Protein AF-0000000069131528 (afdb_homodimer)

Secondary structure (DSSP, 8-state):
-------------------EETTEESSBPHHHHHHHHGGGS-HHHHHHGGG-S-B----TTS------SS--THHHHTB-TTS-B---TT-EETTTEEEEEEEEE-SSEEEEEEEETTTTEEEEEEEEPSSHHHHHHHHHHHHHHHHHHHH-TT--S-B--EEEEEEETTEEEEEEE----BHHHHHTTSPPPHHHHHHHHHHHHHHHHHHHHTTEE-----GGGEEE-SS-TT-EEE---TT-EE-SS-B--SS-S-TTS--HHHHTT--B-THHHHHHHHHHHHHHHHSS-TT--SSHHHHHHHHHHHH-PPPHHHHHH-SSHHHHB-TTS-B-----STT-PPPPTT-S-HHHHHT---HHHHHHHHHH--SSGGGSPPHHHHHTSGGGS--------------------/-------------------EETTEESSBPHHHHHHHHGGGS-HHHHHHGGG-S-B----TTS------SS--THHHHTB-TTS-B---TT-EETTTEEEEEEEEE-SSEEEEEEEETTTTEEEEEEEEPSSHHHHHHHHHHHHHHHHHHHH-TT--S-B--EEEEEEETTEEEEEEE----BHHHHHTTSPPPHHHHHHHHHHHHHHHHHHHHTTEE-----GGGEEE-SS-TT-EEE---TT-EE-SS-B--SS-S-TTS--HHHHTT--B-THHHHHHHHHHHHHHHHSS-TT--SSHHHHHHHHHHHH-PPPHHHHHH-SSHHHHB-TTS-B-----STT-PPPPTT-S-HHHHHT---HHHHHHHHHH--SSGGGSPPHHHHHTSGGGS--------------------

Nearest PDB structures (foldseek):
  6eir-assembly2_B  TM=8.985E-01  e=5.977E-29  Homo sapiens
  6s11-assembly2_B  TM=8.935E-01  e=2.747E-28  Homo sapiens
  7z5n-assembly8_H  TM=8.637E-01  e=3.696E-26  Homo sapiens
  2jdo-assembly1_A  TM=8.051E-01  e=5.329E-14  Homo sapiens
  2x39-assembly1_A  TM=8.065E-01  e=1.024E-13  Homo sapiens

InterPro domains:
  IPR000719 Protein kinase domain [PF00069] (97-392)
  IPR000719 Protein kinase domain [PS50011] (97-392)
  IPR000719 Protein kinase domain [SM00220] (97-392)
  IPR008271 Serine/threonine-protein kinase, active site [PS00108] (216-228)
  IPR011009 Protein kinase-like domain superfamily [SSF56112] (86-404)
  IPR017441 Protein kinase, ATP binding site [PS00107] (103-126)
  IPR042521 Dual specificity tyrosine-phosphorylation-regulated kinase [G3DSA:3.30.10.30] (18-69)
  IPR050494 Serine/threonine and dual-specificity kinase [PTHR24058] (64-393)

pLDDT: mean 86.19, std 18.33, range [17.89, 98.75]

Solvent-accessible surface area (backbone atoms only — not comparable to full-atom values): 45842 Å² total; per-residue (Å²): 134,81,80,71,82,76,74,78,72,75,84,70,82,78,66,69,80,88,46,67,55,95,84,37,62,57,66,27,40,40,68,56,45,47,71,74,42,47,88,62,44,44,74,50,47,66,60,55,41,67,79,46,40,60,38,48,35,71,31,70,85,29,83,71,83,53,60,40,94,84,41,72,58,46,66,20,62,44,28,45,98,84,29,40,71,64,81,48,64,44,23,45,51,74,30,27,27,31,32,70,42,80,72,46,76,58,97,57,28,36,31,27,34,26,39,31,54,79,76,70,43,71,27,29,35,34,36,32,26,57,43,68,72,43,46,38,36,48,52,49,24,49,54,50,43,51,48,53,45,69,76,31,78,80,66,76,38,26,57,60,50,67,75,50,71,49,59,44,97,70,16,54,30,40,32,25,62,55,62,54,58,34,45,50,73,68,27,73,62,41,41,48,57,66,73,56,48,48,52,51,47,51,37,52,32,41,24,47,36,53,29,52,74,67,28,32,33,51,48,50,65,42,44,75,31,30,25,27,34,66,90,39,77,87,38,49,25,43,48,74,48,60,72,31,43,80,44,95,57,71,40,52,47,65,98,55,47,49,86,56,39,49,32,64,40,46,71,27,45,28,71,37,58,58,46,42,47,34,26,12,48,30,34,42,50,43,20,42,54,48,24,41,74,68,22,65,45,94,45,70,60,43,20,50,41,42,42,21,20,42,71,23,74,74,61,67,71,59,52,70,65,27,74,35,39,72,80,44,24,47,97,87,65,47,62,63,64,64,66,77,55,91,78,68,57,79,83,46,64,41,70,41,47,65,46,69,73,62,70,50,81,54,62,50,55,53,47,53,43,49,37,22,59,40,76,52,55,88,70,29,51,48,42,67,54,51,69,66,31,74,62,54,56,72,75,78,79,80,83,77,77,80,74,80,80,83,78,79,80,78,71,85,117,135,80,78,70,80,76,74,79,72,74,85,70,82,77,66,68,80,89,47,66,54,96,85,36,61,55,63,28,42,43,68,54,46,47,72,73,41,48,87,63,46,44,74,50,48,66,58,54,42,68,79,46,40,61,38,49,35,72,32,71,85,29,83,72,83,53,59,42,92,84,41,71,59,47,67,18,61,44,28,45,98,85,29,39,71,64,81,46,65,43,23,46,53,76,32,28,28,32,32,70,44,80,71,48,75,57,98,59,28,37,30,26,35,26,39,31,53,81,77,69,44,69,26,30,35,35,39,33,27,58,42,66,71,42,47,38,35,46,52,50,24,50,55,51,44,50,50,52,44,67,77,32,78,80,66,76,38,25,58,60,51,68,74,49,72,49,60,44,97,72,17,52,30,39,30,26,62,55,63,53,59,34,46,48,72,68,27,74,62,40,40,47,58,66,73,56,49,47,51,52,47,52,37,53,32,41,26,47,37,51,28,53,75,69,26,32,33,51,48,52,67,43,43,75,31,30,25,27,33,65,90,40,76,85,38,49,26,42,48,73,50,58,74,30,44,82,44,94,58,70,39,53,49,65,98,55,47,50,87,55,38,51,31,64,39,46,72,28,43,25,72,37,58,60,46,42,48,35,27,11,46,32,34,41,51,43,20,42,52,48,26,40,73,68,24,65,45,96,45,71,63,42,21,50,41,42,44,22,20,43,70,22,73,74,60,67,70,58,52,71,64,29,75,37,38,72,78,46,24,47,96,88,66,48,63,65,64,63,65,76,54,91,79,68,55,78,80,47,64,41,70,42,48,66,46,69,73,63,72,49,82,54,61,49,54,54,48,53,43,49,36,23,59,42,77,52,56,87,69,29,50,47,42,66,54,50,67,66,31,76,61,55,56,71,75,76,78,80,81,75,76,80,73,81,76,84,81,75,80,77,80,74,127

Structure (mmCIF, N/CA/C/O backbone):
data_AF-0000000069131528-model_v1
#
loop_
_entity.id
_entity.type
_entity.pdbx_description
1 polymer 'dual-specificity kinase'
#
loop_
_atom_site.group_PDB
_atom_site.id
_atom_site.type_symbol
_atom_site.label_atom_id
_atom_site.label_alt_id
_atom_site.label_comp_id
_atom_site.label_asym_id
_atom_site.label_entity_id
_atom_site.label_seq_id
_atom_site.pdbx_PDB_ins_code
_atom_site.Cartn_x
_atom_site.Cartn_y
_atom_site.Cartn_z
_atom_site.occupancy
_atom_site.B_iso_or_equiv
_atom_site.auth_seq_id
_atom_site.auth_comp_id
_atom_site.auth_asym_id
_atom_site.auth_atom_id
_atom_site.pdbx_PDB_model_num
ATOM 1 N N . MET A 1 1 ? 3.453 -3.658 -59.531 1 25.72 1 MET A N 1
ATOM 2 C CA . MET A 1 1 ? 4.41 -4.281 -58.625 1 25.72 1 MET A CA 1
ATOM 3 C C . MET A 1 1 ? 4.289 -3.688 -57.219 1 25.72 1 MET A C 1
ATOM 5 O O . MET A 1 1 ? 4.91 -2.668 -56.906 1 25.72 1 MET A O 1
ATOM 9 N N . THR A 1 2 ? 3.197 -3.598 -56.594 1 29.94 2 THR A N 1
ATOM 10 C CA . THR A 1 2 ? 2.752 -2.789 -55.469 1 29.94 2 THR A CA 1
ATOM 11 C C . THR A 1 2 ? 3.395 -3.27 -54.156 1 29.94 2 THR A C 1
ATOM 13 O O . THR A 1 2 ? 3.275 -4.445 -53.812 1 29.94 2 THR A O 1
ATOM 16 N N . SER A 1 3 ? 4.543 -2.621 -53.719 1 29.64 3 SER A N 1
ATOM 17 C CA . SER A 1 3 ? 5.445 -2.975 -52.656 1 29.64 3 SER A CA 1
ATOM 18 C C . SER A 1 3 ? 4.699 -3.057 -51.312 1 29.64 3 SER A C 1
ATOM 20 O O . SER A 1 3 ? 3.998 -2.117 -50.938 1 29.64 3 SER A O 1
ATOM 22 N N . GLU A 1 4 ? 4.289 -4.199 -50.875 1 29.45 4 GLU A N 1
ATOM 23 C CA . GLU A 1 4 ? 3.504 -4.5 -49.688 1 29.45 4 GLU A CA 1
ATOM 24 C C . GLU A 1 4 ? 4.199 -3.984 -48.406 1 29.45 4 GLU A C 1
ATOM 26 O O . GLU A 1 4 ? 5.398 -4.188 -48.25 1 29.45 4 GLU A O 1
ATOM 31 N N . PRO A 1 5 ? 3.66 -2.924 -47.812 1 31.86 5 PRO A N 1
ATOM 32 C CA . PRO A 1 5 ? 4.348 -2.285 -46.688 1 31.86 5 PRO A CA 1
ATOM 33 C C . PRO A 1 5 ? 4.766 -3.281 -45.594 1 31.86 5 PRO A C 1
ATOM 35 O O . PRO A 1 5 ? 4.07 -4.273 -45.375 1 31.86 5 PRO A O 1
ATOM 38 N N . GLU A 1 6 ? 6.094 -3.488 -45.375 1 29.64 6 GLU A N 1
ATOM 39 C CA . GLU A 1 6 ? 6.801 -4.371 -44.469 1 29.64 6 GLU A CA 1
ATOM 40 C C . GLU A 1 6 ? 6.305 -4.184 -43.031 1 29.64 6 GLU A C 1
ATOM 42 O O . GLU A 1 6 ? 6.113 -3.055 -42.594 1 29.64 6 GLU A O 1
ATOM 47 N N . ASN A 1 7 ? 5.543 -5.09 -42.469 1 28.84 7 ASN A N 1
ATOM 48 C CA . ASN A 1 7 ? 4.984 -5.211 -41.125 1 28.84 7 ASN A CA 1
ATOM 49 C C . ASN A 1 7 ? 6.027 -4.906 -40.062 1 28.84 7 ASN A C 1
ATOM 51 O O . ASN A 1 7 ? 7.121 -5.477 -40.062 1 28.84 7 ASN A O 1
ATOM 55 N N . PRO A 1 8 ? 5.945 -3.646 -39.5 1 30.83 8 PRO A N 1
ATOM 56 C CA . PRO A 1 8 ? 7.035 -3.281 -38.594 1 30.83 8 PRO A CA 1
ATOM 57 C C . PRO A 1 8 ? 7.395 -4.406 -37.625 1 30.83 8 PRO A C 1
ATOM 59 O O . PRO A 1 8 ? 6.539 -5.223 -37.281 1 30.83 8 PRO A O 1
ATOM 62 N N . ARG A 1 9 ? 8.648 -4.855 -37.625 1 30.84 9 ARG A N 1
ATOM 63 C CA . ARG A 1 9 ? 9.258 -5.867 -36.781 1 30.84 9 ARG A CA 1
ATOM 64 C C . ARG A 1 9 ? 8.906 -5.633 -35.312 1 30.84 9 ARG A C 1
ATOM 66 O O . ARG A 1 9 ? 8.766 -4.488 -34.875 1 30.84 9 ARG A O 1
ATOM 73 N N . PRO A 1 10 ? 8.273 -6.59 -34.688 1 29.53 10 PRO A N 1
ATOM 74 C CA . PRO A 1 10 ? 7.941 -6.488 -33.281 1 29.53 10 PRO A CA 1
ATOM 75 C C . PRO A 1 10 ? 9.07 -5.875 -32.438 1 29.53 10 PRO A C 1
ATOM 77 O O . PRO A 1 10 ? 10.242 -5.965 -32.812 1 29.53 10 PRO A O 1
ATOM 80 N N . ALA A 1 11 ? 8.789 -4.852 -31.656 1 30.77 11 ALA A N 1
ATOM 81 C CA . ALA A 1 11 ? 9.703 -4.109 -30.781 1 30.77 11 ALA A CA 1
ATOM 82 C C . ALA A 1 11 ? 10.75 -5.039 -30.172 1 30.77 11 ALA A C 1
ATOM 84 O O . ALA A 1 11 ? 10.406 -6.055 -29.562 1 30.77 11 ALA A O 1
ATOM 85 N N . GLY A 1 12 ? 11.93 -5.164 -30.641 1 29.27 12 GLY A N 1
ATOM 86 C CA . GLY A 1 12 ? 13.117 -5.84 -30.156 1 29.27 12 GLY A CA 1
ATOM 87 C C . GLY A 1 12 ? 13.242 -5.812 -28.656 1 29.27 12 GLY A C 1
ATOM 88 O O . GLY A 1 12 ? 12.586 -5.016 -27.984 1 29.27 12 GLY A O 1
ATOM 89 N N . ASP A 1 13 ? 13.844 -6.852 -27.938 1 35.81 13 ASP A N 1
ATOM 90 C CA . ASP A 1 13 ? 14.203 -7.125 -26.547 1 35.81 13 ASP A CA 1
ATOM 91 C C . ASP A 1 13 ? 14.844 -5.906 -25.906 1 35.81 13 ASP A C 1
ATOM 93 O O . ASP A 1 13 ? 16.031 -5.629 -26.109 1 35.81 13 ASP A O 1
ATOM 97 N N . ARG A 1 14 ? 14.352 -4.852 -25.844 1 38.25 14 ARG A N 1
ATOM 98 C CA . ARG A 1 14 ? 14.898 -3.744 -25.078 1 38.25 14 ARG A CA 1
ATOM 99 C C . ARG A 1 14 ? 15.477 -4.238 -23.75 1 38.25 14 ARG A C 1
ATOM 101 O O . ARG A 1 14 ? 15.008 -3.854 -22.672 1 38.25 14 ARG A O 1
ATOM 108 N N . HIS A 1 15 ? 15.75 -5.488 -23.531 1 44.59 15 HIS A N 1
ATOM 109 C CA . HIS A 1 15 ? 16.484 -5.824 -22.328 1 44.59 15 HIS A CA 1
ATOM 110 C C . HIS A 1 15 ? 17.781 -5.039 -22.234 1 44.59 15 HIS A C 1
ATOM 112 O O . HIS A 1 15 ? 18.531 -4.938 -23.203 1 44.59 15 HIS A O 1
ATOM 118 N N . GLY A 1 16 ? 17.844 -3.977 -21.562 1 53.38 16 GLY A N 1
ATOM 119 C CA . GLY A 1 16 ? 19.094 -3.275 -21.297 1 53.38 16 GLY A CA 1
ATOM 120 C C . GLY A 1 16 ? 20.297 -4.203 -21.188 1 53.38 16 GLY A C 1
ATOM 121 O O . GLY A 1 16 ? 20.141 -5.426 -21.219 1 53.38 16 GLY A O 1
ATOM 122 N N . PRO A 1 17 ? 21.484 -3.713 -21.359 1 63.09 17 PRO A N 1
ATOM 123 C CA . PRO A 1 17 ? 22.703 -4.52 -21.281 1 63.09 17 PRO A CA 1
ATOM 124 C C . PRO A 1 17 ? 22.75 -5.414 -20.047 1 63.09 17 PRO A C 1
ATOM 126 O O . PRO A 1 17 ? 22.188 -5.059 -19 1 63.09 17 PRO A O 1
ATOM 129 N N . GLU A 1 18 ? 23.125 -6.633 -20.297 1 78 18 GLU A N 1
ATOM 130 C CA . GLU A 1 18 ? 23.359 -7.574 -19.219 1 78 18 GLU A CA 1
ATOM 131 C C . GLU A 1 18 ? 24.266 -6.965 -18.141 1 78 18 GLU A C 1
ATOM 133 O O . GLU A 1 18 ? 25.234 -6.273 -18.453 1 78 18 GLU A O 1
ATOM 138 N N . ARG A 1 19 ? 23.859 -6.98 -16.938 1 84.94 19 ARG A N 1
ATOM 139 C CA . ARG A 1 19 ? 24.625 -6.488 -15.805 1 84.94 19 ARG A CA 1
ATOM 140 C C . ARG A 1 19 ? 25.188 -7.645 -14.984 1 84.94 19 ARG A C 1
ATOM 142 O O . ARG A 1 19 ? 24.641 -8.75 -15.008 1 84.94 19 ARG A O 1
ATOM 149 N N . PHE A 1 20 ? 26.328 -7.348 -14.375 1 86.62 20 PHE A N 1
ATOM 150 C CA . PHE A 1 20 ? 27.031 -8.398 -13.633 1 86.62 20 PHE A CA 1
ATOM 151 C C . PHE A 1 20 ? 27.391 -7.922 -12.234 1 86.62 20 PHE A C 1
ATOM 153 O O . PHE A 1 20 ? 27.594 -6.727 -12.016 1 86.62 20 PHE A O 1
ATOM 160 N N . PHE A 1 21 ? 27.391 -8.867 -11.305 1 87 21 PHE A N 1
ATOM 161 C CA . PHE A 1 21 ? 27.922 -8.695 -9.953 1 87 21 PHE A CA 1
ATOM 162 C C . PHE A 1 21 ? 29.047 -9.68 -9.695 1 87 21 PHE A C 1
ATOM 164 O O . PHE A 1 21 ? 28.828 -10.883 -9.562 1 87 21 PHE A O 1
ATOM 171 N N . GLN A 1 22 ? 30.25 -9.125 -9.719 1 88.88 22 GLN A N 1
ATOM 172 C CA . GLN A 1 22 ? 31.438 -9.945 -9.516 1 88.88 22 GLN A CA 1
ATOM 173 C C . GLN A 1 22 ? 31.484 -11.125 -10.477 1 88.88 22 GLN A C 1
ATOM 175 O O . GLN A 1 22 ? 31.672 -12.266 -10.055 1 88.88 22 GLN A O 1
ATOM 180 N N . GLY A 1 23 ? 31.094 -10.8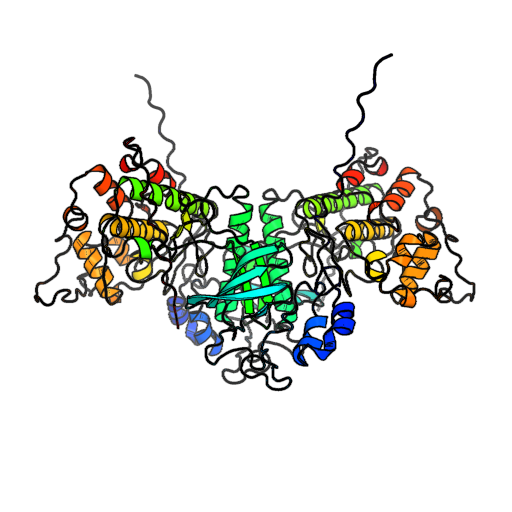98 -11.703 1 87.12 23 GLY A N 1
ATOM 181 C CA . GLY A 1 23 ? 31.203 -11.898 -12.75 1 87.12 23 GLY A CA 1
ATOM 182 C C . GLY A 1 23 ? 29.938 -12.711 -12.945 1 87.12 23 GLY A C 1
ATOM 183 O O . GLY A 1 23 ? 29.859 -13.531 -13.859 1 87.12 23 GLY A O 1
ATOM 184 N N . HIS A 1 24 ? 28.984 -12.516 -12.109 1 90.19 24 HIS A N 1
ATOM 185 C CA . HIS A 1 24 ? 27.75 -13.258 -12.219 1 90.19 24 HIS A CA 1
ATOM 186 C C . HIS A 1 24 ? 26.641 -12.398 -12.812 1 90.19 24 HIS A C 1
ATOM 188 O O . HIS A 1 24 ? 26.484 -11.234 -12.445 1 90.19 24 HIS A O 1
ATOM 194 N N . LYS A 1 25 ? 26.031 -12.992 -13.719 1 88.69 25 LYS A N 1
ATOM 195 C CA . LYS A 1 25 ? 24.938 -12.289 -14.375 1 88.69 25 LYS A CA 1
ATOM 196 C C . LYS A 1 25 ? 23.828 -11.945 -13.375 1 88.69 25 LYS A C 1
ATOM 198 O O . LYS A 1 25 ? 23.469 -12.766 -12.523 1 88.69 25 LYS A O 1
ATOM 203 N N . LEU A 1 26 ? 23.281 -10.742 -13.539 1 90.69 26 LEU A N 1
ATOM 204 C CA . LEU A 1 26 ? 22.25 -10.289 -12.625 1 90.69 26 LEU A CA 1
ATOM 205 C C . LEU A 1 26 ? 20.875 -10.398 -13.273 1 90.69 26 LEU A C 1
ATOM 207 O O . LEU A 1 26 ? 20.734 -10.211 -14.484 1 90.69 26 LEU A O 1
ATOM 211 N N . PRO A 1 27 ? 19.812 -10.586 -12.484 1 90.81 27 PRO A N 1
ATOM 212 C CA . PRO A 1 27 ? 19.938 -10.93 -11.07 1 90.81 27 PRO A CA 1
ATOM 213 C C . PRO A 1 27 ? 20.375 -12.375 -10.852 1 90.81 27 PRO A C 1
ATOM 215 O O . PRO A 1 27 ? 20.203 -13.219 -11.727 1 90.81 27 PRO A O 1
ATOM 218 N N . MET A 1 28 ? 20.953 -12.578 -9.633 1 92 28 MET A N 1
ATOM 219 C CA . MET A 1 28 ? 21.281 -13.945 -9.227 1 92 28 MET A CA 1
ATOM 220 C C . MET A 1 28 ? 20.141 -14.57 -8.445 1 92 28 MET A C 1
ATOM 222 O O . MET A 1 28 ? 19.406 -13.875 -7.742 1 92 28 MET A O 1
ATOM 226 N N . SER A 1 29 ? 20.031 -15.875 -8.594 1 89.31 29 SER A N 1
ATOM 227 C CA . SER A 1 29 ? 19.188 -16.594 -7.652 1 89.31 29 SER A CA 1
ATOM 228 C C . SER A 1 29 ? 19.859 -16.734 -6.293 1 89.31 29 SER A C 1
ATOM 230 O O . SER A 1 29 ? 21.094 -16.625 -6.188 1 89.31 29 SER A O 1
ATOM 232 N N . PRO A 1 30 ? 19.047 -16.906 -5.25 1 91.62 30 PRO A N 1
ATOM 233 C CA . PRO A 1 30 ? 19.641 -17.141 -3.938 1 91.62 30 PRO A CA 1
ATOM 234 C C . PRO A 1 30 ? 20.609 -18.328 -3.938 1 91.62 30 PRO A C 1
ATOM 236 O O . PRO A 1 30 ? 21.656 -18.266 -3.297 1 91.62 30 PRO A O 1
ATOM 239 N N . ALA A 1 31 ? 20.234 -19.359 -4.688 1 89.44 31 ALA A N 1
ATOM 240 C CA . ALA A 1 31 ? 21.109 -20.531 -4.77 1 89.44 31 ALA A CA 1
ATOM 241 C C . ALA A 1 31 ? 22.453 -20.172 -5.402 1 89.44 31 ALA A C 1
ATOM 243 O O . ALA A 1 31 ? 23.5 -20.594 -4.914 1 89.44 31 ALA A O 1
ATOM 244 N N . GLU A 1 32 ? 22.438 -19.422 -6.43 1 90.75 32 GLU A N 1
ATOM 245 C CA . GLU A 1 32 ? 23.656 -18.984 -7.094 1 90.75 32 GLU A CA 1
ATOM 246 C C . GLU A 1 32 ? 24.5 -18.094 -6.172 1 90.75 32 GLU A C 1
ATOM 248 O O . GLU A 1 32 ? 25.734 -18.25 -6.102 1 90.75 32 GLU A O 1
ATOM 253 N N . ALA A 1 33 ? 23.812 -17.219 -5.469 1 95.19 33 ALA A N 1
ATOM 254 C CA . ALA A 1 33 ? 24.516 -16.312 -4.562 1 95.19 33 ALA A CA 1
ATOM 255 C C . ALA A 1 33 ? 25.172 -17.078 -3.422 1 95.19 33 ALA A C 1
ATOM 257 O O . ALA A 1 33 ? 26.312 -16.766 -3.047 1 95.19 33 ALA A O 1
ATOM 258 N N . LEU A 1 34 ? 24.469 -18.047 -2.912 1 95.25 34 LEU A N 1
ATOM 259 C CA . LEU A 1 34 ? 25.016 -18.859 -1.825 1 95.25 34 LEU A CA 1
ATOM 260 C C . LEU A 1 34 ? 26.188 -19.688 -2.303 1 95.25 34 LEU A C 1
ATOM 262 O O . LEU A 1 34 ? 27.188 -19.844 -1.584 1 95.25 34 LEU A O 1
ATOM 266 N N . GLN A 1 35 ? 26.094 -20.172 -3.461 1 93.69 35 GLN A N 1
ATOM 267 C CA . GLN A 1 35 ? 27.172 -20.984 -4.023 1 93.69 35 GLN A CA 1
ATOM 268 C C . GLN A 1 35 ? 28.422 -20.141 -4.262 1 93.69 35 GLN A C 1
ATOM 270 O O . GLN A 1 35 ? 29.531 -20.562 -3.969 1 93.69 35 GLN A O 1
ATOM 275 N N . ALA A 1 36 ? 28.219 -19 -4.676 1 94.88 36 ALA A N 1
ATOM 276 C CA . ALA A 1 36 ? 29.328 -18.156 -5.113 1 94.88 36 ALA A CA 1
ATOM 277 C C . ALA A 1 36 ? 29.906 -17.375 -3.941 1 94.88 36 ALA A C 1
ATOM 279 O O . ALA A 1 36 ? 31.109 -17.109 -3.9 1 94.88 36 ALA A O 1
ATOM 280 N N . PHE A 1 37 ? 29.047 -16.969 -2.955 1 96.31 37 PHE A N 1
ATOM 281 C CA . PHE A 1 37 ? 29.516 -15.922 -2.043 1 96.31 37 PHE A CA 1
ATOM 282 C C . PHE A 1 37 ? 29.219 -16.297 -0.597 1 96.31 37 PHE A C 1
ATOM 284 O O . PHE A 1 37 ? 29.25 -15.445 0.292 1 96.31 37 PHE A O 1
ATOM 291 N N . SER A 1 38 ? 28.922 -17.484 -0.285 1 94.62 38 SER A N 1
ATOM 292 C CA . SER A 1 38 ? 28.531 -17.906 1.06 1 94.62 38 SER A CA 1
ATOM 293 C C . SER A 1 38 ? 29.594 -17.5 2.086 1 94.62 38 SER A C 1
ATOM 295 O O . SER A 1 38 ? 29.25 -17.109 3.207 1 94.62 38 SER A O 1
ATOM 297 N N . ASP A 1 39 ? 30.812 -17.5 1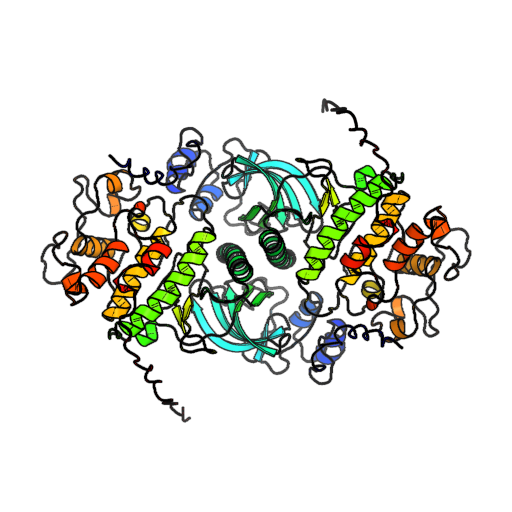.719 1 93.44 39 ASP A N 1
ATOM 298 C CA . ASP A 1 39 ? 31.922 -17.25 2.631 1 93.44 39 ASP A CA 1
ATOM 299 C C . ASP A 1 39 ? 32 -15.766 2.994 1 93.44 39 ASP A C 1
ATOM 301 O O . ASP A 1 39 ? 32.594 -15.391 4.004 1 93.44 39 ASP A O 1
ATOM 305 N N . CYS A 1 40 ? 31.422 -14.984 2.213 1 94.19 40 CYS A N 1
ATOM 306 C CA . CYS A 1 40 ? 31.469 -13.539 2.436 1 94.19 40 CYS A CA 1
ATOM 307 C C . CYS A 1 40 ? 30.172 -13.047 3.078 1 94.19 40 CYS A C 1
ATOM 309 O O . CYS A 1 40 ? 30.016 -11.852 3.309 1 94.19 40 CYS A O 1
ATOM 311 N N . MET A 1 41 ? 29.281 -13.945 3.428 1 95.94 41 MET A N 1
ATOM 312 C CA . MET A 1 41 ? 28 -13.594 4.027 1 95.94 41 MET A CA 1
ATOM 313 C C . MET A 1 41 ? 27.969 -13.977 5.504 1 95.94 41 MET A C 1
ATOM 315 O O . MET A 1 41 ? 28.625 -14.93 5.918 1 95.94 41 MET A O 1
ATOM 319 N N . THR A 1 42 ? 27.25 -13.172 6.266 1 95.5 42 THR A N 1
ATOM 320 C CA . THR A 1 42 ? 27.031 -13.547 7.656 1 95.5 42 THR A CA 1
ATOM 321 C C . THR A 1 42 ? 26.125 -14.773 7.742 1 95.5 42 THR A C 1
ATOM 323 O O . THR A 1 42 ? 25.438 -15.109 6.777 1 95.5 42 THR A O 1
ATOM 326 N N . LYS A 1 43 ? 26.094 -15.438 8.891 1 94.38 43 LYS A N 1
ATOM 327 C CA . LYS A 1 43 ? 25.203 -16.578 9.102 1 94.38 43 LYS A CA 1
ATOM 328 C C . LYS A 1 43 ? 23.75 -16.156 8.938 1 94.38 43 LYS A C 1
ATOM 330 O O . LYS A 1 43 ? 22.953 -16.906 8.367 1 94.38 43 LYS A O 1
ATOM 335 N N . HIS A 1 44 ? 23.5 -15.016 9.43 1 94.25 44 HIS A N 1
ATOM 336 C CA . HIS A 1 44 ? 22.141 -14.508 9.297 1 94.25 44 HIS A CA 1
ATOM 337 C C . HIS A 1 44 ? 21.75 -14.328 7.832 1 94.25 44 HIS A C 1
ATOM 339 O O . HIS A 1 44 ? 20.656 -14.727 7.422 1 94.25 44 HIS A O 1
ATOM 345 N N . GLU A 1 45 ? 22.609 -13.797 7.062 1 95.62 45 GLU A N 1
ATOM 346 C CA . GLU A 1 45 ? 22.328 -13.539 5.652 1 95.62 45 GLU A CA 1
ATOM 347 C C . GLU A 1 45 ? 22.141 -14.844 4.883 1 95.62 45 GLU A C 1
ATOM 349 O O . GLU A 1 45 ? 21.312 -14.914 3.975 1 95.62 45 GLU A O 1
ATOM 354 N N . ARG A 1 46 ? 22.891 -15.844 5.246 1 95.94 46 ARG A N 1
ATOM 355 C CA . ARG A 1 46 ? 22.781 -17.141 4.566 1 95.94 46 ARG A CA 1
ATOM 356 C C . ARG A 1 46 ? 21.391 -17.734 4.75 1 95.94 46 ARG A C 1
ATOM 358 O O . ARG A 1 46 ? 20.875 -18.406 3.857 1 95.94 46 ARG A O 1
ATOM 365 N N . ARG A 1 47 ? 20.797 -17.438 5.812 1 93.06 47 ARG A N 1
ATOM 366 C CA . ARG A 1 47 ? 19.453 -17.906 6.074 1 93.06 47 ARG A CA 1
ATOM 367 C C . ARG A 1 47 ? 18.406 -16.969 5.465 1 93.06 47 ARG A C 1
ATOM 369 O O . ARG A 1 47 ? 17.469 -17.422 4.82 1 93.06 47 ARG A O 1
ATOM 376 N N . GLU A 1 48 ? 18.641 -15.703 5.578 1 92.31 48 GLU A N 1
ATOM 377 C CA . GLU A 1 48 ? 17.703 -14.656 5.168 1 92.31 48 GLU A CA 1
ATOM 378 C C . GLU A 1 48 ? 17.531 -14.633 3.652 1 92.31 48 GLU A C 1
ATOM 380 O O . GLU A 1 48 ? 16.422 -14.406 3.15 1 92.31 48 GLU A O 1
ATOM 385 N N . ILE A 1 49 ? 18.578 -14.938 2.926 1 94.5 49 ILE A N 1
ATOM 386 C CA . ILE A 1 49 ? 18.625 -14.766 1.479 1 94.5 49 ILE A CA 1
ATOM 387 C C . ILE A 1 49 ? 17.656 -15.75 0.819 1 94.5 49 ILE A C 1
ATOM 389 O O . ILE A 1 49 ? 17.203 -15.523 -0.307 1 94.5 49 ILE A O 1
ATOM 393 N N . LYS A 1 50 ? 17.344 -16.781 1.498 1 90.12 50 LYS A N 1
ATOM 394 C CA . LYS A 1 50 ? 16.469 -17.828 0.967 1 90.12 50 LYS A CA 1
ATOM 395 C C . LYS A 1 50 ? 15.039 -17.312 0.804 1 90.12 50 LYS A C 1
ATOM 397 O O . LYS A 1 50 ? 14.242 -17.906 0.072 1 90.12 50 LYS A O 1
ATOM 402 N N . ALA A 1 51 ? 14.797 -16.25 1.488 1 86.06 51 ALA A N 1
ATOM 403 C CA . ALA A 1 51 ? 13.461 -15.664 1.419 1 86.06 51 ALA A CA 1
ATOM 404 C C . ALA A 1 51 ? 13.328 -14.727 0.221 1 86.06 51 ALA A C 1
ATOM 406 O O . ALA A 1 51 ? 12.242 -14.219 -0.065 1 86.06 51 ALA A O 1
ATOM 407 N N . TYR A 1 52 ? 14.383 -14.547 -0.483 1 89.44 52 TYR A N 1
ATOM 408 C CA . TYR A 1 52 ? 14.383 -13.672 -1.646 1 89.44 52 TYR A CA 1
ATOM 409 C C . TYR A 1 52 ? 14.438 -14.477 -2.939 1 89.44 52 TYR A C 1
ATOM 411 O O . TYR A 1 52 ? 14.797 -15.648 -2.928 1 89.44 52 TYR A O 1
ATOM 419 N N . ASN A 1 53 ? 14.07 -13.805 -4.012 1 84.94 53 ASN A N 1
ATOM 420 C CA . ASN A 1 53 ? 14.078 -14.492 -5.301 1 84.94 53 ASN A CA 1
ATOM 421 C C . ASN A 1 53 ? 15.164 -13.938 -6.219 1 84.94 53 ASN A C 1
ATOM 423 O O . ASN A 1 53 ? 15.688 -14.656 -7.074 1 84.94 53 ASN A O 1
ATOM 427 N N . ASN A 1 54 ? 15.453 -12.68 -6.043 1 90.75 54 ASN A N 1
ATOM 428 C CA . ASN A 1 54 ? 16.406 -11.992 -6.91 1 90.75 54 ASN A CA 1
ATOM 429 C C . ASN A 1 54 ? 17.453 -11.234 -6.102 1 90.75 54 ASN A C 1
ATOM 431 O O . ASN A 1 54 ? 17.109 -10.398 -5.258 1 90.75 54 ASN A O 1
ATOM 435 N N . ILE A 1 55 ? 18.625 -11.555 -6.383 1 95.38 55 ILE A N 1
ATOM 436 C CA . ILE A 1 55 ? 19.734 -10.93 -5.672 1 95.38 55 ILE A CA 1
ATOM 437 C C . ILE A 1 55 ? 20.469 -9.969 -6.602 1 95.38 55 ILE A C 1
ATOM 439 O O . ILE A 1 55 ? 21.016 -10.375 -7.625 1 95.38 55 ILE A O 1
ATOM 443 N N . TRP A 1 56 ? 20.547 -8.711 -6.23 1 95.88 56 TRP A N 1
ATOM 444 C CA . TRP A 1 56 ? 21.141 -7.695 -7.086 1 95.88 56 TRP A CA 1
ATOM 445 C C . TRP A 1 56 ? 22.453 -7.191 -6.5 1 95.88 56 TRP A C 1
ATOM 447 O O . TRP A 1 56 ? 23.344 -6.754 -7.234 1 95.88 56 TRP A O 1
ATOM 457 N N . PHE A 1 57 ? 22.5 -7.238 -5.219 1 97.56 57 PHE A N 1
ATOM 458 C CA . PHE A 1 57 ? 23.641 -6.656 -4.527 1 97.56 57 PHE A CA 1
ATOM 459 C C . PHE A 1 57 ? 23.828 -7.281 -3.148 1 97.56 57 PHE A C 1
ATOM 461 O O . PHE A 1 57 ? 22.844 -7.539 -2.445 1 97.56 57 PHE A O 1
ATOM 468 N N . LEU A 1 58 ? 25.047 -7.504 -2.711 1 97.69 58 LEU A N 1
ATOM 469 C CA . LEU A 1 58 ? 25.281 -8.25 -1.476 1 97.69 58 LEU A CA 1
ATOM 470 C C . LEU A 1 58 ? 26.109 -7.426 -0.491 1 97.69 58 LEU A C 1
ATOM 472 O O . LEU A 1 58 ? 26.188 -7.762 0.692 1 97.69 58 LEU A O 1
ATOM 476 N N . GLY A 1 59 ? 26.75 -6.312 -0.934 1 97 59 GLY A N 1
ATOM 477 C CA . GLY A 1 59 ? 27.578 -5.523 -0.039 1 97 59 GLY A CA 1
ATOM 478 C C . GLY A 1 59 ? 28.734 -6.312 0.561 1 97 59 GLY A C 1
ATOM 479 O O . GLY A 1 59 ? 28.984 -6.234 1.764 1 97 59 GLY A O 1
ATOM 480 N N . LEU A 1 60 ? 29.5 -7.012 -0.183 1 95.5 60 LEU A N 1
ATOM 481 C CA . LEU A 1 60 ? 30.469 -8.008 0.262 1 95.5 60 LEU A CA 1
ATOM 482 C C . LEU A 1 60 ? 31.609 -7.355 1.038 1 95.5 60 LEU A C 1
ATOM 484 O O . LEU A 1 60 ? 32.219 -7.996 1.892 1 95.5 60 LEU A O 1
ATOM 488 N N . ASP A 1 61 ? 31.875 -6.098 0.861 1 93.5 61 ASP A N 1
ATOM 489 C CA . ASP A 1 61 ? 33.031 -5.438 1.473 1 93.5 61 ASP A CA 1
ATOM 490 C C . ASP A 1 61 ? 32.594 -4.641 2.707 1 93.5 61 ASP A C 1
ATOM 492 O O . ASP A 1 61 ? 33.438 -4.039 3.379 1 93.5 61 ASP A O 1
ATOM 496 N N . ALA A 1 62 ? 31.344 -4.645 3.012 1 96.06 62 ALA A N 1
ATOM 497 C CA . ALA A 1 62 ? 30.844 -3.84 4.121 1 96.06 62 ALA A CA 1
ATOM 498 C C . ALA A 1 62 ? 31.156 -4.496 5.465 1 96.06 62 ALA A C 1
ATOM 500 O O . ALA A 1 62 ? 31.297 -5.719 5.543 1 96.06 62 ALA A O 1
ATOM 501 N N . ASN A 1 63 ? 31.375 -3.641 6.477 1 95.62 63 ASN A N 1
ATOM 502 C CA . ASN A 1 63 ? 31.469 -4.141 7.844 1 95.62 63 ASN A CA 1
ATOM 503 C C . ASN A 1 63 ? 30.094 -4.48 8.422 1 95.62 63 ASN A C 1
ATOM 505 O O . ASN A 1 63 ? 29.547 -3.715 9.211 1 95.62 63 ASN A O 1
ATOM 509 N N . LYS A 1 64 ? 29.703 -5.684 8.25 1 95.56 64 LYS A N 1
ATOM 510 C CA . LYS A 1 64 ? 28.297 -6.066 8.43 1 95.56 64 LYS A CA 1
ATOM 511 C C . LYS A 1 64 ? 27.984 -6.344 9.898 1 95.56 64 LYS A C 1
ATOM 513 O O . LYS A 1 64 ? 28.875 -6.754 10.656 1 95.56 64 LYS A O 1
ATOM 518 N N . ILE A 1 65 ? 26.781 -6.051 10.211 1 94.25 65 ILE A N 1
ATOM 519 C CA . ILE A 1 65 ? 26.219 -6.535 11.469 1 94.25 65 ILE A CA 1
ATOM 520 C C . ILE A 1 65 ? 25.891 -8.023 11.352 1 94.25 65 ILE A C 1
ATOM 522 O O . ILE A 1 65 ? 25.203 -8.445 10.414 1 94.25 65 ILE A O 1
ATOM 526 N N . HIS A 1 66 ? 26.328 -8.859 12.164 1 90.62 66 HIS A N 1
ATOM 527 C CA . HIS A 1 66 ? 26.219 -10.305 12.047 1 90.62 66 HIS A CA 1
ATOM 528 C C . HIS A 1 66 ? 24.875 -10.797 12.547 1 90.62 66 HIS A C 1
ATOM 530 O O . HIS A 1 66 ? 24.359 -11.828 12.086 1 90.62 66 HIS A O 1
ATOM 536 N N . GLY A 1 67 ? 24.234 -10.008 13.406 1 84 67 GLY A N 1
ATOM 537 C CA . GLY A 1 67 ? 22.953 -10.422 13.945 1 84 67 GLY A CA 1
ATOM 538 C C . GLY A 1 67 ? 23.062 -11.57 14.93 1 84 67 GLY A C 1
ATOM 539 O O . GLY A 1 67 ? 24.047 -12.297 14.938 1 84 67 GLY A O 1
ATOM 540 N N . PHE A 1 68 ? 22.078 -11.672 15.836 1 81.75 68 PHE A N 1
ATOM 541 C CA . PHE A 1 68 ? 22.016 -12.766 16.797 1 81.75 68 PHE A CA 1
ATOM 542 C C . PHE A 1 68 ? 20.844 -13.688 16.5 1 81.75 68 PHE A C 1
ATOM 544 O O . PHE A 1 68 ? 19.703 -13.234 16.391 1 81.75 68 PHE A O 1
ATOM 551 N N . ARG A 1 69 ? 21.078 -14.938 16.234 1 73.31 69 ARG A N 1
ATOM 552 C CA . ARG A 1 69 ? 20.047 -15.883 15.828 1 73.31 69 ARG A CA 1
ATOM 553 C C . ARG A 1 69 ? 18.969 -16.031 16.906 1 73.31 69 ARG A C 1
ATOM 555 O O . ARG A 1 69 ? 17.781 -16 16.609 1 73.31 69 ARG A O 1
ATOM 562 N N . TYR A 1 70 ? 19.422 -16.094 18.156 1 72.31 70 TYR A N 1
ATOM 563 C CA . TYR A 1 70 ? 18.484 -16.5 19.188 1 72.31 70 TYR A CA 1
ATOM 564 C C . TYR A 1 70 ? 18.031 -15.305 20.016 1 72.31 70 TYR A C 1
ATOM 566 O O . TYR A 1 70 ? 17.109 -15.406 20.828 1 72.31 70 TYR A O 1
ATOM 574 N N . ALA A 1 71 ? 18.656 -14.203 19.734 1 71 71 ALA A N 1
ATOM 575 C CA . ALA A 1 71 ? 18.234 -13.023 20.5 1 71 71 ALA A CA 1
ATOM 576 C C . ALA A 1 71 ? 17.219 -12.195 19.703 1 71 71 ALA A C 1
ATOM 578 O O . ALA A 1 71 ? 17.562 -11.633 18.656 1 71 71 ALA A O 1
ATOM 579 N N . LYS A 1 72 ? 16.062 -12.242 20.172 1 75.88 72 LYS A N 1
ATOM 580 C CA . LYS A 1 72 ? 14.984 -11.492 19.516 1 75.88 72 LYS A CA 1
ATOM 581 C C . LYS A 1 72 ? 15.055 -10.008 19.875 1 75.88 72 LYS A C 1
ATOM 583 O O . LYS A 1 72 ? 14.398 -9.18 19.25 1 75.88 72 LYS A O 1
ATOM 588 N N . GLU A 1 73 ? 15.992 -9.773 20.719 1 80.38 73 GLU A N 1
ATOM 589 C CA . GLU A 1 73 ? 16.078 -8.398 21.188 1 80.38 73 GLU A CA 1
ATOM 590 C C . GLU A 1 73 ? 16.594 -7.473 20.094 1 80.38 73 GLU A C 1
ATOM 592 O O . GLU A 1 73 ? 17.5 -7.84 19.328 1 80.38 73 GLU A O 1
ATOM 597 N N . ASN A 1 74 ? 16.031 -6.355 20 1 87.44 74 ASN A N 1
ATOM 598 C CA . ASN A 1 74 ? 16.406 -5.316 19.047 1 87.44 74 ASN A CA 1
ATOM 599 C C . ASN A 1 74 ? 16.469 -5.863 17.625 1 87.44 74 ASN A C 1
ATOM 601 O O . ASN A 1 74 ? 17.422 -5.578 16.891 1 87.44 74 ASN A O 1
ATOM 605 N N . ASN A 1 75 ? 15.609 -6.707 17.359 1 90.94 75 ASN A N 1
ATOM 606 C CA . ASN A 1 75 ? 15.508 -7.227 16 1 90.94 75 ASN A CA 1
ATOM 607 C C . ASN A 1 75 ? 16.766 -7.984 15.594 1 90.94 75 ASN A C 1
ATOM 609 O O . ASN A 1 75 ? 17.375 -7.684 14.57 1 90.94 75 ASN A O 1
ATOM 613 N N . HIS A 1 76 ? 17.203 -8.867 16.453 1 91 76 HIS A N 1
ATOM 614 C CA . HIS A 1 76 ? 18.375 -9.703 16.266 1 91 76 HIS A CA 1
ATOM 615 C C . HIS A 1 76 ? 19.641 -8.859 16.203 1 91 76 HIS A C 1
ATOM 617 O O . HIS A 1 76 ? 20.625 -9.234 15.539 1 91 76 HIS A O 1
ATOM 623 N N . GLY A 1 77 ? 19.547 -7.605 16.719 1 92.81 77 GLY A N 1
ATOM 624 C CA . GLY A 1 77 ? 20.719 -6.746 16.781 1 92.81 77 GLY A CA 1
ATOM 625 C C . GLY A 1 77 ? 20.781 -5.742 15.648 1 92.81 77 GLY A C 1
ATOM 626 O O . GLY A 1 77 ? 21.703 -4.922 15.594 1 92.81 77 GLY A O 1
ATOM 627 N N . PHE A 1 78 ? 19.797 -5.734 14.859 1 95.81 78 PHE A N 1
ATOM 628 C CA . PHE A 1 78 ? 19.828 -4.863 13.688 1 95.81 78 PHE A CA 1
ATOM 629 C C . PHE A 1 78 ? 19.234 -3.496 14.023 1 95.81 78 PHE A C 1
ATOM 631 O O . PHE A 1 78 ? 19.375 -2.551 13.242 1 95.81 78 PHE A O 1
ATOM 638 N N . ASP A 1 79 ? 18.594 -3.393 15.133 1 95.94 79 ASP A N 1
ATOM 639 C CA . ASP A 1 79 ? 17.984 -2.131 15.547 1 95.94 79 ASP A CA 1
ATOM 640 C C . ASP A 1 79 ? 18.734 -1.532 16.734 1 95.94 79 ASP A C 1
ATOM 642 O O . ASP A 1 79 ? 19.312 -2.264 17.547 1 95.94 79 ASP A O 1
ATOM 646 N N . ASN A 1 80 ? 18.734 -0.197 16.828 1 94.69 80 ASN A N 1
ATOM 647 C CA . ASN A 1 80 ? 19.203 0.441 18.047 1 94.69 80 ASN A CA 1
ATOM 648 C C . ASN A 1 80 ? 18.109 0.496 19.109 1 94.69 80 ASN A C 1
ATOM 650 O O . ASN A 1 80 ? 17.031 -0.066 18.922 1 94.69 80 ASN A O 1
ATOM 654 N N . SER A 1 81 ? 18.359 1.186 20.172 1 92.94 81 SER A N 1
ATOM 655 C CA . SER A 1 81 ? 17.453 1.205 21.312 1 92.94 81 SER A CA 1
ATOM 656 C C . SER A 1 81 ? 16.156 1.942 20.984 1 92.94 81 SER A C 1
ATOM 658 O O . SER A 1 81 ? 15.117 1.707 21.609 1 92.94 81 SER A O 1
ATOM 660 N N . GLU A 1 82 ? 16.219 2.801 19.953 1 94 82 GLU A N 1
ATOM 661 C CA . GLU A 1 82 ? 15.031 3.57 19.562 1 94 82 GLU A CA 1
ATOM 662 C C . GLU A 1 82 ? 14.297 2.908 18.406 1 94 82 GLU A C 1
ATOM 664 O O . GLU A 1 82 ? 13.367 3.486 17.844 1 94 82 GLU A O 1
ATOM 669 N N . SER A 1 83 ? 14.742 1.731 17.969 1 94.75 83 SER A N 1
ATOM 670 C CA . SER A 1 83 ? 14.094 0.876 16.969 1 94.75 83 SER A CA 1
ATOM 671 C C . SER A 1 83 ? 14.367 1.372 15.555 1 94.75 83 SER A C 1
ATOM 673 O O . SER A 1 83 ? 13.594 1.09 14.641 1 94.75 83 SER A O 1
ATOM 675 N N . PHE A 1 84 ? 15.422 2.195 15.477 1 96.25 84 PHE A N 1
ATOM 676 C CA . PHE A 1 84 ? 15.922 2.525 14.148 1 96.25 84 PHE A CA 1
ATOM 677 C C . PHE A 1 84 ? 16.797 1.397 13.602 1 96.25 84 PHE A C 1
ATOM 679 O O . PHE A 1 84 ? 17.531 0.76 14.352 1 96.25 84 PHE A O 1
ATOM 686 N N . TYR A 1 85 ? 16.688 1.181 12.312 1 96.81 85 TYR A N 1
ATOM 687 C CA . TYR A 1 85 ? 17.609 0.245 11.68 1 96.81 85 TYR A CA 1
ATOM 688 C C . TYR A 1 85 ? 19.047 0.772 11.734 1 96.81 85 TYR A C 1
ATOM 690 O O . TYR A 1 85 ? 19.297 1.926 11.375 1 96.81 85 TYR A O 1
ATOM 698 N N . GLU A 1 86 ? 19.906 -0.017 12.203 1 96.81 86 GLU A N 1
ATOM 699 C CA . GLU A 1 86 ? 21.312 0.365 12.203 1 96.81 86 GLU A CA 1
ATOM 700 C C . GLU A 1 86 ? 21.938 0.151 10.828 1 96.81 86 GLU A C 1
ATOM 702 O O . GLU A 1 86 ? 22.406 -0.948 10.508 1 96.81 86 GLU A O 1
ATOM 707 N N . GLN A 1 87 ? 22.031 1.216 10.125 1 96.12 87 GLN A N 1
ATOM 708 C CA . GLN A 1 87 ? 22.516 1.111 8.758 1 96.12 87 GL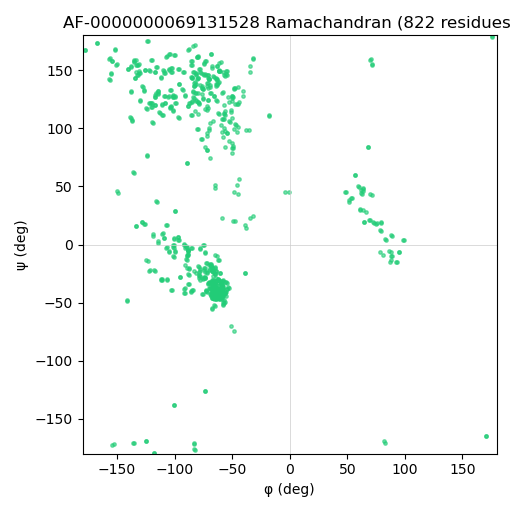N A CA 1
ATOM 709 C C . GLN A 1 87 ? 24.031 1.043 8.711 1 96.12 87 GLN A C 1
ATOM 711 O O . GLN A 1 87 ? 24.719 1.585 9.594 1 96.12 87 GLN A O 1
ATOM 716 N N . VAL A 1 88 ? 24.578 0.312 7.742 1 97.44 88 VAL A N 1
ATOM 717 C CA . VAL A 1 88 ? 26 0.186 7.48 1 97.44 88 VAL A CA 1
ATOM 718 C C . VAL A 1 88 ? 26.312 0.635 6.055 1 97.44 88 VAL A C 1
ATOM 720 O O . VAL A 1 88 ? 25.797 0.065 5.09 1 97.44 88 VAL A O 1
ATOM 723 N N . THR A 1 89 ? 27.188 1.642 5.98 1 97.75 89 THR A N 1
ATOM 724 C CA . THR A 1 89 ? 27.578 2.121 4.66 1 97.75 89 THR A CA 1
ATOM 725 C C . THR A 1 89 ? 28.188 0.996 3.832 1 97.75 89 THR A C 1
ATOM 727 O O . THR A 1 89 ? 29.031 0.238 4.332 1 97.75 89 THR A O 1
ATOM 730 N N . GLY A 1 90 ? 27.719 0.859 2.637 1 98 90 GLY A N 1
ATOM 731 C CA . GLY A 1 90 ? 28.25 -0.152 1.735 1 98 90 GLY A CA 1
ATOM 732 C C . GLY A 1 90 ? 27.484 -1.467 1.807 1 98 90 GLY A C 1
ATOM 733 O O . GLY A 1 90 ? 27.641 -2.32 0.928 1 98 90 GLY A O 1
ATOM 734 N N . ASP A 1 91 ? 26.703 -1.678 2.785 1 98.12 91 ASP A N 1
ATOM 735 C CA . ASP A 1 91 ? 25.922 -2.906 2.904 1 98.12 91 ASP A CA 1
ATOM 736 C C . ASP A 1 91 ? 24.625 -2.814 2.098 1 98.12 91 ASP A C 1
ATOM 738 O O . ASP A 1 91 ? 24.297 -1.755 1.562 1 98.12 91 ASP A O 1
ATOM 742 N N . HIS A 1 92 ? 23.984 -3.963 2.014 1 98.12 92 HIS A N 1
ATOM 743 C CA . HIS A 1 92 ? 22.766 -4.02 1.205 1 98.12 92 HIS A CA 1
ATOM 744 C C . HIS A 1 92 ? 21.516 -3.84 2.066 1 98.12 92 HIS A C 1
ATOM 746 O O . HIS A 1 92 ? 21.547 -4.129 3.266 1 98.12 92 HIS A O 1
ATOM 752 N N . ILE A 1 93 ? 20.516 -3.311 1.49 1 98.06 93 ILE A N 1
ATOM 753 C CA . ILE A 1 93 ? 19.156 -3.4 1.991 1 98.06 93 ILE A CA 1
ATOM 754 C C . ILE A 1 93 ? 18.312 -4.242 1.039 1 98.06 93 ILE A C 1
ATOM 756 O O . ILE A 1 93 ? 18.125 -3.883 -0.127 1 98.06 93 ILE A O 1
ATOM 760 N N . GLY A 1 94 ? 17.906 -5.355 1.533 1 96.19 94 GLY A N 1
ATOM 761 C CA . GLY A 1 94 ? 17.047 -6.234 0.752 1 96.19 94 GLY A CA 1
ATOM 762 C C . GLY A 1 94 ? 17.766 -6.875 -0.421 1 96.19 94 GLY A C 1
ATOM 763 O O . GLY A 1 94 ? 17.156 -7.156 -1.451 1 96.19 94 GLY A O 1
ATOM 764 N N . TYR A 1 95 ? 19.094 -6.945 -0.371 1 97.31 95 TYR A N 1
ATOM 765 C CA . TYR A 1 95 ? 19.906 -7.551 -1.417 1 97.31 95 TYR A CA 1
ATOM 766 C C . TYR A 1 95 ? 19.719 -6.824 -2.744 1 97.31 95 TYR A C 1
ATOM 768 O O . TYR A 1 95 ? 19.75 -7.445 -3.809 1 97.31 95 TYR A O 1
ATOM 776 N N . ARG A 1 96 ? 19.453 -5.602 -2.689 1 96.56 96 ARG A N 1
ATOM 777 C CA . ARG A 1 96 ? 19.172 -4.797 -3.877 1 96.56 96 ARG A CA 1
ATOM 778 C C . ARG A 1 96 ? 19.781 -3.408 -3.752 1 96.56 96 ARG A C 1
ATOM 780 O O . ARG A 1 96 ? 20.547 -2.979 -4.625 1 96.56 96 ARG A O 1
ATOM 787 N N . TYR A 1 97 ? 19.562 -2.766 -2.619 1 98.38 97 TYR A N 1
ATOM 788 C CA . TYR A 1 97 ? 20 -1.385 -2.441 1 98.38 97 TYR A CA 1
ATOM 789 C C . TYR A 1 97 ? 21.344 -1.323 -1.727 1 98.38 97 TYR A C 1
ATOM 791 O O . TYR A 1 97 ? 21.578 -2.062 -0.767 1 98.38 97 TYR A O 1
ATOM 799 N N . GLU A 1 98 ? 22.156 -0.484 -2.195 1 98.69 98 GLU A N 1
ATOM 800 C CA . GLU A 1 98 ? 23.438 -0.213 -1.543 1 98.69 98 GLU A CA 1
ATOM 801 C C . GLU A 1 98 ? 23.375 1.079 -0.733 1 98.69 98 GLU A C 1
ATOM 803 O O . GLU A 1 98 ? 23.078 2.145 -1.275 1 98.69 98 GLU A O 1
ATOM 808 N N . VAL A 1 99 ? 23.766 0.973 0.522 1 98.75 99 VAL A N 1
ATOM 809 C CA . VAL A 1 99 ? 23.734 2.143 1.395 1 98.75 99 VAL A CA 1
ATOM 810 C C . VAL A 1 99 ? 24.953 3.018 1.116 1 98.75 99 VAL A C 1
ATOM 812 O O . VAL A 1 99 ? 26.094 2.566 1.25 1 98.75 99 VAL A O 1
ATOM 815 N N . LEU A 1 100 ? 24.703 4.277 0.759 1 98.56 100 LEU A N 1
ATOM 816 C CA . LEU A 1 100 ? 25.781 5.199 0.469 1 98.56 100 LEU A CA 1
ATOM 817 C C . LEU A 1 100 ? 25.953 6.215 1.595 1 98.56 100 LEU A C 1
ATOM 819 O O . LEU A 1 100 ? 27.047 6.742 1.802 1 98.56 100 LEU A O 1
ATOM 823 N N . GLY A 1 101 ? 24.828 6.535 2.277 1 97.69 101 GLY A N 1
ATOM 824 C CA . GLY A 1 101 ? 24.891 7.48 3.379 1 97.69 101 GLY A CA 1
ATOM 825 C C . GLY A 1 101 ? 23.516 7.809 3.955 1 97.69 101 GLY A C 1
ATOM 826 O O . GLY A 1 101 ? 22.516 7.262 3.512 1 97.69 101 GLY A O 1
ATOM 827 N N . VAL A 1 102 ? 23.594 8.656 4.977 1 97 102 VAL A N 1
ATOM 828 C CA . VAL A 1 102 ? 22.359 9.055 5.656 1 97 102 VAL A CA 1
ATOM 829 C C . VAL A 1 102 ? 21.938 10.438 5.18 1 97 102 VAL A C 1
ATOM 831 O O . VAL A 1 102 ? 22.75 11.375 5.16 1 97 102 VAL A O 1
ATOM 834 N N . LEU A 1 103 ? 20.719 10.562 4.738 1 95.25 103 LEU A N 1
ATOM 835 C CA . LEU A 1 103 ? 20.172 11.852 4.312 1 95.25 103 LEU A CA 1
ATOM 836 C C . LEU A 1 103 ? 19.484 12.562 5.473 1 95.25 103 LEU A C 1
ATOM 838 O O . LEU A 1 103 ? 19.484 13.797 5.531 1 95.25 103 LEU A O 1
ATOM 842 N N . GLY A 1 104 ? 18.812 11.797 6.309 1 93.38 104 GLY A N 1
ATOM 843 C CA . GLY A 1 104 ? 18.125 12.406 7.438 1 93.38 104 GLY A CA 1
ATOM 844 C C . GLY A 1 104 ? 17.453 11.398 8.336 1 93.38 104 GLY A C 1
ATOM 845 O O . GLY A 1 104 ? 17.375 10.211 8.008 1 93.38 104 GLY A O 1
ATOM 846 N N . GLN A 1 105 ? 17.062 11.914 9.5 1 92.44 105 GLN A N 1
ATOM 847 C CA . GLN A 1 105 ? 16.344 11.117 10.484 1 92.44 105 GLN A CA 1
ATOM 848 C C . GLN A 1 105 ? 15.195 11.914 11.109 1 92.44 105 GLN A C 1
ATOM 850 O O . GLN A 1 105 ? 15.352 13.102 11.406 1 92.44 105 GLN A O 1
ATOM 855 N N . GLY A 1 106 ? 14.031 11.289 11.148 1 87.12 106 GLY A N 1
ATOM 856 C CA . GLY A 1 106 ? 12.883 11.922 11.766 1 87.12 106 GLY A CA 1
ATOM 857 C C . GLY A 1 106 ? 12.094 10.984 12.664 1 87.12 106 GLY A C 1
ATOM 858 O O . GLY A 1 106 ? 12.562 9.891 12.992 1 87.12 106 GLY A O 1
ATOM 859 N N . HIS A 1 107 ? 10.953 11.5 13.062 1 84.06 107 HIS A N 1
ATOM 860 C CA . HIS A 1 107 ? 10.094 10.805 14.016 1 84.06 107 HIS A CA 1
ATOM 861 C C . HIS A 1 107 ? 9.695 9.43 13.484 1 84.06 107 HIS A C 1
ATOM 863 O O . HIS A 1 107 ? 9.602 8.469 14.258 1 84.06 107 HIS A O 1
ATOM 869 N N . PHE A 1 108 ? 9.57 9.281 12.234 1 89.12 108 PHE A N 1
ATOM 870 C CA . PHE A 1 108 ? 9.023 8.062 11.656 1 89.12 108 PHE A CA 1
ATOM 871 C C . PHE A 1 108 ? 10.141 7.102 11.266 1 89.12 108 PHE A C 1
ATOM 873 O O . PHE A 1 108 ? 9.906 5.895 11.141 1 89.12 108 PHE A O 1
ATOM 880 N N . GLY A 1 109 ? 11.266 7.672 10.961 1 94.75 109 GLY A N 1
ATOM 881 C CA . GLY A 1 109 ? 12.359 6.816 10.523 1 94.75 109 GLY A CA 1
ATOM 882 C C . GLY A 1 109 ? 13.547 7.594 9.977 1 94.75 109 GLY A C 1
ATOM 883 O O . GLY A 1 109 ? 13.75 8.758 10.328 1 94.75 109 GLY A O 1
ATOM 884 N N . GLN A 1 110 ? 14.367 6.844 9.32 1 97.19 110 GLN A N 1
ATOM 885 C CA . GLN A 1 110 ? 15.555 7.449 8.719 1 97.19 110 GLN A CA 1
ATOM 886 C C . GLN A 1 110 ? 15.508 7.355 7.195 1 97.19 110 GLN A C 1
ATOM 888 O O . GLN A 1 110 ? 14.828 6.488 6.641 1 97.19 110 GLN A O 1
ATOM 893 N N . VAL A 1 111 ? 16.141 8.266 6.57 1 97.81 111 VAL A N 1
ATOM 894 C CA . VAL A 1 111 ? 16.234 8.281 5.113 1 97.81 111 VAL A CA 1
ATOM 895 C C . VAL A 1 111 ? 17.688 8.141 4.68 1 97.81 111 VAL A C 1
ATOM 897 O O . VAL A 1 111 ? 18.562 8.891 5.137 1 97.81 111 VAL A O 1
ATOM 900 N N . LEU A 1 112 ? 17.922 7.191 3.832 1 98.56 112 LEU A N 1
ATOM 901 C CA . LEU A 1 112 ? 19.266 6.883 3.357 1 98.56 112 LEU A CA 1
ATOM 902 C C . LEU A 1 112 ? 19.406 7.23 1.88 1 98.56 112 LEU A C 1
ATOM 904 O O . LEU A 1 112 ? 18.438 7.145 1.118 1 98.56 112 LEU A O 1
ATOM 908 N N . LYS A 1 113 ? 20.562 7.691 1.568 1 98.5 113 LYS A N 1
ATOM 909 C CA . LYS A 1 113 ? 20.969 7.699 0.163 1 98.5 113 LYS A CA 1
ATOM 910 C C . LYS A 1 113 ? 21.438 6.316 -0.282 1 98.5 113 LYS A C 1
ATOM 912 O O . LYS A 1 113 ? 22.344 5.746 0.31 1 98.5 113 LYS A O 1
ATOM 917 N N . CYS A 1 114 ? 20.781 5.766 -1.299 1 98.75 114 CYS A N 1
ATOM 918 C CA . CYS A 1 114 ? 21.125 4.414 -1.732 1 98.75 114 CYS A CA 1
ATOM 919 C C . CYS A 1 114 ? 21.266 4.348 -3.248 1 98.75 114 CYS A C 1
ATOM 921 O O . CYS A 1 114 ? 20.766 5.211 -3.965 1 98.75 114 CYS A O 1
ATOM 923 N N . PHE A 1 115 ? 22.047 3.402 -3.672 1 98.56 115 PHE A N 1
ATOM 924 C CA . PHE A 1 115 ? 22.078 3.014 -5.078 1 98.56 115 PHE A CA 1
ATOM 925 C C . PHE A 1 115 ? 21.219 1.776 -5.316 1 98.56 115 PHE A C 1
ATOM 927 O O . PHE A 1 115 ? 21.406 0.749 -4.66 1 98.56 115 PHE A O 1
ATOM 934 N N . ASP A 1 116 ? 20.25 1.896 -6.18 1 97.56 116 ASP A N 1
ATOM 935 C CA . ASP A 1 116 ? 19.406 0.772 -6.57 1 97.56 116 ASP A CA 1
ATOM 936 C C . ASP A 1 116 ? 20.047 -0.033 -7.699 1 97.56 116 ASP A C 1
ATOM 938 O O . ASP A 1 116 ? 20.031 0.388 -8.859 1 97.56 116 ASP A O 1
ATOM 942 N N . HIS A 1 117 ? 20.453 -1.201 -7.406 1 96.75 117 HIS A N 1
ATOM 943 C CA . HIS A 1 117 ? 21.172 -2.014 -8.383 1 96.75 117 HIS A CA 1
ATOM 944 C C . HIS A 1 117 ? 20.219 -2.66 -9.375 1 96.75 117 HIS A C 1
ATOM 946 O O . HIS A 1 117 ? 20.641 -3.131 -10.438 1 96.75 117 HIS A O 1
ATOM 952 N N . GLU A 1 118 ? 19.031 -2.721 -9.023 1 93.38 118 GLU A N 1
ATOM 953 C CA . GLU A 1 118 ? 18.062 -3.273 -9.969 1 93.38 118 GLU A CA 1
ATOM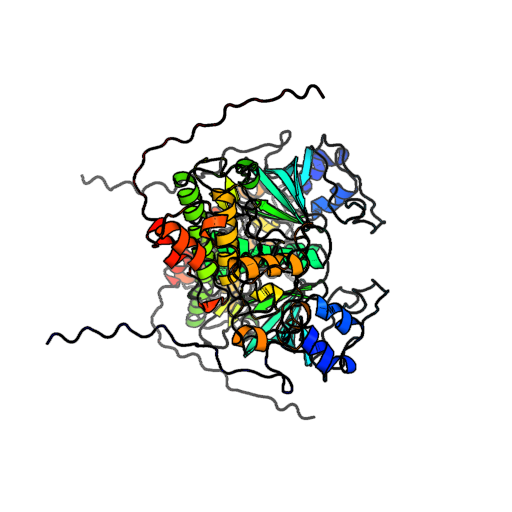 954 C C . GLU A 1 118 ? 17.812 -2.307 -11.125 1 93.38 118 GLU A C 1
ATOM 956 O O . GLU A 1 118 ? 17.797 -2.715 -12.289 1 93.38 118 GLU A O 1
ATOM 961 N N . TYR A 1 119 ? 17.719 -1.024 -10.82 1 92.88 119 TYR A N 1
ATOM 962 C CA . TYR A 1 119 ? 17.359 -0.067 -11.867 1 92.88 119 TYR A CA 1
ATOM 963 C C . TYR A 1 119 ? 18.516 0.887 -12.148 1 92.88 119 TYR A C 1
ATOM 965 O O . TYR A 1 119 ? 18.391 1.796 -12.977 1 92.88 119 TYR A O 1
ATOM 973 N N . ASN A 1 120 ? 19.625 0.701 -11.5 1 94.56 120 ASN A N 1
ATOM 974 C CA . ASN A 1 120 ? 20.844 1.474 -11.734 1 94.56 120 ASN A CA 1
ATOM 975 C C . ASN A 1 120 ? 20.594 2.969 -11.555 1 94.56 120 ASN A C 1
ATOM 977 O O . ASN A 1 120 ? 20.891 3.764 -12.445 1 94.56 120 ASN A O 1
ATOM 981 N N . GLU A 1 121 ? 20.188 3.32 -10.414 1 96.56 121 GLU A N 1
ATOM 982 C CA . GLU A 1 121 ? 19.922 4.727 -10.133 1 96.56 121 GLU A CA 1
ATOM 983 C C . GLU A 1 121 ? 20.062 5.031 -8.648 1 96.56 121 GLU A C 1
ATOM 985 O O . GLU A 1 121 ? 20 4.125 -7.816 1 96.56 121 GLU A O 1
ATOM 990 N N . LEU A 1 122 ? 20.297 6.309 -8.367 1 97.69 122 LEU A N 1
ATOM 991 C CA . LEU A 1 122 ? 20.312 6.773 -6.984 1 97.69 122 LEU A CA 1
ATOM 992 C C . LEU A 1 122 ? 18.891 7.023 -6.477 1 97.69 122 LEU A C 1
ATOM 994 O O . LEU A 1 122 ? 18.047 7.547 -7.211 1 97.69 122 LEU A O 1
ATOM 998 N N . VAL A 1 123 ? 18.672 6.582 -5.219 1 98.31 123 VAL A N 1
ATOM 999 C CA . VAL A 1 123 ? 17.344 6.766 -4.633 1 98.31 123 VAL A CA 1
ATOM 1000 C C . VAL A 1 123 ? 17.484 7.207 -3.18 1 98.31 123 VAL A C 1
ATOM 1002 O O . VAL A 1 123 ? 18.547 7.055 -2.574 1 98.31 123 VAL A O 1
ATOM 1005 N N . ALA A 1 124 ? 16.5 7.926 -2.682 1 98.38 124 ALA A N 1
ATOM 1006 C CA . ALA A 1 124 ? 16.312 8.102 -1.243 1 98.38 124 ALA A CA 1
ATOM 1007 C C . ALA A 1 124 ? 15.484 6.957 -0.659 1 98.38 124 ALA A C 1
ATOM 1009 O O . ALA A 1 124 ? 14.352 6.711 -1.095 1 98.38 124 ALA A O 1
ATOM 1010 N N . LEU A 1 125 ? 16.016 6.25 0.284 1 98.5 125 LEU A N 1
ATOM 1011 C CA . LEU A 1 125 ? 15.336 5.113 0.885 1 98.5 125 LEU A CA 1
ATOM 1012 C C . LEU A 1 125 ? 14.93 5.422 2.322 1 98.5 125 LEU A C 1
ATOM 1014 O O . LEU A 1 125 ? 15.781 5.547 3.201 1 98.5 125 LEU A O 1
ATOM 1018 N N . LYS A 1 126 ? 13.633 5.539 2.531 1 97.69 126 LYS A N 1
ATOM 1019 C CA . LYS A 1 126 ? 13.102 5.773 3.869 1 97.69 126 LYS A CA 1
ATOM 1020 C C . LYS A 1 126 ? 12.852 4.453 4.598 1 97.69 126 LYS A C 1
ATOM 1022 O O . LYS A 1 126 ? 12.125 3.594 4.102 1 97.69 126 LYS A O 1
ATOM 1027 N N . LEU A 1 127 ? 13.523 4.25 5.727 1 97.88 127 LEU A N 1
ATOM 1028 C CA . LEU A 1 127 ? 13.281 3.102 6.59 1 97.88 127 LEU A CA 1
ATOM 1029 C C . LEU A 1 127 ? 12.477 3.508 7.82 1 97.88 127 LEU A C 1
ATOM 1031 O O . LEU A 1 127 ? 12.953 4.285 8.648 1 97.88 127 LEU A O 1
ATOM 1035 N N . LEU A 1 128 ? 11.328 2.951 7.957 1 96.25 128 LEU A N 1
ATOM 1036 C CA . LEU A 1 128 ? 10.484 3.27 9.102 1 96.25 128 LEU A CA 1
ATOM 1037 C C . LEU A 1 128 ? 10.961 2.529 10.352 1 96.25 128 LEU A C 1
ATOM 1039 O O . LEU A 1 128 ? 11.492 1.42 10.25 1 96.25 128 LEU A O 1
ATOM 1043 N N . ARG A 1 129 ? 10.719 3.127 11.43 1 95.25 129 ARG A N 1
ATOM 1044 C CA . ARG A 1 129 ? 11.047 2.477 12.695 1 95.25 129 ARG A CA 1
ATOM 1045 C C . ARG A 1 129 ? 10.273 1.171 12.859 1 95.25 129 ARG A C 1
ATOM 1047 O O . ARG A 1 129 ? 9.133 1.063 12.414 1 95.25 129 ARG A O 1
ATOM 1054 N N . ASN A 1 130 ? 10.961 0.285 13.578 1 91.75 130 ASN A N 1
ATOM 1055 C CA . ASN A 1 130 ? 10.406 -1.055 13.75 1 91.75 130 ASN A CA 1
ATOM 1056 C C . ASN A 1 130 ? 9.5 -1.135 14.969 1 91.75 130 ASN A C 1
ATOM 1058 O O . ASN A 1 130 ? 9.852 -1.767 15.969 1 91.75 130 ASN A O 1
ATOM 1062 N N . LYS A 1 131 ? 8.359 -0.49 14.859 1 87.44 131 LYS A N 1
ATOM 1063 C CA . LYS A 1 131 ? 7.293 -0.527 15.859 1 87.44 131 LYS A CA 1
ATOM 1064 C C . LYS A 1 131 ? 5.922 -0.596 15.188 1 87.44 131 LYS A C 1
ATOM 1066 O O . LYS A 1 131 ? 5.727 -0.058 14.102 1 87.44 131 LYS A O 1
ATOM 1071 N N . PRO A 1 132 ? 5.031 -1.194 15.891 1 79.88 132 PRO A N 1
ATOM 1072 C CA . PRO A 1 132 ? 3.699 -1.367 15.312 1 79.88 132 PRO A CA 1
ATOM 1073 C C . PRO A 1 132 ? 3.072 -0.046 14.875 1 79.88 132 PRO A C 1
ATOM 1075 O O . PRO A 1 132 ? 2.457 0.025 13.805 1 79.88 132 PRO A O 1
ATOM 1078 N N . ARG A 1 133 ? 3.219 0.947 15.664 1 82.75 133 ARG A N 1
ATOM 1079 C CA . ARG A 1 133 ? 2.621 2.238 15.336 1 82.75 133 ARG A CA 1
ATOM 1080 C C . ARG A 1 133 ? 3.17 2.779 14.023 1 82.75 133 ARG A C 1
ATOM 1082 O O . ARG A 1 133 ? 2.424 3.34 13.211 1 82.75 133 ARG A O 1
ATOM 1089 N N . TYR A 1 134 ? 4.398 2.582 13.812 1 87.81 134 TYR A N 1
ATOM 1090 C CA . TYR A 1 134 ? 5.012 3.113 12.594 1 87.81 134 TYR A CA 1
ATOM 1091 C C . TYR A 1 134 ? 4.68 2.238 11.391 1 87.81 134 TYR A C 1
ATOM 1093 O O . TYR A 1 134 ? 4.586 2.73 10.266 1 87.81 134 TYR A O 1
ATOM 1101 N N . HIS A 1 135 ? 4.438 1.016 11.656 1 84.38 135 HIS A N 1
ATOM 1102 C CA . HIS A 1 135 ? 3.984 0.137 10.586 1 84.38 135 HIS A CA 1
ATOM 1103 C C . HIS A 1 135 ? 2.607 0.552 10.078 1 84.38 135 HIS A C 1
ATOM 1105 O O . HIS A 1 135 ? 2.359 0.552 8.867 1 84.38 135 HIS A O 1
ATOM 1111 N N . ARG A 1 136 ? 1.814 0.938 11.008 1 83.94 136 ARG A N 1
ATOM 1112 C CA . ARG A 1 136 ? 0.481 1.412 10.656 1 83.94 136 ARG A CA 1
ATOM 1113 C C . ARG A 1 136 ? 0.559 2.65 9.766 1 83.94 136 ARG A C 1
ATOM 1115 O O . ARG A 1 136 ? -0.091 2.711 8.719 1 83.94 136 ARG A O 1
ATOM 1122 N N . HIS A 1 137 ? 1.388 3.504 10.164 1 87.19 137 HIS A N 1
ATOM 1123 C CA . HIS A 1 137 ? 1.575 4.727 9.391 1 87.19 137 HIS A CA 1
ATOM 1124 C C . HIS A 1 137 ? 2.201 4.43 8.031 1 87.19 137 HIS A C 1
ATOM 1126 O O . HIS A 1 137 ? 1.846 5.055 7.031 1 87.19 137 HIS A O 1
ATOM 1132 N N . GLY A 1 138 ? 3.061 3.475 8.109 1 91.12 138 GLY A N 1
ATOM 1133 C CA . GLY A 1 138 ? 3.76 3.115 6.891 1 91.12 138 GLY A CA 1
ATOM 1134 C C . GLY A 1 138 ? 2.84 2.562 5.816 1 91.12 138 GLY A C 1
ATOM 1135 O O . GLY A 1 138 ? 2.953 2.928 4.645 1 91.12 138 GLY A O 1
ATOM 1136 N N . VAL A 1 139 ? 1.952 1.795 6.227 1 88.62 139 VAL A N 1
ATOM 1137 C CA . VAL A 1 139 ? 1.017 1.181 5.289 1 88.62 139 VAL A CA 1
ATOM 1138 C C . VAL A 1 139 ? 0.124 2.254 4.672 1 88.62 139 VAL A C 1
ATOM 1140 O O . VAL A 1 139 ? -0.072 2.283 3.455 1 88.62 139 VAL A O 1
ATOM 1143 N N . THR A 1 140 ? -0.351 3.135 5.449 1 88.94 140 THR A N 1
ATOM 1144 C CA . THR A 1 140 ? -1.178 4.227 4.953 1 88.94 140 THR A CA 1
ATOM 1145 C C . THR A 1 140 ? -0.383 5.117 4 1 88.94 140 THR A C 1
ATOM 1147 O O . THR A 1 140 ? -0.882 5.508 2.943 1 88.94 140 THR A O 1
ATOM 1150 N N . GLU A 1 141 ? 0.767 5.348 4.426 1 93.25 141 GLU A N 1
ATOM 1151 C CA . GLU A 1 141 ? 1.626 6.176 3.586 1 93.25 141 GLU A CA 1
ATOM 1152 C C . GLU A 1 141 ? 1.844 5.535 2.219 1 93.25 141 GLU A C 1
ATOM 1154 O O . GLU A 1 141 ? 1.773 6.211 1.19 1 93.25 141 GLU A O 1
ATOM 1159 N N . LEU A 1 142 ? 2.1 4.297 2.254 1 92.19 142 LEU A N 1
ATOM 1160 C CA . LEU A 1 142 ? 2.334 3.578 1.008 1 92.19 142 LEU A CA 1
ATOM 1161 C C . LEU A 1 142 ? 1.118 3.664 0.092 1 92.19 142 LEU A C 1
ATOM 1163 O O . LEU A 1 142 ? 1.257 3.887 -1.112 1 92.19 142 LEU A O 1
ATOM 1167 N N . MET A 1 143 ? 0.002 3.504 0.672 1 89.5 143 MET A N 1
ATOM 1168 C CA . MET A 1 143 ? -1.232 3.576 -0.105 1 89.5 143 MET A CA 1
ATOM 1169 C C . MET A 1 143 ? -1.399 4.953 -0.735 1 89.5 143 MET A C 1
ATOM 1171 O O . MET A 1 143 ? -1.775 5.066 -1.903 1 89.5 143 MET A O 1
ATOM 1175 N N . ILE A 1 144 ? -1.116 5.895 0.007 1 94.12 144 ILE A N 1
ATOM 1176 C CA . ILE A 1 144 ? -1.259 7.27 -0.457 1 94.12 144 ILE A CA 1
ATOM 1177 C C . ILE A 1 144 ? -0.235 7.551 -1.554 1 94.12 144 ILE A C 1
ATOM 1179 O O . ILE A 1 144 ? -0.578 8.094 -2.605 1 94.12 144 ILE A O 1
ATOM 1183 N N . LEU A 1 145 ? 0.948 7.16 -1.32 1 95.94 145 LEU A N 1
ATOM 1184 C CA . LEU A 1 145 ? 2.016 7.402 -2.283 1 95.94 145 LEU A CA 1
ATOM 1185 C C . LEU A 1 145 ? 1.731 6.688 -3.602 1 95.94 145 LEU A C 1
ATOM 1187 O O . LEU A 1 145 ? 1.947 7.254 -4.676 1 95.94 145 LEU A O 1
ATOM 1191 N N . GLN A 1 146 ? 1.274 5.496 -3.5 1 91.88 146 GLN A N 1
ATOM 1192 C CA . GLN A 1 146 ? 0.933 4.762 -4.715 1 91.88 146 GLN A CA 1
ATOM 1193 C C . GLN A 1 146 ? -0.185 5.461 -5.484 1 91.88 146 GLN A C 1
ATOM 1195 O O . GLN A 1 146 ? -0.125 5.574 -6.711 1 91.88 146 GLN A O 1
ATOM 1200 N N . ARG A 1 147 ? -1.147 5.875 -4.801 1 91.56 147 ARG A N 1
ATOM 1201 C CA . ARG A 1 147 ? -2.254 6.605 -5.418 1 91.56 147 ARG A CA 1
ATOM 1202 C C . ARG A 1 147 ? -1.756 7.855 -6.129 1 91.56 147 ARG A C 1
ATOM 1204 O O . ARG A 1 147 ? -2.199 8.164 -7.238 1 91.56 147 ARG A O 1
ATOM 1211 N N . LEU A 1 148 ? -0.869 8.555 -5.504 1 95.56 148 LEU A N 1
ATOM 1212 C CA . LEU A 1 148 ? -0.347 9.789 -6.078 1 95.56 148 LEU A CA 1
ATOM 1213 C C . LEU A 1 148 ? 0.421 9.508 -7.367 1 95.56 148 LEU A C 1
ATOM 1215 O O . LEU A 1 148 ? 0.342 10.281 -8.32 1 95.56 148 LEU A O 1
ATOM 1219 N N . VAL A 1 149 ? 1.159 8.414 -7.395 1 93 149 VAL A N 1
ATOM 1220 C CA . VAL A 1 149 ? 1.891 8.039 -8.602 1 93 149 VAL A CA 1
ATOM 1221 C C . VAL A 1 149 ? 0.906 7.664 -9.711 1 93 149 VAL A C 1
ATOM 1223 O O . VAL A 1 149 ? 1.037 8.125 -10.844 1 93 149 VAL A O 1
ATOM 1226 N N . ASP A 1 150 ? -0.052 6.926 -9.336 1 89.12 150 ASP A N 1
ATOM 1227 C CA . ASP A 1 150 ? -0.981 6.387 -10.328 1 89.12 150 ASP A CA 1
ATOM 1228 C C . ASP A 1 150 ? -1.876 7.488 -10.898 1 89.12 150 ASP A C 1
ATOM 1230 O O . ASP A 1 150 ? -2.26 7.441 -12.062 1 89.12 150 ASP A O 1
ATOM 1234 N N . ARG A 1 151 ? -2.193 8.445 -10.07 1 91.69 151 ARG A N 1
ATOM 1235 C CA . ARG A 1 151 ? -3.115 9.5 -10.477 1 91.69 151 ARG A CA 1
ATOM 1236 C C . ARG A 1 151 ? -2.369 10.656 -11.133 1 91.69 151 ARG A C 1
ATOM 1238 O O . ARG A 1 151 ? -2.988 11.609 -11.617 1 91.69 151 ARG A O 1
ATOM 1245 N N . ASP A 1 152 ? -1.103 10.578 -11.125 1 94.88 152 ASP A N 1
ATOM 1246 C CA . ASP A 1 152 ? -0.246 11.562 -11.781 1 94.88 152 ASP A CA 1
ATOM 1247 C C . ASP A 1 152 ? 0.873 10.875 -12.562 1 94.88 152 ASP A C 1
ATOM 1249 O O . ASP A 1 152 ? 2.053 11.141 -12.328 1 94.88 152 ASP A O 1
ATOM 1253 N N . PRO A 1 153 ? 0.525 10.109 -13.531 1 89.44 153 PRO A N 1
ATOM 1254 C CA . PRO A 1 153 ? 1.543 9.344 -14.25 1 89.44 153 PRO A CA 1
ATOM 1255 C C . PRO A 1 153 ? 2.59 10.227 -14.914 1 89.44 153 PRO A C 1
ATOM 1257 O O . PRO A 1 153 ? 3.74 9.812 -15.086 1 89.44 153 PRO A O 1
ATOM 1260 N N . GLY A 1 154 ? 2.238 11.492 -15.219 1 93.06 154 GLY A N 1
ATOM 1261 C CA . GLY A 1 154 ? 3.158 12.398 -15.891 1 93.06 154 GLY A CA 1
ATOM 1262 C C . GLY A 1 154 ? 4.008 13.211 -14.938 1 93.06 154 GLY A C 1
ATOM 1263 O O . GLY A 1 154 ? 4.805 14.047 -15.359 1 93.06 154 GLY A O 1
ATOM 1264 N N . ASP A 1 155 ? 3.793 13.039 -13.664 1 94.31 155 ASP A N 1
ATOM 1265 C CA . ASP A 1 155 ? 4.566 13.734 -12.633 1 94.31 155 ASP A CA 1
ATOM 1266 C C . ASP A 1 155 ? 4.379 15.25 -12.734 1 94.31 155 ASP A C 1
ATOM 1268 O O . ASP A 1 155 ? 5.348 16 -12.68 1 94.31 155 ASP A O 1
ATOM 1272 N N . ALA A 1 156 ? 3.201 15.664 -12.859 1 95.44 156 ALA A N 1
ATOM 1273 C CA . ALA A 1 156 ? 2.896 17.062 -13.133 1 95.44 156 ALA A CA 1
ATOM 1274 C C . ALA A 1 156 ? 2.447 17.781 -11.867 1 95.44 156 ALA A C 1
ATOM 1276 O O . ALA A 1 156 ? 2.438 19.016 -11.82 1 95.44 156 ALA A O 1
ATOM 1277 N N . TYR A 1 157 ? 2.191 17.109 -10.797 1 97.56 157 TYR A N 1
ATOM 1278 C CA . TYR A 1 157 ? 1.519 17.734 -9.664 1 97.56 157 TYR A CA 1
ATOM 1279 C C . TYR A 1 157 ? 2.469 17.891 -8.484 1 97.56 157 TYR A C 1
ATOM 1281 O O . TYR A 1 157 ? 2.033 18.125 -7.355 1 97.56 157 TYR A O 1
ATOM 1289 N N . HIS A 1 158 ? 3.693 17.656 -8.656 1 97.44 158 HIS A N 1
ATOM 1290 C CA . HIS A 1 158 ? 4.766 18.109 -7.77 1 97.44 158 HIS A CA 1
ATOM 1291 C C . HIS A 1 158 ? 4.77 17.328 -6.465 1 97.44 158 HIS A C 1
ATOM 1293 O O . HIS A 1 158 ? 5.234 17.812 -5.438 1 97.44 158 HIS A O 1
ATOM 1299 N N . ALA A 1 159 ? 4.141 16.141 -6.383 1 98.19 159 ALA A N 1
ATOM 1300 C CA . ALA A 1 159 ? 4.312 15.219 -5.262 1 98.19 159 ALA A CA 1
ATOM 1301 C C . ALA A 1 159 ? 5.539 14.336 -5.461 1 98.19 159 ALA A C 1
ATOM 1303 O O . ALA A 1 159 ? 5.844 13.93 -6.582 1 98.19 159 ALA A O 1
ATOM 1304 N N . ILE A 1 160 ? 6.207 14.055 -4.43 1 97.81 160 ILE A N 1
ATOM 1305 C CA . ILE A 1 160 ? 7.371 13.18 -4.508 1 97.81 160 ILE A CA 1
ATOM 1306 C C . ILE A 1 160 ? 6.977 11.852 -5.152 1 97.81 160 ILE A C 1
ATOM 1308 O O . ILE A 1 160 ? 5.879 11.336 -4.91 1 97.81 160 ILE A O 1
ATOM 1312 N N . ARG A 1 161 ? 7.91 11.266 -5.836 1 96.56 161 ARG A N 1
ATOM 1313 C CA . ARG A 1 161 ? 7.641 10.023 -6.551 1 96.56 161 ARG A CA 1
ATOM 1314 C C . ARG A 1 161 ? 8.172 8.82 -5.777 1 96.56 161 ARG A C 1
ATOM 1316 O O . ARG A 1 161 ? 9.375 8.711 -5.535 1 96.56 161 ARG A O 1
ATOM 1323 N N . MET A 1 162 ? 7.23 8.016 -5.371 1 96.31 162 MET A N 1
ATOM 1324 C CA . MET A 1 162 ? 7.633 6.711 -4.852 1 96.31 162 MET A CA 1
ATOM 1325 C C . MET A 1 162 ? 8.039 5.777 -5.988 1 96.31 162 MET A C 1
ATOM 1327 O O . MET A 1 162 ? 7.352 5.691 -7.004 1 96.31 162 MET A O 1
ATOM 1331 N N . LYS A 1 163 ? 9.141 5.129 -5.801 1 94.62 163 LYS A N 1
ATOM 1332 C CA . LYS A 1 163 ? 9.656 4.258 -6.855 1 94.62 163 LYS A CA 1
ATOM 1333 C C . LYS A 1 163 ? 9.367 2.791 -6.547 1 94.62 163 LYS A C 1
ATOM 1335 O O . LYS A 1 163 ? 9.086 2.002 -7.453 1 94.62 163 LYS A O 1
ATOM 1340 N N . ASP A 1 164 ? 9.5 2.457 -5.293 1 92.62 164 ASP A N 1
ATOM 1341 C CA . ASP A 1 164 ? 9.32 1.073 -4.867 1 92.62 164 ASP A CA 1
ATOM 1342 C C . ASP A 1 164 ? 9.211 0.976 -3.348 1 92.62 164 ASP A C 1
ATOM 1344 O O . ASP A 1 164 ? 9.32 1.985 -2.646 1 92.62 164 ASP A O 1
ATOM 1348 N N . CYS A 1 165 ? 8.914 -0.203 -2.869 1 92.44 165 CYS A N 1
ATOM 1349 C CA . CYS A 1 165 ? 8.883 -0.45 -1.432 1 92.44 165 CYS A CA 1
ATOM 1350 C C . CYS A 1 165 ? 9.234 -1.9 -1.121 1 92.44 165 CYS A C 1
ATOM 1352 O O . CYS A 1 165 ? 9.156 -2.764 -1.997 1 92.44 165 CYS A O 1
ATOM 1354 N N . LEU A 1 166 ? 9.727 -2.15 0.025 1 91.31 166 LEU A N 1
ATOM 1355 C CA . LEU A 1 166 ? 9.984 -3.502 0.51 1 91.31 166 LEU A CA 1
ATOM 1356 C C . LEU A 1 166 ? 10 -3.537 2.035 1 91.31 166 LEU A C 1
ATOM 1358 O O . LEU A 1 166 ? 10.078 -2.492 2.684 1 91.31 166 LEU A O 1
ATOM 1362 N N . VAL A 1 167 ? 9.828 -4.688 2.549 1 91.12 167 VAL A N 1
ATOM 1363 C CA . VAL A 1 167 ? 10.047 -4.902 3.977 1 91.12 167 VAL A CA 1
ATOM 1364 C C . VAL A 1 167 ? 11.375 -5.609 4.195 1 91.12 167 VAL A C 1
ATOM 1366 O O . VAL A 1 167 ? 11.633 -6.668 3.619 1 91.12 167 VAL A O 1
ATOM 1369 N N . PHE A 1 168 ? 12.258 -4.988 4.895 1 94.62 168 PHE A N 1
ATOM 1370 C CA . PHE A 1 168 ? 13.586 -5.523 5.172 1 94.62 168 PHE A CA 1
ATOM 1371 C C . PHE A 1 168 ? 13.852 -5.574 6.672 1 94.62 168 PHE A C 1
ATOM 1373 O O . PHE A 1 168 ? 13.875 -4.535 7.34 1 94.62 168 PHE A O 1
ATOM 1380 N N . ARG A 1 169 ? 14.055 -6.809 7.152 1 91.94 169 ARG A N 1
ATOM 1381 C CA . ARG A 1 169 ? 14.352 -7.031 8.562 1 91.94 169 ARG A CA 1
ATOM 1382 C C . ARG A 1 169 ? 13.383 -6.266 9.453 1 91.94 169 ARG A C 1
ATOM 1384 O O . ARG A 1 169 ? 13.797 -5.535 10.359 1 91.94 169 ARG A O 1
ATOM 1391 N N . ASN A 1 170 ? 12.133 -6.324 9.141 1 89.81 170 ASN A N 1
ATOM 1392 C CA . ASN A 1 170 ? 10.984 -5.836 9.906 1 89.81 170 ASN A CA 1
ATOM 1393 C C . ASN A 1 170 ? 10.82 -4.328 9.758 1 89.81 170 ASN A C 1
ATOM 1395 O O . ASN A 1 170 ? 10.039 -3.711 10.484 1 89.81 170 ASN A O 1
ATOM 1399 N N . HIS A 1 171 ? 11.547 -3.76 8.805 1 94.75 171 HIS A N 1
ATOM 1400 C CA . HIS A 1 171 ? 11.359 -2.348 8.492 1 94.75 171 HIS A CA 1
ATOM 1401 C C . HIS A 1 171 ? 10.672 -2.166 7.141 1 94.75 171 HIS A C 1
ATOM 1403 O O . HIS A 1 171 ? 11.086 -2.77 6.148 1 94.75 171 HIS A O 1
ATOM 1409 N N . ILE A 1 172 ? 9.625 -1.4 7.176 1 93.5 172 ILE A N 1
ATOM 1410 C CA . ILE A 1 172 ? 9.086 -0.962 5.895 1 93.5 172 ILE A CA 1
ATOM 1411 C C . ILE A 1 172 ? 10.023 0.057 5.258 1 93.5 172 ILE A C 1
ATOM 1413 O O . ILE A 1 172 ? 10.414 1.034 5.902 1 93.5 172 ILE A O 1
ATOM 1417 N N . CYS A 1 173 ? 10.43 -0.249 4.07 1 96.5 173 CYS A N 1
ATOM 1418 C CA . CYS A 1 173 ? 11.328 0.625 3.324 1 96.5 173 CYS A CA 1
ATOM 1419 C C . CYS A 1 173 ? 10.641 1.191 2.088 1 96.5 173 CYS A C 1
ATOM 1421 O O . CYS A 1 173 ? 10.031 0.447 1.315 1 96.5 173 CYS A O 1
ATOM 1423 N N . ILE A 1 174 ? 10.719 2.459 1.935 1 96.56 174 ILE A N 1
ATOM 1424 C CA . ILE A 1 174 ? 10.102 3.119 0.788 1 96.56 174 ILE A CA 1
ATOM 1425 C C . ILE A 1 174 ? 11.172 3.844 -0.024 1 96.56 174 ILE A C 1
ATOM 1427 O O . ILE A 1 174 ? 11.898 4.688 0.507 1 96.56 174 ILE A O 1
ATOM 1431 N N . ALA A 1 175 ? 11.273 3.48 -1.273 1 97.38 175 ALA A N 1
ATOM 1432 C CA . ALA A 1 175 ? 12.234 4.121 -2.17 1 97.38 175 ALA A CA 1
ATOM 1433 C C . ALA A 1 175 ? 11.609 5.309 -2.891 1 97.38 175 ALA A C 1
ATOM 1435 O O . ALA A 1 175 ? 10.547 5.18 -3.504 1 97.38 175 ALA A O 1
ATOM 1436 N N . PHE A 1 176 ? 12.297 6.438 -2.797 1 97.88 176 PHE A N 1
ATOM 1437 C CA . PHE A 1 176 ? 11.859 7.664 -3.459 1 97.88 176 PHE A CA 1
ATOM 1438 C C . PHE A 1 176 ? 12.914 8.148 -4.449 1 97.88 176 PHE A C 1
ATOM 1440 O O . PHE A 1 176 ? 14.078 7.746 -4.371 1 97.88 176 PHE A O 1
ATOM 1447 N N . GLU A 1 177 ? 12.453 8.961 -5.406 1 97.12 177 GLU A N 1
ATOM 1448 C CA . GLU A 1 177 ? 13.422 9.75 -6.168 1 97.12 177 GLU A CA 1
ATOM 1449 C C . GLU A 1 177 ? 14.312 10.578 -5.246 1 97.12 177 GLU A C 1
ATOM 1451 O O . GLU A 1 177 ? 13.859 11.039 -4.195 1 97.12 177 GLU A O 1
ATOM 1456 N N . LEU A 1 178 ? 15.508 10.719 -5.668 1 96.69 178 LEU A N 1
ATOM 1457 C CA . LEU A 1 178 ? 16.438 11.539 -4.895 1 96.69 178 LEU A CA 1
ATOM 1458 C C . LEU A 1 178 ? 16.266 13.016 -5.23 1 96.69 178 LEU A C 1
ATOM 1460 O O . LEU A 1 178 ? 16.312 13.406 -6.398 1 96.69 178 LEU A O 1
ATOM 1464 N N . LEU A 1 179 ? 16.062 13.82 -4.223 1 95.44 179 LEU A N 1
ATOM 1465 C CA . LEU A 1 179 ? 15.812 15.25 -4.41 1 95.44 179 LEU A CA 1
ATOM 1466 C C . LEU A 1 179 ? 16.906 16.078 -3.758 1 95.44 179 LEU A C 1
ATOM 1468 O O . LEU A 1 179 ? 17.922 15.539 -3.303 1 95.44 179 LEU A O 1
ATOM 1472 N N . GLY A 1 180 ? 16.703 17.391 -3.893 1 92.56 180 GLY A N 1
ATOM 1473 C CA . GLY A 1 180 ? 17.719 18.312 -3.406 1 92.56 180 GLY A CA 1
ATOM 1474 C C . GLY A 1 180 ? 17.375 18.922 -2.057 1 92.56 180 GLY A C 1
ATOM 1475 O O . GLY A 1 180 ? 16.969 18.203 -1.14 1 92.56 180 GLY A O 1
ATOM 1476 N N . SER A 1 181 ? 17.625 20.188 -1.919 1 91 181 SER A N 1
ATOM 1477 C CA . SER A 1 181 ? 17.453 20.875 -0.644 1 91 181 SER A CA 1
ATOM 1478 C C . SER A 1 181 ? 16 21.344 -0.464 1 91 181 SER A C 1
ATOM 1480 O O . SER A 1 181 ? 15.297 21.578 -1.444 1 91 181 SER A O 1
ATOM 1482 N N . ASP A 1 182 ? 15.656 21.469 0.792 1 92.94 182 ASP A N 1
ATOM 1483 C CA . ASP A 1 182 ? 14.305 21.922 1.093 1 92.94 182 ASP A CA 1
ATOM 1484 C C . ASP A 1 182 ? 14.25 23.453 1.146 1 92.94 182 ASP A C 1
ATOM 1486 O O . ASP A 1 182 ? 15.289 24.109 1.201 1 92.94 182 ASP A O 1
ATOM 1490 N N . LEU A 1 183 ? 13.109 24.031 1.163 1 93.31 183 LEU A N 1
ATOM 1491 C CA . LEU A 1 183 ? 12.898 25.469 1.083 1 93.31 183 LEU A CA 1
ATOM 1492 C C . LEU A 1 183 ? 13.281 26.141 2.395 1 93.31 183 LEU A C 1
ATOM 1494 O O . LEU A 1 183 ? 13.57 27.344 2.416 1 93.31 183 LEU A O 1
ATOM 1498 N N . SER A 1 184 ? 13.164 25.375 3.496 1 91.69 184 SER A N 1
ATOM 1499 C CA . SER A 1 184 ? 13.523 26 4.766 1 91.69 184 SER A CA 1
ATOM 1500 C C . SER A 1 184 ? 14.984 26.422 4.773 1 91.69 184 SER A C 1
ATOM 1502 O O . SER A 1 184 ? 15.336 27.438 5.391 1 91.69 184 SER A O 1
ATOM 1504 N N . THR A 1 185 ? 15.812 25.75 4.09 1 87.81 185 THR A N 1
ATOM 1505 C CA . THR A 1 185 ? 17.234 26.062 3.994 1 87.81 185 THR A CA 1
ATOM 1506 C C . THR A 1 185 ? 17.453 27.312 3.148 1 87.81 185 THR A C 1
ATOM 1508 O O . THR A 1 185 ? 18.422 28.047 3.346 1 87.81 185 THR A O 1
ATOM 1511 N N . MET A 1 186 ? 16.547 27.578 2.338 1 83.25 186 MET A N 1
ATOM 1512 C CA . MET A 1 186 ? 16.672 28.719 1.439 1 83.25 186 MET A CA 1
ATOM 1513 C C . MET A 1 186 ? 16.219 30 2.127 1 83.25 186 MET A C 1
ATOM 1515 O O . MET A 1 186 ? 16.734 31.078 1.833 1 83.25 186 MET A O 1
ATOM 1519 N N . VAL A 1 187 ? 15.188 30.031 2.92 1 85.81 187 VAL A N 1
ATOM 1520 C CA . VAL A 1 187 ? 14.57 31.188 3.547 1 85.81 187 VAL A CA 1
ATOM 1521 C C . VAL A 1 187 ? 15.461 31.703 4.684 1 85.81 187 VAL A C 1
ATOM 1523 O O . VAL A 1 187 ? 15.523 32.906 4.949 1 85.81 187 VAL A O 1
ATOM 1526 N N . ALA A 1 188 ? 16.5 31.109 5.07 1 72.81 188 ALA A N 1
ATOM 1527 C CA . ALA A 1 188 ? 17.484 31.406 6.098 1 72.81 188 ALA A CA 1
ATOM 1528 C C . ALA A 1 188 ? 17.219 32.75 6.75 1 72.81 188 ALA A C 1
ATOM 1530 O O . ALA A 1 188 ? 18.141 33.562 6.875 1 72.81 188 ALA A O 1
ATOM 1531 N N . GLY A 1 189 ? 15.945 33.094 7.121 1 77.38 189 GLY A N 1
ATOM 1532 C CA . GLY A 1 189 ? 15.609 34.281 7.852 1 77.38 189 GLY A CA 1
ATOM 1533 C C . GLY A 1 189 ? 15.352 35.469 6.945 1 77.38 189 GLY A C 1
ATOM 1534 O O . GLY A 1 189 ? 15.023 36.562 7.418 1 77.38 189 GLY A O 1
ATOM 1535 N N . LYS A 1 190 ? 15.586 35.281 5.773 1 86.19 190 LYS A N 1
ATOM 1536 C CA . LYS A 1 190 ? 15.328 36.375 4.836 1 86.19 190 LYS A CA 1
ATOM 1537 C C . LYS A 1 190 ? 14.234 35.969 3.844 1 86.19 190 LYS A C 1
ATOM 1539 O O . LYS A 1 190 ? 14.242 34.875 3.285 1 86.19 190 LYS A O 1
ATOM 1544 N N . GLY A 1 191 ? 13.305 36.844 3.742 1 89.31 191 GLY A N 1
ATOM 1545 C CA . GLY A 1 191 ? 12.227 36.625 2.791 1 89.31 191 GLY A CA 1
ATOM 1546 C C . GLY A 1 191 ? 12.711 36.531 1.356 1 89.31 191 GLY A C 1
ATOM 1547 O O . GLY A 1 191 ? 13.797 37 1.024 1 89.31 191 GLY A O 1
ATOM 1548 N N . LEU A 1 192 ? 11.938 35.875 0.542 1 92.25 192 LEU A N 1
ATOM 1549 C CA . LEU A 1 192 ? 12.258 35.688 -0.869 1 92.25 192 LEU A CA 1
ATOM 1550 C C . LEU A 1 192 ? 11.492 36.688 -1.734 1 92.25 192 LEU A C 1
ATOM 1552 O O . LEU A 1 192 ? 10.555 37.344 -1.261 1 92.25 192 LEU A O 1
ATOM 1556 N N . ARG A 1 193 ? 12.008 36.812 -2.961 1 91.88 193 ARG A N 1
ATOM 1557 C CA . ARG A 1 193 ? 11.312 37.656 -3.916 1 91.88 193 ARG A CA 1
ATOM 1558 C C . ARG A 1 193 ? 9.922 37.125 -4.227 1 91.88 193 ARG A C 1
ATOM 1560 O O . ARG A 1 193 ? 9.727 35.906 -4.336 1 91.88 193 ARG A O 1
ATOM 1567 N N . GLU A 1 194 ? 9.031 38.031 -4.387 1 93.62 194 GLU A N 1
ATOM 1568 C CA . GLU A 1 194 ? 7.633 37.656 -4.598 1 93.62 194 GLU A CA 1
ATOM 1569 C C . GLU A 1 194 ? 7.469 36.781 -5.824 1 93.62 194 GLU A C 1
ATOM 1571 O O . GLU A 1 194 ? 6.629 35.875 -5.836 1 93.62 194 GLU A O 1
ATOM 1576 N N . SER A 1 195 ? 8.273 37.062 -6.867 1 92.56 195 SER A N 1
ATOM 1577 C CA . SER A 1 195 ? 8.164 36.281 -8.086 1 92.56 195 SER A CA 1
ATOM 1578 C C . SER A 1 195 ? 8.484 34.812 -7.824 1 92.56 195 SER A C 1
ATOM 1580 O O . SER A 1 195 ? 7.805 33.906 -8.328 1 92.56 195 SER A O 1
ATOM 1582 N N . TYR A 1 196 ? 9.461 34.625 -7.023 1 92.31 196 TYR A N 1
ATOM 1583 C CA . TYR A 1 196 ? 9.844 33.25 -6.688 1 92.31 196 TYR A CA 1
ATOM 1584 C C . TYR A 1 196 ? 8.812 32.625 -5.762 1 92.31 196 TYR A C 1
ATOM 1586 O O . TYR A 1 196 ? 8.516 31.438 -5.887 1 92.31 196 TYR A O 1
ATOM 1594 N N . VAL A 1 197 ? 8.344 33.438 -4.871 1 95.62 197 VAL A N 1
ATOM 1595 C CA . VAL A 1 197 ? 7.336 32.906 -3.951 1 95.62 197 VAL A CA 1
ATOM 1596 C C . VAL A 1 197 ? 6.102 32.469 -4.734 1 95.62 197 VAL A C 1
ATOM 1598 O O . VAL A 1 197 ? 5.48 31.453 -4.402 1 95.62 197 VAL A O 1
ATOM 1601 N N . ARG A 1 198 ? 5.777 33.188 -5.758 1 95.94 198 ARG A N 1
ATOM 1602 C CA . ARG A 1 198 ? 4.648 32.812 -6.602 1 95.94 198 ARG A CA 1
ATOM 1603 C C . ARG A 1 198 ? 4.902 31.469 -7.285 1 95.94 198 ARG A C 1
ATOM 1605 O O . ARG A 1 198 ? 3.98 30.656 -7.445 1 95.94 198 ARG A O 1
ATOM 1612 N N . LYS A 1 199 ? 6.078 31.266 -7.664 1 94.5 199 LYS A N 1
ATOM 1613 C CA . LYS A 1 199 ? 6.434 29.984 -8.273 1 94.5 199 LYS A CA 1
ATOM 1614 C C . LYS A 1 199 ? 6.305 28.844 -7.277 1 94.5 199 LYS A C 1
ATOM 1616 O O . LYS A 1 199 ? 5.777 27.781 -7.605 1 94.5 199 LYS A O 1
ATOM 1621 N N . CYS A 1 200 ? 6.809 29.109 -6.113 1 96.19 200 CYS A N 1
ATOM 1622 C CA . CYS A 1 200 ? 6.664 28.125 -5.051 1 96.19 200 CYS A CA 1
ATOM 1623 C C . CYS A 1 200 ? 5.195 27.828 -4.781 1 96.19 200 CYS A C 1
ATOM 1625 O O . CYS A 1 200 ? 4.809 26.656 -4.684 1 96.19 200 CYS A O 1
ATOM 1627 N N . ALA A 1 201 ? 4.469 28.859 -4.719 1 97.81 201 ALA A N 1
ATOM 1628 C CA . ALA A 1 201 ? 3.037 28.719 -4.461 1 97.81 201 ALA A CA 1
ATOM 1629 C C . ALA A 1 201 ? 2.361 27.875 -5.531 1 97.81 201 ALA A C 1
ATOM 1631 O O . ALA A 1 201 ? 1.547 27 -5.219 1 97.81 201 ALA A O 1
ATOM 1632 N N . SER A 1 202 ? 2.729 28.141 -6.719 1 97.44 202 SER A N 1
ATOM 1633 C CA . SER A 1 202 ? 2.129 27.406 -7.832 1 97.44 202 SER A CA 1
ATOM 1634 C C . SER A 1 202 ? 2.391 25.922 -7.723 1 97.44 202 SER A C 1
ATOM 1636 O O . SER A 1 202 ? 1.486 25.109 -7.926 1 97.44 202 SER A O 1
ATOM 1638 N N . SER A 1 203 ? 3.572 25.531 -7.398 1 97.12 203 SER A N 1
ATOM 1639 C CA . SER A 1 203 ? 3.939 24.125 -7.266 1 97.12 203 SER A CA 1
ATOM 1640 C C . SER A 1 203 ? 3.207 23.469 -6.098 1 97.12 203 SER A C 1
ATOM 1642 O O . SER A 1 203 ? 2.654 22.375 -6.238 1 97.12 203 SER A O 1
ATOM 1644 N N . ILE A 1 204 ? 3.193 24.172 -5.02 1 98.38 204 ILE A N 1
ATOM 1645 C CA . ILE A 1 204 ? 2.57 23.625 -3.82 1 98.38 204 ILE A CA 1
ATOM 1646 C C . ILE A 1 204 ? 1.066 23.484 -4.039 1 98.38 204 ILE A C 1
ATOM 1648 O O . ILE A 1 204 ? 0.48 22.438 -3.715 1 98.38 204 ILE A O 1
ATOM 1652 N N . LEU A 1 205 ? 0.499 24.516 -4.637 1 98.56 205 LEU A N 1
ATOM 1653 C CA . LEU A 1 205 ? -0.942 24.5 -4.867 1 98.56 205 LEU A CA 1
ATOM 1654 C C . LEU A 1 205 ? -1.325 23.406 -5.859 1 98.56 205 LEU A C 1
ATOM 1656 O O . LEU A 1 205 ? -2.387 22.797 -5.734 1 98.56 205 LEU A O 1
ATOM 1660 N N . SER A 1 206 ? -0.509 23.234 -6.809 1 98.12 206 SER A N 1
ATOM 1661 C CA . SER A 1 206 ? -0.753 22.141 -7.746 1 98.12 206 SER A CA 1
ATOM 1662 C C . SER A 1 206 ? -0.789 20.797 -7.035 1 98.12 206 SER A C 1
ATOM 1664 O O . SER A 1 206 ? -1.651 19.953 -7.316 1 98.12 206 SER A O 1
ATOM 1666 N N . CYS A 1 207 ? 0.094 20.594 -6.203 1 98.5 207 CYS A N 1
ATOM 1667 C CA . CYS A 1 207 ? 0.115 19.375 -5.414 1 98.5 207 CYS A CA 1
ATOM 1668 C C . CYS A 1 207 ? -1.132 19.266 -4.543 1 98.5 207 CYS A C 1
ATOM 1670 O O . CYS A 1 207 ? -1.767 18.203 -4.492 1 98.5 207 CYS A O 1
ATOM 1672 N N . LEU A 1 208 ? -1.478 20.344 -3.877 1 98.56 208 LEU A N 1
ATOM 1673 C CA . LEU A 1 208 ? -2.643 20.344 -3 1 98.56 208 LEU A CA 1
ATOM 1674 C C . LEU A 1 208 ? -3.92 20.078 -3.791 1 98.56 208 LEU A C 1
ATOM 1676 O O . LEU A 1 208 ? -4.855 19.453 -3.279 1 98.56 208 LEU A O 1
ATOM 1680 N N . GLN A 1 209 ? -3.939 20.531 -4.988 1 98 209 GLN A N 1
ATOM 1681 C CA . GLN A 1 209 ? -5.086 20.266 -5.848 1 98 209 GLN A CA 1
ATOM 1682 C C . GLN A 1 209 ? -5.258 18.766 -6.09 1 98 209 GLN A C 1
ATOM 1684 O O . GLN A 1 209 ? -6.371 18.25 -6.043 1 98 209 GLN A O 1
ATOM 1689 N N . LEU A 1 210 ? -4.16 18.141 -6.395 1 97.75 210 LEU A N 1
ATOM 1690 C CA . LEU A 1 210 ? -4.199 16.688 -6.566 1 97.75 210 LEU A CA 1
ATOM 1691 C C . LEU A 1 210 ? -4.664 16 -5.285 1 97.75 210 LEU A C 1
ATOM 1693 O O . LEU A 1 210 ? -5.484 15.086 -5.328 1 97.75 210 LEU A O 1
ATOM 1697 N N . LEU A 1 211 ? -4.156 16.406 -4.164 1 98.06 211 LEU A N 1
ATOM 1698 C CA . LEU A 1 211 ? -4.531 15.812 -2.885 1 98.06 211 LEU A CA 1
ATOM 1699 C C . LEU A 1 211 ? -6.027 15.977 -2.629 1 98.06 211 LEU A C 1
ATOM 1701 O O . LEU A 1 211 ? -6.691 15.039 -2.188 1 98.06 211 LEU A O 1
ATOM 1705 N N . GLU A 1 212 ? -6.469 17.109 -2.893 1 96.38 212 GLU A N 1
ATOM 1706 C CA . GLU A 1 212 ? -7.895 17.375 -2.707 1 96.38 212 GLU A CA 1
ATOM 1707 C C . GLU A 1 212 ? -8.742 16.469 -3.598 1 96.38 212 GLU A C 1
ATOM 1709 O O . GLU A 1 212 ? -9.734 15.898 -3.143 1 96.38 212 GLU A O 1
ATOM 1714 N N . ARG A 1 213 ? -8.367 16.391 -4.805 1 95 213 ARG A N 1
ATOM 1715 C CA . ARG A 1 213 ? -9.086 15.555 -5.766 1 95 213 ARG A CA 1
ATOM 1716 C C . ARG A 1 213 ? -9.125 14.102 -5.301 1 95 213 ARG A C 1
ATOM 1718 O O . ARG A 1 213 ? -10.133 13.414 -5.496 1 95 213 ARG A O 1
ATOM 1725 N N . GLU A 1 214 ? -8.055 13.68 -4.68 1 93.62 214 GLU A N 1
ATOM 1726 C CA . GLU A 1 214 ? -7.941 12.281 -4.27 1 93.62 214 GLU A CA 1
ATOM 1727 C C . GLU A 1 214 ? -8.344 12.102 -2.811 1 93.62 214 GLU A C 1
ATOM 1729 O O . GLU A 1 214 ? -8.109 11.039 -2.225 1 93.62 214 GLU A O 1
ATOM 1734 N N . ASN A 1 215 ? -8.844 13.148 -2.178 1 93.31 215 ASN A N 1
ATOM 1735 C CA . ASN A 1 215 ? -9.312 13.125 -0.796 1 93.31 215 ASN A CA 1
ATOM 1736 C C . ASN A 1 215 ? -8.188 12.781 0.173 1 93.31 215 ASN A C 1
ATOM 1738 O O . ASN A 1 215 ? -8.352 11.93 1.048 1 93.31 215 ASN A O 1
ATOM 1742 N N . ILE A 1 216 ? -7.117 13.398 -0.082 1 96.12 216 ILE A N 1
ATOM 1743 C CA . ILE A 1 216 ? -5.949 13.188 0.764 1 96.12 216 ILE A CA 1
ATOM 1744 C C . ILE A 1 216 ? -5.609 14.477 1.512 1 96.12 216 ILE A C 1
ATOM 1746 O O . ILE A 1 216 ? -5.629 15.562 0.929 1 96.12 216 ILE A O 1
ATOM 1750 N N . VAL A 1 217 ? -5.402 14.383 2.762 1 96.44 217 VAL A N 1
ATOM 1751 C CA . VAL A 1 217 ? -4.84 15.453 3.57 1 96.44 217 VAL A CA 1
ATOM 1752 C C . VAL A 1 217 ? -3.352 15.211 3.799 1 96.44 217 VAL A C 1
ATOM 1754 O O . VAL A 1 217 ? -2.955 14.117 4.223 1 96.44 217 VAL A O 1
ATOM 1757 N N . HIS A 1 218 ? -2.51 16.188 3.496 1 97.12 218 HIS A N 1
ATOM 1758 C CA . HIS A 1 218 ? -1.081 16.016 3.732 1 97.12 218 HIS A CA 1
ATOM 1759 C C . HIS A 1 218 ? -0.772 15.953 5.223 1 97.12 218 HIS A C 1
ATOM 1761 O O . HIS A 1 218 ? -0.112 15.023 5.688 1 97.12 218 HIS A O 1
ATOM 1767 N N . GLY A 1 219 ? -1.248 17.031 5.906 1 95.69 219 GLY A N 1
ATOM 1768 C CA . GLY A 1 219 ? -1.199 17.031 7.359 1 95.69 219 GLY A CA 1
ATOM 1769 C C . GLY A 1 219 ? 0.104 17.578 7.91 1 95.69 219 GLY A C 1
ATOM 1770 O O . GLY A 1 219 ? 0.204 17.875 9.102 1 95.69 219 GLY A O 1
ATOM 1771 N N . ASP A 1 220 ? 1.134 17.812 7.082 1 94.5 220 ASP A N 1
ATOM 1772 C CA . ASP A 1 220 ? 2.395 18.344 7.586 1 94.5 220 ASP A CA 1
ATOM 1773 C C . ASP A 1 220 ? 3.1 19.188 6.523 1 94.5 220 ASP A C 1
ATOM 1775 O O . ASP A 1 220 ? 4.293 19 6.273 1 94.5 220 ASP A O 1
ATOM 1779 N N . LEU A 1 221 ? 2.324 20.016 5.922 1 96.62 221 LEU A N 1
ATOM 1780 C CA . LEU A 1 221 ? 2.914 20.922 4.949 1 96.62 221 LEU A CA 1
ATOM 1781 C C . LEU A 1 221 ? 3.717 22.016 5.645 1 96.62 221 LEU A C 1
ATOM 1783 O O . LEU A 1 221 ? 3.178 22.766 6.465 1 96.62 221 LEU A O 1
ATOM 1787 N N . LYS A 1 222 ? 4.984 22.062 5.434 1 95.31 222 LYS A N 1
ATOM 1788 C CA . LYS A 1 222 ? 5.949 23.047 5.91 1 95.31 222 LYS A CA 1
ATOM 1789 C C . LYS A 1 222 ? 7.125 23.172 4.949 1 95.31 222 LYS A C 1
ATOM 1791 O O . LYS A 1 222 ? 7.266 22.375 4.02 1 95.31 222 LYS A O 1
ATOM 1796 N N . LEU A 1 223 ? 7.902 24.156 5.121 1 95 223 LEU A N 1
ATOM 1797 C CA . LEU A 1 223 ? 8.953 24.438 4.16 1 95 223 LEU A CA 1
ATOM 1798 C C . LEU A 1 223 ? 9.984 23.328 4.121 1 95 223 LEU A C 1
ATOM 1800 O O . LEU A 1 223 ? 10.578 23.047 3.072 1 95 223 LEU A O 1
ATOM 1804 N N . ASP A 1 224 ? 10.117 22.562 5.27 1 93.56 224 ASP A N 1
ATOM 1805 C CA . ASP A 1 224 ? 11.031 21.422 5.324 1 93.56 224 ASP A CA 1
ATOM 1806 C C . ASP A 1 224 ? 10.555 20.297 4.402 1 93.56 224 ASP A C 1
ATOM 1808 O O . ASP A 1 224 ? 11.352 19.453 3.986 1 93.56 224 ASP A O 1
ATOM 1812 N N . ASN A 1 225 ? 9.297 20.344 4.086 1 95.31 225 ASN A N 1
ATOM 1813 C CA . ASN A 1 225 ? 8.711 19.266 3.301 1 95.31 225 ASN A CA 1
ATOM 1814 C C . ASN A 1 225 ? 8.438 19.703 1.865 1 95.31 225 ASN A C 1
ATOM 1816 O O . ASN A 1 225 ? 7.613 19.094 1.177 1 95.31 225 ASN A O 1
ATOM 1820 N N . VAL A 1 226 ? 9.031 20.766 1.445 1 97 226 VAL A N 1
ATOM 1821 C CA . VAL A 1 226 ? 9.047 21.203 0.054 1 97 226 VAL A CA 1
ATOM 1822 C C . VAL A 1 226 ? 10.492 21.281 -0.447 1 97 226 VAL A C 1
ATOM 1824 O O . VAL A 1 226 ? 11.289 22.078 0.054 1 97 226 VAL A O 1
ATOM 1827 N N . VAL A 1 227 ? 10.719 20.469 -1.453 1 96.25 227 VAL A N 1
ATOM 1828 C CA . VAL A 1 227 ? 12.117 20.25 -1.821 1 96.25 227 VAL A CA 1
ATOM 1829 C C . VAL A 1 227 ? 12.312 20.562 -3.305 1 96.25 227 VAL A C 1
ATOM 1831 O O . VAL A 1 227 ? 11.398 20.359 -4.109 1 96.25 227 VAL A O 1
ATOM 1834 N N . ILE A 1 228 ? 13.516 21 -3.59 1 92.75 228 ILE A N 1
ATOM 1835 C CA . ILE A 1 228 ? 13.867 21.312 -4.969 1 92.75 228 ILE A CA 1
ATOM 1836 C C . ILE A 1 228 ? 14.281 20.031 -5.695 1 92.75 228 ILE A C 1
ATOM 1838 O O . ILE A 1 228 ? 15.023 19.219 -5.152 1 92.75 228 ILE A O 1
ATOM 1842 N N . SER A 1 229 ? 13.812 19.891 -6.879 1 91.19 229 SER A N 1
ATOM 1843 C CA . SER A 1 229 ? 14.172 18.734 -7.68 1 91.19 229 SER A CA 1
ATOM 1844 C C . SER A 1 229 ? 15.633 18.781 -8.117 1 91.19 229 SER A C 1
ATOM 1846 O O . SER A 1 229 ? 16.141 19.844 -8.461 1 91.19 229 SER A O 1
ATOM 1848 N N . ASN A 1 230 ? 16.281 17.656 -8.141 1 84.56 230 ASN A N 1
ATOM 1849 C CA . ASN A 1 230 ? 17.656 17.578 -8.625 1 84.56 230 ASN A CA 1
ATOM 1850 C C . ASN A 1 230 ? 17.719 17.656 -10.148 1 84.56 230 ASN A C 1
ATOM 1852 O O . ASN A 1 230 ? 18.734 18.094 -10.711 1 84.56 230 ASN A O 1
ATOM 1856 N N . LYS A 1 231 ? 16.703 17.203 -10.75 1 80.5 231 LYS A N 1
ATOM 1857 C CA . LYS A 1 231 ? 16.656 17.156 -12.211 1 80.5 231 LYS A CA 1
ATOM 1858 C C . LYS A 1 231 ? 16.422 18.547 -12.797 1 80.5 231 LYS A C 1
ATOM 1860 O O . LYS A 1 231 ? 17.016 18.906 -13.812 1 80.5 231 LYS A O 1
ATOM 1865 N N . ASP A 1 232 ? 15.5 19.234 -12.141 1 84.44 232 ASP A N 1
ATOM 1866 C CA . ASP A 1 232 ? 15.102 20.578 -12.555 1 84.44 232 ASP A CA 1
ATOM 1867 C C . ASP A 1 232 ? 14.961 21.516 -11.359 1 84.44 232 ASP A C 1
ATOM 1869 O O . ASP A 1 232 ? 13.938 21.5 -10.664 1 84.44 232 ASP A O 1
ATOM 1873 N N . PRO A 1 233 ? 15.914 22.375 -11.242 1 80.31 233 PRO A N 1
ATOM 1874 C CA . PRO A 1 233 ? 15.914 23.25 -10.062 1 80.31 233 PRO A CA 1
ATOM 1875 C C . PRO A 1 233 ? 14.68 24.141 -9.992 1 80.31 233 PRO A C 1
ATOM 1877 O O . PRO A 1 233 ? 14.391 24.719 -8.945 1 80.31 233 PRO A O 1
ATOM 1880 N N . GLU A 1 234 ? 14 24.203 -11.039 1 83 234 GLU A N 1
ATOM 1881 C CA . GLU A 1 234 ? 12.805 25.047 -11.031 1 83 234 GLU A CA 1
ATOM 1882 C C . GLU A 1 234 ? 11.586 24.266 -10.555 1 83 234 GLU A C 1
ATOM 1884 O O . GLU A 1 234 ? 10.531 24.844 -10.289 1 83 234 GLU A O 1
ATOM 1889 N N . THR A 1 235 ? 11.836 23.062 -10.359 1 90.81 235 THR A N 1
ATOM 1890 C CA . THR A 1 235 ? 10.711 22.219 -9.977 1 90.81 235 THR A CA 1
ATOM 1891 C C . THR A 1 235 ? 10.773 21.875 -8.492 1 90.81 235 THR A C 1
ATOM 1893 O O . THR A 1 235 ? 11.82 21.453 -7.992 1 90.81 235 THR A O 1
ATOM 1896 N N . LEU A 1 236 ? 9.688 22.141 -7.832 1 96.06 236 LEU A N 1
ATOM 1897 C CA . LEU A 1 236 ? 9.562 21.781 -6.422 1 96.06 236 LEU A CA 1
ATOM 1898 C C . LEU A 1 236 ? 8.711 20.531 -6.242 1 96.06 236 LEU A C 1
ATOM 1900 O O . LEU A 1 236 ? 7.816 20.266 -7.047 1 96.06 236 LEU A O 1
ATOM 1904 N N . LYS A 1 237 ? 9.062 19.812 -5.215 1 97.69 237 LYS A N 1
ATOM 1905 C CA . LYS A 1 237 ? 8.289 18.625 -4.848 1 97.69 237 LYS A CA 1
ATOM 1906 C C . LYS A 1 237 ? 7.871 18.688 -3.383 1 97.69 237 LYS A C 1
ATOM 1908 O O . LYS A 1 237 ? 8.664 19.047 -2.516 1 97.69 237 LYS A O 1
ATOM 1913 N N . VAL A 1 238 ? 6.586 18.391 -3.164 1 98.31 238 VAL A N 1
ATOM 1914 C CA . VAL A 1 238 ? 6.121 18.203 -1.795 1 98.31 238 VAL A CA 1
ATOM 1915 C C . VAL A 1 238 ? 6.434 16.781 -1.333 1 98.31 238 VAL A C 1
ATOM 1917 O O . VAL A 1 238 ? 6.148 15.82 -2.043 1 98.31 238 VAL A O 1
ATOM 1920 N N . ILE A 1 239 ? 7.051 16.641 -0.159 1 96.88 239 ILE A N 1
ATOM 1921 C CA . ILE A 1 239 ? 7.477 15.336 0.312 1 96.88 239 ILE A CA 1
ATOM 1922 C C . ILE A 1 239 ? 6.852 15.047 1.675 1 96.88 239 ILE A C 1
ATOM 1924 O O . ILE A 1 239 ? 6.141 15.891 2.229 1 96.88 239 ILE A O 1
ATOM 1928 N N . ASP A 1 240 ? 7.055 13.836 2.215 1 93.38 240 ASP A N 1
ATOM 1929 C CA . ASP A 1 240 ? 6.727 13.336 3.547 1 93.38 240 ASP A CA 1
ATOM 1930 C C . ASP A 1 240 ? 5.215 13.227 3.736 1 93.38 240 ASP A C 1
ATOM 1932 O O . ASP A 1 240 ? 4.605 14.062 4.406 1 93.38 240 ASP A O 1
ATOM 1936 N N . PHE A 1 241 ? 4.715 12.164 3.301 1 95.56 241 PHE A N 1
ATOM 1937 C CA . PHE A 1 241 ? 3.301 11.844 3.447 1 95.56 241 PHE A CA 1
ATOM 1938 C C . PHE A 1 241 ? 3.082 10.883 4.609 1 95.56 241 PHE A C 1
ATOM 1940 O O . PHE A 1 241 ? 2.123 10.109 4.609 1 95.56 241 PHE A O 1
ATOM 1947 N N . GLY A 1 242 ? 3.938 10.953 5.582 1 91.38 242 GLY A N 1
ATOM 1948 C CA . GLY A 1 242 ? 3.949 10.031 6.703 1 91.38 242 GLY A CA 1
ATOM 1949 C C . GLY A 1 242 ? 2.717 10.141 7.582 1 91.38 242 GLY A C 1
ATOM 1950 O O . GLY A 1 242 ? 2.258 9.141 8.141 1 91.38 242 GLY A O 1
ATOM 1951 N N . ILE A 1 243 ? 2.182 11.305 7.734 1 91.44 243 ILE A N 1
ATOM 1952 C CA . ILE A 1 243 ? 1.03 11.461 8.617 1 91.44 243 ILE A CA 1
ATOM 1953 C C . ILE A 1 243 ? -0.223 11.734 7.789 1 91.44 243 ILE A C 1
ATOM 1955 O O . ILE A 1 243 ? -1.282 12.047 8.336 1 91.44 243 ILE A O 1
ATOM 1959 N N . SER A 1 244 ? -0.078 11.672 6.457 1 93.94 244 SER A N 1
ATOM 1960 C CA . SER A 1 244 ? -1.196 11.945 5.559 1 93.94 244 SER A CA 1
ATOM 1961 C C . SER A 1 244 ? -2.32 10.93 5.758 1 93.94 244 SER A C 1
ATOM 1963 O O . SER A 1 244 ? -2.084 9.812 6.223 1 93.94 244 SER A O 1
ATOM 1965 N N . GLN A 1 245 ? -3.482 11.414 5.426 1 90.94 245 GLN A N 1
ATOM 1966 C CA . GLN A 1 245 ? -4.672 10.578 5.578 1 90.94 245 GLN A CA 1
ATOM 1967 C C . GLN A 1 245 ? -5.562 10.664 4.344 1 90.94 245 GLN A C 1
ATOM 1969 O O . GLN A 1 245 ? -5.637 11.711 3.695 1 90.94 245 GLN A O 1
ATOM 1974 N N . ILE A 1 246 ? -6.16 9.5 4.02 1 87.56 246 ILE A N 1
ATOM 1975 C CA . ILE A 1 246 ? -7.254 9.508 3.053 1 87.56 246 ILE A CA 1
ATOM 1976 C C . ILE A 1 246 ? -8.57 9.82 3.762 1 87.56 246 ILE A C 1
ATOM 1978 O O . ILE A 1 246 ? -8.922 9.172 4.746 1 87.56 246 ILE A O 1
ATOM 1982 N N . GLN A 1 247 ? -9.188 10.836 3.301 1 85.19 247 GLN A N 1
ATOM 1983 C CA . GLN A 1 247 ? -10.375 11.266 4.035 1 85.19 247 GLN A CA 1
ATOM 1984 C C . GLN A 1 247 ? -11.5 11.648 3.078 1 85.19 247 GLN A C 1
ATOM 1986 O O . GLN A 1 247 ? -11.492 12.742 2.508 1 85.19 247 GLN A O 1
ATOM 1991 N N . LYS A 1 248 ? -12.492 10.828 3.045 1 79.88 248 LYS A N 1
ATOM 1992 C CA . LYS A 1 248 ? -13.672 11.125 2.236 1 79.88 248 LYS A CA 1
ATOM 1993 C C . LYS A 1 248 ? -14.68 11.969 3.018 1 79.88 248 LYS A C 1
ATOM 1995 O O . LYS A 1 248 ? -15.516 12.656 2.428 1 79.88 248 LYS A O 1
ATOM 2000 N N . LYS A 1 249 ? -14.516 11.898 4.328 1 83.19 249 LYS A N 1
ATOM 2001 C CA . LYS A 1 249 ? -15.336 12.664 5.258 1 83.19 249 LYS A CA 1
ATOM 2002 C C . LYS A 1 249 ? -14.469 13.383 6.289 1 83.19 249 LYS A C 1
ATOM 2004 O O . LYS A 1 249 ? -13.328 12.992 6.531 1 83.19 249 LYS A O 1
ATOM 2009 N N . PRO A 1 250 ? -15.078 14.453 6.766 1 88.12 250 PRO A N 1
ATOM 2010 C CA . PRO A 1 250 ? -14.312 15.133 7.812 1 88.12 250 PRO A CA 1
ATOM 2011 C C . PRO A 1 250 ? -13.969 14.219 8.984 1 88.12 250 PRO A C 1
ATOM 2013 O O . PRO A 1 250 ? -14.781 13.359 9.359 1 88.12 250 PRO A O 1
ATOM 2016 N N . LYS A 1 251 ? -12.781 14.484 9.539 1 87.38 251 LYS A N 1
ATOM 2017 C CA . LYS A 1 251 ? -12.289 13.625 10.617 1 87.38 251 LYS A CA 1
ATOM 2018 C C . LYS A 1 251 ? -11.703 14.453 11.758 1 87.38 251 LYS A C 1
ATOM 2020 O O . LYS A 1 251 ? -11.344 15.617 11.562 1 87.38 251 LYS A O 1
ATOM 2025 N N . TYR A 1 252 ? -11.703 13.781 12.883 1 87 252 TYR A N 1
ATOM 2026 C CA . TYR A 1 252 ? -10.953 14.352 13.992 1 87 252 TYR A CA 1
ATOM 2027 C C . TYR A 1 252 ? -9.477 13.953 13.922 1 87 252 TYR A C 1
ATOM 2029 O O . TYR A 1 252 ? -9.148 12.852 13.469 1 87 252 TYR A O 1
ATOM 2037 N N . TYR A 1 253 ? -8.75 14.914 14.32 1 85.38 253 TYR A N 1
ATOM 2038 C CA . TYR A 1 253 ? -7.328 14.609 14.445 1 85.38 253 TYR A CA 1
ATOM 2039 C C . TYR A 1 253 ? -6.809 14.992 15.828 1 85.38 253 TYR A C 1
ATOM 2041 O O . TYR A 1 253 ? -7.203 16.031 16.375 1 85.38 253 TYR A O 1
ATOM 2049 N N . GLY A 1 254 ? -6.062 14.172 16.406 1 79.25 254 GLY A N 1
ATOM 2050 C CA . GLY A 1 254 ? -5.352 14.547 17.625 1 79.25 254 GLY A CA 1
ATOM 2051 C C . GLY A 1 254 ? -4.184 15.484 17.359 1 79.25 254 GLY A C 1
ATOM 2052 O O . GLY A 1 254 ? -4.348 16.531 16.734 1 79.25 254 GLY A O 1
ATOM 2053 N N . VAL A 1 255 ? -3.027 15.023 17.875 1 73.44 255 VAL A N 1
ATOM 2054 C CA . VAL A 1 255 ? -1.825 15.781 17.547 1 73.44 255 VAL A CA 1
ATOM 2055 C C . VAL A 1 255 ? -1.487 15.586 16.062 1 73.44 255 VAL A C 1
ATOM 2057 O O . VAL A 1 255 ? -1.046 14.508 15.656 1 73.44 255 VAL A O 1
ATOM 2060 N N . PHE A 1 256 ? -1.895 16.547 15.406 1 81.31 256 PHE A N 1
ATOM 2061 C CA . PHE A 1 256 ? -1.761 16.531 13.953 1 81.31 256 PHE A CA 1
ATOM 2062 C C . PHE A 1 256 ? -1.165 17.844 13.453 1 81.31 256 PHE A C 1
ATOM 2064 O O . PHE A 1 256 ? -1.315 18.891 14.102 1 81.31 256 PHE A O 1
ATOM 2071 N N . GLN A 1 257 ? -0.393 17.797 12.43 1 88.62 257 GLN A N 1
ATOM 2072 C CA . GLN A 1 257 ? 0.318 18.938 11.852 1 88.62 257 GLN A CA 1
ATOM 2073 C C . GLN A 1 257 ? 1.438 19.406 12.766 1 88.62 257 GLN A C 1
ATOM 2075 O O . GLN A 1 257 ? 1.454 19.078 13.953 1 88.62 257 GLN A O 1
ATOM 2080 N N . SER A 1 258 ? 2.359 20.078 12.297 1 88.12 258 SER A N 1
ATOM 2081 C CA . SER A 1 258 ? 3.508 20.578 13.047 1 88.12 258 SER A CA 1
ATOM 2082 C C . SER A 1 258 ? 3.154 21.844 13.828 1 88.12 258 SER A C 1
ATOM 2084 O O . SER A 1 258 ? 2.223 22.562 13.461 1 88.12 258 SER A O 1
ATOM 2086 N N . GLN A 1 259 ? 4.004 22.047 14.742 1 85.56 259 GLN A N 1
ATOM 2087 C CA . GLN A 1 259 ? 3.846 23.25 15.531 1 85.56 259 GLN A CA 1
ATOM 2088 C C . GLN A 1 259 ? 4.012 24.5 14.664 1 85.56 259 GLN A C 1
ATOM 2090 O O . GLN A 1 259 ? 4.809 24.516 13.727 1 85.56 259 GLN A O 1
ATOM 2095 N N . HIS A 1 260 ? 3.25 25.516 14.906 1 87 260 HIS A N 1
ATOM 2096 C CA . HIS A 1 260 ? 3.314 26.844 14.32 1 87 260 HIS A CA 1
ATOM 2097 C C . HIS A 1 260 ? 2.51 26.922 13.031 1 87 260 HIS A C 1
ATOM 2099 O O . HIS A 1 260 ? 2.246 28 12.516 1 87 260 HIS A O 1
ATOM 2105 N N . ILE A 1 261 ? 2.18 25.734 12.531 1 90.12 261 ILE A N 1
ATOM 2106 C CA . ILE A 1 261 ? 1.435 25.797 11.281 1 90.12 261 ILE A CA 1
ATOM 2107 C C . ILE A 1 261 ? 0.136 25 11.414 1 90.12 261 ILE A C 1
ATOM 2109 O O . ILE A 1 261 ? -0.472 24.609 10.414 1 90.12 261 ILE A O 1
ATOM 2113 N N . ARG A 1 262 ? -0.221 24.75 12.602 1 93.81 262 ARG A N 1
ATOM 2114 C CA . ARG A 1 262 ? -1.424 23.969 12.875 1 93.81 262 ARG A CA 1
ATOM 2115 C C . ARG A 1 262 ? -2.68 24.812 12.656 1 93.81 262 ARG A C 1
ATOM 2117 O O . ARG A 1 262 ? -2.762 25.953 13.125 1 93.81 262 ARG A O 1
ATOM 2124 N N . ALA A 1 263 ? -3.59 24.203 12 1 96.44 263 ALA A N 1
ATOM 2125 C CA . ALA A 1 263 ? -4.867 24.875 11.773 1 96.44 263 ALA A CA 1
ATOM 2126 C C . ALA A 1 263 ? -5.664 24.984 13.07 1 96.44 263 ALA A C 1
ATOM 2128 O O . ALA A 1 263 ? -5.582 24.109 13.938 1 96.44 263 ALA A O 1
ATOM 2129 N N . PRO A 1 264 ? -6.395 26.047 13.211 1 94.94 264 PRO A N 1
ATOM 2130 C CA . PRO A 1 264 ? -7.156 26.25 14.445 1 94.94 264 PRO A CA 1
ATOM 2131 C C . PRO A 1 264 ? -8.141 25.109 14.727 1 94.94 264 PRO A C 1
ATOM 2133 O O . PRO A 1 264 ? -8.344 24.75 15.891 1 94.94 264 PRO A O 1
ATOM 2136 N N . GLU A 1 265 ? -8.805 24.531 13.703 1 95.31 265 GLU A N 1
ATOM 2137 C CA . GLU A 1 265 ? -9.758 23.453 13.938 1 95.31 265 GLU A CA 1
ATOM 2138 C C . GLU A 1 265 ? -9.07 22.219 14.508 1 95.31 265 GLU A C 1
ATOM 2140 O O . GLU A 1 265 ? -9.68 21.453 15.258 1 95.31 265 GLU A O 1
ATOM 2145 N N . VAL A 1 266 ? -7.828 22 14.133 1 94.31 266 VAL A N 1
ATOM 2146 C CA . VAL A 1 266 ? -7.07 20.891 14.711 1 94.31 266 VAL A CA 1
ATOM 2147 C C . VAL A 1 266 ? -6.832 21.156 16.203 1 94.31 266 VAL A C 1
ATOM 2149 O O . VAL A 1 266 ? -7.07 20.281 17.031 1 94.31 266 VAL A O 1
ATOM 2152 N N . MET A 1 267 ? -6.418 22.344 16.547 1 92.69 267 MET A N 1
ATOM 2153 C CA . MET A 1 267 ? -6.109 22.719 17.938 1 92.69 267 MET A CA 1
ATOM 2154 C C . MET A 1 267 ? -7.367 22.703 18.797 1 92.69 267 MET A C 1
ATOM 2156 O O . MET A 1 267 ? -7.32 22.312 19.969 1 92.69 267 MET A O 1
ATOM 2160 N N . LEU A 1 268 ? -8.453 23.062 18.203 1 93.06 268 LEU A N 1
ATOM 2161 C CA . LEU A 1 268 ? -9.695 23.203 18.938 1 93.06 268 LEU A CA 1
ATOM 2162 C C . LEU A 1 268 ? -10.469 21.891 18.969 1 93.06 268 LEU A C 1
ATOM 2164 O O . LEU A 1 268 ? -11.539 21.797 19.562 1 93.06 268 LEU A O 1
ATOM 2168 N N . GLY A 1 269 ? -9.961 20.906 18.328 1 91.44 269 GLY A N 1
ATOM 2169 C CA . GLY A 1 269 ? -10.617 19.609 18.328 1 91.44 269 GLY A CA 1
ATOM 2170 C C . GLY A 1 269 ? -11.898 19.578 17.516 1 91.44 269 GLY A C 1
ATOM 2171 O O . GLY A 1 269 ? -12.914 19.047 17.984 1 91.44 269 GLY A O 1
ATOM 2172 N N . LEU A 1 270 ? -11.859 20.172 16.391 1 92.56 270 LEU A N 1
ATOM 2173 C CA . LEU A 1 270 ? -12.992 20.188 15.477 1 92.56 270 LEU A CA 1
ATOM 2174 C C . LEU A 1 270 ? -12.758 19.234 14.312 1 92.56 270 LEU A C 1
ATOM 2176 O O . LEU A 1 270 ? -11.633 18.766 14.109 1 92.56 270 LEU A O 1
ATOM 2180 N N . LEU A 1 271 ? -13.828 18.922 13.617 1 90.69 271 LEU A N 1
ATOM 2181 C CA . LEU A 1 271 ? -13.695 18.109 12.414 1 90.69 271 LEU A CA 1
ATOM 2182 C C . LEU A 1 271 ? -12.867 18.844 11.359 1 90.69 271 LEU A C 1
ATOM 2184 O O . LEU A 1 271 ? -13.023 20.047 11.172 1 90.69 271 LEU A O 1
ATOM 2188 N N . CYS A 1 272 ? -12.016 18.078 10.75 1 94 272 CYS A N 1
ATOM 2189 C CA . CYS A 1 272 ? -11.062 18.672 9.82 1 94 272 CYS A CA 1
ATOM 2190 C C . CYS A 1 272 ? -11.273 18.141 8.406 1 94 272 CYS A C 1
ATOM 2192 O O . CYS A 1 272 ? -11.703 17 8.227 1 94 272 CYS A O 1
ATOM 2194 N N . THR A 1 273 ? -10.984 18.984 7.496 1 94.12 273 THR A N 1
ATOM 2195 C CA . THR A 1 273 ? -10.953 18.656 6.078 1 94.12 273 THR A CA 1
ATOM 2196 C C . THR A 1 273 ? -9.602 19.016 5.465 1 94.12 273 THR A C 1
ATOM 2198 O O . THR A 1 273 ? -8.656 19.344 6.188 1 94.12 273 THR A O 1
ATOM 2201 N N . ASN A 1 274 ? -9.57 18.953 4.141 1 94.56 274 ASN A N 1
ATOM 2202 C CA . ASN A 1 274 ? -8.336 19.312 3.438 1 94.56 274 ASN A CA 1
ATOM 2203 C C . ASN A 1 274 ? -7.969 20.766 3.652 1 94.56 274 ASN A C 1
ATOM 2205 O O . ASN A 1 274 ? -6.836 21.172 3.375 1 94.56 274 ASN A O 1
ATOM 2209 N N . ALA A 1 275 ? -8.875 21.484 4.219 1 97.19 275 ALA A N 1
ATOM 2210 C CA . ALA A 1 275 ? -8.664 22.922 4.438 1 97.19 275 ALA A CA 1
ATOM 2211 C C . ALA A 1 275 ? -7.523 23.172 5.418 1 97.19 275 ALA A C 1
ATOM 2213 O O . ALA A 1 275 ? -6.965 24.266 5.465 1 97.19 275 ALA A O 1
ATOM 2214 N N . ILE A 1 276 ? -7.172 22.172 6.199 1 97.44 276 ILE A N 1
ATOM 2215 C CA . ILE A 1 276 ? -6.078 22.359 7.145 1 97.44 276 ILE A CA 1
ATOM 2216 C C . ILE A 1 276 ? -4.762 22.531 6.387 1 97.44 276 ILE A C 1
ATOM 2218 O O . ILE A 1 276 ? -3.859 23.219 6.848 1 97.44 276 ILE A O 1
ATOM 2222 N N . ASP A 1 277 ? -4.652 21.922 5.246 1 98 277 ASP A N 1
ATOM 2223 C CA . ASP A 1 277 ? -3.453 22.078 4.426 1 98 277 ASP A CA 1
ATOM 2224 C C . ASP A 1 277 ? -3.365 23.484 3.838 1 98 277 ASP A C 1
ATOM 2226 O O . ASP A 1 277 ? -2.27 24.031 3.662 1 98 277 ASP A O 1
ATOM 2230 N N . MET A 1 278 ? -4.484 24.094 3.539 1 98.44 278 MET A N 1
ATOM 2231 C CA . MET A 1 278 ? -4.488 25.453 3.029 1 98.44 278 MET A CA 1
ATOM 2232 C C . MET A 1 278 ? -4.043 26.438 4.109 1 98.44 278 MET A C 1
ATOM 2234 O O . MET A 1 278 ? -3.4 27.438 3.811 1 98.44 278 MET A O 1
ATOM 2238 N N . TRP A 1 279 ? -4.457 26.156 5.301 1 98.12 279 TRP A N 1
ATOM 2239 C CA . TRP A 1 279 ? -3.947 26.953 6.41 1 98.12 279 TRP A CA 1
ATOM 2240 C C . TRP A 1 279 ? -2.426 26.891 6.48 1 98.12 279 TRP A C 1
ATOM 2242 O O . TRP A 1 279 ? -1.752 27.922 6.531 1 98.12 279 TRP A O 1
ATOM 2252 N N . SER A 1 280 ? -1.911 25.672 6.488 1 97.81 280 SER A N 1
ATOM 2253 C CA . SER A 1 280 ? -0.464 25.484 6.523 1 97.81 280 SER A CA 1
ATOM 2254 C C . SER A 1 280 ? 0.21 26.156 5.336 1 97.81 280 SER A C 1
ATOM 2256 O O . SER A 1 280 ? 1.291 26.734 5.477 1 97.81 280 SER A O 1
ATOM 2258 N N . PHE A 1 281 ? -0.456 26.094 4.195 1 98.38 281 PHE A N 1
ATOM 2259 C CA . PHE A 1 281 ? 0.041 26.766 2.998 1 98.38 281 PHE A CA 1
ATOM 2260 C C . PHE A 1 281 ? 0.153 28.266 3.227 1 98.38 281 PHE A C 1
ATOM 2262 O O . PHE A 1 281 ? 1.177 28.875 2.906 1 98.38 281 PHE A O 1
ATOM 2269 N N . GLY A 1 282 ? -0.854 28.859 3.789 1 98.12 282 GLY A N 1
ATOM 2270 C CA . GLY A 1 282 ? -0.801 30.266 4.121 1 98.12 282 GLY A CA 1
ATOM 2271 C C . GLY A 1 282 ? 0.357 30.625 5.035 1 98.12 282 GLY A C 1
ATOM 2272 O O . GLY A 1 282 ? 1.043 31.625 4.812 1 98.12 282 GLY A O 1
ATOM 2273 N N . CYS A 1 283 ? 0.556 29.828 6.008 1 96.75 283 CYS A N 1
ATOM 2274 C CA . CYS A 1 283 ? 1.674 30.031 6.918 1 96.75 283 CYS A CA 1
ATOM 2275 C C . CYS A 1 283 ? 3.004 29.938 6.184 1 96.75 283 CYS A C 1
ATOM 2277 O O . CYS A 1 283 ? 3.906 30.75 6.422 1 96.75 283 CYS A O 1
ATOM 2279 N N . CYS A 1 284 ? 3.107 28.984 5.324 1 96.88 284 CYS A N 1
ATOM 2280 C CA . CYS A 1 284 ? 4.32 28.828 4.527 1 96.88 284 CYS A CA 1
ATOM 2281 C C . CYS A 1 284 ? 4.574 30.062 3.676 1 96.88 284 CYS A C 1
ATOM 2283 O O . CYS A 1 284 ? 5.715 30.516 3.543 1 96.88 284 CYS A O 1
ATOM 2285 N N . MET A 1 285 ? 3.502 30.594 3.109 1 96.88 285 MET A N 1
ATOM 2286 C CA . MET A 1 285 ? 3.639 31.781 2.277 1 96.88 285 MET A CA 1
ATOM 2287 C C . MET A 1 285 ? 4.195 32.938 3.084 1 96.88 285 MET A C 1
ATOM 2289 O O . MET A 1 285 ? 5.086 33.656 2.619 1 96.88 285 MET A O 1
ATOM 2293 N N . ILE A 1 286 ? 3.703 33.094 4.246 1 96.12 286 ILE A N 1
ATOM 2294 C CA . ILE A 1 286 ? 4.191 34.156 5.105 1 96.12 286 ILE A CA 1
ATOM 2295 C C . ILE A 1 286 ? 5.68 33.969 5.391 1 96.12 286 ILE A C 1
ATOM 2297 O O . ILE A 1 286 ? 6.469 34.906 5.297 1 96.12 286 ILE A O 1
ATOM 2301 N N . GLU A 1 287 ? 5.996 32.781 5.688 1 95.38 287 GLU A N 1
ATOM 2302 C CA . GLU A 1 287 ? 7.395 32.5 5.98 1 95.38 287 GLU A CA 1
ATOM 2303 C C . GLU A 1 287 ? 8.281 32.719 4.762 1 95.38 287 GLU A C 1
ATOM 2305 O O . GLU A 1 287 ? 9.391 33.25 4.887 1 95.38 287 GLU A O 1
ATOM 2310 N N . LEU A 1 288 ? 7.812 32.375 3.633 1 96.12 288 LEU A N 1
ATOM 2311 C CA . LEU A 1 288 ? 8.578 32.562 2.406 1 96.12 288 LEU A CA 1
ATOM 2312 C C . LEU A 1 288 ? 8.766 34.062 2.119 1 96.12 288 LEU A C 1
ATOM 2314 O O . LEU A 1 288 ? 9.836 34.469 1.659 1 96.12 288 LEU A O 1
ATOM 2318 N N . LEU A 1 289 ? 7.777 34.812 2.369 1 95.38 289 LEU A N 1
ATOM 2319 C CA . LEU A 1 289 ? 7.781 36.219 2.023 1 95.38 289 LEU A CA 1
ATOM 2320 C C . LEU A 1 289 ? 8.578 37.031 3.039 1 95.38 289 LEU A C 1
ATOM 2322 O O . LEU A 1 289 ? 9.219 38.031 2.686 1 95.38 289 LEU A O 1
ATOM 2326 N N . THR A 1 290 ? 8.625 36.562 4.309 1 94.25 290 THR A N 1
ATOM 2327 C CA . THR A 1 290 ? 9.164 37.438 5.355 1 94.25 290 THR A CA 1
ATOM 2328 C C . THR A 1 290 ? 10.414 36.812 5.969 1 94.25 290 THR A C 1
ATOM 2330 O O . THR A 1 290 ? 11.188 37.5 6.641 1 94.25 290 THR A O 1
ATOM 2333 N N . GLY A 1 291 ? 10.492 35.5 5.812 1 93.56 291 GLY A N 1
ATOM 2334 C CA . GLY A 1 291 ? 11.57 34.781 6.48 1 93.56 291 GLY A CA 1
ATOM 2335 C C . GLY A 1 291 ? 11.25 34.438 7.926 1 93.56 291 GLY A C 1
ATOM 2336 O O . GLY A 1 291 ? 12.086 33.875 8.633 1 93.56 291 GLY A O 1
ATOM 2337 N N . GLN A 1 292 ? 10.062 34.75 8.328 1 90.56 292 GLN A N 1
ATOM 2338 C CA . GLN A 1 292 ? 9.664 34.531 9.711 1 90.56 292 GLN A CA 1
ATOM 2339 C C . GLN A 1 292 ? 8.453 33.625 9.805 1 90.56 292 GLN A C 1
ATOM 2341 O O . GLN A 1 292 ? 7.602 33.594 8.914 1 90.56 292 GLN A O 1
ATOM 2346 N N . ILE A 1 293 ? 8.43 32.906 10.93 1 89.62 293 ILE A N 1
ATOM 2347 C CA . ILE A 1 293 ? 7.285 32.031 11.203 1 89.62 293 ILE A CA 1
ATOM 2348 C C . ILE A 1 293 ? 6.055 32.875 11.492 1 89.62 293 ILE A C 1
ATOM 2350 O O . ILE A 1 293 ? 6.133 33.875 12.227 1 89.62 293 ILE A O 1
ATOM 2354 N N . ALA A 1 294 ? 4.957 32.5 10.922 1 85.44 294 ALA A N 1
ATOM 2355 C CA . ALA A 1 294 ? 3.734 33.281 10.984 1 85.44 294 ALA A CA 1
ATOM 2356 C C . ALA A 1 294 ? 3.207 33.375 12.414 1 85.44 294 ALA A C 1
ATOM 2358 O O . ALA A 1 294 ? 2.904 34.469 12.906 1 85.44 294 ALA A O 1
ATOM 2359 N N . PHE A 1 295 ? 3.057 32.219 13.023 1 88.12 295 PHE A N 1
ATOM 2360 C CA . PHE A 1 295 ? 2.484 32.125 14.367 1 88.12 295 PHE A CA 1
ATOM 2361 C C . PHE A 1 295 ? 3.43 31.406 15.32 1 88.12 295 PHE A C 1
ATOM 2363 O O . PHE A 1 295 ? 3.186 30.25 15.688 1 88.12 295 PHE A O 1
ATOM 2370 N N . VAL A 1 296 ? 4.426 32.156 15.711 1 80.81 296 VAL A N 1
ATOM 2371 C CA . VAL A 1 296 ? 5.453 31.547 16.562 1 80.81 296 VAL A CA 1
ATOM 2372 C C . VAL A 1 296 ? 4.867 31.234 17.938 1 80.81 296 VAL A C 1
ATOM 2374 O O . VAL A 1 296 ? 4.098 32.031 18.484 1 80.81 296 VAL A O 1
ATOM 2377 N N . GLY A 1 297 ? 5.066 30.094 18.344 1 76.94 297 GLY A N 1
ATOM 2378 C CA . GLY A 1 297 ? 4.586 29.734 19.672 1 76.94 297 GLY A CA 1
ATOM 2379 C C . GLY A 1 297 ? 5.355 28.594 20.297 1 76.94 297 GLY A C 1
ATOM 2380 O O . GLY A 1 297 ? 5.867 27.719 19.578 1 76.94 297 GLY A O 1
ATOM 2381 N N . GLU A 1 298 ? 5.477 28.656 21.609 1 81.81 298 GLU A N 1
ATOM 2382 C CA . GLU A 1 298 ? 6.113 27.578 22.359 1 81.81 298 GLU A CA 1
ATOM 2383 C C . GLU A 1 298 ? 5.215 26.359 22.438 1 81.81 298 GLU A C 1
ATOM 2385 O O . GLU A 1 298 ? 5.703 25.234 22.547 1 81.81 298 GLU A O 1
ATOM 2390 N N . ASP A 1 299 ? 3.984 26.625 22.391 1 86.81 299 ASP A N 1
ATOM 2391 C CA . ASP A 1 299 ? 2.984 25.562 22.406 1 86.81 299 ASP A CA 1
ATOM 2392 C C . ASP A 1 299 ? 1.706 26 21.703 1 86.81 299 ASP A C 1
ATOM 2394 O O . ASP A 1 299 ? 1.683 27.031 21.031 1 86.81 299 ASP A O 1
ATOM 2398 N N . GLU A 1 300 ? 0.742 25.219 21.812 1 88.81 300 GLU A N 1
ATOM 2399 C CA . GLU A 1 300 ? -0.499 25.469 21.094 1 88.81 300 GLU A CA 1
ATOM 2400 C C . GLU A 1 300 ? -1.2 26.719 21.609 1 88.81 300 GLU A C 1
ATOM 2402 O O . GLU A 1 300 ? -1.837 27.453 20.844 1 88.81 300 GLU A O 1
ATOM 2407 N N . ILE A 1 301 ? -1.047 26.969 22.859 1 87.75 301 ILE A N 1
ATOM 2408 C CA . ILE A 1 301 ? -1.686 28.125 23.453 1 87.75 301 ILE A CA 1
ATOM 2409 C C . ILE A 1 301 ? -1.048 29.406 22.906 1 87.75 301 ILE A C 1
ATOM 2411 O O . ILE A 1 301 ? -1.751 30.344 22.531 1 87.75 301 ILE A O 1
ATOM 2415 N N . HIS A 1 302 ? 0.232 29.375 22.859 1 87.69 302 HIS A N 1
ATOM 2416 C CA . HIS A 1 302 ? 0.952 30.516 22.297 1 87.69 302 HIS A CA 1
ATOM 2417 C C . HIS A 1 302 ? 0.61 30.734 20.828 1 87.69 302 HIS A C 1
ATOM 2419 O O . HIS A 1 302 ? 0.416 31.859 20.391 1 87.69 302 HIS A O 1
ATOM 2425 N N . GLN A 1 303 ? 0.554 29.656 20.172 1 90.25 303 GLN A N 1
ATOM 2426 C CA . GLN A 1 303 ? 0.227 29.766 18.75 1 90.25 303 GLN A CA 1
ATOM 2427 C C . GLN A 1 303 ? -1.163 30.359 18.547 1 90.25 303 GLN A C 1
ATOM 2429 O O . GLN A 1 303 ? -1.351 31.234 17.703 1 90.25 303 GLN A O 1
ATOM 2434 N N . LEU A 1 304 ? -2.092 29.875 19.281 1 91.12 304 LEU A N 1
ATOM 2435 C CA . LEU A 1 304 ? -3.459 30.359 19.141 1 91.12 304 LEU A CA 1
ATOM 2436 C C . LEU A 1 304 ? -3.566 31.812 19.562 1 91.12 304 LEU A C 1
ATOM 2438 O O . LEU A 1 304 ? -4.32 32.594 18.969 1 91.12 304 LEU A O 1
ATOM 2442 N N . THR A 1 305 ? -2.791 32.156 20.531 1 89.06 305 THR A N 1
ATOM 2443 C CA . THR A 1 305 ? -2.77 33.562 20.984 1 89.06 305 THR A CA 1
ATOM 2444 C C . THR A 1 305 ? -2.271 34.469 19.875 1 89.06 305 THR A C 1
ATOM 2446 O O . THR A 1 305 ? -2.854 35.531 19.641 1 89.06 305 THR A O 1
ATOM 2449 N N . HIS A 1 306 ? -1.241 34.031 19.266 1 89.81 306 HIS A N 1
ATOM 2450 C CA . HIS A 1 306 ? -0.721 34.812 18.156 1 89.81 306 HIS A CA 1
ATOM 2451 C C . HIS A 1 306 ? -1.728 34.906 17.016 1 89.81 306 HIS A C 1
ATOM 2453 O O . HIS A 1 306 ? -1.844 35.938 16.344 1 89.81 306 HIS A O 1
ATOM 2459 N N . THR A 1 307 ? -2.402 33.844 16.812 1 92.38 307 THR A N 1
ATOM 2460 C CA . THR A 1 307 ? -3.428 33.812 15.773 1 92.38 307 THR A CA 1
ATOM 2461 C C . THR A 1 307 ? -4.543 34.812 16.078 1 92.38 307 THR A C 1
ATOM 2463 O O . THR A 1 307 ? -4.98 35.562 15.203 1 92.38 307 THR A O 1
ATOM 2466 N N . ILE A 1 308 ? -4.914 34.844 17.297 1 92 308 ILE A N 1
ATOM 2467 C CA . ILE A 1 308 ? -5.961 35.75 17.75 1 92 308 ILE A CA 1
ATOM 2468 C C . ILE A 1 308 ? -5.477 37.219 17.625 1 92 308 ILE A C 1
ATOM 2470 O O . ILE A 1 308 ? -6.246 38.094 17.266 1 92 308 ILE A O 1
ATOM 2474 N N . GLU A 1 309 ? -4.227 37.344 17.906 1 90.69 309 GLU A N 1
ATOM 2475 C CA . GLU A 1 309 ? -3.645 38.688 17.812 1 90.69 309 GLU A CA 1
ATOM 2476 C C . GLU A 1 309 ? -3.734 39.219 16.391 1 90.69 309 GLU A C 1
ATOM 2478 O O . GLU A 1 309 ? -3.98 40.406 16.172 1 90.69 309 GLU A O 1
ATOM 2483 N N . ILE A 1 310 ? -3.553 38.375 15.516 1 91.31 310 ILE A N 1
ATOM 2484 C CA . ILE A 1 310 ? -3.445 38.781 14.125 1 91.31 310 ILE A CA 1
ATOM 2485 C C . ILE A 1 310 ? -4.82 38.75 13.461 1 91.31 310 ILE A C 1
ATOM 2487 O O . ILE A 1 310 ? -5.203 39.656 12.742 1 91.31 310 ILE A O 1
ATOM 2491 N N . LEU A 1 311 ? -5.617 37.688 13.758 1 93.38 311 LEU A N 1
ATOM 2492 C CA . LEU A 1 311 ? -6.84 37.469 13 1 93.38 311 LEU A CA 1
ATOM 2493 C C . LEU A 1 311 ? -8.07 37.812 13.828 1 93.38 311 LEU A C 1
ATOM 2495 O O . LEU A 1 311 ? -9.195 37.781 13.32 1 93.38 311 LEU A O 1
ATOM 2499 N N . GLY A 1 312 ? -7.859 38.188 15.016 1 92.44 312 GLY A N 1
ATOM 2500 C CA . GLY A 1 312 ? -8.992 38.438 15.898 1 92.44 312 GLY A CA 1
ATOM 2501 C C . GLY A 1 312 ? -9.539 37.188 16.531 1 92.44 312 GLY A C 1
ATOM 2502 O O . GLY A 1 312 ? -8.953 36.094 16.391 1 92.44 312 GLY A O 1
ATOM 2503 N N . MET A 1 313 ? -10.672 37.344 17.188 1 92.56 313 MET A N 1
ATOM 2504 C CA . MET A 1 313 ? -11.297 36.25 17.891 1 92.56 313 MET A CA 1
ATOM 2505 C C . MET A 1 313 ? -11.93 35.25 16.906 1 92.56 313 MET A C 1
ATOM 2507 O O . MET A 1 313 ? -12.469 35.688 15.875 1 92.56 313 MET A O 1
ATOM 2511 N N . PRO A 1 314 ? -11.891 34 17.281 1 94.25 314 PRO A N 1
ATOM 2512 C CA . PRO A 1 314 ? -12.656 33.062 16.453 1 94.25 314 PRO A CA 1
ATOM 2513 C C . PRO A 1 314 ? -14.164 33.281 16.562 1 94.25 314 PRO A C 1
ATOM 2515 O O . PRO A 1 314 ? -14.648 33.781 17.562 1 94.25 314 PRO A O 1
ATOM 2518 N N . PRO A 1 315 ? -14.891 32.906 15.531 1 93.81 315 PRO A N 1
ATOM 2519 C CA . PRO A 1 315 ? -16.344 33.031 15.617 1 93.81 315 PRO A CA 1
ATOM 2520 C C . PRO A 1 315 ? -16.938 32.188 16.75 1 93.81 315 PRO A C 1
ATOM 2522 O O . PRO A 1 315 ? -16.469 31.078 17.016 1 93.81 315 PRO A O 1
ATOM 2525 N N . ALA A 1 316 ? -18 32.625 17.312 1 90.62 316 ALA A N 1
ATOM 2526 C CA . ALA A 1 316 ? -18.641 32 18.469 1 90.62 316 ALA A CA 1
ATOM 2527 C C . ALA A 1 316 ? -19.109 30.594 18.125 1 90.62 316 ALA A C 1
ATOM 2529 O O . ALA A 1 316 ? -19 29.688 18.953 1 90.62 316 ALA A O 1
ATOM 2530 N N . GLY A 1 317 ? -19.672 30.469 16.984 1 91.25 317 GLY A N 1
ATOM 2531 C CA . GLY A 1 317 ? -20.156 29.172 16.578 1 91.25 317 GLY A CA 1
ATOM 2532 C C . GLY A 1 317 ? -19.062 28.109 16.547 1 91.25 317 GLY A C 1
ATOM 2533 O O . GLY A 1 317 ? -19.297 26.953 16.891 1 91.25 317 GLY A O 1
ATOM 2534 N N . MET A 1 318 ? -17.922 28.516 16.203 1 91.88 318 MET A N 1
ATOM 2535 C CA . MET A 1 318 ? -16.766 27.625 16.156 1 91.88 318 MET A CA 1
ATOM 2536 C C . MET A 1 318 ? -16.375 27.172 17.562 1 91.88 318 MET A C 1
ATOM 2538 O O . MET A 1 318 ? -16.062 26 17.766 1 91.88 318 MET A O 1
ATOM 2542 N N . LEU A 1 319 ? -16.406 28.016 18.453 1 91 319 LEU A N 1
ATOM 2543 C CA . LEU A 1 319 ? -16.031 27.719 19.828 1 91 319 LEU A CA 1
ATOM 2544 C C . LEU A 1 319 ? -17.078 26.812 20.484 1 91 319 LEU A C 1
ATOM 2546 O O . LEU A 1 319 ? -16.719 25.953 21.281 1 91 319 LEU A O 1
ATOM 2550 N N . ASP A 1 320 ? -18.297 26.969 20.094 1 90.25 320 ASP A N 1
ATOM 2551 C CA . ASP A 1 320 ? -19.375 26.141 20.641 1 90.25 320 ASP A CA 1
ATOM 2552 C C . ASP A 1 320 ? -19.203 24.688 20.25 1 90.25 320 ASP A C 1
ATOM 2554 O O . ASP A 1 320 ? -19.578 23.781 21.016 1 90.25 320 ASP A O 1
ATOM 2558 N N . LEU A 1 321 ? -18.672 24.469 19.156 1 88.44 321 LEU A N 1
ATOM 2559 C CA . LEU A 1 321 ? -18.547 23.125 18.625 1 88.44 321 LEU A CA 1
ATOM 2560 C C . LEU A 1 321 ? -17.234 22.484 19.078 1 88.44 321 LEU A C 1
ATOM 2562 O O . LEU A 1 321 ? -17.031 21.281 18.922 1 88.44 321 LEU A O 1
ATOM 2566 N N . SER A 1 322 ? -16.375 23.266 19.688 1 91.75 322 SER A N 1
ATOM 2567 C CA . SER A 1 322 ? -15.023 22.812 20.031 1 91.75 322 SER A CA 1
ATOM 2568 C C . SER A 1 322 ? -15.055 21.812 21.172 1 91.75 322 SER A C 1
ATOM 2570 O O . SER A 1 322 ? -15.711 22.047 22.203 1 91.75 322 SER A O 1
ATOM 2572 N N . LEU A 1 323 ? -14.25 20.766 20.969 1 87.19 323 LEU A N 1
ATOM 2573 C CA . LEU A 1 323 ? -14.109 19.766 22.016 1 87.19 323 LEU A CA 1
ATOM 2574 C C . LEU A 1 323 ? -13 20.141 22.984 1 87.19 323 LEU A C 1
ATOM 2576 O O . LEU A 1 323 ? -12.898 19.562 24.078 1 87.19 323 LEU A O 1
ATOM 2580 N N . LYS A 1 324 ? -12.211 21.188 22.641 1 89.44 324 LYS A N 1
ATOM 2581 C CA . LYS A 1 324 ? -11.047 21.531 23.453 1 89.44 324 LYS A CA 1
ATOM 2582 C C . LYS A 1 324 ? -11.062 23.016 23.844 1 89.44 324 LYS A C 1
ATOM 2584 O O . LYS A 1 324 ? -10.023 23.594 24.141 1 89.44 324 LYS A O 1
ATOM 2589 N N . LYS A 1 325 ? -12.148 23.609 23.766 1 89.56 325 LYS A N 1
ATOM 2590 C CA . LYS A 1 325 ? -12.297 25.031 24.016 1 89.56 325 LYS A CA 1
ATOM 2591 C C . LYS A 1 325 ? -11.719 25.422 25.375 1 89.56 325 LYS A C 1
ATOM 2593 O O . LYS A 1 325 ? -11.102 26.469 25.516 1 89.56 325 LYS A O 1
ATOM 2598 N N . GLU A 1 326 ? -11.883 24.547 26.312 1 89.94 326 GLU A N 1
ATOM 2599 C CA . GLU A 1 326 ? -11.5 24.875 27.688 1 89.94 326 GLU A CA 1
ATOM 2600 C C . GLU A 1 326 ? -9.984 24.969 27.828 1 89.94 326 GLU A C 1
ATOM 2602 O O . GLU A 1 326 ? -9.477 25.547 28.797 1 89.94 326 GLU A O 1
ATOM 2607 N N . ARG A 1 327 ? -9.32 24.453 26.922 1 89.44 327 ARG A N 1
ATOM 2608 C CA . ARG A 1 327 ? -7.867 24.516 26.938 1 89.44 327 ARG A CA 1
ATOM 2609 C C . ARG A 1 327 ? -7.375 25.922 26.594 1 89.44 327 ARG A C 1
ATOM 2611 O O . ARG A 1 327 ? -6.312 26.344 27.062 1 89.44 327 ARG A O 1
ATOM 2618 N N . PHE A 1 328 ? -8.211 26.656 25.906 1 91 328 PHE A N 1
ATOM 2619 C CA . PHE A 1 328 ? -7.727 27.891 25.312 1 91 328 PHE A CA 1
ATOM 2620 C C . PHE A 1 328 ? -8.523 29.078 25.828 1 91 328 PHE A C 1
ATOM 2622 O O . PHE A 1 328 ? -8.055 30.219 25.781 1 91 328 PHE A O 1
ATOM 2629 N N . PHE A 1 329 ? -9.703 28.781 26.297 1 90.06 329 PHE A N 1
ATOM 2630 C CA . PHE A 1 329 ? -10.609 29.859 26.656 1 90.06 329 PHE A CA 1
ATOM 2631 C C . PHE A 1 329 ? -11.234 29.594 28.031 1 90.06 329 PHE A C 1
ATOM 2633 O O . PHE A 1 329 ? -11.422 28.438 28.422 1 90.06 329 PHE A O 1
ATOM 2640 N N . ASP A 1 330 ? -11.477 30.656 28.672 1 85.81 330 ASP A N 1
ATOM 2641 C CA . ASP A 1 330 ? -12.18 30.516 29.953 1 85.81 330 ASP A CA 1
ATOM 2642 C C . ASP A 1 330 ? -13.688 30.391 29.734 1 85.81 330 ASP A C 1
ATOM 2644 O O . ASP A 1 330 ? -14.156 30.328 28.594 1 85.81 330 ASP A O 1
ATOM 2648 N N . GLU A 1 331 ? -14.445 30.328 30.781 1 83.75 331 GLU A N 1
ATOM 2649 C CA . GLU A 1 331 ? -15.883 30.094 30.75 1 83.75 331 GLU A CA 1
ATOM 2650 C C . GLU A 1 331 ? -16.609 31.25 30.062 1 83.75 331 GLU A C 1
ATOM 2652 O O . GLU A 1 331 ? -17.688 31.062 29.5 1 83.75 331 GLU A O 1
ATOM 2657 N N . GLN A 1 332 ? -15.969 32.406 30.094 1 81.56 332 GLN A N 1
ATOM 2658 C CA . GLN A 1 332 ? -16.594 33.594 29.484 1 81.56 332 GLN A CA 1
ATOM 2659 C C . GLN A 1 332 ? -16.156 33.75 28.031 1 81.56 332 GLN A C 1
ATOM 2661 O O . GLN A 1 332 ? -16.547 34.719 27.375 1 81.56 332 GLN A O 1
ATOM 2666 N N . GLY A 1 333 ? -15.289 32.812 27.562 1 79.56 333 GLY A N 1
ATOM 2667 C CA . GLY A 1 333 ? -14.836 32.875 26.172 1 79.56 333 GLY A CA 1
ATOM 2668 C C . GLY A 1 333 ? -13.594 33.719 25.984 1 79.56 333 GLY A C 1
ATOM 2669 O O . GLY A 1 333 ? -13.211 34.031 24.859 1 79.56 333 GLY A O 1
ATOM 2670 N N . ARG A 1 334 ? -13.031 34.125 27.094 1 81.62 334 ARG A N 1
ATOM 2671 C CA . ARG A 1 334 ? -11.797 34.906 27 1 81.62 334 ARG A CA 1
ATOM 2672 C C . ARG A 1 334 ? -10.586 33.969 26.875 1 81.62 334 ARG A C 1
ATOM 2674 O O . ARG A 1 334 ? -10.484 32.969 27.578 1 81.62 334 ARG A O 1
ATOM 2681 N N . PRO A 1 335 ? -9.734 34.312 25.891 1 84.06 335 PRO A N 1
ATOM 2682 C CA . PRO A 1 335 ? -8.57 33.469 25.703 1 84.06 335 PRO A CA 1
ATOM 2683 C C . PRO A 1 335 ? -7.621 33.469 26.906 1 84.06 335 PRO A C 1
ATOM 2685 O O . PRO A 1 335 ? -7.461 34.531 27.531 1 84.06 335 PRO A O 1
ATOM 2688 N N . HIS A 1 336 ? -7.148 32.219 27.25 1 76.81 336 HIS A N 1
ATOM 2689 C CA . HIS A 1 336 ? -6.098 32.156 28.25 1 76.81 336 HIS A CA 1
ATOM 2690 C C . HIS A 1 336 ? -4.816 32.812 27.766 1 76.81 336 HIS A C 1
ATOM 2692 O O . HIS A 1 336 ? -3.99 32.188 27.109 1 76.81 336 HIS A O 1
ATOM 2698 N N . LEU A 1 337 ? -5.012 34 27.312 1 62.91 337 LEU A N 1
ATOM 2699 C CA . LEU A 1 337 ? -3.896 34.656 26.656 1 62.91 337 LEU A CA 1
ATOM 2700 C C . LEU A 1 337 ? -2.691 34.75 27.578 1 62.91 337 LEU A C 1
ATOM 2702 O O . LEU A 1 337 ? -2.844 35.031 28.781 1 62.91 337 LEU A O 1
ATOM 2706 N N . ILE A 1 338 ? -1.611 33.969 27.172 1 60.84 338 ILE A N 1
ATOM 2707 C CA . ILE A 1 338 ? -0.345 34.094 27.891 1 60.84 338 ILE A CA 1
ATOM 2708 C C . ILE A 1 338 ? 0.372 35.375 27.469 1 60.84 338 ILE A C 1
ATOM 2710 O O . ILE A 1 338 ? 0.212 35.844 26.344 1 60.84 338 ILE A O 1
ATOM 2714 N N . ARG A 1 339 ? 0.888 36.031 28.469 1 55.88 339 ARG A N 1
ATOM 2715 C CA . ARG A 1 339 ? 1.807 37.156 28.234 1 55.88 339 ARG A CA 1
ATOM 2716 C C . ARG A 1 339 ? 2.895 36.75 27.234 1 55.88 339 ARG A C 1
ATOM 2718 O O . ARG A 1 339 ? 3.672 35.844 27.484 1 55.88 339 ARG A O 1
ATOM 2725 N N . LEU A 1 340 ? 2.545 36.844 25.938 1 54.12 340 LEU A N 1
ATOM 2726 C CA . LEU A 1 340 ? 3.547 36.469 24.953 1 54.12 340 LEU A CA 1
ATOM 2727 C C . LEU A 1 340 ? 4.887 37.125 25.25 1 54.12 340 LEU A C 1
ATOM 2729 O O . LEU A 1 340 ? 5.941 36.5 25.109 1 54.12 340 LEU A O 1
ATOM 2733 N N . ASP A 1 341 ? 5.012 38.531 24.969 1 52.31 341 ASP A N 1
ATOM 2734 C CA . ASP A 1 341 ? 6.281 39.219 25.125 1 52.31 341 ASP A CA 1
ATOM 2735 C C . ASP A 1 341 ? 6.535 39.594 26.578 1 52.31 341 ASP A C 1
ATOM 2737 O O . ASP A 1 341 ? 5.617 39.562 27.406 1 52.31 341 ASP A O 1
ATOM 2741 N N . GLN A 1 342 ? 7.785 39.531 26.891 1 48 342 GLN A N 1
ATOM 2742 C CA . GLN A 1 342 ? 8.359 40.031 28.125 1 48 342 GLN A CA 1
ATOM 2743 C C . GLN A 1 342 ? 7.711 41.344 28.547 1 48 342 GLN A C 1
ATOM 2745 O O . GLN A 1 342 ? 7.934 41.844 29.656 1 48 342 GLN A O 1
ATOM 2750 N N . SER A 1 343 ? 7.203 42 27.625 1 48.72 343 SER A N 1
ATOM 2751 C CA . SER A 1 343 ? 6.848 43.375 27.953 1 48.72 343 SER A CA 1
ATOM 2752 C C . SER A 1 343 ? 5.598 43.406 28.828 1 48.72 343 SER A C 1
ATOM 2754 O O . SER A 1 343 ? 5.312 44.438 29.453 1 48.72 343 SER A O 1
ATOM 2756 N N . GLY A 1 344 ? 4.953 42.375 29.203 1 52.91 344 GLY A N 1
ATOM 2757 C CA . GLY A 1 344 ? 3.85 42.375 30.156 1 52.91 344 GLY A CA 1
ATOM 2758 C C . GLY A 1 344 ? 2.535 42.844 29.547 1 52.91 344 GLY A C 1
ATOM 2759 O O . GLY A 1 344 ? 1.538 43 30.25 1 52.91 344 GLY A O 1
ATOM 2760 N N . GLU A 1 345 ? 2.533 43.312 28.297 1 55.5 345 GLU A N 1
ATOM 2761 C CA . GLU A 1 345 ? 1.291 43.906 27.797 1 55.5 345 GLU A CA 1
ATOM 2762 C C . GLU A 1 345 ? 0.344 42.812 27.281 1 55.5 345 GLU A C 1
ATOM 2764 O O . GLU A 1 345 ? 0.788 41.812 26.734 1 55.5 345 GLU A O 1
ATOM 2769 N N . ASP A 1 346 ? -0.872 42.938 27.562 1 63.47 346 ASP A N 1
ATOM 2770 C CA . ASP A 1 346 ? -1.955 42.062 27.172 1 63.47 346 ASP A CA 1
ATOM 2771 C C . ASP A 1 346 ? -2.129 42.031 25.656 1 63.47 346 ASP A C 1
ATOM 2773 O O . ASP A 1 346 ? -2.086 43.062 25 1 63.47 346 ASP A O 1
ATOM 2777 N N . ILE A 1 347 ? -2.074 40.875 25.031 1 74.06 347 ILE A N 1
ATOM 2778 C CA . ILE A 1 347 ? -2.336 40.75 23.594 1 74.06 347 ILE A CA 1
ATOM 2779 C C . ILE A 1 347 ? -3.828 40.938 23.328 1 74.06 347 ILE A C 1
ATOM 2781 O O . ILE A 1 347 ? -4.66 40.25 23.938 1 74.06 347 ILE A O 1
ATOM 2785 N N . LEU A 1 348 ? -4.102 42.031 22.5 1 81.81 348 LEU A N 1
ATOM 2786 C CA . LEU A 1 348 ? -5.48 42.281 22.109 1 81.81 348 LEU A CA 1
ATOM 2787 C C . LEU A 1 348 ? -5.797 41.625 20.781 1 81.81 348 LEU A C 1
ATOM 2789 O O . LEU A 1 348 ? -4.977 41.625 19.859 1 81.81 348 LEU A O 1
ATOM 2793 N N . PRO A 1 349 ? -6.93 40.969 20.797 1 86.69 349 PRO A N 1
ATOM 2794 C CA . PRO A 1 349 ? -7.34 40.375 19.531 1 86.69 349 PRO A CA 1
ATOM 2795 C C . PRO A 1 349 ? -7.301 41.375 18.359 1 86.69 349 PRO A C 1
ATOM 2797 O O . PRO A 1 349 ? -7.852 42.469 18.469 1 86.69 349 PRO A O 1
ATOM 2800 N N . GLY A 1 350 ? -6.621 41 17.344 1 87.56 350 GLY A N 1
ATOM 2801 C CA . GLY A 1 350 ? -6.586 41.812 16.141 1 87.56 350 GLY A CA 1
ATOM 2802 C C . GLY A 1 350 ? -5.691 43.031 16.281 1 87.56 350 GLY A C 1
ATOM 2803 O O . GLY A 1 350 ? -5.809 44 15.508 1 87.56 350 GLY A O 1
ATOM 2804 N N . SER A 1 351 ? -4.828 43.062 17.188 1 87.5 351 SER A N 1
ATOM 2805 C CA . SER A 1 351 ? -4.004 44.25 17.453 1 87.5 351 SER A CA 1
ATOM 2806 C C . SER A 1 351 ? -2.873 44.375 16.438 1 87.5 351 SER A C 1
ATOM 2808 O O . SER A 1 351 ? -2.297 45.438 16.266 1 87.5 351 SER A O 1
ATOM 2810 N N . LYS A 1 352 ? -2.537 43.312 15.867 1 88.25 352 LYS A N 1
ATOM 2811 C CA . LYS A 1 352 ? -1.538 43.312 14.805 1 88.25 352 LYS A CA 1
ATOM 2812 C C . LYS A 1 352 ? -2.154 42.844 13.477 1 88.25 352 LYS A C 1
ATOM 2814 O O . LYS A 1 352 ? -2.738 41.781 13.391 1 88.25 352 LYS A O 1
ATOM 2819 N N . GLY A 1 353 ? -2.115 43.688 12.461 1 87.75 353 GLY A N 1
ATOM 2820 C CA . GLY A 1 353 ? -2.701 43.344 11.18 1 87.75 353 GLY A CA 1
ATOM 2821 C C . GLY A 1 353 ? -1.765 42.562 10.297 1 87.75 353 GLY A C 1
ATOM 2822 O O . GLY A 1 353 ? -0.548 42.562 10.492 1 87.75 353 GLY A O 1
ATOM 2823 N N . LEU A 1 354 ? -2.338 41.844 9.344 1 91.44 354 LEU A N 1
ATOM 2824 C CA . LEU A 1 354 ? -1.558 41.062 8.383 1 91.44 354 LEU A CA 1
ATOM 2825 C C . LEU A 1 354 ? -0.586 41.969 7.625 1 91.44 354 LEU A C 1
ATOM 2827 O O . LEU A 1 354 ? 0.5 41.531 7.242 1 91.44 354 LEU A O 1
ATOM 2831 N N . GLU A 1 355 ? -1.006 43.188 7.473 1 92.81 355 GLU A N 1
ATOM 2832 C CA . GLU A 1 355 ? -0.151 44.156 6.809 1 92.81 355 GLU A CA 1
ATOM 2833 C C . GLU A 1 355 ? 1.168 44.344 7.555 1 92.81 355 GLU A C 1
ATOM 2835 O O . GLU A 1 355 ? 2.229 44.438 6.934 1 92.81 355 GLU A O 1
ATOM 2840 N N . SER A 1 356 ? 0.995 44.406 8.773 1 90.88 356 SER A N 1
ATOM 2841 C CA . SER A 1 356 ? 2.176 44.594 9.609 1 90.88 356 SER A CA 1
ATOM 2842 C C . SER A 1 356 ? 3.057 43.344 9.609 1 90.88 356 SER A C 1
ATOM 2844 O O . SER A 1 356 ? 4.285 43.438 9.602 1 90.88 356 SER A O 1
ATOM 2846 N N . VAL A 1 357 ? 2.445 42.219 9.594 1 90.56 357 VAL A N 1
ATOM 2847 C CA . VAL A 1 357 ? 3.162 40.969 9.617 1 90.56 357 VAL A CA 1
ATOM 2848 C C . VAL A 1 357 ? 3.92 40.781 8.305 1 90.56 357 VAL A C 1
ATOM 2850 O O . VAL A 1 357 ? 5.078 40.344 8.305 1 90.56 357 VAL A O 1
ATOM 2853 N N . LEU A 1 358 ? 3.312 41.156 7.215 1 93.44 358 LEU A N 1
ATOM 2854 C CA . LEU A 1 358 ? 3.883 40.906 5.895 1 93.44 358 LEU A CA 1
ATOM 2855 C C . LEU A 1 358 ? 4.754 42.094 5.457 1 93.44 358 LEU A C 1
ATOM 2857 O O . LEU A 1 358 ? 5.578 41.938 4.551 1 93.44 358 LEU A O 1
ATOM 2861 N N . GLY A 1 359 ? 4.586 43.188 6.066 1 90.81 359 GLY A N 1
ATOM 2862 C CA . GLY A 1 359 ? 5.316 44.406 5.676 1 90.81 359 GLY A CA 1
ATOM 2863 C C . GLY A 1 359 ? 4.973 44.875 4.277 1 90.81 359 GLY A C 1
ATOM 2864 O O . GLY A 1 359 ? 5.855 45.281 3.516 1 90.81 359 GLY A O 1
ATOM 2865 N N . THR A 1 360 ? 3.783 44.594 3.891 1 91.5 360 THR A N 1
ATOM 2866 C CA . THR A 1 360 ? 3.357 45 2.557 1 91.5 360 THR A CA 1
ATOM 2867 C C . THR A 1 360 ? 1.961 45.625 2.598 1 91.5 360 THR A C 1
ATOM 2869 O O . THR A 1 360 ? 1.218 45.406 3.561 1 91.5 360 THR A O 1
ATOM 2872 N N . ARG A 1 361 ? 1.664 46.406 1.558 1 90.31 361 ARG A N 1
ATOM 2873 C CA . ARG A 1 361 ? 0.33 47 1.405 1 90.31 361 ARG A CA 1
ATOM 2874 C C . ARG A 1 361 ? -0.327 46.5 0.116 1 90.31 361 ARG A C 1
ATOM 2876 O O . ARG A 1 361 ? -1.352 47.062 -0.305 1 90.31 361 ARG A O 1
ATOM 2883 N N . ASP A 1 362 ? 0.343 45.531 -0.508 1 93.81 362 ASP A N 1
ATOM 2884 C CA . ASP A 1 362 ? -0.25 44.969 -1.716 1 93.81 362 ASP A CA 1
ATOM 2885 C C . ASP A 1 362 ? -1.588 44.312 -1.409 1 93.81 362 ASP A C 1
ATOM 2887 O O . ASP A 1 362 ? -1.633 43.281 -0.74 1 93.81 362 ASP A O 1
ATOM 2891 N N . PRO A 1 363 ? -2.65 44.844 -1.903 1 95.56 363 PRO A N 1
ATOM 2892 C CA . PRO A 1 363 ? -3.973 44.344 -1.53 1 95.56 363 PRO A CA 1
ATOM 2893 C C . PRO A 1 363 ? -4.215 42.906 -2.01 1 95.56 363 PRO A C 1
ATOM 2895 O O . PRO A 1 363 ? -4.902 42.125 -1.339 1 95.56 363 PRO A O 1
ATOM 2898 N N . ASP A 1 364 ? -3.643 42.656 -3.16 1 96.31 364 ASP A N 1
ATOM 2899 C CA . ASP A 1 364 ? -3.848 41.281 -3.691 1 96.31 364 ASP A CA 1
ATOM 2900 C C . ASP A 1 364 ? -3.135 40.25 -2.834 1 96.31 364 ASP A C 1
ATOM 2902 O O . ASP A 1 364 ? -3.688 39.188 -2.559 1 96.31 364 ASP A O 1
ATOM 2906 N N . LEU A 1 365 ? -1.957 40.594 -2.459 1 96.81 365 LEU A N 1
ATOM 2907 C CA . LEU A 1 365 ? -1.205 39.688 -1.61 1 96.81 365 LEU A CA 1
ATOM 2908 C C . LEU A 1 365 ? -1.881 39.5 -0.253 1 96.81 365 LEU A C 1
ATOM 2910 O O . LEU A 1 365 ? -2.006 38.406 0.252 1 96.81 365 LEU A O 1
ATOM 2914 N N . LEU A 1 366 ? -2.248 40.594 0.285 1 96.56 366 LEU A N 1
ATOM 2915 C CA . LEU A 1 366 ? -2.924 40.562 1.577 1 96.56 366 LEU A CA 1
ATOM 2916 C C . LEU A 1 366 ? -4.203 39.75 1.499 1 96.56 366 LEU A C 1
ATOM 2918 O O . LEU A 1 366 ? -4.48 38.938 2.389 1 96.56 366 LEU A O 1
ATOM 2922 N N . ASP A 1 367 ? -4.922 39.938 0.458 1 97.44 367 ASP A N 1
ATOM 2923 C CA . ASP A 1 367 ? -6.156 39.156 0.26 1 97.44 367 ASP A CA 1
ATOM 2924 C C . ASP A 1 367 ? -5.867 37.688 0.083 1 97.44 367 ASP A C 1
ATOM 2926 O O . ASP A 1 367 ? -6.602 36.844 0.597 1 97.44 367 ASP A O 1
ATOM 2930 N N . PHE A 1 368 ? -4.871 37.438 -0.626 1 97.94 368 PHE A N 1
ATOM 2931 C CA . PHE A 1 368 ? -4.469 36.062 -0.864 1 97.94 368 PHE A CA 1
ATOM 2932 C C . PHE A 1 368 ? -4.191 35.344 0.451 1 97.94 368 PHE A C 1
ATOM 2934 O O . PHE A 1 368 ? -4.703 34.219 0.685 1 97.94 368 PHE A O 1
ATOM 2941 N N . ILE A 1 369 ? -3.451 35.906 1.283 1 97.94 369 ILE A N 1
ATOM 2942 C CA . ILE A 1 369 ? -3.072 35.312 2.557 1 97.94 369 ILE A CA 1
ATOM 2943 C C . ILE A 1 369 ? -4.297 35.219 3.461 1 97.94 369 ILE A C 1
ATOM 2945 O O . ILE A 1 369 ? -4.504 34.188 4.117 1 97.94 369 ILE A O 1
ATOM 2949 N N . LYS A 1 370 ? -5.062 36.188 3.467 1 96.94 370 LYS A N 1
ATOM 2950 C CA . LYS A 1 370 ? -6.273 36.188 4.281 1 96.94 370 LYS A CA 1
ATOM 2951 C C . LYS A 1 370 ? -7.199 35.062 3.885 1 96.94 370 LYS A C 1
ATOM 2953 O O . LYS A 1 370 ? -7.816 34.406 4.746 1 96.94 370 LYS A O 1
ATOM 2958 N N . CYS A 1 371 ? -7.309 34.812 2.619 1 98.06 371 CYS A N 1
ATOM 2959 C CA . CYS A 1 371 ? -8.195 33.75 2.096 1 98.06 371 CYS A CA 1
ATOM 2960 C C . CYS A 1 371 ? -7.684 32.375 2.461 1 98.06 371 CYS A C 1
ATOM 2962 O O . CYS A 1 371 ? -8.445 31.406 2.459 1 98.06 371 CYS A O 1
ATOM 2964 N N . CYS A 1 372 ? -6.441 32.281 2.828 1 98.19 372 CYS A N 1
ATOM 2965 C CA . CYS A 1 372 ? -5.875 31.031 3.271 1 98.19 372 CYS A CA 1
ATOM 2966 C C . CYS A 1 372 ? -6.074 30.828 4.77 1 98.19 372 CYS A C 1
ATOM 2968 O O . CYS A 1 372 ? -6.113 29.703 5.254 1 98.19 372 CYS A O 1
ATOM 2970 N N . LEU A 1 373 ? -6.195 31.906 5.504 1 97.56 373 LEU A N 1
ATOM 2971 C CA . LEU A 1 373 ? -6.078 31.844 6.957 1 97.56 373 LEU A CA 1
ATOM 2972 C C . LEU A 1 373 ? -7.395 32.219 7.629 1 97.56 373 LEU A C 1
ATOM 2974 O O . LEU A 1 373 ? -7.398 32.906 8.664 1 97.56 373 LEU A O 1
ATOM 2978 N N . HIS A 1 374 ? -8.453 31.812 7.016 1 97 374 HIS A N 1
ATOM 2979 C CA . HIS A 1 374 ? -9.742 31.984 7.676 1 97 374 HIS A CA 1
ATOM 2980 C C . HIS A 1 374 ? -9.875 31.062 8.875 1 97 374 HIS A C 1
ATOM 2982 O O . HIS A 1 374 ? -9.453 29.906 8.82 1 97 374 HIS A O 1
ATOM 2988 N N . TRP A 1 375 ? -10.508 31.562 9.938 1 96.56 375 TRP A N 1
ATOM 2989 C CA . TRP A 1 375 ? -10.781 30.734 11.109 1 96.56 375 TRP A CA 1
ATOM 2990 C C . TRP A 1 375 ? -11.578 29.5 10.727 1 96.56 375 TRP A C 1
ATOM 2992 O O . TRP A 1 375 ? -11.227 28.375 11.109 1 96.56 375 TRP A O 1
ATOM 3002 N N . GLU A 1 376 ? -12.633 29.766 10 1 95.81 376 GLU A N 1
ATOM 3003 C CA . GLU A 1 376 ? -13.516 28.688 9.57 1 95.81 376 GLU A CA 1
ATOM 3004 C C . GLU A 1 376 ? -12.969 27.984 8.344 1 95.81 376 GLU A C 1
ATOM 3006 O O . GLU A 1 376 ? -12.789 28.594 7.289 1 95.81 376 GLU A O 1
ATOM 3011 N N . SER A 1 377 ? -12.812 26.719 8.477 1 95.94 377 SER A N 1
ATOM 3012 C CA . SER A 1 377 ? -12.203 25.953 7.402 1 95.94 377 SER A CA 1
ATOM 3013 C C . SER A 1 377 ? -13.039 26.016 6.129 1 95.94 377 SER A C 1
ATOM 3015 O O . SER A 1 377 ? -12.492 26.031 5.023 1 95.94 377 SER A O 1
ATOM 3017 N N . SER A 1 378 ? -14.328 26.141 6.223 1 94.94 378 SER A N 1
ATOM 3018 C CA . SER A 1 378 ? -15.234 26.141 5.078 1 94.94 378 SER A CA 1
ATOM 3019 C C . SER A 1 378 ? -15.109 27.422 4.266 1 94.94 378 SER A C 1
ATOM 3021 O O . SER A 1 378 ? -15.547 27.484 3.115 1 94.94 378 SER A O 1
ATOM 3023 N N . LYS A 1 379 ? -14.523 28.422 4.816 1 96.56 379 LYS A N 1
ATOM 3024 C CA . LYS A 1 379 ? -14.414 29.703 4.145 1 96.56 379 LYS A CA 1
ATOM 3025 C C . LYS A 1 379 ? -13.031 29.875 3.512 1 96.56 379 LYS A C 1
ATOM 3027 O O . LYS A 1 379 ? -12.789 30.859 2.795 1 96.56 379 LYS A O 1
ATOM 3032 N N . ARG A 1 380 ? -12.164 28.984 3.742 1 97.56 380 ARG A N 1
ATOM 3033 C CA . ARG A 1 380 ? -10.828 29.078 3.162 1 97.56 380 ARG A CA 1
ATOM 3034 C C . ARG A 1 380 ? -10.852 28.75 1.673 1 97.56 380 ARG A C 1
ATOM 3036 O O . ARG A 1 380 ? -11.641 27.906 1.232 1 97.56 380 ARG A O 1
ATOM 3043 N N . MET A 1 381 ? -10.008 29.422 1.027 1 97 381 MET A N 1
ATOM 3044 C CA . MET A 1 381 ? -9.891 29.172 -0.406 1 97 381 MET A CA 1
ATOM 3045 C C . MET A 1 381 ? -9.375 27.766 -0.671 1 97 381 MET A C 1
ATOM 3047 O O . MET A 1 381 ? -8.516 27.266 0.063 1 97 381 MET A O 1
ATOM 3051 N N . THR A 1 382 ? -9.898 27.156 -1.75 1 97.81 382 THR A N 1
ATOM 3052 C CA . THR A 1 382 ? -9.383 25.875 -2.207 1 97.81 382 THR A CA 1
ATOM 3053 C C . THR A 1 382 ? -8.102 26.062 -3.016 1 97.81 382 THR A C 1
ATOM 3055 O O . THR A 1 382 ? -7.805 27.172 -3.465 1 97.81 382 THR A O 1
ATOM 3058 N N . PRO A 1 383 ? -7.363 24.984 -3.16 1 98.31 383 PRO A N 1
ATOM 3059 C CA . PRO A 1 383 ? -6.176 25.109 -4.008 1 98.31 383 PRO A CA 1
ATOM 3060 C C . PRO A 1 383 ? -6.508 25.609 -5.414 1 98.31 383 PRO A C 1
ATOM 3062 O O . PRO A 1 383 ? -5.785 26.438 -5.965 1 98.31 383 PRO A O 1
ATOM 3065 N N . GLY A 1 384 ? -7.566 25.125 -5.957 1 97.56 384 GLY A N 1
ATOM 3066 C CA . GLY A 1 384 ? -7.988 25.578 -7.277 1 97.56 384 GLY A CA 1
ATOM 3067 C C . GLY A 1 384 ? -8.305 27.062 -7.324 1 97.56 384 GLY A C 1
ATOM 3068 O O . GLY A 1 384 ? -7.902 27.766 -8.258 1 97.56 384 GLY A O 1
ATOM 3069 N N . GLN A 1 385 ? -9.016 27.547 -6.375 1 97.62 385 GLN A N 1
ATOM 3070 C CA . GLN A 1 385 ? -9.336 28.969 -6.277 1 97.62 385 GLN A CA 1
ATOM 3071 C C . GLN A 1 385 ? -8.07 29.797 -6.094 1 97.62 385 GLN A C 1
ATOM 3073 O O . GLN A 1 385 ? -7.941 30.875 -6.68 1 97.62 385 GLN A O 1
ATOM 3078 N N . ALA A 1 386 ? -7.184 29.234 -5.309 1 98.31 386 ALA A N 1
ATOM 3079 C CA . ALA A 1 386 ? -5.934 29.938 -5.043 1 98.31 386 ALA A CA 1
ATOM 3080 C C . ALA A 1 386 ? -5.109 30.094 -6.316 1 98.31 386 ALA A C 1
ATOM 3082 O O . ALA A 1 386 ? -4.516 31.141 -6.555 1 98.31 386 ALA A O 1
ATOM 3083 N N . LEU A 1 387 ? -5.098 29.094 -7.113 1 97.44 387 LEU A N 1
ATOM 3084 C CA . LEU A 1 387 ? -4.344 29.125 -8.359 1 97.44 387 LEU A CA 1
ATOM 3085 C C . LEU A 1 387 ? -4.895 30.188 -9.305 1 97.44 387 LEU A C 1
ATOM 3087 O O . LEU A 1 387 ? -4.16 30.719 -10.141 1 97.44 387 LEU A O 1
ATOM 3091 N N . LYS A 1 388 ? -6.109 30.547 -9.109 1 96.81 388 LYS A N 1
ATOM 3092 C CA . LYS A 1 388 ? -6.77 31.516 -9.977 1 96.81 388 LYS A CA 1
ATOM 3093 C C . LYS A 1 388 ? -6.805 32.906 -9.336 1 96.81 388 LYS A C 1
ATOM 3095 O O . LYS A 1 388 ? -7.297 33.844 -9.938 1 96.81 388 LYS A O 1
ATOM 3100 N N . HIS A 1 389 ? -6.344 33 -8.195 1 97.69 389 HIS A N 1
ATOM 3101 C CA . HIS A 1 389 ? -6.383 34.25 -7.469 1 97.69 389 HIS A CA 1
ATOM 3102 C C . HIS A 1 389 ? -5.598 35.344 -8.195 1 97.69 389 HIS A C 1
ATOM 3104 O O . HIS A 1 389 ? -4.551 35.062 -8.789 1 97.69 389 HIS A O 1
ATOM 3110 N N . PRO A 1 390 ? -5.941 36.594 -8.094 1 96.56 390 PRO A N 1
ATOM 3111 C CA . PRO A 1 390 ? -5.285 37.688 -8.797 1 96.56 390 PRO A CA 1
ATOM 3112 C C . PRO A 1 390 ? -3.799 37.812 -8.461 1 96.56 390 PRO A C 1
ATOM 3114 O O . PRO A 1 390 ? -2.99 38.156 -9.32 1 96.56 390 PRO A O 1
ATOM 3117 N N . TRP A 1 391 ? -3.426 37.5 -7.266 1 96.62 391 TRP A N 1
ATOM 3118 C CA . TRP A 1 391 ? -2.025 37.625 -6.879 1 96.62 391 TRP A CA 1
ATOM 3119 C C . TRP A 1 391 ? -1.161 36.625 -7.656 1 96.62 391 TRP A C 1
ATOM 3121 O O . TRP A 1 391 ? 0.021 36.875 -7.898 1 96.62 391 TRP A O 1
ATOM 3131 N N . MET A 1 392 ? -1.745 35.531 -8.055 1 96.31 392 MET A N 1
ATOM 3132 C CA . MET A 1 392 ? -1.007 34.5 -8.758 1 96.31 392 MET A CA 1
ATOM 3133 C C . MET A 1 392 ? -0.795 34.844 -10.219 1 96.31 392 MET A C 1
ATOM 3135 O O . MET A 1 392 ? 0.054 34.281 -10.898 1 96.31 392 MET A O 1
ATOM 3139 N N . LYS A 1 393 ? -1.542 35.625 -10.812 1 86.94 393 LYS A N 1
ATOM 3140 C CA . LYS A 1 393 ? -1.483 36 -12.219 1 86.94 393 LYS A CA 1
ATOM 3141 C C . LYS A 1 393 ? -0.309 36.938 -12.492 1 86.94 393 LYS A C 1
ATOM 3143 O O . LYS A 1 393 ? 0.001 37.812 -11.672 1 86.94 393 LYS A O 1
ATOM 3148 N N . GLU A 1 394 ? 0.994 36.188 -12.703 1 61.62 394 GLU A N 1
ATOM 3149 C CA . GLU A 1 394 ? 2.277 36.844 -13.008 1 61.62 394 GLU A CA 1
ATOM 3150 C C . GLU A 1 394 ? 2.086 38.25 -13.516 1 61.62 394 GLU A C 1
ATOM 3152 O O . GLU A 1 394 ? 1.192 38.5 -14.328 1 61.62 394 GLU A O 1
ATOM 3157 N N . THR A 1 395 ? 2.508 39.062 -12.633 1 52.16 395 THR A N 1
ATOM 3158 C CA . THR A 1 395 ? 3.096 40.188 -13.359 1 52.16 395 THR A CA 1
ATOM 3159 C C . THR A 1 395 ? 4.375 39.781 -14.07 1 52.16 395 THR A C 1
ATOM 3161 O O . THR A 1 395 ? 5.199 39.062 -13.5 1 52.16 395 THR A O 1
ATOM 3164 N N . SER A 1 396 ? 4.594 39.562 -15.273 1 39.81 396 SER A N 1
ATOM 3165 C CA . SER A 1 396 ? 5.613 39.125 -16.219 1 39.81 396 SER A CA 1
ATOM 3166 C C . SER A 1 396 ? 7.008 39.531 -15.758 1 39.81 396 SER A C 1
ATOM 3168 O O . SER A 1 396 ? 7.941 39.594 -16.562 1 39.81 396 SER A O 1
ATOM 3170 N N . PRO A 1 397 ? 7.578 39.812 -14.57 1 41.31 397 PRO A N 1
ATOM 3171 C CA . PRO A 1 397 ? 8.984 40.156 -14.812 1 41.31 397 PRO A CA 1
ATOM 3172 C C . PRO A 1 397 ? 9.859 38.906 -15.016 1 41.31 397 PRO A C 1
ATOM 3174 O O . PRO A 1 397 ? 9.562 37.844 -14.492 1 41.31 397 PRO A O 1
ATOM 3177 N N . GLU A 1 398 ? 10.758 38.719 -16.078 1 35.72 398 GLU A N 1
ATOM 3178 C CA . GLU A 1 398 ? 11.812 37.844 -16.578 1 35.72 398 GLU A CA 1
ATOM 3179 C C . GLU A 1 398 ? 12.852 37.562 -15.492 1 35.72 398 GLU A C 1
ATOM 3181 O O . GLU A 1 398 ? 13.922 37.031 -15.773 1 35.72 398 GLU A O 1
ATOM 3186 N N . TYR A 1 399 ? 12.883 37.625 -14.219 1 34.84 399 TYR A N 1
ATOM 3187 C CA . TYR A 1 399 ? 14.164 37.562 -13.531 1 34.84 399 TYR A CA 1
ATOM 3188 C C . TYR A 1 399 ? 14.617 36.094 -13.383 1 34.84 399 TYR A C 1
ATOM 3190 O O . TYR A 1 399 ? 13.828 35.219 -13 1 34.84 399 TYR A O 1
ATOM 3198 N N . MET A 1 400 ? 15.766 35.688 -14.055 1 33.56 400 MET A N 1
ATOM 3199 C CA . MET A 1 400 ? 16.609 34.5 -13.992 1 33.56 400 MET A CA 1
ATOM 3200 C C . MET A 1 400 ? 17.141 34.281 -12.586 1 33.56 400 MET A C 1
ATOM 3202 O O . MET A 1 400 ? 17.516 35.25 -11.898 1 33.56 400 MET A O 1
ATOM 3206 N N . PHE A 1 401 ? 16.922 33.219 -11.867 1 37 401 PHE A N 1
ATOM 3207 C CA . PHE A 1 401 ? 17.391 32.688 -10.594 1 37 401 PHE A CA 1
ATOM 3208 C C . PHE A 1 401 ? 18.922 32.719 -10.539 1 37 401 PHE A C 1
ATOM 3210 O O . PHE A 1 401 ? 19.594 32.25 -11.453 1 37 401 PHE A O 1
ATOM 3217 N N . PRO A 1 402 ? 19.578 33.594 -9.734 1 35.44 402 PRO A N 1
ATOM 3218 C CA . PRO A 1 402 ? 21.016 33.406 -9.586 1 35.44 402 PRO A CA 1
ATOM 3219 C C . PRO A 1 402 ? 21.375 32.031 -9.008 1 35.44 402 PRO A C 1
ATOM 3221 O O . PRO A 1 402 ? 20.719 31.578 -8.078 1 35.44 402 PRO A O 1
ATOM 3224 N N . CYS A 1 403 ? 21.828 31.047 -9.781 1 32.38 403 CYS A N 1
ATOM 3225 C CA . CYS A 1 403 ? 22.375 29.766 -9.344 1 32.38 403 CYS A CA 1
ATOM 3226 C C . CYS A 1 403 ? 23.406 29.969 -8.25 1 32.38 403 CYS A C 1
ATOM 3228 O O . CYS A 1 403 ? 24.375 30.719 -8.43 1 32.38 403 CYS A O 1
ATOM 3230 N N . PRO A 1 404 ? 23.094 29.797 -6.984 1 34.75 404 PRO A N 1
ATOM 3231 C CA . PRO A 1 404 ? 24.234 29.922 -6.062 1 34.75 404 PRO A CA 1
ATOM 3232 C C . PRO A 1 404 ? 25.391 29.016 -6.441 1 34.75 404 PRO A C 1
ATOM 3234 O O . PRO A 1 404 ? 25.203 27.969 -7.07 1 34.75 404 PRO A O 1
ATOM 3237 N N . GLY A 1 405 ? 26.656 29.578 -6.59 1 31.16 405 GLY A N 1
ATOM 3238 C CA . GLY A 1 405 ? 27.953 28.969 -6.812 1 31.16 405 GLY A CA 1
ATOM 3239 C C . GLY A 1 405 ? 28.25 27.812 -5.867 1 31.16 405 GLY A C 1
ATOM 3240 O O . GLY A 1 405 ? 27.703 27.766 -4.762 1 31.16 405 GLY A O 1
ATOM 3241 N N . ASN A 1 406 ? 28.781 26.625 -6.375 1 28.81 406 ASN A N 1
ATOM 3242 C CA . ASN A 1 406 ? 29.297 25.344 -5.906 1 28.81 406 ASN A CA 1
ATOM 3243 C C . ASN A 1 406 ? 30.312 25.531 -4.781 1 28.81 406 ASN A C 1
ATOM 3245 O O . ASN A 1 406 ? 31.516 25.688 -5.035 1 28.81 406 ASN A O 1
ATOM 3249 N N . THR A 1 407 ? 30.25 26.297 -3.742 1 28.42 407 THR A N 1
ATOM 3250 C CA . THR A 1 407 ? 31.422 26.203 -2.873 1 28.42 407 THR A CA 1
ATOM 3251 C C . THR A 1 407 ? 31.453 24.875 -2.123 1 28.42 407 THR A C 1
ATOM 3253 O O . THR A 1 407 ? 30.609 24.641 -1.248 1 28.42 407 THR A O 1
ATOM 3256 N N . ALA A 1 408 ? 31.938 23.703 -2.775 1 27.12 408 ALA A N 1
ATOM 3257 C CA . ALA A 1 408 ? 32.375 22.453 -2.16 1 27.12 408 ALA A CA 1
ATOM 3258 C C . ALA A 1 408 ? 33.375 22.734 -1.027 1 27.12 408 ALA A C 1
ATOM 3260 O O . ALA A 1 408 ? 34.438 23.281 -1.255 1 27.12 408 ALA A O 1
ATOM 3261 N N . LYS A 1 409 ? 33.062 23.031 0.2 1 28.64 409 LYS A N 1
ATOM 3262 C CA . LYS A 1 409 ? 34.031 22.828 1.282 1 28.64 409 LYS A CA 1
ATOM 3263 C C . LYS A 1 409 ? 34.5 21.375 1.335 1 28.64 409 LYS A C 1
ATOM 3265 O O . LYS A 1 409 ? 33.688 20.453 1.29 1 28.64 409 LYS A O 1
ATOM 3270 N N . THR A 1 410 ? 35.781 21.016 1.052 1 24.16 410 THR A N 1
ATOM 3271 C CA . THR A 1 410 ? 36.719 19.938 1.294 1 24.16 410 THR A CA 1
ATOM 3272 C C . THR A 1 410 ? 36.781 19.594 2.779 1 24.16 410 THR A C 1
ATOM 3274 O O . THR A 1 410 ? 37.125 20.453 3.605 1 24.16 410 THR A O 1
ATOM 3277 N N . VAL A 1 411 ? 36 18.969 3.295 1 19.64 411 VAL A N 1
ATOM 3278 C CA . VAL A 1 411 ? 36.25 18.406 4.613 1 19.64 411 VAL A CA 1
ATOM 3279 C C . VAL A 1 411 ? 37.5 17.516 4.559 1 19.64 411 VAL A C 1
ATOM 3281 O O . VAL A 1 411 ? 37.531 16.547 3.787 1 19.64 411 VAL A O 1
ATOM 3284 N N . LYS A 1 412 ? 38.625 18.109 4.859 1 20.61 412 LYS A N 1
ATOM 3285 C CA . LYS A 1 412 ? 39.719 17.438 5.527 1 20.61 412 LYS A CA 1
ATOM 3286 C C . LYS A 1 412 ? 39.281 16.891 6.883 1 20.61 412 LYS A C 1
ATOM 3288 O O . LYS A 1 412 ? 40.062 16.203 7.551 1 20.61 412 LYS A O 1
ATOM 3293 N N . LYS A 1 413 ? 38 16.609 7.23 1 18.38 413 LYS A N 1
ATOM 3294 C CA . LYS A 1 413 ? 38.094 15.656 8.328 1 18.38 413 LYS A CA 1
ATOM 3295 C C . LYS A 1 413 ? 38.219 14.227 7.805 1 18.38 413 LYS A C 1
ATOM 3297 O O . LYS A 1 413 ? 37.562 13.867 6.824 1 18.38 413 LYS A O 1
ATOM 3302 N N . MET B 1 1 ? -34.781 42.75 -21.172 1 26.33 1 MET B N 1
ATOM 3303 C CA . MET B 1 1 ? -34.812 42.312 -19.781 1 26.33 1 MET B CA 1
ATOM 3304 C C . MET B 1 1 ? -34.156 40.938 -19.609 1 26.33 1 MET B C 1
ATOM 3306 O O . MET B 1 1 ? -34.812 39.938 -19.828 1 26.33 1 MET B O 1
ATOM 3310 N N . THR B 1 2 ? -33 40.656 -20.016 1 30.41 2 THR B N 1
ATOM 3311 C CA . THR B 1 2 ? -32.281 39.438 -20.312 1 30.41 2 THR B CA 1
ATOM 3312 C C . THR B 1 2 ? -31.938 38.688 -19.031 1 30.41 2 THR B C 1
ATOM 3314 O O . THR B 1 2 ? -31.312 39.25 -18.125 1 30.41 2 THR B O 1
ATOM 3317 N N . SER B 1 3 ? -32.812 37.719 -18.609 1 29.47 3 SER B N 1
ATOM 3318 C CA . SER B 1 3 ? -32.812 36.969 -17.359 1 29.47 3 SER B CA 1
ATOM 3319 C C . SER B 1 3 ? -31.484 36.25 -17.141 1 29.47 3 SER B C 1
ATOM 3321 O O . SER B 1 3 ? -31 35.531 -18.016 1 29.47 3 SER B O 1
ATOM 3323 N N . GLU B 1 4 ? -30.609 36.812 -16.391 1 29.59 4 GLU B N 1
ATOM 3324 C CA . GLU B 1 4 ? -29.25 36.344 -16.109 1 29.59 4 GLU B CA 1
ATOM 3325 C C . GLU B 1 4 ? -29.266 34.969 -15.484 1 29.59 4 GLU B C 1
ATOM 3327 O O . GLU B 1 4 ? -30.047 34.688 -14.586 1 29.59 4 GLU B O 1
ATOM 3332 N N . PRO B 1 5 ? -28.844 33.938 -16.266 1 32.03 5 PRO B N 1
ATOM 3333 C CA . PRO B 1 5 ? -28.969 32.562 -15.797 1 32.03 5 PRO B CA 1
ATOM 3334 C C . PRO B 1 5 ? -28.391 32.375 -14.398 1 32.03 5 PRO B C 1
ATOM 3336 O O . PRO B 1 5 ? -27.438 33.031 -14.023 1 32.03 5 PRO B O 1
ATOM 3339 N N . GLU B 1 6 ? -29.219 32.031 -13.398 1 29.98 6 GLU B N 1
ATOM 3340 C CA . GLU B 1 6 ? -28.984 31.766 -11.984 1 29.98 6 GLU B CA 1
ATOM 3341 C C . GLU B 1 6 ? -27.859 30.734 -11.789 1 29.98 6 GLU B C 1
ATOM 3343 O O . GLU B 1 6 ? -27.812 29.719 -12.484 1 29.98 6 GLU B O 1
ATOM 3348 N N . ASN B 1 7 ? -26.688 31.125 -11.375 1 29 7 ASN B N 1
ATOM 3349 C CA . ASN B 1 7 ? -25.469 30.391 -11.047 1 29 7 ASN B CA 1
ATOM 3350 C C . ASN B 1 7 ? -25.781 29.172 -10.164 1 29 7 ASN B C 1
ATOM 3352 O O . ASN B 1 7 ? -26.438 29.297 -9.133 1 29 7 ASN B O 1
ATOM 3356 N N . PRO B 1 8 ? -25.781 27.953 -10.805 1 31.12 8 PRO B N 1
ATOM 3357 C CA . PRO B 1 8 ? -26.234 26.797 -10.023 1 31.12 8 PRO B CA 1
ATOM 3358 C C . PRO B 1 8 ? -25.609 26.766 -8.625 1 31.12 8 PRO B C 1
ATOM 3360 O O . PRO B 1 8 ? -24.5 27.266 -8.422 1 31.12 8 PRO B O 1
ATOM 3363 N N . ARG B 1 9 ? -26.438 26.781 -7.602 1 31.86 9 ARG B N 1
ATOM 3364 C CA . ARG B 1 9 ? -26.109 26.703 -6.184 1 31.86 9 ARG B CA 1
ATOM 3365 C C . ARG B 1 9 ? -25.078 25.609 -5.926 1 31.86 9 ARG B C 1
ATOM 3367 O O . ARG B 1 9 ? -25.094 24.562 -6.578 1 31.86 9 ARG B O 1
ATOM 3374 N N . PRO B 1 10 ? -23.953 25.953 -5.375 1 29.45 10 PRO B N 1
ATOM 3375 C CA . PRO B 1 10 ? -22.938 24.953 -5.031 1 29.45 10 PRO B CA 1
ATOM 3376 C C . PRO B 1 10 ? -23.531 23.688 -4.434 1 29.45 10 PRO B C 1
ATOM 3378 O O . PRO B 1 10 ? -24.625 23.719 -3.855 1 29.45 10 PRO B O 1
ATOM 3381 N N . ALA B 1 11 ? -23.125 22.531 -4.914 1 31.36 11 ALA B N 1
ATOM 3382 C CA . ALA B 1 11 ? -23.562 21.188 -4.516 1 31.36 11 ALA B CA 1
ATOM 3383 C C . ALA B 1 11 ? -23.781 21.109 -3.01 1 31.36 11 ALA B C 1
ATOM 3385 O O . ALA B 1 11 ? -22.891 21.438 -2.227 1 31.36 11 ALA B O 1
ATOM 3386 N N . GLY B 1 12 ? -24.922 21.203 -2.455 1 29.3 12 GLY B N 1
ATOM 3387 C CA . GLY B 1 12 ? -25.359 21 -1.088 1 29.3 12 GLY B CA 1
ATOM 3388 C C . GLY B 1 12 ? -24.609 19.906 -0.368 1 29.3 12 GLY B C 1
ATOM 3389 O O . GLY B 1 12 ? -23.906 19.109 -1 1 29.3 12 GLY B O 1
ATOM 3390 N N . ASP B 1 13 ? -24.453 19.891 1.05 1 35.81 13 ASP B N 1
ATOM 3391 C CA . ASP B 1 13 ? -23.859 19.031 2.064 1 35.81 13 ASP B CA 1
ATOM 3392 C C . ASP B 1 13 ? -24.234 17.562 1.834 1 35.81 13 ASP B C 1
ATOM 3394 O O . ASP B 1 13 ? -25.328 17.141 2.201 1 35.81 13 ASP B O 1
ATOM 3398 N N . ARG B 1 14 ? -24.109 17.016 0.851 1 38.31 14 ARG B N 1
ATOM 3399 C CA . ARG B 1 14 ? -24.344 15.578 0.694 1 38.31 14 ARG B CA 1
ATOM 3400 C C . ARG B 1 14 ? -23.859 14.805 1.909 1 38.31 14 ARG B C 1
ATOM 3402 O O . ARG B 1 14 ? -22.969 13.953 1.791 1 38.31 14 ARG B O 1
ATOM 3409 N N . HIS B 1 15 ? -23.562 15.383 3.025 1 45 15 HIS B N 1
ATOM 3410 C CA . HIS B 1 15 ? -23.297 14.539 4.184 1 45 15 HIS B CA 1
ATOM 3411 C C . HIS B 1 15 ? -24.453 13.586 4.453 1 45 15 HIS B C 1
ATOM 3413 O O . HIS B 1 15 ? -25.625 14 4.445 1 45 15 HIS B O 1
ATOM 3419 N N . GLY B 1 16 ? -24.438 12.406 4.027 1 53.47 16 GLY B N 1
ATOM 3420 C CA . GLY B 1 16 ? -25.438 11.406 4.391 1 53.47 16 GLY B CA 1
ATOM 3421 C C . GLY B 1 16 ? -25.984 11.602 5.785 1 53.47 16 GLY B C 1
ATOM 3422 O O . GLY B 1 16 ? -25.531 12.477 6.531 1 53.47 16 GLY B O 1
ATOM 3423 N N . PRO B 1 17 ? -27.125 11.055 6.094 1 63.72 17 PRO B N 1
ATOM 3424 C CA . PRO B 1 17 ? -27.766 11.18 7.406 1 63.72 17 PRO B CA 1
ATOM 3425 C C . PRO B 1 17 ? -26.797 10.914 8.562 1 63.72 17 PRO B C 1
ATOM 3427 O O . PRO B 1 17 ? -25.875 10.117 8.414 1 63.72 17 PRO B O 1
ATOM 3430 N N . GLU B 1 18 ? -26.891 11.789 9.508 1 78.12 18 GLU B N 1
ATOM 3431 C CA . GLU B 1 18 ? -26.141 11.594 10.75 1 78.12 18 GLU B CA 1
ATOM 3432 C C . GLU B 1 18 ? -26.359 10.195 11.312 1 78.12 18 GLU B C 1
ATOM 3434 O O . GLU B 1 18 ? -27.469 9.664 11.281 1 78.12 18 GLU B O 1
ATOM 3439 N N . ARG B 1 19 ? -25.328 9.5 11.586 1 85.12 19 ARG B N 1
ATOM 3440 C CA . ARG B 1 19 ? -25.375 8.164 12.18 1 85.12 19 ARG B CA 1
ATOM 3441 C C . ARG B 1 19 ? -24.984 8.211 13.656 1 85.12 19 ARG B C 1
ATOM 3443 O O . ARG B 1 19 ? -24.266 9.125 14.086 1 85.12 19 ARG B O 1
ATOM 3450 N N . PHE B 1 20 ? -25.562 7.25 14.383 1 86.88 20 PHE B N 1
ATOM 3451 C CA . PHE B 1 20 ? -25.344 7.246 15.82 1 86.88 20 PHE B CA 1
ATOM 3452 C C . PHE B 1 20 ? -24.938 5.859 16.297 1 86.88 20 PHE B C 1
ATOM 3454 O O . PHE B 1 20 ? -25.297 4.852 15.688 1 86.88 20 PHE B O 1
ATOM 3461 N N . PHE B 1 21 ? -24.109 5.852 17.344 1 87.31 21 PHE B N 1
ATOM 3462 C CA . PHE B 1 21 ? -23.766 4.656 18.109 1 87.31 21 PHE B CA 1
ATOM 3463 C C . PHE B 1 21 ? -24.188 4.805 19.562 1 87.31 21 PHE B C 1
ATOM 3465 O O . PHE B 1 21 ? -23.578 5.578 20.312 1 87.31 21 PHE B O 1
ATOM 3472 N N . GLN B 1 22 ? -25.25 4.121 19.875 1 88.94 22 GLN B N 1
ATOM 3473 C CA . GLN B 1 22 ? -25.797 4.176 21.234 1 88.94 22 GLN B CA 1
ATOM 3474 C C . GLN B 1 22 ? -26.047 5.617 21.672 1 88.94 22 GLN B C 1
ATOM 3476 O O . GLN B 1 22 ? -25.625 6.031 22.75 1 88.94 22 GLN B O 1
ATOM 3481 N N . GLY B 1 23 ? -26.547 6.426 20.766 1 87.38 23 GLY B N 1
ATOM 3482 C CA . GLY B 1 23 ? -26.969 7.781 21.094 1 87.38 23 GLY B CA 1
ATOM 3483 C C . GLY B 1 23 ? -25.891 8.812 20.828 1 87.38 23 GLY B C 1
ATOM 3484 O O . GLY B 1 23 ? -26.125 10.016 20.969 1 87.38 23 GLY B O 1
ATOM 3485 N N . HIS B 1 24 ? -24.75 8.383 20.484 1 90.25 24 HIS B N 1
ATOM 3486 C CA . HIS B 1 24 ? -23.656 9.312 20.203 1 90.25 24 HIS B CA 1
ATOM 3487 C C . HIS B 1 24 ? -23.422 9.469 18.719 1 90.25 24 HIS B C 1
ATOM 3489 O O . HIS B 1 24 ? -23.406 8.484 17.969 1 90.25 24 HIS B O 1
ATOM 3495 N N . LYS B 1 25 ? -23.312 10.648 18.375 1 88.75 25 LYS B N 1
ATOM 3496 C CA . LYS B 1 25 ? -23.078 10.945 16.969 1 88.75 25 LYS B CA 1
ATOM 3497 C C . LYS B 1 25 ? -21.766 10.352 16.484 1 88.75 25 LYS B C 1
ATOM 3499 O O . LYS B 1 25 ? -20.75 10.406 17.203 1 88.75 25 LYS B O 1
ATOM 3504 N N . LEU B 1 26 ? -21.812 9.812 15.281 1 90.75 26 LEU B N 1
ATOM 3505 C CA . LEU B 1 26 ? -20.609 9.18 14.727 1 90.75 26 LEU B CA 1
ATOM 3506 C C . LEU B 1 26 ? -19.938 10.102 13.719 1 90.75 26 LEU B C 1
ATOM 3508 O O . LEU B 1 26 ? -20.609 10.844 13 1 90.75 26 LEU B O 1
ATOM 3512 N N . PRO B 1 27 ? -18.625 9.984 13.547 1 90.81 27 PRO B N 1
ATOM 3513 C CA . PRO B 1 27 ? -17.766 9.203 14.453 1 90.81 27 PRO B CA 1
ATOM 3514 C C . PRO B 1 27 ? -17.562 9.891 15.805 1 90.81 27 PRO B C 1
ATOM 3516 O O . PRO B 1 27 ? -17.703 11.109 15.914 1 90.81 27 PRO B O 1
ATOM 3519 N N . MET B 1 28 ? -17.203 9.039 16.797 1 92 28 MET B N 1
ATOM 3520 C CA . MET B 1 28 ? -16.828 9.57 18.094 1 92 28 MET B CA 1
ATOM 3521 C C . MET B 1 28 ? -15.32 9.781 18.188 1 92 28 MET B C 1
ATOM 3523 O O . MET B 1 28 ? -14.555 9.047 17.562 1 92 28 MET B O 1
ATOM 3527 N N . SER B 1 29 ? -14.961 10.781 18.953 1 89.44 29 SER B N 1
ATOM 3528 C CA . SER B 1 29 ? -13.555 10.859 19.344 1 89.44 29 SER B CA 1
ATOM 3529 C C . SER B 1 29 ? -13.219 9.82 20.406 1 89.44 29 SER B C 1
ATOM 3531 O O . SER B 1 29 ? -14.109 9.32 21.094 1 89.44 29 SER B O 1
ATOM 3533 N N . PRO B 1 30 ? -11.922 9.453 20.469 1 91.62 30 PRO B N 1
ATOM 3534 C CA . PRO B 1 30 ? -11.531 8.531 21.547 1 91.62 30 PRO B CA 1
ATOM 3535 C C . PRO B 1 30 ? -11.922 9.039 22.922 1 91.62 30 PRO B C 1
ATOM 3537 O O . PRO B 1 30 ? -12.352 8.25 23.781 1 91.62 30 PRO B O 1
ATOM 3540 N N . ALA B 1 31 ? -11.789 10.344 23.109 1 89.44 31 ALA B N 1
ATOM 3541 C CA . ALA B 1 31 ? -12.148 10.93 24.406 1 89.44 31 ALA B CA 1
ATOM 3542 C C . ALA B 1 31 ? -13.633 10.742 24.688 1 89.44 31 ALA B C 1
ATOM 3544 O O . ALA B 1 31 ? -14.016 10.391 25.812 1 89.44 31 ALA B O 1
ATOM 3545 N N . GLU B 1 32 ? -14.461 10.953 23.734 1 90.75 32 GLU B N 1
ATOM 3546 C CA . GLU B 1 32 ? -15.898 10.773 23.875 1 90.75 32 GLU B CA 1
ATOM 3547 C C . GLU B 1 32 ? -16.25 9.312 24.156 1 90.75 32 GLU B C 1
ATOM 3549 O O . GLU B 1 32 ? -17.078 9.016 25 1 90.75 32 GLU B O 1
ATOM 3554 N N . ALA B 1 33 ? -15.57 8.438 23.422 1 95.19 33 ALA B N 1
ATOM 3555 C CA . ALA B 1 33 ? -15.812 7.008 23.594 1 95.19 33 ALA B CA 1
ATOM 3556 C C . ALA B 1 33 ? -15.43 6.535 24.984 1 95.19 33 ALA B C 1
ATOM 3558 O O . ALA B 1 33 ? -16.141 5.754 25.609 1 95.19 33 ALA B O 1
ATOM 3559 N N . LEU B 1 34 ? -14.312 7.039 25.453 1 95.19 34 LEU B N 1
ATOM 3560 C CA . LEU B 1 34 ? -13.836 6.672 26.781 1 95.19 34 LEU B CA 1
ATOM 3561 C C . LEU B 1 34 ? -14.773 7.215 27.859 1 95.19 34 LEU B C 1
ATOM 3563 O O . LEU B 1 34 ? -15.055 6.531 28.844 1 95.19 34 LEU B O 1
ATOM 3567 N N . GLN B 1 35 ? -15.242 8.367 27.641 1 93.69 35 GLN B N 1
ATOM 3568 C CA . GLN B 1 35 ? -16.156 8.977 28.609 1 93.69 35 GLN B CA 1
ATOM 3569 C C . GLN B 1 35 ? -17.484 8.227 28.656 1 93.69 35 GLN B C 1
ATOM 3571 O O . GLN B 1 35 ? -18.031 7.988 29.75 1 93.69 35 GLN B O 1
ATOM 3576 N N . ALA B 1 36 ? -17.906 7.812 27.594 1 94.94 36 ALA B N 1
ATOM 3577 C CA . ALA B 1 36 ? -19.234 7.234 27.484 1 94.94 36 ALA B CA 1
ATOM 3578 C C . ALA B 1 36 ? -19.219 5.734 27.781 1 94.94 36 ALA B C 1
ATOM 3580 O O . ALA B 1 36 ? -20.172 5.188 28.328 1 94.94 36 ALA B O 1
ATOM 3581 N N . PHE B 1 37 ? -18.094 5.027 27.406 1 96.31 37 PHE B N 1
ATOM 3582 C CA . PHE B 1 37 ? -18.203 3.574 27.344 1 96.31 37 PHE B CA 1
ATOM 3583 C C . PHE B 1 37 ? -17.016 2.912 28.031 1 96.31 37 PHE B C 1
ATOM 3585 O O . PHE B 1 37 ? -16.766 1.72 27.844 1 96.31 37 PHE B O 1
ATOM 3592 N N . SER B 1 38 ? -16.266 3.562 28.812 1 94.69 38 SER B N 1
ATOM 3593 C CA . SER B 1 38 ? -15.062 3.025 29.422 1 94.69 38 SER B CA 1
ATOM 3594 C C . SER B 1 38 ? -15.359 1.748 30.203 1 94.69 38 SER B C 1
ATOM 3596 O O . SER B 1 38 ? -14.562 0.812 30.203 1 94.69 38 SER B O 1
ATOM 3598 N N . ASP B 1 39 ? -16.5 1.646 30.766 1 93.44 39 ASP B N 1
ATOM 3599 C CA . ASP B 1 39 ? -16.875 0.522 31.625 1 93.44 39 ASP B CA 1
ATOM 3600 C C . ASP B 1 39 ? -17.141 -0.735 30.797 1 93.44 39 ASP B C 1
ATOM 3602 O O . ASP B 1 39 ? -17.094 -1.85 31.328 1 93.44 39 ASP B O 1
ATOM 3606 N N . CYS B 1 40 ? -17.391 -0.54 29.594 1 94.19 40 CYS B N 1
ATOM 3607 C CA . CYS B 1 40 ? -17.719 -1.665 28.719 1 94.19 40 CYS B CA 1
ATOM 3608 C C . CYS B 1 40 ? -16.5 -2.064 27.891 1 94.19 40 CYS B C 1
ATOM 3610 O O . CYS B 1 40 ? -16.578 -2.977 27.062 1 94.19 40 CYS B O 1
ATOM 3612 N N . MET B 1 41 ? -15.367 -1.451 28.141 1 95.94 41 MET B N 1
ATOM 3613 C CA . MET B 1 41 ? -14.148 -1.729 27.391 1 95.94 41 MET B CA 1
ATOM 3614 C C . MET B 1 41 ? -13.141 -2.482 28.25 1 95.94 41 MET B C 1
ATOM 3616 O O . MET B 1 41 ? -13.117 -2.322 29.469 1 95.94 41 MET B O 1
ATOM 3620 N N . THR B 1 42 ? -12.367 -3.346 27.578 1 95.44 42 THR B N 1
ATOM 3621 C CA . THR B 1 42 ? -11.266 -3.986 28.297 1 95.44 42 THR B CA 1
ATOM 3622 C C . THR B 1 42 ? -10.18 -2.971 28.641 1 95.44 42 THR B C 1
ATOM 3624 O O . THR B 1 42 ? -10.133 -1.883 28.062 1 95.44 42 THR B O 1
ATOM 3627 N N . LYS B 1 43 ? -9.289 -3.32 29.562 1 94.38 43 LYS B N 1
ATOM 3628 C CA . LYS B 1 43 ? -8.164 -2.451 29.906 1 94.38 43 LYS B CA 1
ATOM 3629 C C . LYS B 1 43 ? -7.281 -2.189 28.688 1 94.38 43 LYS B C 1
ATOM 3631 O O . LYS B 1 43 ? -6.805 -1.071 28.5 1 94.38 43 LYS B O 1
ATOM 3636 N N . HIS B 1 44 ? -7.133 -3.209 27.953 1 94.31 44 HIS B N 1
ATOM 3637 C CA . HIS B 1 44 ? -6.328 -3.07 26.75 1 94.31 44 HIS B CA 1
ATOM 3638 C C . HIS B 1 44 ? -6.957 -2.07 25.781 1 94.31 44 HIS B C 1
ATOM 3640 O O . HIS B 1 44 ? -6.266 -1.206 25.25 1 94.31 44 HIS B O 1
ATOM 3646 N N . GLU B 1 45 ? -8.219 -2.139 25.609 1 95.69 45 GLU B N 1
ATOM 3647 C CA . GLU B 1 45 ? -8.922 -1.26 24.672 1 95.69 45 GLU B CA 1
ATOM 3648 C C . GLU B 1 45 ? -8.852 0.195 25.141 1 95.69 45 GLU B C 1
ATOM 3650 O O . GLU B 1 45 ? -8.742 1.105 24.312 1 95.69 45 GLU B O 1
ATOM 3655 N N . ARG B 1 46 ? -8.922 0.398 26.422 1 95.94 46 ARG B N 1
ATOM 3656 C CA . ARG B 1 46 ? -8.867 1.752 26.953 1 95.94 46 ARG B CA 1
ATOM 3657 C C . ARG B 1 46 ? -7.543 2.426 26.625 1 95.94 46 ARG B C 1
ATOM 3659 O O . ARG B 1 46 ? -7.492 3.641 26.422 1 95.94 46 ARG B O 1
ATOM 3666 N N . ARG B 1 47 ? -6.539 1.662 26.516 1 93 47 ARG B N 1
ATOM 3667 C CA . ARG B 1 47 ? -5.23 2.188 26.156 1 93 47 ARG B CA 1
ATOM 3668 C C . ARG B 1 47 ? -5.082 2.281 24.641 1 93 47 ARG B C 1
ATOM 3670 O O . ARG B 1 47 ? -4.621 3.297 24.109 1 93 47 ARG B O 1
ATOM 3677 N N . GLU B 1 48 ? -5.562 1.305 23.938 1 92.31 48 GLU B N 1
ATOM 3678 C CA . GLU B 1 48 ? -5.398 1.159 22.5 1 92.31 48 GLU B CA 1
ATOM 3679 C C . GLU B 1 48 ? -6.172 2.238 21.75 1 92.31 48 GLU B C 1
ATOM 3681 O O . GLU B 1 48 ? -5.699 2.75 20.734 1 92.31 48 GLU B O 1
ATOM 3686 N N . ILE B 1 49 ? -7.312 2.635 22.281 1 94.5 49 ILE B N 1
ATOM 3687 C CA . ILE B 1 49 ? -8.242 3.512 21.578 1 94.5 49 ILE B CA 1
ATOM 3688 C C . ILE B 1 49 ? -7.621 4.895 21.406 1 94.5 49 ILE B C 1
ATOM 3690 O O . ILE B 1 49 ? -8.016 5.652 20.516 1 94.5 49 ILE B O 1
ATOM 3694 N N . LYS B 1 50 ? -6.68 5.207 22.219 1 90.06 50 LYS B N 1
ATOM 3695 C CA . LYS B 1 50 ? -6.031 6.516 22.188 1 90.06 50 LYS B CA 1
ATOM 3696 C C . LYS B 1 50 ? -5.203 6.695 20.922 1 90.06 50 LYS B C 1
ATOM 3698 O O . LYS B 1 50 ? -4.867 7.82 20.547 1 90.06 50 LYS B O 1
ATOM 3703 N N . ALA B 1 51 ? -4.926 5.582 20.328 1 86.06 51 ALA B N 1
ATOM 3704 C CA . ALA B 1 51 ? -4.129 5.629 19.094 1 86.06 51 ALA B CA 1
ATOM 3705 C C . ALA B 1 51 ? -5.012 5.867 17.875 1 86.06 51 ALA B C 1
ATOM 3707 O O . ALA B 1 51 ? -4.508 6.035 16.766 1 86.06 51 ALA B O 1
ATOM 3708 N N . TYR B 1 52 ? -6.281 5.926 18.094 1 89.5 52 TYR B N 1
ATOM 3709 C CA . TYR B 1 52 ? -7.223 6.141 17 1 89.5 52 TYR B CA 1
ATOM 3710 C C . TYR B 1 52 ? -7.805 7.551 17.047 1 89.5 52 TYR B C 1
ATOM 3712 O O . TYR B 1 52 ? -7.742 8.219 18.078 1 89.5 52 TYR B O 1
ATOM 3720 N N . ASN B 1 53 ? -8.336 7.949 15.922 1 85.19 53 ASN B N 1
ATOM 3721 C CA . ASN B 1 53 ? -8.906 9.289 15.859 1 85.19 53 ASN B CA 1
ATOM 3722 C C . ASN B 1 53 ? -10.43 9.242 15.727 1 85.19 53 ASN B C 1
ATOM 3724 O O . ASN B 1 53 ? -11.125 10.156 16.172 1 85.19 53 ASN B O 1
ATOM 3728 N N . ASN B 1 54 ? -10.898 8.203 15.102 1 90.94 54 ASN B N 1
ATOM 3729 C CA . ASN B 1 54 ? -12.328 8.07 14.82 1 90.94 54 ASN B CA 1
ATOM 3730 C C . ASN B 1 54 ? -12.859 6.711 15.258 1 90.94 54 ASN B C 1
ATOM 3732 O O . ASN B 1 54 ? -12.352 5.676 14.828 1 90.94 54 ASN B O 1
ATOM 3736 N N . ILE B 1 55 ? -13.82 6.789 16.062 1 95.44 55 ILE B N 1
ATOM 3737 C CA . ILE B 1 55 ? -14.414 5.562 16.594 1 95.44 55 ILE B CA 1
ATOM 3738 C C . ILE B 1 55 ? -15.789 5.352 15.969 1 95.44 55 ILE B C 1
ATOM 3740 O O . ILE B 1 55 ? -16.688 6.176 16.156 1 95.44 55 ILE B O 1
ATOM 3744 N N . TRP B 1 56 ? -15.984 4.234 15.312 1 95.94 56 TRP B N 1
ATOM 3745 C CA . TRP B 1 56 ? -17.234 3.973 14.609 1 95.94 56 TRP B CA 1
ATOM 3746 C C . TRP B 1 56 ? -18.016 2.857 15.289 1 95.94 56 TRP B C 1
ATOM 3748 O O . TRP B 1 56 ? -19.25 2.822 15.211 1 95.94 56 TRP B O 1
ATOM 3758 N N . PHE B 1 57 ? -17.297 1.991 15.891 1 97.56 57 PHE B N 1
ATOM 3759 C CA . PHE B 1 57 ? -17.922 0.799 16.453 1 97.56 57 PHE B CA 1
ATOM 3760 C C . PHE B 1 57 ? -17.062 0.215 17.562 1 97.56 57 PHE B C 1
ATOM 3762 O O . PHE B 1 57 ? -15.836 0.178 17.453 1 97.56 57 PHE B O 1
ATOM 3769 N N . LEU B 1 58 ? -17.656 -0.303 18.625 1 97.69 58 LEU B N 1
ATOM 3770 C CA . LEU B 1 58 ? -16.875 -0.728 19.781 1 97.69 58 LEU B CA 1
ATOM 3771 C C . LEU B 1 58 ? -17.156 -2.191 20.125 1 97.69 58 LEU B C 1
ATOM 3773 O O . LEU B 1 58 ? -16.406 -2.809 20.891 1 97.69 58 LEU B O 1
ATOM 3777 N N . GLY B 1 59 ? -18.219 -2.801 19.562 1 97 59 GLY B N 1
ATOM 3778 C CA . GLY B 1 59 ? -18.547 -4.18 19.891 1 97 59 GLY B CA 1
ATOM 3779 C C . GLY B 1 59 ? -18.828 -4.398 21.359 1 97 59 GLY B C 1
ATOM 3780 O O . GLY B 1 59 ? -18.328 -5.355 21.953 1 97 59 GLY B O 1
ATOM 3781 N N . LEU B 1 60 ? -19.656 -3.645 21.984 1 95.5 60 LEU B N 1
ATOM 3782 C CA . LEU B 1 60 ? -19.828 -3.561 23.422 1 95.5 60 LEU B CA 1
ATOM 3783 C C . LEU B 1 60 ? -20.406 -4.855 23.984 1 95.5 60 LEU B C 1
ATOM 3785 O O . LEU B 1 60 ? -20.188 -5.199 25.141 1 95.5 60 LEU B O 1
ATOM 3789 N N . ASP B 1 61 ? -21.078 -5.648 23.203 1 93.5 61 ASP B N 1
ATOM 3790 C CA . ASP B 1 61 ? -21.781 -6.84 23.688 1 93.5 61 ASP B CA 1
ATOM 3791 C C . ASP B 1 61 ? -20.969 -8.102 23.391 1 93.5 61 ASP B C 1
ATOM 3793 O O . ASP B 1 61 ? -21.375 -9.203 23.766 1 93.5 61 ASP B O 1
ATOM 3797 N N . ALA B 1 62 ? -19.828 -7.949 22.781 1 96.06 62 ALA B N 1
ATOM 3798 C CA . ALA B 1 62 ? -19.031 -9.102 22.391 1 96.06 62 ALA B CA 1
ATOM 3799 C C . ALA B 1 62 ? -18.281 -9.68 23.594 1 96.06 62 ALA B C 1
ATOM 3801 O O . ALA B 1 62 ? -17.984 -8.969 24.547 1 96.06 62 ALA B O 1
ATOM 3802 N N . ASN B 1 63 ? -18.094 -11.008 23.547 1 95.62 63 ASN B N 1
ATOM 3803 C CA . ASN B 1 63 ? -17.219 -11.648 24.531 1 95.62 63 ASN B CA 1
ATOM 3804 C C . ASN B 1 63 ? -15.742 -11.43 24.188 1 95.62 63 ASN B C 1
ATOM 3806 O O . ASN B 1 63 ? -15.086 -12.328 23.656 1 95.62 63 ASN B O 1
ATOM 3810 N N . LYS B 1 64 ? -15.195 -10.398 24.703 1 95.5 64 LYS B N 1
ATOM 3811 C CA . LYS B 1 64 ? -13.922 -9.867 24.219 1 95.5 64 LYS B CA 1
ATOM 3812 C C . LYS B 1 64 ? -12.742 -10.609 24.828 1 95.5 64 LYS B C 1
ATOM 3814 O O . LYS B 1 64 ? -12.836 -11.109 25.953 1 95.5 64 LYS B O 1
ATOM 3819 N N . ILE B 1 65 ? -11.727 -10.672 24.047 1 94.12 65 ILE B N 1
ATOM 3820 C CA . ILE B 1 65 ? -10.422 -11.047 24.578 1 94.12 65 ILE B CA 1
ATOM 3821 C C . ILE B 1 65 ? -9.812 -9.883 25.359 1 94.12 65 ILE B C 1
ATOM 3823 O O . ILE B 1 65 ? -9.727 -8.766 24.844 1 94.12 65 ILE B O 1
ATOM 3827 N N . HIS B 1 66 ? -9.43 -10.008 26.531 1 90.56 66 HIS B N 1
ATOM 3828 C CA . HIS B 1 66 ? -9 -8.938 27.422 1 90.56 66 HIS B CA 1
ATOM 3829 C C . HIS B 1 66 ? -7.543 -8.555 27.156 1 90.56 66 HIS B C 1
ATOM 3831 O O . HIS B 1 66 ? -7.148 -7.406 27.375 1 90.56 66 HIS B O 1
ATOM 3837 N N . GLY B 1 67 ? -6.777 -9.492 26.594 1 84 67 GLY B N 1
ATOM 3838 C CA . GLY B 1 67 ? -5.371 -9.219 26.344 1 84 67 GLY B CA 1
ATOM 3839 C C . GLY B 1 67 ? -4.539 -9.164 27.609 1 84 67 GLY B C 1
ATOM 3840 O O . GLY B 1 67 ? -5.074 -8.945 28.703 1 84 67 GLY B O 1
ATOM 3841 N N . PHE B 1 68 ? -3.246 -9.422 27.5 1 81.81 68 PHE B N 1
ATOM 3842 C CA . PHE B 1 68 ? -2.307 -9.336 28.609 1 81.81 68 PHE B CA 1
ATOM 3843 C C . PHE B 1 68 ? -1.348 -8.172 28.422 1 81.81 68 PHE B C 1
ATOM 3845 O O . PHE B 1 68 ? -0.686 -8.062 27.391 1 81.81 68 PHE B O 1
ATOM 3852 N N . ARG B 1 69 ? -1.317 -7.25 29.328 1 73.31 69 ARG B N 1
ATOM 3853 C CA . ARG B 1 69 ? -0.515 -6.035 29.188 1 73.31 69 ARG B CA 1
ATOM 3854 C C . ARG B 1 69 ? 0.971 -6.371 29.109 1 73.31 69 ARG B C 1
ATOM 3856 O O . ARG B 1 69 ? 1.687 -5.832 28.266 1 73.31 69 ARG B O 1
ATOM 3863 N N . TYR B 1 70 ? 1.398 -7.309 29.938 1 72.62 70 TYR B N 1
ATOM 3864 C CA . TYR B 1 70 ? 2.84 -7.477 30.078 1 72.62 70 TYR B CA 1
ATOM 3865 C C . TYR B 1 70 ? 3.318 -8.719 29.344 1 72.62 70 TYR B C 1
ATOM 3867 O O . TYR B 1 70 ? 4.523 -8.938 29.188 1 72.62 70 TYR B O 1
ATOM 3875 N N . ALA B 1 71 ? 2.379 -9.453 28.844 1 71.25 71 ALA B N 1
ATOM 3876 C CA . ALA B 1 71 ? 2.799 -10.641 28.109 1 71.25 71 ALA B CA 1
ATOM 3877 C C . ALA B 1 71 ? 2.85 -10.359 26.609 1 71.25 71 ALA B C 1
ATOM 3879 O O . ALA B 1 71 ? 1.818 -10.102 25.984 1 71.25 71 ALA B O 1
ATOM 3880 N N . LYS B 1 72 ? 4.016 -10.312 26.141 1 75.94 72 LYS B N 1
ATOM 3881 C CA . LYS B 1 72 ? 4.215 -10.055 24.719 1 75.94 72 LYS B CA 1
ATOM 3882 C C . LYS B 1 72 ? 3.949 -11.312 23.891 1 75.94 72 LYS B C 1
ATOM 3884 O O . LYS B 1 72 ? 3.838 -11.242 22.656 1 75.94 72 LYS B O 1
ATOM 3889 N N . GLU B 1 73 ? 3.68 -12.312 24.625 1 80.25 73 GLU B N 1
ATOM 3890 C CA . GLU B 1 73 ? 3.494 -13.586 23.922 1 80.25 73 GLU B CA 1
ATOM 3891 C C . GLU B 1 73 ? 2.189 -13.594 23.141 1 80.25 73 GLU B C 1
ATOM 3893 O O . GLU B 1 73 ? 1.169 -13.086 23.609 1 80.25 73 GLU B O 1
ATOM 3898 N N . ASN B 1 74 ? 2.236 -14.102 22.016 1 87 74 ASN B N 1
ATOM 3899 C CA . ASN B 1 74 ? 1.093 -14.25 21.109 1 87 74 ASN B CA 1
ATOM 3900 C C . ASN B 1 74 ? 0.355 -12.922 20.938 1 87 74 ASN B C 1
ATOM 3902 O O . ASN B 1 74 ? -0.875 -12.883 20.984 1 87 74 ASN B O 1
ATOM 3906 N N . ASN B 1 75 ? 1.097 -11.938 20.891 1 90.81 75 ASN B N 1
ATOM 3907 C CA . ASN B 1 75 ? 0.512 -10.625 20.609 1 90.81 75 ASN B CA 1
ATOM 3908 C C . ASN B 1 75 ? -0.458 -10.203 21.719 1 90.81 75 ASN B C 1
ATOM 3910 O O . ASN B 1 75 ? -1.612 -9.875 21.438 1 90.81 75 ASN B O 1
ATOM 3914 N N . HIS B 1 76 ? -0.014 -10.336 22.938 1 91 76 HIS B N 1
ATOM 3915 C CA . HIS B 1 76 ? -0.778 -9.984 24.125 1 91 76 HIS B CA 1
ATOM 3916 C C . HIS B 1 76 ? -2.012 -10.875 24.266 1 91 76 HIS B C 1
ATOM 3918 O O . HIS B 1 76 ? -3.025 -10.445 24.828 1 91 76 HIS B O 1
ATOM 3924 N N . GLY B 1 77 ? -1.979 -12.039 23.562 1 92.75 77 GLY B N 1
ATOM 3925 C CA . GLY B 1 77 ? -3.07 -12.992 23.688 1 92.75 77 GLY B CA 1
ATOM 3926 C C . GLY B 1 77 ? -4.082 -12.898 22.562 1 92.75 77 GLY B C 1
ATOM 3927 O O . GLY B 1 77 ? -5.043 -13.672 22.516 1 92.75 77 GLY B O 1
ATOM 3928 N N . PHE B 1 78 ? -3.807 -12.062 21.641 1 95.75 78 PHE B N 1
ATOM 3929 C CA . PHE B 1 78 ? -4.773 -11.852 20.562 1 95.75 78 PHE B CA 1
ATOM 3930 C C . PHE B 1 78 ? -4.523 -12.82 19.422 1 95.75 78 PHE B C 1
ATOM 3932 O O . PHE B 1 78 ? -5.359 -12.945 18.516 1 95.75 78 PHE B O 1
ATOM 3939 N N . ASP B 1 79 ? -3.412 -13.469 19.422 1 95.94 79 ASP B N 1
ATOM 3940 C CA . ASP B 1 79 ? -3.076 -14.422 18.375 1 95.94 79 ASP B CA 1
ATOM 3941 C C . ASP B 1 79 ? -3.107 -15.859 18.906 1 95.94 79 ASP B C 1
ATOM 3943 O O . ASP B 1 79 ? -2.857 -16.094 20.094 1 95.94 79 ASP B O 1
ATOM 3947 N N . ASN B 1 80 ? -3.441 -16.797 18.031 1 94.62 80 ASN B N 1
ATOM 3948 C CA . ASN B 1 80 ? -3.26 -18.203 18.391 1 94.62 80 ASN B CA 1
ATOM 3949 C C . ASN B 1 80 ? -1.823 -18.656 18.141 1 94.62 80 ASN B C 1
ATOM 3951 O O . ASN B 1 80 ? -0.957 -17.844 17.812 1 94.62 80 ASN B O 1
ATOM 3955 N N . SER B 1 81 ? -1.583 -19.922 18.25 1 92.88 81 SER B N 1
ATOM 3956 C CA . SER B 1 81 ? -0.23 -20.469 18.188 1 92.88 81 SER B CA 1
ATOM 3957 C C . SER B 1 81 ? 0.336 -20.359 16.766 1 92.88 81 SER B C 1
ATOM 3959 O O . SER B 1 81 ? 1.555 -20.344 16.578 1 92.88 81 SER B O 1
ATOM 3961 N N . GLU B 1 82 ? -0.563 -20.25 15.781 1 93.94 82 GLU B N 1
ATOM 3962 C CA . GLU B 1 82 ? -0.121 -20.156 14.391 1 93.94 82 GLU B CA 1
ATOM 3963 C C . GLU B 1 82 ? -0.061 -18.703 13.93 1 93.94 82 GLU B C 1
ATOM 3965 O O . GLU B 1 82 ? 0.136 -18.422 12.742 1 93.94 82 GLU B O 1
ATOM 3970 N N . SER B 1 83 ? -0.312 -17.734 14.812 1 94.62 83 SER B N 1
ATOM 3971 C CA . SER B 1 83 ? -0.166 -16.297 14.609 1 94.62 83 SER B CA 1
ATOM 3972 C C . SER B 1 83 ? -1.349 -15.727 13.828 1 94.62 83 SER B C 1
ATOM 3974 O O . SER B 1 83 ? -1.229 -14.68 13.188 1 94.62 83 SER B O 1
ATOM 3976 N N . PHE B 1 84 ? -2.438 -16.516 13.852 1 96.25 84 PHE B N 1
ATOM 3977 C CA . PHE B 1 84 ? -3.695 -15.969 13.359 1 96.25 84 PHE B CA 1
ATOM 3978 C C . PHE B 1 84 ? -4.348 -15.094 14.422 1 96.25 84 PHE B C 1
ATOM 3980 O O . PHE B 1 84 ? -4.277 -15.398 15.617 1 96.25 84 PHE B O 1
ATOM 3987 N N . TYR B 1 85 ? -4.973 -14.031 13.984 1 96.81 85 TYR B N 1
ATOM 3988 C CA . TYR B 1 85 ? -5.77 -13.242 14.906 1 96.81 85 TYR B CA 1
ATOM 3989 C C . TYR B 1 85 ? -6.969 -14.039 15.414 1 96.81 85 TYR B C 1
ATOM 3991 O O . TYR B 1 85 ? -7.703 -14.633 14.625 1 96.81 85 TYR B O 1
ATOM 3999 N N . GLU B 1 86 ? -7.109 -14.078 16.672 1 96.75 86 GLU B N 1
ATOM 4000 C CA . GLU B 1 86 ? -8.281 -14.734 17.234 1 96.75 86 GLU B CA 1
ATOM 4001 C C . GLU B 1 86 ? -9.508 -13.828 17.188 1 96.75 86 GLU B C 1
ATOM 4003 O O . GLU B 1 86 ? -9.727 -13.008 18.078 1 96.75 86 GLU B O 1
ATOM 4008 N N . GLN B 1 87 ? -10.297 -14.078 16.203 1 96.06 87 GLN B N 1
ATOM 4009 C CA . GLN B 1 87 ? -11.438 -13.195 15.992 1 96.06 87 GLN B CA 1
ATOM 4010 C C . GLN B 1 87 ? -12.594 -13.555 16.922 1 96.06 87 GLN B C 1
ATOM 4012 O O . GLN B 1 87 ? -12.734 -14.719 17.328 1 96.06 87 GLN B O 1
ATOM 4017 N N . VAL B 1 88 ? -13.367 -12.555 17.344 1 97.44 88 VAL B N 1
ATOM 4018 C CA . VAL B 1 88 ? -14.562 -12.703 18.172 1 97.44 88 VAL B CA 1
ATOM 4019 C C . VAL B 1 88 ? -15.766 -12.102 17.438 1 97.44 88 VAL B C 1
ATOM 4021 O O . VAL B 1 88 ? -15.773 -10.914 17.109 1 97.44 88 VAL B O 1
ATOM 4024 N N . THR B 1 89 ? -16.766 -12.977 17.234 1 97.75 89 THR B N 1
ATOM 4025 C CA . THR B 1 89 ? -17.984 -12.492 16.578 1 97.75 89 THR B CA 1
ATOM 4026 C C . THR B 1 89 ? -18.609 -11.352 17.375 1 97.75 89 THR B C 1
ATOM 4028 O O . THR B 1 89 ? -18.719 -11.43 18.609 1 97.75 89 THR B O 1
ATOM 4031 N N . GLY B 1 90 ? -18.906 -10.305 16.688 1 98 90 GLY B N 1
ATOM 4032 C CA . GLY B 1 90 ? -19.547 -9.156 17.328 1 98 90 GLY B CA 1
ATOM 4033 C C . GLY B 1 90 ? -18.562 -8.117 17.812 1 98 90 GLY B C 1
ATOM 4034 O O . GLY B 1 90 ? -18.953 -6.984 18.125 1 98 90 GLY B O 1
ATOM 4035 N N . ASP B 1 91 ? -17.328 -8.438 17.906 1 98.12 91 ASP B N 1
ATOM 4036 C CA . ASP B 1 91 ? -16.312 -7.477 18.328 1 98.12 91 ASP B CA 1
ATOM 4037 C C . ASP B 1 91 ? -15.852 -6.609 17.172 1 98.12 91 ASP B C 1
ATOM 4039 O O . ASP B 1 91 ? -16.219 -6.852 16.016 1 98.12 91 ASP B O 1
ATOM 4043 N N . HIS B 1 92 ? -15.07 -5.605 17.531 1 98.12 92 HIS B N 1
ATOM 4044 C CA . HIS B 1 92 ? -14.625 -4.66 16.516 1 98.12 92 HIS B CA 1
ATOM 4045 C C . HIS B 1 92 ? -13.227 -5.02 16.016 1 98.12 92 HIS B C 1
ATOM 4047 O O . HIS B 1 92 ? -12.453 -5.664 16.734 1 98.12 92 HIS B O 1
ATOM 4053 N N . ILE B 1 93 ? -12.961 -4.68 14.828 1 98.06 93 ILE B N 1
ATOM 4054 C CA . ILE B 1 93 ? -11.609 -4.574 14.289 1 98.06 93 ILE B CA 1
ATOM 4055 C C . ILE B 1 93 ? -11.297 -3.117 13.969 1 98.06 93 ILE B C 1
ATOM 4057 O O . ILE B 1 93 ? -11.953 -2.504 13.125 1 98.06 93 ILE B O 1
ATOM 4061 N N . GLY B 1 94 ? -10.375 -2.594 14.688 1 96.19 94 GLY B N 1
ATOM 4062 C CA . GLY B 1 94 ? -9.945 -1.227 14.461 1 96.19 94 GLY B CA 1
ATOM 4063 C C . GLY B 1 94 ? -10.992 -0.194 14.836 1 96.19 94 GLY B C 1
ATOM 4064 O O . GLY B 1 94 ? -11.047 0.881 14.234 1 96.19 94 GLY B O 1
ATOM 4065 N N . TYR B 1 95 ? -11.93 -0.553 15.68 1 97.31 95 TYR B N 1
ATOM 4066 C CA . TYR B 1 95 ? -12.984 0.338 16.141 1 97.31 95 TYR B CA 1
ATOM 4067 C C . TYR B 1 95 ? -13.844 0.821 14.977 1 97.31 95 TYR B C 1
ATOM 4069 O O . TYR B 1 95 ? -14.312 1.961 14.977 1 97.31 95 TYR B O 1
ATOM 4077 N N . ARG B 1 96 ? -13.961 0.054 14 1 96.56 96 ARG B N 1
ATOM 4078 C CA . ARG B 1 96 ? -14.688 0.414 12.789 1 96.56 96 ARG B CA 1
ATOM 4079 C C . ARG B 1 96 ? -15.477 -0.773 12.25 1 96.56 96 ARG B C 1
ATOM 4081 O O . ARG B 1 96 ? -16.688 -0.671 12.031 1 96.56 96 ARG B O 1
ATOM 4088 N N . TYR B 1 97 ? -14.828 -1.914 12.148 1 98.38 97 TYR B N 1
ATOM 4089 C CA . TYR B 1 97 ? -15.453 -3.08 11.531 1 98.38 97 TYR B CA 1
ATOM 4090 C C . TYR B 1 97 ? -16.062 -3.996 12.586 1 98.38 97 TYR B C 1
ATOM 4092 O O . TYR B 1 97 ? -15.461 -4.223 13.641 1 98.38 97 TYR B O 1
ATOM 4100 N N . GLU B 1 98 ? -17.203 -4.477 12.305 1 98.69 98 GLU B N 1
ATOM 4101 C CA . GLU B 1 98 ? -17.844 -5.473 13.148 1 98.69 98 GLU B CA 1
ATOM 4102 C C . GLU B 1 98 ? -17.703 -6.875 12.562 1 98.69 98 GLU B C 1
ATOM 4104 O O . GLU B 1 98 ? -18.109 -7.121 11.422 1 98.69 98 GLU B O 1
ATOM 4109 N N . VAL B 1 99 ? -17.234 -7.785 13.375 1 98.75 99 VAL B N 1
ATOM 4110 C CA . VAL B 1 99 ? -17.031 -9.156 12.922 1 98.75 99 VAL B CA 1
ATOM 4111 C C . VAL B 1 99 ? -18.375 -9.898 12.93 1 98.75 99 VAL B C 1
ATOM 4113 O O . VAL B 1 99 ? -19.016 -10.023 13.977 1 98.75 99 VAL B O 1
ATOM 4116 N N . LEU B 1 100 ? -18.734 -10.406 11.758 1 98.56 100 LEU B N 1
ATOM 4117 C CA . LEU B 1 100 ? -20 -11.133 11.656 1 98.56 100 LEU B CA 1
ATOM 4118 C C . LEU B 1 100 ? -19.75 -12.633 11.531 1 98.56 100 LEU B C 1
ATOM 4120 O O . LEU B 1 100 ? -20.609 -13.438 11.906 1 98.56 100 LEU B O 1
ATOM 4124 N N . GLY B 1 101 ? -18.594 -13 10.922 1 97.69 101 GLY B N 1
ATOM 4125 C CA . GLY B 1 101 ? -18.266 -14.406 10.766 1 97.69 101 GLY B CA 1
ATOM 4126 C C . GLY B 1 101 ? -16.984 -14.625 9.977 1 97.69 101 GLY B C 1
ATOM 4127 O O . GLY B 1 101 ? -16.328 -13.672 9.562 1 97.69 101 GLY B O 1
ATOM 4128 N N . VAL B 1 102 ? -16.688 -15.914 9.859 1 97.06 102 VAL B N 1
ATOM 4129 C CA . VAL B 1 102 ? -15.469 -16.297 9.141 1 97.06 102 VAL B CA 1
ATOM 4130 C C . VAL B 1 102 ? -15.828 -16.766 7.738 1 97.06 102 VAL B C 1
ATOM 4132 O O . VAL B 1 102 ? -16.719 -17.609 7.566 1 97.06 102 VAL B O 1
ATOM 4135 N N . LEU B 1 103 ? -15.203 -16.203 6.742 1 95.19 103 LEU B N 1
ATOM 4136 C CA . LEU B 1 103 ? -15.414 -16.609 5.359 1 95.19 103 LEU B CA 1
ATOM 4137 C C . LEU B 1 103 ? -14.422 -17.688 4.949 1 95.19 103 LEU B C 1
ATOM 4139 O O . LEU B 1 103 ? -14.742 -18.547 4.125 1 95.19 103 LEU B O 1
ATOM 4143 N N . GLY B 1 104 ? -13.188 -17.562 5.422 1 93.31 104 GLY B N 1
ATOM 4144 C CA . GLY B 1 104 ? -12.188 -18.547 5.07 1 93.31 104 GLY B CA 1
ATOM 4145 C C . GLY B 1 104 ? -10.844 -18.297 5.734 1 93.31 104 GLY B C 1
ATOM 4146 O O . GLY B 1 104 ? -10.641 -17.266 6.371 1 93.31 104 GLY B O 1
ATOM 4147 N N . GLN B 1 105 ? -10.023 -19.328 5.637 1 92.25 105 GLN B N 1
ATOM 4148 C CA . GLN B 1 105 ? -8.664 -19.266 6.164 1 92.25 105 GLN B CA 1
ATOM 4149 C C . GLN B 1 105 ? -7.664 -19.906 5.195 1 92.25 105 GLN B C 1
ATOM 4151 O O . GLN B 1 105 ? -7.949 -20.938 4.598 1 92.25 105 GLN B O 1
ATOM 4156 N N . GLY B 1 106 ? -6.582 -19.172 4.961 1 86.88 106 GLY B N 1
ATOM 4157 C CA . GLY B 1 106 ? -5.531 -19.703 4.102 1 86.88 106 GLY B CA 1
ATOM 4158 C C . GLY B 1 106 ? -4.137 -19.469 4.656 1 86.88 106 GLY B C 1
ATOM 4159 O O . GLY B 1 106 ? -3.98 -19.109 5.824 1 86.88 106 GLY B O 1
ATOM 4160 N N . HIS B 1 107 ? -3.184 -19.766 3.801 1 83.81 107 HIS B N 1
ATOM 4161 C CA . HIS B 1 107 ? -1.773 -19.719 4.172 1 83.81 107 HIS B CA 1
ATOM 4162 C C . HIS B 1 107 ? -1.383 -18.328 4.656 1 83.81 107 HIS B C 1
ATOM 4164 O O . HIS B 1 107 ? -0.583 -18.188 5.582 1 83.81 107 HIS B O 1
ATOM 4170 N N . PHE B 1 108 ? -1.999 -17.328 4.156 1 88.94 108 PHE B N 1
ATOM 4171 C CA . PHE B 1 108 ? -1.579 -15.961 4.426 1 88.94 108 PHE B CA 1
ATOM 4172 C C . PHE B 1 108 ? -2.367 -15.367 5.586 1 88.94 108 PHE B C 1
ATOM 4174 O O . PHE B 1 108 ? -1.92 -14.414 6.227 1 88.94 108 PHE B O 1
ATOM 4181 N N . GLY B 1 109 ? -3.564 -15.859 5.738 1 94.75 109 GLY B N 1
ATOM 4182 C CA . GLY B 1 109 ? -4.398 -15.305 6.789 1 94.75 109 GLY B CA 1
ATOM 4183 C C . GLY B 1 109 ? -5.836 -15.781 6.73 1 94.75 109 GLY B C 1
ATOM 4184 O O . GLY B 1 109 ? -6.117 -16.859 6.207 1 94.75 109 GLY B O 1
ATOM 4185 N N . GLN B 1 110 ? -6.637 -15.055 7.449 1 97.19 110 GLN B N 1
ATOM 4186 C CA . GLN B 1 110 ? -8.055 -15.383 7.488 1 97.19 110 GLN B CA 1
ATOM 4187 C C . GLN B 1 110 ? -8.898 -14.258 6.891 1 97.19 110 GLN B C 1
ATOM 4189 O O . GLN B 1 110 ? -8.469 -13.109 6.852 1 97.19 110 GLN B O 1
ATOM 4194 N N . VAL B 1 111 ? -10.008 -14.625 6.379 1 97.75 111 VAL B N 1
ATOM 4195 C CA . VAL B 1 111 ? -10.945 -13.656 5.809 1 97.75 111 VAL B CA 1
ATOM 4196 C C . VAL B 1 111 ? -12.258 -13.68 6.59 1 97.75 111 VAL B C 1
ATOM 4198 O O . VAL B 1 111 ? -12.852 -14.742 6.781 1 97.75 111 VAL B O 1
ATOM 4201 N N . LEU B 1 112 ? -12.656 -12.531 7.023 1 98.5 112 LEU B N 1
ATOM 4202 C CA . LEU B 1 112 ? -13.859 -12.383 7.832 1 98.5 112 LEU B CA 1
ATOM 4203 C C . LEU B 1 112 ? -14.945 -11.641 7.062 1 98.5 112 LEU B C 1
ATOM 4205 O O . LEU B 1 112 ? -14.641 -10.781 6.234 1 98.5 112 LEU B O 1
ATOM 4209 N N . LYS B 1 113 ? -16.141 -12.07 7.301 1 98.5 113 LYS B N 1
ATOM 4210 C CA . LYS B 1 113 ? -17.281 -11.211 6.941 1 98.5 113 LYS B CA 1
ATOM 4211 C C . LYS B 1 113 ? -17.484 -10.117 7.984 1 98.5 113 LYS B C 1
ATOM 4213 O O . LYS B 1 113 ? -17.672 -10.414 9.172 1 98.5 113 LYS B O 1
ATOM 4218 N N . CYS B 1 114 ? -17.438 -8.867 7.559 1 98.75 114 CYS B N 1
ATOM 4219 C CA . CYS B 1 114 ? -17.547 -7.766 8.508 1 98.75 114 CYS B CA 1
ATOM 4220 C C . CYS B 1 114 ? -18.547 -6.719 8.008 1 98.75 114 CYS B C 1
ATOM 4222 O O . CYS B 1 114 ? -18.828 -6.656 6.812 1 98.75 114 CYS B O 1
ATOM 4224 N N . PHE B 1 115 ? -19.094 -6.016 8.938 1 98.56 115 PHE B N 1
ATOM 4225 C CA . PHE B 1 115 ? -19.844 -4.797 8.633 1 98.56 115 PHE B CA 1
ATOM 4226 C C . PHE B 1 115 ? -18.984 -3.564 8.875 1 98.56 115 PHE B C 1
ATOM 4228 O O . PHE B 1 115 ? -18.438 -3.387 9.969 1 98.56 115 PHE B O 1
ATOM 4235 N N . ASP B 1 116 ? -18.812 -2.773 7.855 1 97.56 116 ASP B N 1
ATOM 4236 C CA . ASP B 1 116 ? -18.078 -1.514 7.969 1 97.56 116 ASP B CA 1
ATOM 4237 C C . ASP B 1 116 ? -19 -0.387 8.43 1 97.56 116 ASP B C 1
ATOM 4239 O O . ASP B 1 116 ? -19.781 0.139 7.648 1 97.56 116 ASP B O 1
ATOM 4243 N N . HIS B 1 117 ? -18.797 0.079 9.594 1 96.75 117 HIS B N 1
ATOM 4244 C CA . HIS B 1 117 ? -19.672 1.082 10.18 1 96.75 117 HIS B CA 1
ATOM 4245 C C . HIS B 1 117 ? -19.359 2.473 9.641 1 96.75 117 HIS B C 1
ATOM 4247 O O . HIS B 1 117 ? -20.172 3.395 9.773 1 96.75 117 HIS B O 1
ATOM 4253 N N . GLU B 1 118 ? -18.234 2.621 9.117 1 93.31 118 GLU B N 1
ATOM 4254 C CA . GLU B 1 118 ? -17.922 3.918 8.531 1 93.31 118 GLU B CA 1
ATOM 4255 C C . GLU B 1 118 ? -18.688 4.141 7.234 1 93.31 118 GLU B C 1
ATOM 4257 O O . GLU B 1 118 ? -19.25 5.219 7.012 1 93.31 118 GLU B O 1
ATOM 4262 N N . TYR B 1 119 ? -18.812 3.098 6.418 1 92.94 119 TYR B N 1
ATOM 4263 C CA . TYR B 1 119 ? -19.422 3.277 5.109 1 92.94 119 TYR B CA 1
ATOM 4264 C C . TYR B 1 119 ? -20.75 2.51 5.02 1 92.94 119 TYR B C 1
ATOM 4266 O O . TYR B 1 119 ? -21.391 2.5 3.975 1 92.94 119 TYR B O 1
ATOM 4274 N N . ASN B 1 120 ? -21.141 1.868 6.09 1 94.56 120 ASN B N 1
ATOM 4275 C CA . ASN B 1 120 ? -22.406 1.163 6.188 1 94.56 120 ASN B CA 1
ATOM 4276 C C . ASN B 1 120 ? -22.547 0.11 5.09 1 94.56 120 ASN B C 1
ATOM 4278 O O . ASN B 1 120 ? -23.531 0.109 4.348 1 94.56 120 ASN B O 1
ATOM 4282 N N . GLU B 1 121 ? -21.672 -0.783 5.078 1 96.56 121 GLU B N 1
ATOM 4283 C CA . GLU B 1 121 ? -21.719 -1.836 4.066 1 96.56 121 GLU B CA 1
ATOM 4284 C C . GLU B 1 121 ? -21.031 -3.105 4.562 1 96.56 121 GLU B C 1
ATOM 4286 O O . GLU B 1 121 ? -20.234 -3.059 5.5 1 96.56 121 GLU B O 1
ATOM 4291 N N . LEU B 1 122 ? -21.406 -4.215 3.941 1 97.69 122 LEU B N 1
ATOM 4292 C CA . LEU B 1 122 ? -20.734 -5.484 4.211 1 97.69 122 LEU B CA 1
ATOM 4293 C C . LEU B 1 122 ? -19.453 -5.594 3.408 1 97.69 122 LEU B C 1
ATOM 4295 O O . LEU B 1 122 ? -19.406 -5.199 2.242 1 97.69 122 LEU B O 1
ATOM 4299 N N . VAL B 1 123 ? -18.406 -6.102 4.102 1 98.31 123 VAL B N 1
ATOM 4300 C CA . VAL B 1 123 ? -17.125 -6.25 3.436 1 98.31 123 VAL B CA 1
ATOM 4301 C C . VAL B 1 123 ? -16.5 -7.586 3.82 1 98.31 123 VAL B C 1
ATOM 4303 O O . VAL B 1 123 ? -16.891 -8.203 4.812 1 98.31 123 VAL B O 1
ATOM 4306 N N . ALA B 1 124 ? -15.656 -8.117 2.947 1 98.38 124 ALA B N 1
ATOM 4307 C CA . ALA B 1 124 ? -14.711 -9.172 3.318 1 98.38 124 ALA B CA 1
ATOM 4308 C C . ALA B 1 124 ? -13.414 -8.578 3.859 1 98.38 124 ALA B C 1
ATOM 4310 O O . ALA B 1 124 ? -12.75 -7.793 3.176 1 98.38 124 ALA B O 1
ATOM 4311 N N . LEU B 1 125 ? -13.055 -8.922 5.059 1 98.5 125 LEU B N 1
ATOM 4312 C CA . LEU B 1 125 ? -11.859 -8.383 5.684 1 98.5 125 LEU B CA 1
ATOM 4313 C C . LEU B 1 125 ? -10.789 -9.461 5.832 1 98.5 125 LEU B C 1
ATOM 4315 O O . LEU B 1 125 ? -10.953 -10.398 6.613 1 98.5 125 LEU B O 1
ATOM 4319 N N . LYS B 1 126 ? -9.727 -9.312 5.078 1 97.69 126 LYS B N 1
ATOM 4320 C CA . LYS B 1 126 ? -8.602 -10.234 5.16 1 97.69 126 LYS B CA 1
ATOM 4321 C C . LYS B 1 126 ? -7.602 -9.789 6.223 1 97.69 126 LYS B C 1
ATOM 4323 O O . LYS B 1 126 ? -7.098 -8.664 6.172 1 97.69 126 LYS B O 1
ATOM 4328 N N . LEU B 1 127 ? -7.375 -10.617 7.234 1 97.88 127 LEU B N 1
ATOM 4329 C CA . LEU B 1 127 ? -6.352 -10.375 8.242 1 97.88 127 LEU B CA 1
ATOM 4330 C C . LEU B 1 127 ? -5.133 -11.266 8 1 97.88 127 LEU B C 1
ATOM 4332 O O . LEU B 1 127 ? -5.223 -12.492 8.102 1 97.88 127 LEU B O 1
ATOM 4336 N N . LEU B 1 128 ? -4.031 -10.656 7.75 1 96.25 128 LEU B N 1
ATOM 4337 C CA . LEU B 1 128 ? -2.811 -11.422 7.512 1 96.25 128 LEU B CA 1
ATOM 4338 C C . LEU B 1 128 ? -2.217 -11.922 8.82 1 96.25 128 LEU B C 1
ATOM 4340 O O . LEU B 1 128 ? -2.344 -11.266 9.859 1 96.25 128 LEU B O 1
ATOM 4344 N N . ARG B 1 129 ? -1.567 -12.992 8.734 1 95.31 129 ARG B N 1
ATOM 4345 C CA . ARG B 1 129 ? -0.874 -13.531 9.898 1 95.31 129 ARG B CA 1
ATOM 4346 C C . ARG B 1 129 ? 0.178 -12.547 10.406 1 95.31 129 ARG B C 1
ATOM 4348 O O . ARG B 1 129 ? 0.813 -11.844 9.617 1 95.31 129 ARG B O 1
ATOM 4355 N N . ASN B 1 130 ? 0.345 -12.656 11.719 1 91.75 130 ASN B N 1
ATOM 4356 C CA . ASN B 1 130 ? 1.247 -11.727 12.383 1 91.75 130 ASN B CA 1
ATOM 4357 C C . ASN B 1 130 ? 2.678 -12.25 12.414 1 91.75 130 ASN B C 1
ATOM 4359 O O . ASN B 1 130 ? 3.188 -12.617 13.477 1 91.75 130 ASN B O 1
ATOM 4363 N N . LYS B 1 131 ? 3.279 -12.266 11.25 1 87.5 131 LYS B N 1
ATOM 4364 C CA . LYS B 1 131 ? 4.684 -12.617 11.062 1 87.5 131 LYS B CA 1
ATOM 4365 C C . LYS B 1 131 ? 5.34 -11.719 10.016 1 87.5 131 LYS B C 1
ATOM 4367 O O . LYS B 1 131 ? 4.684 -11.273 9.07 1 87.5 131 LYS B O 1
ATOM 4372 N N . PRO B 1 132 ? 6.598 -11.547 10.195 1 79.69 132 PRO B N 1
ATOM 4373 C CA . PRO B 1 132 ? 7.305 -10.648 9.281 1 79.69 132 PRO B CA 1
ATOM 4374 C C . PRO B 1 132 ? 7.137 -11.047 7.816 1 79.69 132 PRO B C 1
ATOM 4376 O O . PRO B 1 132 ? 6.949 -10.188 6.953 1 79.69 132 PRO B O 1
ATOM 4379 N N . ARG B 1 133 ? 7.211 -12.305 7.555 1 82.5 133 ARG B N 1
ATOM 4380 C CA . ARG B 1 133 ? 7.098 -12.773 6.176 1 82.5 133 ARG B CA 1
ATOM 4381 C C . ARG B 1 133 ? 5.746 -12.383 5.574 1 82.5 133 ARG B C 1
ATOM 4383 O O . ARG B 1 133 ? 5.672 -11.992 4.41 1 82.5 133 ARG B O 1
ATOM 4390 N N . TYR B 1 134 ? 4.758 -12.453 6.355 1 87.69 134 TYR B N 1
ATOM 4391 C CA . TYR B 1 134 ? 3.428 -12.148 5.844 1 87.69 134 TYR B CA 1
ATOM 4392 C C . TYR B 1 134 ? 3.215 -10.641 5.746 1 87.69 134 TYR B C 1
ATOM 4394 O O . TYR B 1 134 ? 2.477 -10.172 4.879 1 87.69 134 TYR B O 1
ATOM 4402 N N . HIS B 1 135 ? 3.904 -9.945 6.555 1 84.38 135 HIS B N 1
ATOM 4403 C CA . HIS B 1 135 ? 3.859 -8.492 6.441 1 84.38 135 HIS B CA 1
ATOM 4404 C C . HIS B 1 135 ? 4.477 -8.023 5.129 1 84.38 135 HIS B C 1
ATOM 4406 O O . HIS B 1 135 ? 3.947 -7.117 4.477 1 84.38 135 HIS B O 1
ATOM 4412 N N . ARG B 1 136 ? 5.52 -8.688 4.785 1 83.88 136 ARG B N 1
ATOM 4413 C CA . ARG B 1 136 ? 6.172 -8.375 3.52 1 83.88 136 ARG B CA 1
ATOM 4414 C C . ARG B 1 136 ? 5.234 -8.609 2.342 1 83.88 136 ARG B C 1
ATOM 4416 O O . ARG B 1 136 ? 5.086 -7.742 1.477 1 83.88 136 ARG B O 1
ATOM 4423 N N . HIS B 1 137 ? 4.602 -9.695 2.408 1 87.06 137 HIS B N 1
ATOM 4424 C CA . HIS B 1 137 ? 3.65 -10.031 1.354 1 87.06 137 HIS B CA 1
ATOM 4425 C C . HIS B 1 137 ? 2.459 -9.078 1.362 1 87.06 137 HIS B C 1
ATOM 4427 O O . HIS B 1 137 ? 1.955 -8.695 0.302 1 87.06 137 HIS B O 1
ATOM 4433 N N . GLY B 1 138 ? 2.143 -8.742 2.561 1 91.06 138 GLY B N 1
ATOM 4434 C CA . GLY B 1 138 ? 0.994 -7.863 2.713 1 91.06 138 GLY B CA 1
ATOM 4435 C C . GLY B 1 138 ? 1.208 -6.492 2.1 1 91.06 138 GLY B C 1
ATOM 4436 O O . GLY B 1 138 ? 0.323 -5.961 1.426 1 91.06 138 GLY B O 1
ATOM 4437 N N . VAL B 1 139 ? 2.338 -6 2.275 1 88.62 139 VAL B N 1
ATOM 4438 C CA . VAL B 1 139 ? 2.664 -4.68 1.752 1 88.62 139 VAL B CA 1
ATOM 4439 C C . VAL B 1 139 ? 2.66 -4.711 0.225 1 88.62 139 VAL B C 1
ATOM 4441 O O . VAL B 1 139 ? 2.078 -3.834 -0.419 1 88.62 139 VAL B O 1
ATOM 4444 N N . THR B 1 140 ? 3.225 -5.695 -0.335 1 88.94 140 THR B N 1
ATOM 4445 C CA . THR B 1 140 ? 3.24 -5.844 -1.786 1 88.94 140 THR B CA 1
ATOM 4446 C C . THR B 1 140 ? 1.822 -6.012 -2.328 1 88.94 140 THR B C 1
ATOM 4448 O O . THR B 1 140 ? 1.459 -5.398 -3.332 1 88.94 140 THR B O 1
ATOM 4451 N N . GLU B 1 141 ? 1.145 -6.781 -1.626 1 93.25 141 GLU B N 1
ATOM 4452 C CA . GLU B 1 141 ? -0.239 -7 -2.039 1 93.25 141 GLU B CA 1
ATOM 4453 C C . GLU B 1 141 ? -1.028 -5.695 -2.039 1 93.25 141 GLU B C 1
ATOM 4455 O O . GLU B 1 141 ? -1.775 -5.414 -2.979 1 93.25 141 GLU B O 1
ATOM 4460 N N . LEU B 1 142 ? -0.848 -4.973 -1.019 1 92.12 142 LEU B N 1
ATOM 4461 C CA . LEU B 1 142 ? -1.557 -3.705 -0.903 1 92.12 142 LEU B CA 1
ATOM 4462 C C . LEU B 1 142 ? -1.208 -2.779 -2.064 1 92.12 142 LEU B C 1
ATOM 4464 O O . LEU B 1 142 ? -2.092 -2.141 -2.641 1 92.12 142 LEU B O 1
ATOM 4468 N N . MET B 1 143 ? 0.023 -2.748 -2.379 1 89.5 143 MET B N 1
ATOM 4469 C CA . MET B 1 143 ? 0.471 -1.905 -3.484 1 89.5 143 MET B CA 1
ATOM 4470 C C . MET B 1 143 ? -0.173 -2.34 -4.797 1 89.5 143 MET B C 1
ATOM 4472 O O . MET B 1 143 ? -0.613 -1.5 -5.582 1 89.5 143 MET B O 1
ATOM 4476 N N . ILE B 1 144 ? -0.213 -3.561 -4.965 1 94.12 144 ILE B N 1
ATOM 4477 C CA . ILE B 1 144 ? -0.777 -4.117 -6.191 1 94.12 144 ILE B CA 1
ATOM 4478 C C . ILE B 1 144 ? -2.279 -3.842 -6.238 1 94.12 144 ILE B C 1
ATOM 4480 O O . ILE B 1 144 ? -2.801 -3.379 -7.254 1 94.12 144 ILE B O 1
ATOM 4484 N N . LEU B 1 145 ? -2.916 -4.082 -5.172 1 95.94 145 LEU B N 1
ATOM 4485 C CA . LEU B 1 145 ? -4.359 -3.885 -5.109 1 95.94 145 LEU B CA 1
ATOM 4486 C C . LEU B 1 145 ? -4.723 -2.42 -5.336 1 95.94 145 LEU B C 1
ATOM 4488 O O . LEU B 1 145 ? -5.68 -2.115 -6.047 1 95.94 145 LEU B O 1
ATOM 4492 N N . GLN B 1 146 ? -3.973 -1.571 -4.738 1 91.81 146 GLN B N 1
ATOM 4493 C CA . GLN B 1 146 ? -4.223 -0.148 -4.941 1 91.81 146 GLN B CA 1
ATOM 4494 C C . GLN B 1 146 ? -4.039 0.238 -6.406 1 91.81 146 GLN B C 1
ATOM 4496 O O . GLN B 1 146 ? -4.844 0.989 -6.961 1 91.81 146 GLN B O 1
ATOM 4501 N N . ARG B 1 147 ? -3.029 -0.224 -6.988 1 91.5 147 ARG B N 1
ATOM 4502 C CA . ARG B 1 147 ? -2.77 0.032 -8.398 1 91.5 147 ARG B CA 1
ATOM 4503 C C . ARG B 1 147 ? -3.93 -0.451 -9.266 1 91.5 147 ARG B C 1
ATOM 4505 O O . ARG B 1 147 ? -4.344 0.238 -10.203 1 91.5 147 ARG B O 1
ATOM 4512 N N . LEU B 1 148 ? -4.426 -1.597 -8.953 1 95.56 148 LEU B N 1
ATOM 4513 C CA . LEU B 1 148 ? -5.516 -2.172 -9.734 1 95.56 148 LEU B CA 1
ATOM 4514 C C . LEU B 1 148 ? -6.777 -1.319 -9.625 1 95.56 148 LEU B C 1
ATOM 4516 O O . LEU B 1 148 ? -7.504 -1.147 -10.602 1 95.56 148 LEU B O 1
ATOM 4520 N N . VAL B 1 149 ? -7.035 -0.805 -8.445 1 92.88 149 VAL B N 1
ATOM 4521 C CA . VAL B 1 149 ? -8.188 0.065 -8.258 1 92.88 149 VAL B CA 1
ATOM 4522 C C . VAL B 1 149 ? -8 1.359 -9.039 1 92.88 149 VAL B C 1
ATOM 4524 O O . VAL B 1 149 ? -8.906 1.802 -9.75 1 92.88 149 VAL B O 1
ATOM 4527 N N . ASP B 1 150 ? -6.848 1.881 -8.945 1 89.06 150 ASP B N 1
ATOM 4528 C CA . ASP B 1 150 ? -6.578 3.188 -9.539 1 89.06 150 ASP B CA 1
ATOM 4529 C C . ASP B 1 150 ? -6.559 3.104 -11.062 1 89.06 150 ASP B C 1
ATOM 4531 O O . ASP B 1 150 ? -6.949 4.051 -11.75 1 89.06 150 ASP B O 1
ATOM 4535 N N . ARG B 1 151 ? -6.102 1.99 -11.57 1 91.75 151 ARG B N 1
ATOM 4536 C CA . ARG B 1 151 ? -5.957 1.838 -13.016 1 91.75 151 ARG B CA 1
ATOM 4537 C C . ARG B 1 151 ? -7.242 1.304 -13.641 1 91.75 151 ARG B C 1
ATOM 4539 O O . ARG B 1 151 ? -7.34 1.189 -14.867 1 91.75 151 ARG B O 1
ATOM 4546 N N . ASP B 1 152 ? -8.172 0.985 -12.828 1 94.88 152 ASP B N 1
ATOM 4547 C CA . ASP B 1 152 ? -9.484 0.541 -13.273 1 94.88 152 ASP B CA 1
ATOM 4548 C C . ASP B 1 152 ? -10.594 1.213 -12.469 1 94.88 152 ASP B C 1
ATOM 4550 O O . ASP B 1 152 ? -11.422 0.535 -11.852 1 94.88 152 ASP B O 1
ATOM 4554 N N . PRO B 1 153 ? -10.672 2.484 -12.547 1 89.38 153 PRO B N 1
ATOM 4555 C CA . PRO B 1 153 ? -11.641 3.201 -11.711 1 89.38 153 PRO B CA 1
ATOM 4556 C C . PRO B 1 153 ? -13.086 2.773 -11.984 1 89.38 153 PRO B C 1
ATOM 4558 O O . PRO B 1 153 ? -13.93 2.84 -11.086 1 89.38 153 PRO B O 1
ATOM 4561 N N . GLY B 1 154 ? -13.375 2.24 -13.188 1 93.12 154 GLY B N 1
ATOM 4562 C CA . GLY B 1 154 ? -14.719 1.842 -13.547 1 93.12 154 GLY B CA 1
ATOM 4563 C C . GLY B 1 154 ? -15.031 0.397 -13.203 1 93.12 154 GLY B C 1
ATOM 4564 O O . GLY B 1 154 ? -16.125 -0.093 -13.484 1 93.12 154 GLY B O 1
ATOM 4565 N N . ASP B 1 155 ? -14.062 -0.312 -12.695 1 94.38 155 ASP B N 1
ATOM 4566 C CA . ASP B 1 155 ? -14.234 -1.701 -12.281 1 94.38 155 ASP B CA 1
ATOM 4567 C C . ASP B 1 155 ? -14.586 -2.586 -13.477 1 94.38 155 ASP B C 1
ATOM 4569 O O . ASP B 1 155 ? -15.5 -3.412 -13.398 1 94.38 155 ASP B O 1
ATOM 4573 N N . ALA B 1 156 ? -13.906 -2.434 -14.516 1 95.56 156 ALA B N 1
ATOM 4574 C CA . ALA B 1 156 ? -14.242 -3.094 -15.773 1 95.56 156 ALA B CA 1
ATOM 4575 C C . ALA B 1 156 ? -13.359 -4.316 -16 1 95.56 156 ALA B C 1
ATOM 4577 O O . ALA B 1 156 ? -13.672 -5.168 -16.828 1 95.56 156 ALA B O 1
ATOM 4578 N N . TYR B 1 157 ? -12.328 -4.527 -15.242 1 97.56 157 TYR B N 1
ATOM 4579 C CA . TYR B 1 157 ? -11.336 -5.527 -15.602 1 97.56 157 TYR B CA 1
ATOM 4580 C C . TYR B 1 157 ? -11.391 -6.719 -14.648 1 97.56 157 TYR B C 1
ATOM 4582 O O . TYR B 1 157 ? -10.461 -7.527 -14.602 1 97.56 157 TYR B O 1
ATOM 4590 N N . HIS B 1 158 ? -12.352 -6.805 -13.836 1 97.44 158 HIS B N 1
ATOM 4591 C CA . HIS B 1 158 ? -12.766 -8.016 -13.141 1 97.44 158 HIS B CA 1
ATOM 4592 C C . HIS B 1 158 ? -11.766 -8.398 -12.055 1 97.44 158 HIS B C 1
ATOM 4594 O O . HIS B 1 158 ? -11.648 -9.57 -11.695 1 97.44 158 HIS B O 1
ATOM 4600 N N . ALA B 1 159 ? -10.906 -7.496 -11.578 1 98.19 159 ALA B N 1
ATOM 4601 C CA . ALA B 1 159 ? -10.109 -7.707 -10.375 1 98.19 159 ALA B CA 1
ATOM 4602 C C . ALA B 1 159 ? -10.891 -7.336 -9.117 1 98.19 159 ALA B C 1
ATOM 4604 O O . ALA B 1 159 ? -11.672 -6.379 -9.133 1 98.19 159 ALA B O 1
ATOM 4605 N N . ILE B 1 160 ? -10.711 -8.047 -8.102 1 97.81 160 ILE B N 1
ATOM 4606 C CA . ILE B 1 160 ? -11.383 -7.742 -6.84 1 97.81 160 ILE B CA 1
ATOM 4607 C C . ILE B 1 160 ? -11.086 -6.301 -6.434 1 97.81 160 ILE B C 1
ATOM 4609 O O . ILE B 1 160 ? -9.977 -5.809 -6.637 1 97.81 160 ILE B O 1
ATOM 4613 N N . ARG B 1 161 ? -12.023 -5.711 -5.766 1 96.56 161 ARG B N 1
ATOM 4614 C CA . ARG B 1 161 ? -11.883 -4.316 -5.367 1 96.56 161 ARG B CA 1
ATOM 4615 C C . ARG B 1 161 ? -11.477 -4.203 -3.9 1 96.56 161 ARG B C 1
ATOM 4617 O O . ARG B 1 161 ? -12.211 -4.641 -3.012 1 96.56 161 ARG B O 1
ATOM 4624 N N . MET B 1 162 ? -10.305 -3.678 -3.729 1 96.38 162 MET B N 1
ATOM 4625 C CA . MET B 1 162 ? -9.922 -3.281 -2.375 1 96.38 162 MET B CA 1
ATOM 4626 C C . MET B 1 162 ? -10.633 -1.994 -1.967 1 96.38 162 MET B C 1
ATOM 4628 O O . MET B 1 162 ? -10.688 -1.036 -2.74 1 96.38 162 MET B O 1
ATOM 4632 N N . LYS B 1 163 ? -11.156 -1.994 -0.791 1 94.56 163 LYS B N 1
ATOM 4633 C CA . LYS B 1 163 ? -11.914 -0.834 -0.329 1 94.56 163 LYS B CA 1
ATOM 4634 C C . LYS B 1 163 ? -11.086 0.009 0.641 1 94.56 163 LYS B C 1
ATOM 4636 O O . LYS B 1 163 ? -11.188 1.238 0.641 1 94.56 163 LYS B O 1
ATOM 4641 N N . ASP B 1 164 ? -10.359 -0.674 1.467 1 92.62 164 ASP B N 1
ATOM 4642 C CA . ASP B 1 164 ? -9.57 0.006 2.49 1 92.62 164 ASP B CA 1
ATOM 4643 C C . ASP B 1 164 ? -8.562 -0.946 3.129 1 92.62 164 ASP B C 1
ATOM 4645 O O . ASP B 1 164 ? -8.516 -2.131 2.789 1 92.62 164 ASP B O 1
ATOM 4649 N N . CYS B 1 165 ? -7.711 -0.407 3.965 1 92.44 165 CYS B N 1
ATOM 4650 C CA . CYS B 1 165 ? -6.766 -1.224 4.719 1 92.44 165 CYS B CA 1
ATOM 4651 C C . CYS B 1 165 ? -6.43 -0.574 6.055 1 92.44 165 CYS B C 1
ATOM 4653 O O . CYS B 1 165 ? -6.641 0.626 6.238 1 92.44 165 CYS B O 1
ATOM 4655 N N . LEU B 1 166 ? -6.039 -1.331 7 1 91.44 166 LEU B N 1
ATOM 4656 C CA . LEU B 1 166 ? -5.562 -0.842 8.289 1 91.44 166 LEU B CA 1
ATOM 4657 C C . LEU B 1 166 ? -4.66 -1.872 8.961 1 91.44 166 LEU B C 1
ATOM 4659 O O . LEU B 1 166 ? -4.629 -3.035 8.555 1 91.44 166 LEU B O 1
ATOM 4663 N N . VAL B 1 167 ? -3.887 -1.407 9.859 1 91.25 167 VAL B N 1
ATOM 4664 C CA . VAL B 1 167 ? -3.143 -2.311 10.727 1 91.25 167 VAL B CA 1
ATOM 4665 C C . VAL B 1 167 ? -3.814 -2.375 12.102 1 91.25 167 VAL B C 1
ATOM 4667 O O . VAL B 1 167 ? -4.047 -1.343 12.734 1 91.25 167 VAL B O 1
ATOM 4670 N N . PHE B 1 168 ? -4.262 -3.531 12.5 1 94.69 168 PHE B N 1
ATOM 4671 C CA . PHE B 1 168 ? -4.941 -3.75 13.773 1 94.69 168 PHE B CA 1
ATOM 4672 C C . PHE B 1 168 ? -4.234 -4.824 14.586 1 94.69 168 PHE B C 1
ATOM 4674 O O . PHE B 1 168 ? -4.164 -5.984 14.172 1 94.69 168 PHE B O 1
ATOM 4681 N N . ARG B 1 169 ? -3.725 -4.383 15.75 1 91.75 169 ARG B N 1
ATOM 4682 C CA . ARG B 1 169 ? -3.053 -5.293 16.672 1 91.75 169 ARG B CA 1
ATOM 4683 C C . ARG B 1 169 ? -2.018 -6.145 15.938 1 91.75 169 ARG B C 1
ATOM 4685 O O . ARG B 1 169 ? -2.014 -7.371 16.062 1 91.75 169 ARG B O 1
ATOM 4692 N N . ASN B 1 170 ? -1.244 -5.539 15.109 1 89.75 170 ASN B N 1
ATOM 4693 C CA . ASN B 1 170 ? -0.074 -6.059 14.406 1 89.75 170 ASN B CA 1
ATOM 4694 C C . ASN B 1 170 ? -0.472 -6.914 13.211 1 89.75 170 ASN B C 1
ATOM 4696 O O . ASN B 1 170 ? 0.367 -7.605 12.625 1 89.75 170 ASN B O 1
ATOM 4700 N N . HIS B 1 171 ? -1.751 -6.832 12.859 1 94.75 171 HIS B N 1
ATOM 4701 C CA . HIS B 1 171 ? -2.199 -7.508 11.641 1 94.75 171 HIS B CA 1
ATOM 4702 C C . HIS B 1 171 ? -2.537 -6.504 10.547 1 94.75 171 HIS B C 1
ATOM 4704 O O . HIS B 1 171 ? -3.256 -5.531 10.789 1 94.75 171 HIS B O 1
ATOM 4710 N N . ILE B 1 172 ? -1.95 -6.734 9.414 1 93.56 172 ILE B N 1
ATOM 4711 C CA . ILE B 1 172 ? -2.43 -5.988 8.258 1 93.56 172 ILE B CA 1
ATOM 4712 C C . ILE B 1 172 ? -3.811 -6.496 7.852 1 93.56 172 ILE B C 1
ATOM 4714 O O . ILE B 1 172 ? -4.008 -7.699 7.676 1 93.56 172 ILE B O 1
ATOM 4718 N N . CYS B 1 173 ? -4.723 -5.59 7.805 1 96.56 173 CYS B N 1
ATOM 4719 C CA . CYS B 1 173 ? -6.094 -5.914 7.422 1 96.56 173 CYS B CA 1
ATOM 4720 C C . CYS B 1 173 ? -6.469 -5.242 6.105 1 96.56 173 CYS B C 1
ATOM 4722 O O . CYS B 1 173 ? -6.254 -4.043 5.934 1 96.56 173 CYS B O 1
ATOM 4724 N N . ILE B 1 174 ? -6.992 -6.004 5.219 1 96.56 174 ILE B N 1
ATOM 4725 C CA . ILE B 1 174 ? -7.398 -5.477 3.92 1 96.56 174 ILE B CA 1
ATOM 4726 C C . ILE B 1 174 ? -8.891 -5.707 3.717 1 96.56 174 ILE B C 1
ATOM 4728 O O . ILE B 1 174 ? -9.367 -6.84 3.789 1 96.56 174 ILE B O 1
ATOM 4732 N N . ALA B 1 175 ? -9.602 -4.629 3.508 1 97.44 175 ALA B N 1
ATOM 4733 C CA . ALA B 1 175 ? -11.039 -4.715 3.262 1 97.44 175 ALA B CA 1
ATOM 4734 C C . ALA B 1 175 ? -11.328 -4.832 1.77 1 97.44 175 ALA B C 1
ATOM 4736 O O . ALA B 1 175 ? -10.852 -4.023 0.971 1 97.44 175 ALA B O 1
ATOM 4737 N N . PHE B 1 176 ? -12.133 -5.844 1.434 1 97.88 176 PHE B N 1
ATOM 4738 C CA . PHE B 1 176 ? -12.547 -6.078 0.057 1 97.88 176 PHE B CA 1
ATOM 4739 C C . PHE B 1 176 ? -14.07 -6.023 -0.066 1 97.88 176 PHE B C 1
ATOM 4741 O O . PHE B 1 176 ? -14.781 -6.148 0.932 1 97.88 176 PHE B O 1
ATOM 4748 N N . GLU B 1 177 ? -14.516 -5.785 -1.301 1 97.12 177 GLU B N 1
ATOM 4749 C CA . GLU B 1 177 ? -15.922 -6.059 -1.584 1 97.12 177 GLU B CA 1
ATOM 4750 C C . GLU B 1 177 ? -16.281 -7.5 -1.248 1 97.12 177 GLU B C 1
ATOM 4752 O O . GLU B 1 177 ? -15.461 -8.406 -1.391 1 97.12 177 GLU B O 1
ATOM 4757 N N . LEU B 1 178 ? -17.484 -7.648 -0.817 1 96.69 178 LEU B N 1
ATOM 4758 C CA . LEU B 1 178 ? -17.953 -8.992 -0.509 1 96.69 178 LEU B CA 1
ATOM 4759 C C . LEU B 1 178 ? -18.453 -9.695 -1.769 1 96.69 178 LEU B C 1
ATOM 4761 O O . LEU B 1 178 ? -19.297 -9.156 -2.496 1 96.69 178 LEU B O 1
ATOM 4765 N N . LEU B 1 179 ? -17.938 -10.867 -2.012 1 95.44 179 LEU B N 1
ATOM 4766 C CA . LEU B 1 179 ? -18.266 -11.617 -3.221 1 95.44 179 LEU B CA 1
ATOM 4767 C C . LEU B 1 179 ? -18.953 -12.938 -2.871 1 95.44 179 LEU B C 1
ATOM 4769 O O . LEU B 1 179 ? -19.281 -13.18 -1.71 1 95.44 179 LEU B O 1
ATOM 4773 N N . GLY B 1 180 ? -19.25 -13.656 -3.959 1 92.56 180 GLY B N 1
ATOM 4774 C CA . GLY B 1 180 ? -19.984 -14.898 -3.787 1 92.56 180 GLY B CA 1
ATOM 4775 C C . GLY B 1 180 ? -19.109 -16.125 -3.84 1 92.56 180 GLY B C 1
ATOM 4776 O O . GLY B 1 180 ? -18.031 -16.172 -3.217 1 92.56 180 GLY B O 1
ATOM 4777 N N . SER B 1 181 ? -19.578 -17.141 -4.512 1 91 181 SER B N 1
ATOM 4778 C CA . SER B 1 181 ? -18.891 -18.422 -4.559 1 91 181 SER B CA 1
ATOM 4779 C C . SER B 1 181 ? -17.828 -18.438 -5.656 1 91 181 SER B C 1
ATOM 4781 O O . SER B 1 181 ? -17.953 -17.719 -6.652 1 91 181 SER B O 1
ATOM 4783 N N . ASP B 1 182 ? -16.859 -19.281 -5.426 1 92.94 182 ASP B N 1
ATOM 4784 C CA . ASP B 1 182 ? -15.797 -19.406 -6.426 1 92.94 182 ASP B CA 1
ATOM 4785 C C . ASP B 1 182 ? -16.156 -20.438 -7.488 1 92.94 182 ASP B C 1
ATOM 4787 O O . ASP B 1 182 ? -17.094 -21.219 -7.301 1 92.94 182 ASP B O 1
ATOM 4791 N N . LEU B 1 183 ? -15.461 -20.516 -8.547 1 93.38 183 LEU B N 1
ATOM 4792 C CA . LEU B 1 183 ? -15.766 -21.344 -9.703 1 93.38 183 LEU B CA 1
ATOM 4793 C C . LEU B 1 183 ? -15.469 -22.812 -9.391 1 93.38 183 LEU B C 1
ATOM 4795 O O . LEU B 1 183 ? -16.016 -23.719 -10.039 1 93.38 183 LEU B O 1
ATOM 4799 N N . SER B 1 184 ? -14.508 -23.047 -8.469 1 91.69 184 SER B N 1
ATOM 4800 C CA . SER B 1 184 ? -14.211 -24.438 -8.148 1 91.69 184 SER B CA 1
ATOM 4801 C C . SER B 1 184 ? -15.43 -25.141 -7.586 1 91.69 184 SER B C 1
ATOM 4803 O O . SER B 1 184 ? -15.617 -26.344 -7.816 1 91.69 184 SER B O 1
ATOM 4805 N N . THR B 1 185 ? -16.266 -24.453 -6.918 1 87.88 185 THR B N 1
ATOM 4806 C CA . THR B 1 185 ? -17.484 -25.016 -6.34 1 87.88 185 THR B CA 1
ATOM 4807 C C . THR B 1 185 ? -18.5 -25.328 -7.426 1 87.88 185 THR B C 1
ATOM 4809 O O . THR B 1 185 ? -19.328 -26.219 -7.266 1 87.88 185 THR B O 1
ATOM 4812 N N . MET B 1 186 ? -18.375 -24.672 -8.469 1 83.38 186 MET B N 1
ATOM 4813 C CA . MET B 1 186 ? -19.328 -24.859 -9.562 1 83.38 186 MET B CA 1
ATOM 4814 C C . MET B 1 186 ? -18.953 -26.047 -10.43 1 83.38 186 MET B C 1
ATOM 4816 O O . MET B 1 186 ? -19.828 -26.719 -11 1 83.38 186 MET B O 1
ATOM 4820 N N . VAL B 1 187 ? -17.703 -26.312 -10.727 1 85.81 187 VAL B N 1
ATOM 4821 C CA . VAL B 1 187 ? -17.219 -27.344 -11.633 1 85.81 187 VAL B CA 1
ATOM 4822 C C . VAL B 1 187 ? -17.359 -28.719 -10.977 1 85.81 187 VAL B C 1
ATOM 4824 O O . VAL B 1 187 ? -17.609 -29.719 -11.656 1 85.81 187 VAL B O 1
ATOM 4827 N N . ALA B 1 188 ? -17.703 -28.891 -9.789 1 72.88 188 ALA B N 1
ATOM 4828 C CA . ALA B 1 188 ? -17.953 -30.094 -8.977 1 72.88 188 ALA B CA 1
ATOM 4829 C C . ALA B 1 188 ? -17.75 -31.359 -9.789 1 72.88 188 ALA B C 1
ATOM 4831 O O . ALA B 1 188 ? -18.594 -32.25 -9.773 1 72.88 188 ALA B O 1
ATOM 4832 N N . GLY B 1 189 ? -16.656 -31.484 -10.602 1 77.56 189 GLY B N 1
ATOM 4833 C CA . GLY B 1 189 ? -16.328 -32.688 -11.336 1 77.56 189 GLY B CA 1
ATOM 4834 C C . GLY B 1 189 ? -17.016 -32.781 -12.68 1 77.56 189 GLY B C 1
ATOM 4835 O O . GLY B 1 189 ? -16.797 -33.75 -13.43 1 77.56 189 GLY B O 1
ATOM 4836 N N . LYS B 1 190 ? -17.828 -31.891 -12.898 1 86.25 190 LYS B N 1
ATOM 4837 C CA . LYS B 1 190 ? -18.516 -31.906 -14.195 1 86.25 190 LYS B CA 1
ATOM 4838 C C . LYS B 1 190 ? -18.172 -30.656 -15 1 86.25 190 LYS B C 1
ATOM 4840 O O . LYS B 1 190 ? -18.188 -29.531 -14.469 1 86.25 190 LYS B O 1
ATOM 4845 N N . GLY B 1 191 ? -17.766 -30.891 -16.188 1 89.19 191 GLY B N 1
ATOM 4846 C CA . GLY B 1 191 ? -17.453 -29.781 -17.062 1 89.19 191 GLY B CA 1
ATOM 4847 C C . GLY B 1 191 ? -18.641 -28.859 -17.312 1 89.19 191 GLY B C 1
ATOM 4848 O O . GLY B 1 191 ? -19.797 -29.266 -17.125 1 89.19 191 GLY B O 1
ATOM 4849 N N . LEU B 1 192 ? -18.375 -27.656 -17.672 1 92.19 192 LEU B N 1
ATOM 4850 C CA . LEU B 1 192 ? -19.391 -26.641 -17.953 1 92.19 192 LEU B CA 1
ATOM 4851 C C . LEU B 1 192 ? -19.609 -26.484 -19.453 1 92.19 192 LEU B C 1
ATOM 4853 O O . LEU B 1 192 ? -18.812 -26.984 -20.25 1 92.19 192 LEU B O 1
ATOM 4857 N N . ARG B 1 193 ? -20.75 -25.859 -19.734 1 91.88 193 ARG B N 1
ATOM 4858 C CA . ARG B 1 193 ? -21.047 -25.578 -21.125 1 91.88 193 ARG B CA 1
ATOM 4859 C C . ARG B 1 193 ? -20.016 -24.609 -21.719 1 91.88 193 ARG B C 1
ATOM 4861 O O . ARG B 1 193 ? -19.594 -23.672 -21.047 1 91.88 193 ARG B O 1
ATOM 4868 N N . GLU B 1 194 ? -19.703 -24.828 -22.922 1 93.62 194 GLU B N 1
ATOM 4869 C CA . GLU B 1 194 ? -18.672 -24.047 -23.594 1 93.62 194 GLU B CA 1
ATOM 4870 C C . GLU B 1 194 ? -19.016 -22.562 -23.594 1 93.62 194 GLU B C 1
ATOM 4872 O O . GLU B 1 194 ? -18.125 -21.719 -23.469 1 93.62 194 GLU B O 1
ATOM 4877 N N . SER B 1 195 ? -20.328 -22.25 -23.75 1 92.56 195 SER B N 1
ATOM 4878 C CA . SER B 1 195 ? -20.734 -20.859 -23.781 1 92.56 195 SER B CA 1
ATOM 4879 C C . SER B 1 195 ? -20.406 -20.156 -22.469 1 92.56 195 SER B C 1
ATOM 4881 O O . SER B 1 195 ? -19.938 -19.016 -22.453 1 92.56 195 SER B O 1
ATOM 4883 N N . TYR B 1 196 ? -20.609 -20.875 -21.422 1 92.44 196 TYR B N 1
ATOM 4884 C CA . TYR B 1 196 ? -20.297 -20.312 -20.125 1 92.44 196 TYR B CA 1
ATOM 4885 C C . TYR B 1 196 ? -18.797 -20.219 -19.906 1 92.44 196 TYR B C 1
ATOM 4887 O O . TYR B 1 196 ? -18.297 -19.266 -19.312 1 92.44 196 TYR B O 1
ATOM 4895 N N . VAL B 1 197 ? -18.141 -21.25 -20.359 1 95.56 197 VAL B N 1
ATOM 4896 C CA . VAL B 1 197 ? -16.688 -21.25 -20.234 1 95.56 197 VAL B CA 1
ATOM 4897 C C . VAL B 1 197 ? -16.109 -20.062 -20.969 1 95.56 197 VAL B C 1
ATOM 4899 O O . VAL B 1 197 ? -15.148 -19.438 -20.5 1 95.56 197 VAL B O 1
ATOM 4902 N N . ARG B 1 198 ? -16.672 -19.719 -22.094 1 95.94 198 ARG B N 1
ATOM 4903 C CA . ARG B 1 198 ? -16.203 -18.562 -22.844 1 95.94 198 ARG B CA 1
ATOM 4904 C C . ARG B 1 198 ? -16.422 -17.281 -22.062 1 95.94 198 ARG B C 1
ATOM 4906 O O . ARG B 1 198 ? -15.594 -16.359 -22.109 1 95.94 198 ARG B O 1
ATOM 4913 N N . LYS B 1 199 ? -17.469 -17.219 -21.375 1 94.5 199 LYS B N 1
ATOM 4914 C CA . LYS B 1 199 ? -17.734 -16.062 -20.547 1 94.5 199 LYS B CA 1
ATOM 4915 C C . 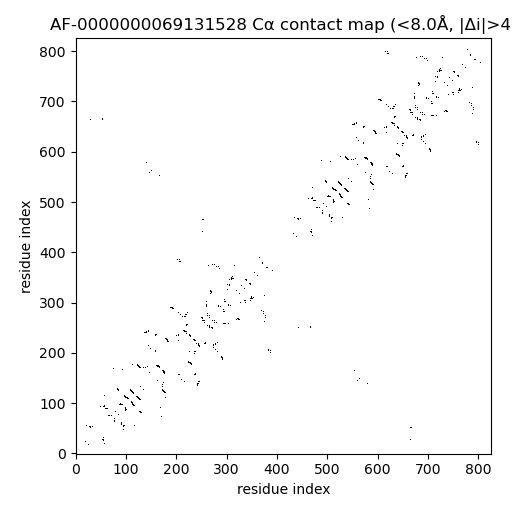LYS B 1 199 ? -16.719 -15.945 -19.406 1 94.5 199 LYS B C 1
ATOM 4917 O O . LYS B 1 199 ? -16.203 -14.859 -19.125 1 94.5 199 LYS B O 1
ATOM 4922 N N . CYS B 1 200 ? -16.5 -17.078 -18.828 1 96.19 200 CYS B N 1
ATOM 4923 C CA . CYS B 1 200 ? -15.469 -17.109 -17.781 1 96.19 200 CYS B CA 1
ATOM 4924 C C . CYS B 1 200 ? -14.117 -16.672 -18.328 1 96.19 200 CYS B C 1
ATOM 4926 O O . CYS B 1 200 ? -13.438 -15.844 -17.719 1 96.19 200 CYS B O 1
ATOM 4928 N N . ALA B 1 201 ? -13.828 -17.188 -19.453 1 97.81 201 ALA B N 1
ATOM 4929 C CA . ALA B 1 201 ? -12.555 -16.875 -20.094 1 97.81 201 ALA B CA 1
ATOM 4930 C C . ALA B 1 201 ? -12.438 -15.375 -20.359 1 97.81 201 ALA B C 1
ATOM 4932 O O . ALA B 1 201 ? -11.391 -14.781 -20.109 1 97.81 201 ALA B O 1
ATOM 4933 N N . SER B 1 202 ? -13.492 -14.836 -20.828 1 97.5 202 SER B N 1
ATOM 4934 C CA . SER B 1 202 ? -13.492 -13.414 -21.141 1 97.5 202 SER B CA 1
ATOM 4935 C C . SER B 1 202 ? -13.195 -12.57 -19.906 1 97.5 202 SER B C 1
ATOM 4937 O O . SER B 1 202 ? -12.398 -11.625 -19.969 1 97.5 202 SER B O 1
ATOM 4939 N N . SER B 1 203 ? -13.781 -12.875 -18.812 1 97.12 203 SER B N 1
ATOM 4940 C CA . SER B 1 203 ? -13.57 -12.133 -17.562 1 97.12 203 SER B CA 1
ATOM 4941 C C . SER B 1 203 ? -12.141 -12.289 -17.062 1 97.12 203 SER B C 1
ATOM 4943 O O . SER B 1 203 ? -11.492 -11.305 -16.703 1 97.12 203 SER B O 1
ATOM 4945 N N . ILE B 1 204 ? -11.695 -13.492 -17.109 1 98.31 204 ILE B N 1
ATOM 4946 C CA . ILE B 1 204 ? -10.359 -13.781 -16.594 1 98.31 204 ILE B CA 1
ATOM 4947 C C . ILE B 1 204 ? -9.32 -13.102 -17.484 1 98.31 204 ILE B C 1
ATOM 4949 O O . ILE B 1 204 ? -8.383 -12.469 -16.984 1 98.31 204 ILE B O 1
ATOM 4953 N N . LEU B 1 205 ? -9.539 -13.219 -18.781 1 98.56 205 LEU B N 1
ATOM 4954 C CA . LEU B 1 205 ? -8.586 -12.641 -19.719 1 98.56 205 LEU B CA 1
ATOM 4955 C C . LEU B 1 205 ? -8.578 -11.117 -19.609 1 98.56 205 LEU B C 1
ATOM 4957 O O . LEU B 1 205 ? -7.527 -10.484 -19.766 1 98.56 205 LEU B O 1
ATOM 4961 N N . SER B 1 206 ? -9.703 -10.57 -19.406 1 98.12 206 SER B N 1
ATOM 4962 C CA . SER B 1 206 ? -9.766 -9.133 -19.188 1 98.12 206 SER B CA 1
ATOM 4963 C C . SER B 1 206 ? -8.922 -8.719 -17.984 1 98.12 206 SER B C 1
ATOM 4965 O O . SER B 1 206 ? -8.195 -7.719 -18.031 1 98.12 206 SER B O 1
ATOM 4967 N N . CYS B 1 207 ? -9.039 -9.422 -16.984 1 98.5 207 CYS B N 1
ATOM 4968 C CA . CYS B 1 207 ? -8.234 -9.148 -15.797 1 98.5 207 CYS B CA 1
ATOM 4969 C C . CYS B 1 207 ? -6.75 -9.32 -16.094 1 98.5 207 CYS B C 1
ATOM 4971 O O . CYS B 1 207 ? -5.938 -8.469 -15.719 1 98.5 207 CYS B O 1
ATOM 4973 N N . LEU B 1 208 ? -6.406 -10.391 -16.75 1 98.56 208 LEU B N 1
ATOM 4974 C CA . LEU B 1 208 ? -5.008 -10.664 -17.078 1 98.56 208 LEU B CA 1
ATOM 4975 C C . LEU B 1 208 ? -4.441 -9.578 -17.984 1 98.56 208 LEU B C 1
ATOM 4977 O O . LEU B 1 208 ? -3.254 -9.25 -17.906 1 98.56 208 LEU B O 1
ATOM 4981 N N . GLN B 1 209 ? -5.266 -9.039 -18.812 1 98 209 GLN B N 1
ATOM 4982 C CA . GLN B 1 209 ? -4.836 -7.941 -19.672 1 98 209 GLN B CA 1
ATOM 4983 C C . GLN B 1 209 ? -4.422 -6.73 -18.844 1 98 209 GLN B C 1
ATOM 4985 O O . GLN B 1 209 ? -3.402 -6.098 -19.125 1 98 209 GLN B O 1
ATOM 4990 N N . LEU B 1 210 ? -5.246 -6.422 -17.875 1 97.69 210 LEU B N 1
ATOM 4991 C CA . LEU B 1 210 ? -4.898 -5.328 -16.984 1 97.69 210 LEU B CA 1
ATOM 4992 C C . LEU B 1 210 ? -3.596 -5.625 -16.25 1 97.69 210 LEU B C 1
ATOM 4994 O O . LEU B 1 210 ? -2.736 -4.746 -16.109 1 97.69 210 LEU B O 1
ATOM 4998 N N . LEU B 1 211 ? -3.428 -6.812 -15.758 1 98.06 211 LEU B N 1
ATOM 4999 C CA . LEU B 1 211 ? -2.219 -7.191 -15.039 1 98.06 211 LEU B CA 1
ATOM 5000 C C . LEU B 1 211 ? -0.988 -7.047 -15.93 1 98.06 211 LEU B C 1
ATOM 5002 O O . LEU B 1 211 ? 0.043 -6.531 -15.492 1 98.06 211 LEU B O 1
ATOM 5006 N N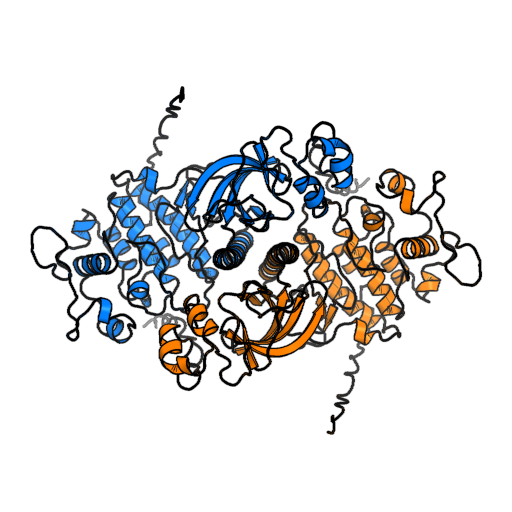 . GLU B 1 212 ? -1.137 -7.492 -17.078 1 96.38 212 GLU B N 1
ATOM 5007 C CA . GLU B 1 212 ? -0.031 -7.383 -18.031 1 96.38 212 GLU B CA 1
ATOM 5008 C C . GLU B 1 212 ? 0.342 -5.926 -18.281 1 96.38 212 GLU B C 1
ATOM 5010 O O . GLU B 1 212 ? 1.522 -5.57 -18.281 1 96.38 212 GLU B O 1
ATOM 5015 N N . ARG B 1 213 ? -0.63 -5.145 -18.5 1 95 213 ARG B N 1
ATOM 5016 C CA . ARG B 1 213 ? -0.417 -3.725 -18.75 1 95 213 ARG B CA 1
ATOM 5017 C C . ARG B 1 213 ? 0.31 -3.066 -17.578 1 95 213 ARG B C 1
ATOM 5019 O O . ARG B 1 213 ? 1.148 -2.186 -17.781 1 95 213 ARG B O 1
ATOM 5026 N N . GLU B 1 214 ? -0 -3.512 -16.391 1 93.56 214 GLU B N 1
ATOM 5027 C CA . GLU B 1 214 ? 0.558 -2.898 -15.188 1 93.56 214 GLU B CA 1
ATOM 5028 C C . GLU B 1 214 ? 1.777 -3.67 -14.695 1 93.56 214 GLU B C 1
ATOM 5030 O O . GLU B 1 214 ? 2.254 -3.439 -13.578 1 93.56 214 GLU B O 1
ATOM 5035 N N . ASN B 1 215 ? 2.223 -4.664 -15.453 1 93.31 215 ASN B N 1
ATOM 5036 C CA . ASN B 1 215 ? 3.402 -5.461 -15.133 1 93.31 215 ASN B CA 1
ATOM 5037 C C . ASN B 1 215 ? 3.227 -6.227 -13.828 1 93.31 215 ASN B C 1
ATOM 5039 O O . ASN B 1 215 ? 4.113 -6.219 -12.977 1 93.31 215 ASN B O 1
ATOM 5043 N N . ILE B 1 216 ? 2.09 -6.77 -13.727 1 96.12 216 ILE B N 1
ATOM 5044 C CA . ILE B 1 216 ? 1.772 -7.547 -12.539 1 96.12 216 ILE B CA 1
ATOM 5045 C C . ILE B 1 216 ? 1.59 -9.016 -12.914 1 96.12 216 ILE B C 1
ATOM 5047 O O . ILE B 1 216 ? 0.949 -9.328 -13.922 1 96.12 216 ILE B O 1
ATOM 5051 N N . VAL B 1 217 ? 2.201 -9.875 -12.203 1 96.44 217 VAL B N 1
ATOM 5052 C CA . VAL B 1 217 ? 1.944 -11.305 -12.273 1 96.44 217 VAL B CA 1
ATOM 5053 C C . VAL B 1 217 ? 1.03 -11.727 -11.125 1 96.44 217 VAL B C 1
ATOM 5055 O O . VAL B 1 217 ? 1.295 -11.406 -9.961 1 96.44 217 VAL B O 1
ATOM 5058 N N . HIS B 1 218 ? -0.069 -12.414 -11.43 1 97.12 218 HIS B N 1
ATOM 5059 C CA . HIS B 1 218 ? -0.956 -12.875 -10.367 1 97.12 218 HIS B CA 1
ATOM 5060 C C . HIS B 1 218 ? -0.287 -13.945 -9.516 1 97.12 218 HIS B C 1
ATOM 5062 O O . HIS B 1 218 ? -0.24 -13.836 -8.289 1 97.12 218 HIS B O 1
ATOM 5068 N N . GLY B 1 219 ? 0.161 -15 -10.25 1 95.75 219 GLY B N 1
ATOM 5069 C CA . GLY B 1 219 ? 0.984 -16.016 -9.617 1 95.75 219 GLY B CA 1
ATOM 5070 C C . GLY B 1 219 ? 0.172 -17.141 -8.992 1 95.75 219 GLY B C 1
ATOM 5071 O O . GLY B 1 219 ? 0.717 -18.188 -8.641 1 95.75 219 GLY B O 1
ATOM 5072 N N . ASP B 1 220 ? -1.162 -17.016 -8.883 1 94.5 220 ASP B N 1
ATOM 5073 C CA . ASP B 1 220 ? -1.966 -18.078 -8.297 1 94.5 220 ASP B CA 1
ATOM 5074 C C . ASP B 1 220 ? -3.363 -18.125 -8.906 1 94.5 220 ASP B C 1
ATOM 5076 O O . ASP B 1 220 ? -4.363 -18.172 -8.188 1 94.5 220 ASP B O 1
ATOM 5080 N N . LEU B 1 221 ? -3.367 -18.016 -10.18 1 96.62 221 LEU B N 1
ATOM 5081 C CA . LEU B 1 221 ? -4.648 -18.125 -10.867 1 96.62 221 LEU B CA 1
ATOM 5082 C C . LEU B 1 221 ? -5.156 -19.562 -10.859 1 96.62 221 LEU B C 1
ATOM 5084 O O . LEU B 1 221 ? -4.484 -20.469 -11.352 1 96.62 221 LEU B O 1
ATOM 5088 N N . LYS B 1 222 ? -6.254 -19.812 -10.227 1 95.31 222 LYS B N 1
ATOM 5089 C CA . LYS B 1 222 ? -6.98 -21.078 -10.141 1 95.31 222 LYS B CA 1
ATOM 5090 C C . LYS B 1 222 ? -8.477 -20.844 -9.93 1 95.31 222 LYS B C 1
ATOM 5092 O O . LYS B 1 222 ? -8.898 -19.703 -9.68 1 95.31 222 LYS B O 1
ATOM 5097 N N . LEU B 1 223 ? -9.242 -21.828 -10.07 1 94.94 223 LEU B N 1
ATOM 5098 C CA . LEU B 1 223 ? -10.688 -21.656 -10.047 1 94.94 223 LEU B CA 1
ATOM 5099 C C . LEU B 1 223 ? -11.164 -21.188 -8.672 1 94.94 223 LEU B C 1
ATOM 5101 O O . LEU B 1 223 ? -12.141 -20.453 -8.578 1 94.94 223 LEU B O 1
ATOM 5105 N N . ASP B 1 224 ? -10.359 -21.516 -7.594 1 93.56 224 ASP B N 1
ATOM 5106 C CA . ASP B 1 224 ? -10.68 -21.047 -6.242 1 93.56 224 ASP B CA 1
ATOM 5107 C C . ASP B 1 224 ? -10.547 -19.531 -6.133 1 93.56 224 ASP B C 1
ATOM 5109 O O . ASP B 1 224 ? -11.148 -18.922 -5.254 1 93.56 224 ASP B O 1
ATOM 5113 N N . ASN B 1 225 ? -9.812 -18.984 -7.047 1 95.25 225 ASN B N 1
ATOM 5114 C CA . ASN B 1 225 ? -9.523 -17.547 -6.969 1 95.25 225 ASN B CA 1
ATOM 5115 C C . ASN B 1 225 ? -10.289 -16.766 -8.031 1 95.25 225 ASN B C 1
ATOM 5117 O O . ASN B 1 225 ? -9.898 -15.656 -8.391 1 95.25 225 ASN B O 1
ATOM 5121 N N . VAL B 1 226 ? -11.289 -17.359 -8.594 1 97 226 VAL B N 1
ATOM 5122 C CA . VAL B 1 226 ? -12.258 -16.703 -9.469 1 97 226 VAL B CA 1
ATOM 5123 C C . VAL B 1 226 ? -13.656 -16.812 -8.875 1 97 226 VAL B C 1
ATOM 5125 O O . VAL B 1 226 ? -14.188 -17.922 -8.742 1 97 226 VAL B O 1
ATOM 5128 N N . VAL B 1 227 ? -14.195 -15.656 -8.602 1 96.19 227 VAL B N 1
ATOM 5129 C CA . VAL B 1 227 ? -15.398 -15.664 -7.781 1 96.19 227 VAL B CA 1
ATOM 5130 C C . VAL B 1 227 ? -16.516 -14.898 -8.5 1 96.19 227 VAL B C 1
ATOM 5132 O O . VAL B 1 227 ? -16.25 -13.961 -9.242 1 96.19 227 VAL B O 1
ATOM 5135 N N . ILE B 1 228 ? -17.719 -15.344 -8.211 1 92.75 228 ILE B N 1
ATOM 5136 C CA . ILE B 1 228 ? -18.891 -14.695 -8.797 1 92.75 228 ILE B CA 1
ATOM 5137 C C . ILE B 1 228 ? -19.266 -13.469 -7.973 1 92.75 228 ILE B C 1
ATOM 5139 O O . ILE B 1 228 ? -19.266 -13.508 -6.738 1 92.75 228 ILE B O 1
ATOM 5143 N N . SER B 1 229 ? -19.562 -12.43 -8.648 1 91.38 229 SER B N 1
ATOM 5144 C CA . SER B 1 229 ? -19.969 -11.203 -7.969 1 91.38 229 SER B CA 1
ATOM 5145 C C . SER B 1 229 ? -21.344 -11.352 -7.324 1 91.38 229 SER B C 1
ATOM 5147 O O . SER B 1 229 ? -22.234 -11.977 -7.902 1 91.38 229 SER B O 1
ATOM 5149 N N . ASN B 1 230 ? -21.516 -10.773 -6.164 1 84.56 230 ASN B N 1
ATOM 5150 C CA . ASN B 1 230 ? -22.812 -10.781 -5.5 1 84.56 230 ASN B CA 1
ATOM 5151 C C . ASN B 1 230 ? -23.797 -9.805 -6.152 1 84.56 230 ASN B C 1
ATOM 5153 O O . ASN B 1 230 ? -25 -10.008 -6.102 1 84.56 230 ASN B O 1
ATOM 5157 N N . LYS B 1 231 ? -23.266 -8.789 -6.711 1 80.69 231 LYS B N 1
ATOM 5158 C CA . LYS B 1 231 ? -24.078 -7.738 -7.316 1 80.69 231 LYS B CA 1
ATOM 5159 C C . LYS B 1 231 ? -24.641 -8.188 -8.656 1 80.69 231 LYS B C 1
ATOM 5161 O O . LYS B 1 231 ? -25.797 -7.902 -8.977 1 80.69 231 LYS B O 1
ATOM 5166 N N . ASP B 1 232 ? -23.75 -8.836 -9.406 1 84.56 232 ASP B N 1
ATOM 5167 C CA . ASP B 1 232 ? -24.094 -9.328 -10.742 1 84.56 232 ASP B CA 1
ATOM 5168 C C . ASP B 1 232 ? -23.547 -10.734 -10.961 1 84.56 232 ASP B C 1
ATOM 5170 O O . ASP B 1 232 ? -22.359 -10.906 -11.258 1 84.56 232 ASP B O 1
ATOM 5174 N N . PRO B 1 233 ? -24.453 -11.672 -10.945 1 80.38 233 PRO B N 1
ATOM 5175 C CA . PRO B 1 233 ? -24 -13.062 -11.047 1 80.38 233 PRO B CA 1
ATOM 5176 C C . PRO B 1 233 ? -23.281 -13.352 -12.359 1 80.38 233 PRO B C 1
ATOM 5178 O O . PRO B 1 233 ? -22.625 -14.383 -12.492 1 80.38 233 PRO B O 1
ATOM 5181 N N . GLU B 1 234 ? -23.406 -12.477 -13.25 1 82.94 234 GLU B N 1
ATOM 5182 C CA . GLU B 1 234 ? -22.75 -12.703 -14.531 1 82.94 234 GLU B CA 1
ATOM 5183 C C . GLU B 1 234 ? -21.328 -12.164 -14.516 1 82.94 234 GLU B C 1
ATOM 5185 O O . GLU B 1 234 ? -20.547 -12.422 -15.438 1 82.94 234 GLU B O 1
ATOM 5190 N N . THR B 1 235 ? -21.062 -11.562 -13.445 1 90.75 235 THR B N 1
ATOM 5191 C CA . THR B 1 235 ? -19.734 -10.945 -13.375 1 90.75 235 THR B CA 1
ATOM 5192 C C . THR B 1 235 ? -18.812 -11.758 -12.477 1 90.75 235 THR B C 1
ATOM 5194 O O . THR B 1 235 ? -19.188 -12.133 -11.367 1 90.75 235 THR B O 1
ATOM 5197 N N . LEU B 1 236 ? -17.672 -12.07 -13.031 1 96.12 236 LEU B N 1
ATOM 5198 C CA . LEU B 1 236 ? -16.641 -12.781 -12.273 1 96.12 236 LEU B CA 1
ATOM 5199 C C . LEU B 1 236 ? -15.531 -11.82 -11.844 1 96.12 236 LEU B C 1
ATOM 5201 O O . LEU B 1 236 ? -15.266 -10.828 -12.523 1 96.12 236 LEU B O 1
ATOM 5205 N N . LYS B 1 237 ? -14.984 -12.156 -10.711 1 97.69 237 LYS B N 1
ATOM 5206 C CA . LYS B 1 237 ? -13.844 -11.398 -10.195 1 97.69 237 LYS B CA 1
ATOM 5207 C C . LYS B 1 237 ? -12.672 -12.32 -9.867 1 97.69 237 LYS B C 1
ATOM 5209 O O . LYS B 1 237 ? -12.859 -13.383 -9.281 1 97.69 237 LYS B O 1
ATOM 5214 N N . VAL B 1 238 ? -11.5 -11.914 -10.344 1 98.31 238 VAL B N 1
ATOM 5215 C CA . VAL B 1 238 ? -10.281 -12.594 -9.922 1 98.31 238 VAL B CA 1
ATOM 5216 C C . VAL B 1 238 ? -9.836 -12.055 -8.57 1 98.31 238 VAL B C 1
ATOM 5218 O O . VAL B 1 238 ? -9.766 -10.844 -8.367 1 98.31 238 VAL B O 1
ATOM 5221 N N . ILE B 1 239 ? -9.555 -12.953 -7.613 1 96.88 239 ILE B N 1
ATOM 5222 C CA . ILE B 1 239 ? -9.219 -12.523 -6.258 1 96.88 239 ILE B CA 1
ATOM 5223 C C . ILE B 1 239 ? -7.863 -13.094 -5.859 1 96.88 239 ILE B C 1
ATOM 5225 O O . ILE B 1 239 ? -7.246 -13.836 -6.625 1 96.88 239 ILE B O 1
ATOM 5229 N N . ASP B 1 240 ? -7.348 -12.719 -4.684 1 93.31 240 ASP B N 1
ATOM 5230 C CA . ASP B 1 240 ? -6.172 -13.211 -3.977 1 93.31 240 ASP B CA 1
ATOM 5231 C C . ASP B 1 240 ? -4.891 -12.836 -4.715 1 93.31 240 ASP B C 1
ATOM 5233 O O . ASP B 1 240 ? -4.281 -13.672 -5.383 1 93.31 240 ASP B O 1
ATOM 5237 N N . PHE B 1 241 ? -4.465 -11.688 -4.465 1 95.56 241 PHE B N 1
ATOM 5238 C CA . PHE B 1 241 ? -3.219 -11.172 -5.02 1 95.56 241 PHE B CA 1
ATOM 5239 C C . PHE B 1 241 ? -2.09 -11.273 -4 1 95.56 241 PHE B C 1
ATOM 5241 O O . PHE B 1 241 ? -1.143 -10.484 -4.035 1 95.56 241 PHE B O 1
ATOM 5248 N N . GLY B 1 242 ? -2.178 -12.234 -3.141 1 91.44 242 GLY B N 1
ATOM 5249 C CA . GLY B 1 242 ? -1.257 -12.391 -2.025 1 91.44 242 GLY B CA 1
ATOM 5250 C C . GLY B 1 242 ? 0.159 -12.719 -2.463 1 91.44 242 GLY B C 1
ATOM 5251 O O . GLY B 1 242 ? 1.123 -12.305 -1.813 1 91.44 242 GLY B O 1
ATOM 5252 N N . ILE B 1 243 ? 0.314 -13.438 -3.518 1 91.44 243 ILE B N 1
ATOM 5253 C CA . ILE B 1 243 ? 1.657 -13.82 -3.939 1 91.44 243 ILE B CA 1
ATOM 5254 C C . ILE B 1 243 ? 2.029 -13.07 -5.215 1 91.44 243 ILE B C 1
ATOM 5256 O O . ILE B 1 243 ? 3.059 -13.359 -5.832 1 91.44 243 ILE B O 1
ATOM 5260 N N . SER B 1 244 ? 1.151 -12.148 -5.641 1 94 244 SER B N 1
ATOM 5261 C CA . SER B 1 244 ? 1.384 -11.391 -6.863 1 94 244 SER B CA 1
ATOM 5262 C C . SER B 1 244 ? 2.637 -10.531 -6.75 1 94 244 SER B C 1
ATOM 5264 O O . SER B 1 244 ? 3.055 -10.172 -5.645 1 94 244 SER B O 1
ATOM 5266 N N . GLN B 1 245 ? 3.184 -10.289 -7.898 1 91 245 GLN B N 1
ATOM 5267 C CA . GLN B 1 245 ? 4.406 -9.5 -7.965 1 91 245 GLN B CA 1
ATOM 5268 C C . GLN B 1 245 ? 4.324 -8.445 -9.07 1 91 245 GLN B C 1
ATOM 5270 O O . GLN B 1 245 ? 3.699 -8.68 -10.109 1 91 245 GLN B O 1
ATOM 5275 N N . ILE B 1 246 ? 4.918 -7.281 -8.75 1 87.62 246 ILE B N 1
ATOM 5276 C CA . ILE B 1 246 ? 5.168 -6.305 -9.805 1 87.62 246 ILE B CA 1
ATOM 5277 C C . ILE B 1 246 ? 6.484 -6.625 -10.508 1 87.62 246 ILE B C 1
ATOM 5279 O O . ILE B 1 246 ? 7.52 -6.773 -9.852 1 87.62 246 ILE B O 1
ATOM 5283 N N . GLN B 1 247 ? 6.383 -6.797 -11.766 1 85.38 247 GLN B N 1
ATOM 5284 C CA . GLN B 1 247 ? 7.59 -7.238 -12.461 1 85.38 247 GLN B CA 1
ATOM 5285 C C . GLN B 1 247 ? 7.762 -6.508 -13.789 1 85.38 247 GLN B C 1
ATOM 5287 O O . GLN B 1 247 ? 7.102 -6.836 -14.773 1 85.38 247 GLN B O 1
ATOM 5292 N N . LYS B 1 248 ? 8.727 -5.66 -13.82 1 80 248 LYS B N 1
ATOM 5293 C CA . LYS B 1 248 ? 9.047 -4.957 -15.055 1 80 248 LYS B CA 1
ATOM 5294 C C . LYS B 1 248 ? 10.023 -5.766 -15.906 1 80 248 LYS B C 1
ATOM 5296 O O . LYS B 1 248 ? 10.102 -5.578 -17.125 1 80 248 LYS B O 1
ATOM 5301 N N . LYS B 1 249 ? 10.703 -6.668 -15.219 1 83.31 249 LYS B N 1
ATOM 5302 C CA . LYS B 1 249 ? 11.641 -7.586 -15.852 1 83.31 249 LYS B CA 1
ATOM 5303 C C . LYS B 1 249 ? 11.391 -9.023 -15.398 1 83.31 249 LYS B C 1
ATOM 5305 O O . LYS B 1 249 ? 10.797 -9.258 -14.352 1 83.31 249 LYS B O 1
ATOM 5310 N N . PRO B 1 250 ? 11.82 -9.898 -16.297 1 88.12 250 PRO B N 1
ATOM 5311 C CA . PRO B 1 250 ? 11.672 -11.297 -15.875 1 88.12 250 PRO B CA 1
ATOM 5312 C C . PRO B 1 250 ? 12.375 -11.594 -14.555 1 88.12 250 PRO B C 1
ATOM 5314 O O . PRO B 1 250 ? 13.445 -11.047 -14.289 1 88.12 250 PRO B O 1
ATOM 5317 N N . LYS B 1 251 ? 11.727 -12.492 -13.805 1 87.56 251 LYS B N 1
ATOM 5318 C CA . LYS B 1 251 ? 12.25 -12.805 -12.477 1 87.56 251 LYS B CA 1
ATOM 5319 C C . LYS B 1 251 ? 12.242 -14.312 -12.227 1 87.56 251 LYS B C 1
ATOM 5321 O O . LYS B 1 251 ? 11.516 -15.055 -12.891 1 87.56 251 LYS B O 1
ATOM 5326 N N . TYR B 1 252 ? 13.102 -14.641 -11.289 1 86.94 252 TYR B N 1
ATOM 5327 C CA . TYR B 1 252 ? 13.031 -16 -10.773 1 86.94 252 TYR B CA 1
ATOM 5328 C C . TYR B 1 252 ? 12 -16.109 -9.656 1 86.94 252 TYR B C 1
ATOM 5330 O O . TYR B 1 252 ? 11.797 -15.164 -8.891 1 86.94 252 TYR B O 1
ATOM 5338 N N . TYR B 1 253 ? 11.406 -17.25 -9.719 1 85.44 253 TYR B N 1
ATOM 5339 C CA . TYR B 1 253 ? 10.5 -17.531 -8.617 1 85.44 253 TYR B CA 1
ATOM 5340 C C . TYR B 1 253 ? 10.82 -18.891 -7.996 1 85.44 253 TYR B C 1
ATOM 5342 O O . TYR B 1 253 ? 11.148 -19.844 -8.711 1 85.44 253 TYR B O 1
ATOM 5350 N N . GLY B 1 254 ? 10.828 -18.953 -6.746 1 79.25 254 GLY B N 1
ATOM 5351 C CA . GLY B 1 254 ? 10.906 -20.25 -6.074 1 79.25 254 GLY B CA 1
ATOM 5352 C C . GLY B 1 254 ? 9.609 -21.031 -6.141 1 79.25 254 GLY B C 1
ATOM 5353 O O . GLY B 1 254 ? 9.07 -21.25 -7.227 1 79.25 254 GLY B O 1
ATOM 5354 N N . VAL B 1 255 ? 9.18 -21.406 -4.934 1 73.56 255 VAL B N 1
ATOM 5355 C CA . VAL B 1 255 ? 7.859 -22.016 -4.887 1 73.56 255 VAL B CA 1
ATOM 5356 C C . VAL B 1 255 ? 6.785 -20.969 -5.164 1 73.56 255 VAL B C 1
ATOM 5358 O O . VAL B 1 255 ? 6.527 -20.109 -4.328 1 73.56 255 VAL B O 1
ATOM 5361 N N . PHE B 1 256 ? 6.406 -21.062 -6.344 1 81.5 256 PHE B N 1
ATOM 5362 C CA . PHE B 1 256 ? 5.449 -20.094 -6.863 1 81.5 256 PHE B CA 1
ATOM 5363 C C . PHE B 1 256 ? 4.328 -20.797 -7.621 1 81.5 256 PHE B C 1
ATOM 5365 O O . PHE B 1 256 ? 4.523 -21.875 -8.164 1 81.5 256 PHE B O 1
ATOM 5372 N N . GLN B 1 257 ? 3.146 -20.266 -7.559 1 88.69 257 GLN B N 1
ATOM 5373 C CA . GLN B 1 257 ? 1.939 -20.828 -8.164 1 88.69 257 GLN B CA 1
ATOM 5374 C C . GLN B 1 257 ? 1.502 -22.109 -7.449 1 88.69 257 GLN B C 1
ATOM 5376 O O . GLN B 1 257 ? 2.285 -22.703 -6.715 1 88.69 257 GLN B O 1
ATOM 5381 N N . SER B 1 258 ? 0.342 -22.484 -7.559 1 88.25 258 SER B N 1
ATOM 5382 C CA . SER B 1 258 ? -0.229 -23.656 -6.91 1 88.25 258 SER B CA 1
ATOM 5383 C C . SER B 1 258 ? 0.138 -24.938 -7.66 1 88.25 258 SER B C 1
ATOM 5385 O O . SER B 1 258 ? 0.414 -24.906 -8.859 1 88.25 258 SER B O 1
ATOM 5387 N N . GLN B 1 259 ? -0.017 -25.938 -6.914 1 85.62 259 GLN B N 1
ATOM 5388 C CA . GLN B 1 259 ? 0.223 -27.25 -7.516 1 85.62 259 GLN B CA 1
ATOM 5389 C C . GLN B 1 259 ? -0.771 -27.531 -8.641 1 85.62 259 GLN B C 1
ATOM 5391 O O . GLN B 1 259 ? -1.931 -27.125 -8.562 1 85.62 259 GLN B O 1
ATOM 5396 N N . HIS B 1 260 ? -0.332 -28.141 -9.688 1 86.75 260 HIS B N 1
ATOM 5397 C CA . HIS B 1 260 ? -1.108 -28.656 -10.82 1 86.75 260 HIS B CA 1
ATOM 5398 C C . HIS B 1 260 ? -1.295 -27.578 -11.883 1 86.75 260 HIS B C 1
ATOM 5400 O O . HIS B 1 260 ? -1.729 -27.875 -13 1 86.75 260 HIS B O 1
ATOM 5406 N N . ILE B 1 261 ? -0.989 -26.359 -11.461 1 89.94 261 ILE B N 1
ATOM 5407 C CA . ILE B 1 261 ? -1.187 -25.312 -12.469 1 89.94 261 ILE B CA 1
ATOM 5408 C C . ILE B 1 261 ? 0.098 -24.5 -12.633 1 89.94 261 ILE B C 1
ATOM 5410 O O . ILE B 1 261 ? 0.07 -23.375 -13.133 1 89.94 261 ILE B O 1
ATOM 5414 N N . ARG B 1 262 ? 1.134 -25.047 -12.188 1 93.69 262 ARG B N 1
ATOM 5415 C CA . ARG B 1 262 ? 2.424 -24.375 -12.25 1 93.69 262 ARG B CA 1
ATOM 5416 C C . ARG B 1 262 ? 3.002 -24.422 -13.656 1 93.69 262 ARG B C 1
ATOM 5418 O O . ARG B 1 262 ? 3.021 -25.469 -14.297 1 93.69 262 ARG B O 1
ATOM 5425 N N . ALA B 1 263 ? 3.475 -23.297 -14.047 1 96.44 263 ALA B N 1
ATOM 5426 C CA . ALA B 1 263 ? 4.105 -23.219 -15.367 1 96.44 263 ALA B CA 1
ATOM 5427 C C . ALA B 1 263 ? 5.441 -23.953 -15.375 1 96.44 263 ALA B C 1
ATOM 5429 O O . ALA B 1 263 ? 6.145 -24 -14.359 1 96.44 263 ALA B O 1
ATOM 5430 N N . PRO B 1 264 ? 5.773 -24.547 -16.469 1 94.94 264 PRO B N 1
ATOM 5431 C CA . PRO B 1 264 ? 7.02 -25.312 -16.547 1 94.94 264 PRO B CA 1
ATOM 5432 C C . PRO B 1 264 ? 8.25 -24.469 -16.234 1 94.94 264 PRO B C 1
ATOM 5434 O O . PRO B 1 264 ? 9.203 -24.969 -15.609 1 94.94 264 PRO B O 1
ATOM 5437 N N . GLU B 1 265 ? 8.32 -23.188 -16.656 1 95.31 265 GLU B N 1
ATOM 5438 C CA . GLU B 1 265 ? 9.484 -22.359 -16.375 1 95.31 265 GLU B CA 1
ATOM 5439 C C . GLU B 1 265 ? 9.656 -22.125 -14.875 1 95.31 265 GLU B C 1
ATOM 5441 O O . GLU B 1 265 ? 10.781 -21.953 -14.391 1 95.31 265 GLU B O 1
ATOM 5446 N N . VAL B 1 266 ? 8.555 -22.078 -14.148 1 94.44 266 VAL B N 1
ATOM 5447 C CA . VAL B 1 266 ? 8.648 -21.969 -12.695 1 94.44 266 VAL B CA 1
ATOM 5448 C C . VAL B 1 266 ? 9.273 -23.234 -12.117 1 94.44 266 VAL B C 1
ATOM 5450 O O . VAL B 1 266 ? 10.203 -23.156 -11.305 1 94.44 266 VAL B O 1
ATOM 5453 N N . MET B 1 267 ? 8.828 -24.391 -12.539 1 92.62 267 MET B N 1
ATOM 5454 C CA . MET B 1 267 ? 9.312 -25.672 -12.039 1 92.62 267 MET B CA 1
ATOM 5455 C C . MET B 1 267 ? 10.773 -25.891 -12.414 1 92.62 267 MET B C 1
ATOM 5457 O O . MET B 1 267 ? 11.539 -26.453 -11.633 1 92.62 267 MET B O 1
ATOM 5461 N N . LEU B 1 268 ? 11.133 -25.406 -13.547 1 93.06 268 LEU B N 1
ATOM 5462 C CA . LEU B 1 268 ? 12.469 -25.656 -14.078 1 93.06 268 LEU B CA 1
ATOM 5463 C C . LEU B 1 268 ? 13.438 -24.562 -13.617 1 93.06 268 LEU B C 1
ATOM 5465 O O . LEU B 1 268 ? 14.633 -24.625 -13.938 1 93.06 268 LEU B O 1
ATOM 5469 N N . GLY B 1 269 ? 12.969 -23.641 -12.906 1 91.38 269 GLY B N 1
ATOM 5470 C CA . GLY B 1 269 ? 13.836 -22.578 -12.398 1 91.38 269 GLY B CA 1
ATOM 5471 C C . GLY B 1 269 ? 14.328 -21.641 -13.477 1 91.38 269 GLY B C 1
ATOM 5472 O O . GLY B 1 269 ? 15.516 -21.312 -13.531 1 91.38 269 GLY B O 1
ATOM 5473 N N . LEU B 1 270 ? 13.461 -21.266 -14.344 1 92.62 270 LEU B N 1
ATOM 5474 C CA . LEU B 1 270 ? 13.766 -20.312 -15.406 1 92.62 270 LEU B CA 1
ATOM 5475 C C . LEU B 1 270 ? 13.18 -18.953 -15.086 1 92.62 270 LEU B C 1
ATOM 5477 O O . LEU B 1 270 ? 12.344 -18.812 -14.195 1 92.62 270 LEU B O 1
ATOM 5481 N N . LEU B 1 271 ? 13.656 -17.953 -15.789 1 90.69 271 LEU B N 1
ATOM 5482 C CA . LEU B 1 271 ? 13.07 -16.625 -15.656 1 90.69 271 LEU B CA 1
ATOM 5483 C C . LEU B 1 271 ? 11.617 -16.609 -16.109 1 90.69 271 LEU B C 1
ATOM 5485 O O . LEU B 1 271 ? 11.273 -17.234 -17.125 1 90.69 271 LEU B O 1
ATOM 5489 N N . CYS B 1 272 ? 10.844 -15.93 -15.328 1 94 272 CYS B N 1
ATOM 5490 C CA . CYS B 1 272 ? 9.398 -15.961 -15.562 1 94 272 CYS B CA 1
ATOM 5491 C C . CYS B 1 272 ? 8.875 -14.57 -15.914 1 94 272 CYS B C 1
ATOM 5493 O O . CYS B 1 272 ? 9.422 -13.562 -15.461 1 94 272 CYS B O 1
ATOM 5495 N N . THR B 1 273 ? 7.875 -14.594 -16.719 1 94.19 273 THR B N 1
ATOM 5496 C CA . THR B 1 273 ? 7.109 -13.406 -17.062 1 94.19 273 THR B CA 1
ATOM 5497 C C . THR B 1 273 ? 5.625 -13.617 -16.766 1 94.19 273 THR B C 1
ATOM 5499 O O . THR B 1 273 ? 5.246 -14.594 -16.125 1 94.19 273 THR B O 1
ATOM 5502 N N . ASN B 1 274 ? 4.836 -12.68 -17.266 1 94.56 274 ASN B N 1
ATOM 5503 C CA . ASN B 1 274 ? 3.395 -12.781 -17.062 1 94.56 274 ASN B CA 1
ATOM 5504 C C . ASN B 1 274 ? 2.82 -14.008 -17.766 1 94.56 274 ASN B C 1
ATOM 5506 O O . ASN B 1 274 ? 1.689 -14.414 -17.484 1 94.56 274 ASN B O 1
ATOM 5510 N N . ALA B 1 275 ? 3.633 -14.609 -18.547 1 97.19 275 ALA B N 1
ATOM 5511 C CA . ALA B 1 275 ? 3.191 -15.773 -19.312 1 97.19 275 ALA B CA 1
ATOM 5512 C C . ALA B 1 275 ? 2.842 -16.938 -18.406 1 97.19 275 ALA B C 1
ATOM 5514 O O . ALA B 1 275 ? 2.139 -17.875 -18.797 1 97.19 275 ALA B O 1
ATOM 5515 N N . ILE B 1 276 ? 3.324 -16.938 -17.188 1 97.44 276 ILE B N 1
ATOM 5516 C CA . ILE B 1 276 ? 3.008 -18.031 -16.266 1 97.44 276 ILE B CA 1
ATOM 5517 C C . ILE B 1 276 ? 1.521 -18 -15.922 1 97.44 276 ILE B C 1
ATOM 5519 O O . ILE B 1 276 ? 0.912 -19.031 -15.672 1 97.44 276 ILE B O 1
ATOM 5523 N N . ASP B 1 277 ? 0.927 -16.828 -15.914 1 98 277 ASP B N 1
ATOM 5524 C CA . ASP B 1 277 ? -0.504 -16.703 -15.656 1 98 277 ASP B CA 1
ATOM 5525 C C . ASP B 1 277 ? -1.323 -17.266 -16.812 1 98 277 ASP B C 1
ATOM 5527 O O . ASP B 1 277 ? -2.406 -17.812 -16.609 1 98 277 ASP B O 1
ATOM 5531 N N . MET B 1 278 ? -0.822 -17.141 -18.016 1 98.44 278 MET B N 1
ATOM 5532 C CA . MET B 1 278 ? -1.516 -17.688 -19.172 1 98.44 278 MET B CA 1
ATOM 5533 C C . MET B 1 278 ? -1.494 -19.219 -19.141 1 98.44 278 MET B C 1
ATOM 5535 O O . MET B 1 278 ? -2.447 -19.859 -19.578 1 98.44 278 MET B O 1
ATOM 5539 N N . TRP B 1 279 ? -0.401 -19.734 -18.703 1 98.12 279 TRP B N 1
ATOM 5540 C CA . TRP B 1 279 ? -0.356 -21.172 -18.484 1 98.12 279 TRP B CA 1
ATOM 5541 C C . TRP B 1 279 ? -1.443 -21.625 -17.5 1 98.12 279 TRP B C 1
ATOM 5543 O O . TRP B 1 279 ? -2.219 -22.531 -17.797 1 98.12 279 TRP B O 1
ATOM 5553 N N . SER B 1 280 ? -1.477 -20.953 -16.359 1 97.81 280 SER B N 1
ATOM 5554 C CA . SER B 1 280 ? -2.494 -21.281 -15.359 1 97.81 280 SER B CA 1
ATOM 5555 C C . SER B 1 280 ? -3.898 -21.109 -15.93 1 97.81 280 SER B C 1
ATOM 5557 O O . SER B 1 280 ? -4.797 -21.891 -15.625 1 97.81 280 SER B O 1
ATOM 5559 N N . PHE B 1 281 ? -4.047 -20.078 -16.719 1 98.38 281 PHE B N 1
ATOM 5560 C CA . PHE B 1 281 ? -5.324 -19.844 -17.375 1 98.38 281 PHE B CA 1
ATOM 5561 C C . PHE B 1 281 ? -5.707 -21.031 -18.25 1 98.38 281 PHE B C 1
ATOM 5563 O O . PHE B 1 281 ? -6.844 -21.516 -18.203 1 98.38 281 PHE B O 1
ATOM 5570 N N . GLY B 1 282 ? -4.789 -21.516 -19.047 1 98.12 282 GLY B N 1
ATOM 5571 C CA . GLY B 1 282 ? -5.043 -22.703 -19.859 1 98.12 282 GLY B CA 1
ATOM 5572 C C . GLY B 1 282 ? -5.48 -23.891 -19.031 1 98.12 282 GLY B C 1
ATOM 5573 O O . GLY B 1 282 ? -6.418 -24.609 -19.406 1 98.12 282 GLY B O 1
ATOM 5574 N N . CYS B 1 283 ? -4.824 -24.094 -17.953 1 96.75 283 CYS B N 1
ATOM 5575 C CA . CYS B 1 283 ? -5.184 -25.188 -17.062 1 96.75 283 CYS B CA 1
ATOM 5576 C C . CYS B 1 283 ? -6.598 -25 -16.516 1 96.75 283 CYS B C 1
ATOM 5578 O O . CYS B 1 283 ? -7.367 -25.969 -16.438 1 96.75 283 CYS B O 1
ATOM 5580 N N . CYS B 1 284 ? -6.906 -23.797 -16.156 1 96.88 284 CYS B N 1
ATOM 5581 C CA . CYS B 1 284 ? -8.25 -23.5 -15.664 1 96.88 284 CYS B CA 1
ATOM 5582 C C . CYS B 1 284 ? -9.297 -23.812 -16.719 1 96.88 284 CYS B C 1
ATOM 5584 O O . CYS B 1 284 ? -10.367 -24.344 -16.406 1 96.88 284 CYS B O 1
ATOM 5586 N N . MET B 1 285 ? -8.969 -23.453 -17.953 1 96.81 285 MET B N 1
ATOM 5587 C CA . MET B 1 285 ? -9.906 -23.719 -19.047 1 96.81 285 MET B CA 1
ATOM 5588 C C . MET B 1 285 ? -10.188 -25.203 -19.188 1 96.81 285 MET B C 1
ATOM 5590 O O . MET B 1 285 ? -11.336 -25.609 -19.344 1 96.81 285 MET B O 1
ATOM 5594 N N . ILE B 1 286 ? -9.172 -25.969 -19.094 1 96.12 286 ILE B N 1
ATOM 5595 C CA . ILE B 1 286 ? -9.336 -27.422 -19.172 1 96.12 286 ILE B CA 1
ATOM 5596 C C . ILE B 1 286 ? -10.227 -27.906 -18.031 1 96.12 286 ILE B C 1
ATOM 5598 O O . ILE B 1 286 ? -11.148 -28.703 -18.266 1 96.12 286 ILE B O 1
ATOM 5602 N N . GLU B 1 287 ? -9.953 -27.422 -16.922 1 95.31 287 GLU B N 1
ATOM 5603 C CA . GLU B 1 287 ? -10.742 -27.812 -15.758 1 95.31 287 GLU B CA 1
ATOM 5604 C C . GLU B 1 287 ? -12.203 -27.391 -15.906 1 95.31 287 GLU B C 1
ATOM 5606 O O . GLU B 1 287 ? -13.109 -28.156 -15.562 1 95.31 287 GLU B O 1
ATOM 5611 N N . LEU B 1 288 ? -12.414 -26.234 -16.406 1 96.12 288 LEU B N 1
ATOM 5612 C CA . LEU B 1 288 ? -13.773 -25.75 -16.594 1 96.12 288 LEU B CA 1
ATOM 5613 C C . LEU B 1 288 ? -14.516 -26.594 -17.625 1 96.12 288 LEU B C 1
ATOM 5615 O O . LEU B 1 288 ? -15.711 -26.859 -17.469 1 96.12 288 LEU B O 1
ATOM 5619 N N . LEU B 1 289 ? -13.836 -26.984 -18.641 1 95.38 289 LEU B N 1
ATOM 5620 C CA . LEU B 1 289 ? -14.445 -27.688 -19.75 1 95.38 289 LEU B CA 1
ATOM 5621 C C . LEU B 1 289 ? -14.688 -29.156 -19.406 1 95.38 289 LEU B C 1
ATOM 5623 O O . LEU B 1 289 ? -15.6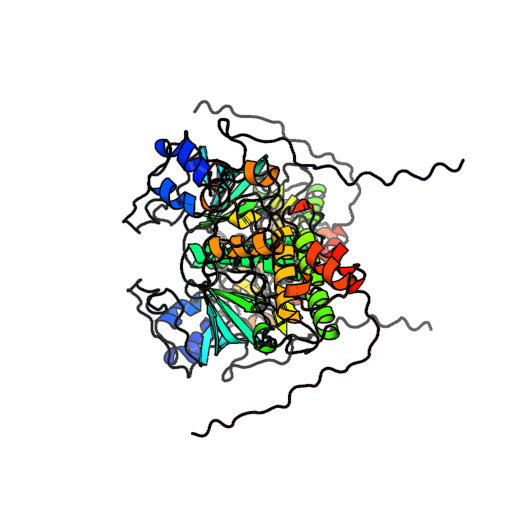64 -29.766 -19.859 1 95.38 289 LEU B O 1
ATOM 5627 N N . THR B 1 290 ? -13.828 -29.734 -18.531 1 94.25 290 THR B N 1
ATOM 5628 C CA . THR B 1 290 ? -13.859 -31.188 -18.375 1 94.25 290 THR B CA 1
ATOM 5629 C C . THR B 1 290 ? -14.266 -31.547 -16.953 1 94.25 290 THR B C 1
ATOM 5631 O O . THR B 1 290 ? -14.648 -32.688 -16.688 1 94.25 290 THR B O 1
ATOM 5634 N N . GLY B 1 291 ? -14.047 -30.594 -16.047 1 93.56 291 GLY B N 1
ATOM 5635 C CA . GLY B 1 291 ? -14.25 -30.891 -14.641 1 93.56 291 GLY B CA 1
ATOM 5636 C C . GLY B 1 291 ? -13.055 -31.578 -14 1 93.56 291 GLY B C 1
ATOM 5637 O O . GLY B 1 291 ? -13.102 -31.922 -12.82 1 93.56 291 GLY B O 1
ATOM 5638 N N . GLN B 1 292 ? -12.008 -31.719 -14.758 1 90.5 292 GLN B N 1
ATOM 5639 C CA . GLN B 1 292 ? -10.82 -32.406 -14.273 1 90.5 292 GLN B CA 1
ATOM 5640 C C . GLN B 1 292 ? -9.594 -31.516 -14.312 1 90.5 292 GLN B C 1
ATOM 5642 O O . GLN B 1 292 ? -9.477 -30.641 -15.18 1 90.5 292 GLN B O 1
ATOM 5647 N N . ILE B 1 293 ? -8.703 -31.797 -13.359 1 89.5 293 ILE B N 1
ATOM 5648 C CA . ILE B 1 293 ? -7.438 -31.078 -13.336 1 89.5 293 ILE B CA 1
ATOM 5649 C C . ILE B 1 293 ? -6.582 -31.5 -14.531 1 89.5 293 ILE B C 1
ATOM 5651 O O . ILE B 1 293 ? -6.492 -32.688 -14.859 1 89.5 293 ILE B O 1
ATOM 5655 N N . ALA B 1 294 ? -5.98 -30.531 -15.148 1 85.19 294 ALA B N 1
ATOM 5656 C CA . ALA B 1 294 ? -5.254 -30.75 -16.406 1 85.19 294 ALA B CA 1
ATOM 5657 C C . ALA B 1 294 ? -4.039 -31.641 -16.172 1 85.19 294 ALA B C 1
ATOM 5659 O O . ALA B 1 294 ? -3.838 -32.625 -16.906 1 85.19 294 ALA B O 1
ATOM 5660 N N . PHE B 1 295 ? -3.223 -31.25 -15.203 1 87.81 295 PHE B N 1
ATOM 5661 C CA . PHE B 1 295 ? -1.979 -31.953 -14.93 1 87.81 295 PHE B CA 1
ATOM 5662 C C . PHE B 1 295 ? -1.92 -32.406 -13.477 1 87.81 295 PHE B C 1
ATOM 5664 O O . PHE B 1 295 ? -1.188 -31.828 -12.672 1 87.81 295 PHE B O 1
ATOM 5671 N N . VAL B 1 296 ? -2.654 -33.469 -13.234 1 80.56 296 VAL B N 1
ATOM 5672 C CA . VAL B 1 296 ? -2.756 -33.938 -11.867 1 80.56 296 VAL B CA 1
ATOM 5673 C C . VAL B 1 296 ? -1.409 -34.5 -11.414 1 80.56 296 VAL B C 1
ATOM 5675 O O . VAL B 1 296 ? -0.722 -35.188 -12.188 1 80.56 296 VAL B O 1
ATOM 5678 N N . GLY B 1 297 ? -0.994 -34.094 -10.352 1 76.44 297 GLY B N 1
ATOM 5679 C CA . GLY B 1 297 ? 0.257 -34.625 -9.844 1 76.44 297 GLY B CA 1
ATOM 5680 C C . GLY B 1 297 ? 0.381 -34.531 -8.336 1 76.44 297 GLY B C 1
ATOM 5681 O O . GLY B 1 297 ? -0.184 -33.594 -7.727 1 76.44 297 GLY B O 1
ATOM 5682 N N . GLU B 1 298 ? 1.061 -35.5 -7.75 1 81.69 298 GLU B N 1
ATOM 5683 C CA . GLU B 1 298 ? 1.34 -35.5 -6.32 1 81.69 298 GLU B CA 1
ATOM 5684 C C . GLU B 1 298 ? 2.414 -34.469 -5.973 1 81.69 298 GLU B C 1
ATOM 5686 O O . GLU B 1 298 ? 2.436 -33.938 -4.859 1 81.69 298 GLU B O 1
ATOM 5691 N N . ASP B 1 299 ? 3.225 -34.25 -6.918 1 86.75 299 ASP B N 1
ATOM 5692 C CA . ASP B 1 299 ? 4.297 -33.281 -6.766 1 86.75 299 ASP B CA 1
ATOM 5693 C C . ASP B 1 299 ? 4.719 -32.719 -8.117 1 86.75 299 ASP B C 1
ATOM 5695 O O . ASP B 1 299 ? 4.043 -32.938 -9.125 1 86.75 299 ASP B O 1
ATOM 5699 N N . GLU B 1 300 ? 5.73 -32 -8.102 1 88.75 300 GLU B N 1
ATOM 5700 C CA . GLU B 1 300 ? 6.164 -31.312 -9.312 1 88.75 300 GLU B CA 1
ATOM 5701 C C . GLU B 1 300 ? 6.641 -32.281 -10.375 1 88.75 300 GLU B C 1
ATOM 5703 O O . GLU B 1 300 ? 6.457 -32.062 -11.57 1 88.75 300 GLU B O 1
ATOM 5708 N N . ILE B 1 301 ? 7.195 -33.344 -9.93 1 87.56 301 ILE B N 1
ATOM 5709 C CA . ILE B 1 301 ? 7.691 -34.375 -10.867 1 87.56 301 ILE B CA 1
ATOM 5710 C C . ILE B 1 301 ? 6.52 -35 -11.594 1 87.56 301 ILE B C 1
ATOM 5712 O O . ILE B 1 301 ? 6.555 -35.188 -12.82 1 87.56 301 ILE B O 1
ATOM 5716 N N . HIS B 1 302 ? 5.539 -35.312 -10.836 1 87.56 302 HIS B N 1
ATOM 5717 C CA . HIS B 1 302 ? 4.344 -35.906 -11.43 1 87.56 302 HIS B CA 1
ATOM 5718 C C . HIS B 1 302 ? 3.668 -34.938 -12.391 1 87.56 302 HIS B C 1
ATOM 5720 O O . HIS B 1 302 ? 3.232 -35.344 -13.469 1 87.56 302 HIS B O 1
ATOM 5726 N N . GLN B 1 303 ? 3.615 -33.75 -11.953 1 90.25 303 GLN B N 1
ATOM 5727 C CA . GLN B 1 303 ? 2.992 -32.75 -12.805 1 90.25 303 GLN B CA 1
ATOM 5728 C C . GLN B 1 303 ? 3.748 -32.594 -14.125 1 90.25 303 GLN B C 1
ATOM 5730 O O . GLN B 1 303 ? 3.139 -32.562 -15.195 1 90.25 303 GLN B O 1
ATOM 5735 N N . LEU B 1 304 ? 5.023 -32.531 -14.039 1 91 304 LEU B N 1
ATOM 5736 C CA . LEU B 1 304 ? 5.832 -32.344 -15.242 1 91 304 LEU B CA 1
ATOM 5737 C C . LEU B 1 304 ? 5.742 -33.562 -16.141 1 91 304 LEU B C 1
ATOM 5739 O O . LEU B 1 304 ? 5.727 -33.469 -17.375 1 91 304 LEU B O 1
ATOM 5743 N N . THR B 1 305 ? 5.621 -34.688 -15.523 1 88.94 305 THR B N 1
ATOM 5744 C CA . THR B 1 305 ? 5.477 -35.938 -16.281 1 88.94 305 THR B CA 1
ATOM 5745 C C . THR B 1 305 ? 4.184 -35.938 -17.078 1 88.94 305 THR B C 1
ATOM 5747 O O . THR B 1 305 ? 4.176 -36.312 -18.266 1 88.94 305 THR B O 1
ATOM 5750 N N . HIS B 1 306 ? 3.178 -35.531 -16.422 1 89.69 306 HIS B N 1
ATOM 5751 C CA . HIS B 1 306 ? 1.9 -35.438 -17.125 1 89.69 306 HIS B CA 1
ATOM 5752 C C . HIS B 1 306 ? 1.962 -34.406 -18.25 1 89.69 306 HIS B C 1
ATOM 5754 O O . HIS B 1 306 ? 1.36 -34.594 -19.297 1 89.69 306 HIS B O 1
ATOM 5760 N N . THR B 1 307 ? 2.643 -33.344 -18 1 92.25 307 THR B N 1
ATOM 5761 C CA . THR B 1 307 ? 2.809 -32.312 -19.016 1 92.25 307 THR B CA 1
ATOM 5762 C C . THR B 1 307 ? 3.547 -32.875 -20.219 1 92.25 307 THR B C 1
ATOM 5764 O O . THR B 1 307 ? 3.137 -32.656 -21.359 1 92.25 307 THR B O 1
ATOM 5767 N N . ILE B 1 308 ? 4.539 -33.625 -19.984 1 91.81 308 ILE B N 1
ATOM 5768 C CA . ILE B 1 308 ? 5.332 -34.25 -21.031 1 91.81 308 ILE B CA 1
ATOM 5769 C C . ILE B 1 308 ? 4.484 -35.281 -21.797 1 91.81 308 ILE B C 1
ATOM 5771 O O . ILE B 1 308 ? 4.586 -35.375 -23.016 1 91.81 308 ILE B O 1
ATOM 5775 N N . GLU B 1 309 ? 3.674 -35.906 -21.031 1 90.62 309 GLU B N 1
ATOM 5776 C CA . GLU B 1 309 ? 2.793 -36.906 -21.641 1 90.62 309 GLU B CA 1
ATOM 5777 C C . GLU B 1 309 ? 1.861 -36.25 -22.656 1 90.62 309 GLU B C 1
ATOM 5779 O O . GLU B 1 309 ? 1.587 -36.844 -23.719 1 90.62 309 GLU B O 1
ATOM 5784 N N . ILE B 1 310 ? 1.454 -35.156 -22.344 1 91.25 310 ILE B N 1
ATOM 5785 C CA . ILE B 1 310 ? 0.428 -34.5 -23.141 1 91.25 310 ILE B CA 1
ATOM 5786 C C . ILE B 1 310 ? 1.087 -33.625 -24.203 1 91.25 310 ILE B C 1
ATOM 5788 O O . ILE B 1 310 ? 0.683 -33.625 -25.359 1 91.25 310 ILE B O 1
ATOM 5792 N N . LEU B 1 311 ? 2.162 -32.906 -23.828 1 93.31 311 LEU B N 1
ATOM 5793 C CA . LEU B 1 311 ? 2.701 -31.859 -24.703 1 93.31 311 LEU B CA 1
ATOM 5794 C C . LEU B 1 311 ? 4.016 -32.312 -25.328 1 93.31 311 LEU B C 1
ATOM 5796 O O . LEU B 1 311 ? 4.574 -31.609 -26.188 1 93.31 311 LEU B O 1
ATOM 5800 N N . GLY B 1 312 ? 4.453 -33.438 -24.969 1 92.31 312 GLY B N 1
ATOM 5801 C CA . GLY B 1 312 ? 5.754 -33.906 -25.438 1 92.31 312 GLY B CA 1
ATOM 5802 C C . GLY B 1 312 ? 6.906 -33.344 -24.625 1 92.31 312 GLY B C 1
ATOM 5803 O O . GLY B 1 312 ? 6.695 -32.688 -23.594 1 92.31 312 GLY B O 1
ATOM 5804 N N . MET B 1 313 ? 8.086 -33.562 -25.156 1 92.44 313 MET B N 1
ATOM 5805 C CA . MET B 1 313 ? 9.297 -33.125 -24.453 1 92.44 313 MET B CA 1
ATOM 5806 C C . MET B 1 313 ? 9.469 -31.625 -24.578 1 92.44 313 MET B C 1
ATOM 5808 O O . MET B 1 313 ? 9.148 -31.031 -25.609 1 92.44 313 MET B O 1
ATOM 5812 N N . PRO B 1 314 ? 10.031 -31.047 -23.516 1 94.19 314 PRO B N 1
ATOM 5813 C CA . PRO B 1 314 ? 10.391 -29.641 -23.656 1 94.19 314 PRO B CA 1
ATOM 5814 C C . PRO B 1 314 ? 11.523 -29.406 -24.656 1 94.19 314 PRO B C 1
ATOM 5816 O O . PRO B 1 314 ? 12.336 -30.312 -24.891 1 94.19 314 PRO B O 1
ATOM 5819 N N . PRO B 1 315 ? 11.555 -28.25 -25.281 1 93.81 315 PRO B N 1
ATOM 5820 C CA . PRO B 1 315 ? 12.672 -27.953 -26.172 1 93.81 315 PRO B CA 1
ATOM 5821 C C . PRO B 1 315 ? 14.031 -28.016 -25.469 1 93.81 315 PRO B C 1
ATOM 5823 O O . PRO B 1 315 ? 14.148 -27.594 -24.312 1 93.81 315 PRO B O 1
ATOM 5826 N N . ALA B 1 316 ? 15.039 -28.391 -26.172 1 90.56 316 ALA B N 1
ATOM 5827 C CA . ALA B 1 316 ? 16.375 -28.594 -25.625 1 90.56 316 ALA B CA 1
ATOM 5828 C C . ALA B 1 316 ? 16.938 -27.281 -25.078 1 90.56 316 ALA B C 1
ATOM 5830 O O . ALA B 1 316 ? 17.609 -27.281 -24.031 1 90.56 316 ALA B O 1
ATOM 5831 N N . GLY B 1 317 ? 16.719 -26.266 -25.797 1 91.25 317 GLY B N 1
ATOM 5832 C CA . GLY B 1 317 ? 17.219 -24.969 -25.359 1 91.25 317 GLY B CA 1
ATOM 5833 C C . GLY B 1 317 ? 16.672 -24.562 -24 1 91.25 317 GLY B C 1
ATOM 5834 O O . GLY B 1 317 ? 17.391 -23.953 -23.188 1 91.25 317 GLY B O 1
ATOM 5835 N N . MET B 1 318 ? 15.5 -24.906 -23.734 1 91.81 318 MET B N 1
ATOM 5836 C CA . MET B 1 318 ? 14.859 -24.625 -22.453 1 91.81 318 MET B CA 1
ATOM 5837 C C . MET B 1 318 ? 15.531 -25.406 -21.328 1 91.81 318 MET B C 1
ATOM 5839 O O . MET B 1 318 ? 15.758 -24.875 -20.25 1 91.81 318 MET B O 1
ATOM 5843 N N . LEU B 1 319 ? 15.836 -26.578 -21.562 1 90.88 319 LEU B N 1
ATOM 5844 C CA . LEU B 1 319 ? 16.469 -27.438 -20.562 1 90.88 319 LEU B CA 1
ATOM 5845 C C . LEU B 1 319 ? 17.891 -26.984 -20.281 1 90.88 319 LEU B C 1
ATOM 5847 O O . LEU B 1 319 ? 18.359 -27.062 -19.141 1 90.88 319 LEU B O 1
ATOM 5851 N N . ASP B 1 320 ? 18.531 -26.453 -21.266 1 90.19 320 ASP B N 1
ATOM 5852 C CA . ASP B 1 320 ? 19.906 -25.984 -21.109 1 90.19 320 ASP B CA 1
ATOM 5853 C C . ASP B 1 320 ? 19.969 -24.781 -20.172 1 90.19 320 ASP B C 1
ATOM 5855 O O . ASP B 1 320 ? 20.953 -24.609 -19.453 1 90.19 320 ASP B O 1
ATOM 5859 N N . LEU B 1 321 ? 18.984 -24.047 -20.172 1 88.44 321 LEU B N 1
ATOM 5860 C CA . LEU B 1 321 ? 18.953 -22.812 -19.375 1 88.44 321 LEU B CA 1
ATOM 5861 C C . LEU B 1 321 ? 18.422 -23.094 -17.969 1 88.44 321 LEU B C 1
ATOM 5863 O O . LEU B 1 321 ? 18.516 -22.234 -17.094 1 88.44 321 LEU B O 1
ATOM 5867 N N . SER B 1 322 ? 17.906 -24.266 -17.75 1 91.69 322 SER B N 1
ATOM 5868 C CA . SER B 1 322 ? 17.234 -24.609 -16.5 1 91.69 322 SER B CA 1
ATOM 5869 C C . SER B 1 322 ? 18.219 -24.734 -15.344 1 91.69 322 SER B C 1
ATOM 5871 O O . SER B 1 322 ? 19.25 -25.391 -15.477 1 91.69 322 SER B O 1
ATOM 5873 N N . LEU B 1 323 ? 17.797 -24.125 -14.234 1 87.06 323 LEU B N 1
ATOM 5874 C CA . LEU B 1 323 ? 18.609 -24.219 -13.023 1 87.06 323 LEU B CA 1
ATOM 5875 C C . LEU B 1 323 ? 18.234 -25.453 -12.219 1 87.06 323 LEU B C 1
ATOM 5877 O O . LEU B 1 323 ? 18.969 -25.844 -11.312 1 87.06 323 LEU B O 1
ATOM 5881 N N . LYS B 1 324 ? 17.125 -26.156 -12.633 1 89.5 324 LYS B N 1
ATOM 5882 C CA . LYS B 1 324 ? 16.641 -27.281 -11.844 1 89.5 324 LYS B CA 1
ATOM 5883 C C . LYS B 1 324 ? 16.453 -28.516 -12.711 1 89.5 324 LYS B C 1
ATOM 5885 O O . LYS B 1 324 ? 15.68 -29.406 -12.375 1 89.5 324 LYS B O 1
ATOM 5890 N N . LYS B 1 325 ? 17.047 -28.547 -13.797 1 89.5 325 LYS B N 1
ATOM 5891 C CA . LYS B 1 325 ? 16.891 -29.625 -14.773 1 89.5 325 LYS B CA 1
ATOM 5892 C C . LYS B 1 325 ? 17.141 -30.984 -14.125 1 89.5 325 LYS B C 1
ATOM 5894 O O . LYS B 1 325 ? 16.469 -31.969 -14.43 1 89.5 325 LYS B O 1
ATOM 5899 N N . GLU B 1 326 ? 18.094 -31.016 -13.234 1 89.88 326 GLU B N 1
ATOM 5900 C CA . GLU B 1 326 ? 18.516 -32.281 -12.656 1 89.88 326 GLU B CA 1
ATOM 5901 C C . GLU B 1 326 ? 17.438 -32.875 -11.758 1 89.88 326 GLU B C 1
ATOM 5903 O O . GLU B 1 326 ? 17.469 -34.062 -11.461 1 89.88 326 GLU B O 1
ATOM 5908 N N . ARG B 1 327 ? 16.562 -32.094 -11.398 1 89.44 327 ARG B N 1
ATOM 5909 C CA . ARG B 1 327 ? 15.461 -32.594 -10.57 1 89.44 327 ARG B CA 1
ATOM 5910 C C . ARG B 1 327 ? 14.484 -33.406 -11.391 1 89.44 327 ARG B C 1
ATOM 5912 O O . ARG B 1 327 ? 13.836 -34.312 -10.859 1 89.44 327 ARG B O 1
ATOM 5919 N N . PHE B 1 328 ? 14.484 -33.188 -12.68 1 90.88 328 PHE B N 1
ATOM 5920 C CA . PHE B 1 328 ? 13.414 -33.75 -13.492 1 90.88 328 PHE B CA 1
ATOM 5921 C C . PHE B 1 328 ? 13.977 -34.656 -14.578 1 90.88 328 PHE B C 1
ATOM 5923 O O . PHE B 1 328 ? 13.266 -35.531 -15.102 1 90.88 328 PHE B O 1
ATOM 5930 N N . PHE B 1 329 ? 15.219 -34.406 -14.883 1 89.88 329 PHE B N 1
ATOM 5931 C CA . PHE B 1 329 ? 15.812 -35.125 -16 1 89.88 329 PHE B CA 1
ATOM 5932 C C . PHE B 1 329 ? 17.172 -35.719 -15.625 1 89.88 329 PHE B C 1
ATOM 5934 O O . PHE B 1 329 ? 17.875 -35.156 -14.773 1 89.88 329 PHE B O 1
ATOM 5941 N N . ASP B 1 330 ? 17.438 -36.781 -16.234 1 85.62 330 ASP B N 1
ATOM 5942 C CA . ASP B 1 330 ? 18.766 -37.344 -16.016 1 85.62 330 ASP B CA 1
ATOM 5943 C C . ASP B 1 330 ? 19.797 -36.688 -16.922 1 85.62 330 ASP B C 1
ATOM 5945 O O . ASP B 1 330 ? 19.484 -35.719 -17.641 1 85.62 330 ASP B O 1
ATOM 5949 N N . GLU B 1 331 ? 21.016 -37.156 -16.891 1 83.5 331 GLU B N 1
ATOM 5950 C CA . GLU B 1 331 ? 22.141 -36.531 -17.594 1 83.5 331 GLU B CA 1
ATOM 5951 C C . GLU B 1 331 ? 21.953 -36.625 -19.109 1 83.5 331 GLU B C 1
ATOM 5953 O O . GLU B 1 331 ? 22.469 -35.812 -19.859 1 83.5 331 GLU B O 1
ATOM 5958 N N . GLN B 1 332 ? 21.156 -37.625 -19.516 1 81.56 332 GLN B N 1
ATOM 5959 C CA . GLN B 1 332 ? 20.922 -37.812 -20.938 1 81.56 332 GLN B CA 1
ATOM 5960 C C . GLN B 1 332 ? 19.688 -37.062 -21.406 1 81.56 332 GLN B C 1
ATOM 5962 O O . GLN B 1 332 ? 19.312 -37.125 -22.578 1 81.56 332 GLN B O 1
ATOM 5967 N N . GLY B 1 333 ? 19.031 -36.344 -20.453 1 79.31 333 GLY B N 1
ATOM 5968 C CA . GLY B 1 333 ? 17.859 -35.562 -20.797 1 79.31 333 GLY B CA 1
ATOM 5969 C C . GLY B 1 333 ? 16.562 -36.375 -20.719 1 79.31 333 GLY B C 1
ATOM 5970 O O . GLY B 1 333 ? 15.516 -35.906 -21.172 1 79.31 333 GLY B O 1
ATOM 5971 N N . ARG B 1 334 ? 16.672 -37.562 -20.203 1 81.25 334 ARG B N 1
ATOM 5972 C CA . ARG B 1 334 ? 15.469 -38.375 -20.047 1 81.25 334 ARG B CA 1
ATOM 5973 C C . ARG B 1 334 ? 14.742 -38.031 -18.75 1 81.25 334 ARG B C 1
ATOM 5975 O O . ARG B 1 334 ? 15.375 -37.875 -17.703 1 81.25 334 ARG B O 1
ATOM 5982 N N . PRO B 1 335 ? 13.43 -37.812 -18.906 1 83.62 335 PRO B N 1
ATOM 5983 C CA . PRO B 1 335 ? 12.695 -37.469 -17.688 1 83.62 335 PRO B CA 1
ATOM 5984 C C . PRO B 1 335 ? 12.68 -38.562 -16.656 1 83.62 335 PRO B C 1
ATOM 5986 O O . PRO B 1 335 ? 12.648 -39.75 -17.016 1 83.62 335 PRO B O 1
ATOM 5989 N N . HIS B 1 336 ? 12.875 -38.125 -15.352 1 76.62 336 HIS B N 1
ATOM 5990 C CA . HIS B 1 336 ? 12.719 -39.062 -14.266 1 76.62 336 HIS B CA 1
ATOM 5991 C C . HIS B 1 336 ? 11.273 -39.562 -14.164 1 76.62 336 HIS B C 1
ATOM 5993 O O . HIS B 1 336 ? 10.461 -38.969 -13.461 1 76.62 336 HIS B O 1
ATOM 5999 N N . LEU B 1 337 ? 10.805 -39.938 -15.281 1 62.75 337 LEU B N 1
ATOM 6000 C CA . LEU B 1 337 ? 9.383 -40.25 -15.359 1 62.75 337 LEU B CA 1
ATOM 6001 C C . LEU B 1 337 ? 9 -41.312 -14.336 1 62.75 337 LEU B C 1
ATOM 6003 O O . LEU B 1 337 ? 9.766 -42.25 -14.117 1 62.75 337 LEU B O 1
ATOM 6007 N N . ILE B 1 338 ? 8.125 -40.844 -13.352 1 61.44 338 ILE B N 1
ATOM 6008 C CA . ILE B 1 338 ? 7.562 -41.781 -12.398 1 61.44 338 ILE B CA 1
ATOM 6009 C C . ILE B 1 338 ? 6.43 -42.562 -13.055 1 61.44 338 ILE B C 1
ATOM 6011 O O . ILE B 1 338 ? 5.762 -42.062 -13.961 1 61.44 338 ILE B O 1
ATOM 6015 N N . ARG B 1 339 ? 6.434 -43.844 -12.789 1 56.19 339 ARG B N 1
ATOM 6016 C CA . ARG B 1 339 ? 5.293 -44.688 -13.141 1 56.19 339 ARG B CA 1
ATOM 6017 C C . ARG B 1 339 ? 3.988 -44.062 -12.641 1 56.19 339 ARG B C 1
ATOM 6019 O O . ARG B 1 339 ? 3.809 -43.875 -11.438 1 56.19 339 ARG B O 1
ATOM 6026 N N . LEU B 1 340 ? 3.453 -43.125 -13.438 1 54.28 340 LEU B N 1
ATOM 6027 C CA . LEU B 1 340 ? 2.227 -42.5 -12.984 1 54.28 340 LEU B CA 1
ATOM 6028 C C . LEU B 1 340 ? 1.184 -43.531 -12.586 1 54.28 340 LEU B C 1
ATOM 6030 O O . LEU B 1 340 ? 0.45 -43.344 -11.609 1 54.28 340 LEU B O 1
ATOM 6034 N N . ASP B 1 341 ? 0.585 -44.312 -13.617 1 52.59 341 ASP B N 1
ATOM 6035 C CA . ASP B 1 341 ? -0.51 -45.25 -13.352 1 52.59 341 ASP B CA 1
ATOM 6036 C C . ASP B 1 341 ? 0.013 -46.562 -12.797 1 52.59 341 ASP B C 1
ATOM 6038 O O . ASP B 1 341 ? 1.202 -46.875 -12.914 1 52.59 341 ASP B O 1
ATOM 6042 N N . GLN B 1 342 ? -0.764 -47.062 -11.891 1 48.88 342 GLN B N 1
ATOM 6043 C CA . GLN B 1 342 ? -0.651 -48.406 -11.344 1 48.88 342 GLN B CA 1
ATOM 6044 C C . GLN B 1 342 ? -0.274 -49.406 -12.438 1 48.88 342 GLN B C 1
ATOM 6046 O O . GLN B 1 342 ? 0.064 -50.562 -12.141 1 48.88 342 GLN B O 1
ATOM 6051 N N . SER B 1 343 ? -0.586 -49.062 -13.586 1 49.06 343 SER B N 1
ATOM 6052 C CA . SER B 1 343 ? -0.479 -50.125 -14.594 1 49.06 343 SER B CA 1
ATOM 6053 C C . SER B 1 343 ? 0.978 -50.375 -14.961 1 49.06 343 SER B C 1
ATOM 6055 O O . SER B 1 343 ? 1.292 -51.406 -15.57 1 49.06 343 SER B O 1
ATOM 6057 N N . GLY B 1 344 ? 1.956 -49.719 -14.445 1 53.28 344 GLY B N 1
ATOM 6058 C CA . GLY B 1 344 ? 3.357 -50.062 -14.664 1 53.28 344 GLY B CA 1
ATOM 6059 C C . GLY B 1 344 ? 3.881 -49.531 -15.992 1 53.28 344 GLY B C 1
ATOM 6060 O O . GLY B 1 344 ? 5.02 -49.844 -16.375 1 53.28 344 GLY B O 1
ATOM 6061 N N . GLU B 1 345 ? 3.018 -49 -16.859 1 55.62 345 GLU B N 1
ATOM 6062 C CA . GLU B 1 345 ? 3.514 -48.688 -18.203 1 55.62 345 GLU B CA 1
ATOM 6063 C C . GLU B 1 345 ? 4.215 -47.344 -18.203 1 55.62 345 GLU B C 1
ATOM 6065 O O . GLU B 1 345 ? 3.824 -46.406 -17.484 1 55.62 345 GLU B O 1
ATOM 6070 N N . ASP B 1 346 ? 5.266 -47.25 -18.891 1 63.5 346 ASP B N 1
ATOM 6071 C CA . ASP B 1 346 ? 6.094 -46.062 -19.062 1 63.5 346 ASP B CA 1
ATOM 6072 C C . ASP B 1 346 ? 5.328 -44.938 -19.781 1 63.5 346 ASP B C 1
ATOM 6074 O O . ASP B 1 346 ? 4.621 -45.219 -20.75 1 63.5 346 ASP B O 1
ATOM 6078 N N . ILE B 1 347 ? 5.23 -43.781 -19.219 1 73.75 347 ILE B N 1
ATOM 6079 C CA . ILE B 1 347 ? 4.621 -42.625 -19.891 1 73.75 347 ILE B CA 1
ATOM 6080 C C . ILE B 1 347 ? 5.539 -42.125 -21 1 73.75 347 ILE B C 1
ATOM 6082 O O . ILE B 1 347 ? 6.719 -41.844 -20.766 1 73.75 347 ILE B O 1
ATOM 6086 N N . LEU B 1 348 ? 4.949 -42.219 -22.266 1 81.38 348 LEU B N 1
ATOM 6087 C CA . LEU B 1 348 ? 5.684 -41.719 -23.422 1 81.38 348 LEU B CA 1
ATOM 6088 C C . LEU B 1 348 ? 5.328 -40.281 -23.719 1 81.38 348 LEU B C 1
ATOM 6090 O O . LEU B 1 348 ? 4.16 -39.875 -23.625 1 81.38 348 LEU B O 1
ATOM 6094 N N . PRO B 1 349 ? 6.371 -39.531 -23.922 1 86.38 349 PRO B N 1
ATOM 6095 C CA . PRO B 1 349 ? 6.102 -38.156 -24.281 1 86.38 349 PRO B CA 1
ATOM 6096 C C . PRO B 1 349 ? 5.102 -38.031 -25.422 1 86.38 349 PRO B C 1
ATOM 6098 O O . PRO B 1 349 ? 5.266 -38.656 -26.469 1 86.38 349 PRO B O 1
ATOM 6101 N N . GLY B 1 350 ? 4.098 -37.25 -25.188 1 87.31 350 GLY B N 1
ATOM 6102 C CA . GLY B 1 350 ? 3.127 -37 -26.234 1 87.31 350 GLY B CA 1
ATOM 6103 C C . GLY B 1 350 ? 2.182 -38.156 -26.484 1 87.31 350 GLY B C 1
ATOM 6104 O O . GLY B 1 350 ? 1.534 -38.219 -27.531 1 87.31 350 GLY B O 1
ATOM 6105 N N . SER B 1 351 ? 2.059 -39.062 -25.625 1 87.25 351 SER B N 1
ATOM 6106 C CA . SER B 1 351 ? 1.258 -40.25 -25.844 1 87.25 351 SER B CA 1
ATOM 6107 C C . SER B 1 351 ? -0.229 -39.969 -25.672 1 87.25 351 SER B C 1
ATOM 6109 O O . SER B 1 351 ? -1.074 -40.719 -26.141 1 87.25 351 SER B O 1
ATOM 6111 N N . LYS B 1 352 ? -0.516 -38.969 -25 1 88.12 352 LYS B N 1
ATOM 6112 C CA . LYS B 1 352 ? -1.895 -38.531 -24.828 1 88.12 352 LYS B CA 1
ATOM 6113 C C . LYS B 1 352 ? -2.098 -37.125 -25.453 1 88.12 352 LYS B C 1
ATOM 6115 O O . LYS B 1 352 ? -1.406 -36.188 -25.078 1 88.12 352 LYS B O 1
ATOM 6120 N N . GLY B 1 353 ? -2.977 -37 -26.422 1 87.62 353 GLY B N 1
ATOM 6121 C CA . GLY B 1 353 ? -3.201 -35.719 -27.062 1 87.62 353 GLY B CA 1
ATOM 6122 C C . GLY B 1 353 ? -4.199 -34.844 -26.328 1 87.62 353 GLY B C 1
ATOM 6123 O O . GLY B 1 353 ? -5 -35.344 -25.531 1 87.62 353 GLY B O 1
ATOM 6124 N N . LEU B 1 354 ? -4.121 -33.562 -26.562 1 91.38 354 LEU B N 1
ATOM 6125 C CA . LEU B 1 354 ? -5.055 -32.594 -25.969 1 91.38 354 LEU B CA 1
ATOM 6126 C C . LEU B 1 354 ? -6.496 -32.969 -26.328 1 91.38 354 LEU B C 1
ATOM 6128 O O . LEU B 1 354 ? -7.41 -32.719 -25.531 1 91.38 354 LEU B O 1
ATOM 6132 N N . GLU B 1 355 ? -6.621 -33.531 -27.484 1 92.69 355 GLU B N 1
ATOM 6133 C CA . GLU B 1 355 ? -7.941 -33.969 -27.938 1 92.69 355 GLU B CA 1
ATOM 6134 C C . GLU B 1 355 ? -8.547 -35 -26.969 1 92.69 355 GLU B C 1
ATOM 6136 O O . GLU B 1 355 ? -9.742 -34.938 -26.672 1 92.69 355 GLU B O 1
ATOM 6141 N N . SER B 1 356 ? -7.711 -35.844 -26.594 1 90.69 356 SER B N 1
ATOM 6142 C CA . SER B 1 356 ? -8.164 -36.875 -25.688 1 90.69 356 SER B CA 1
ATOM 6143 C C . SER B 1 356 ? -8.469 -36.281 -24.297 1 90.69 356 SER B C 1
ATOM 6145 O O . SER B 1 356 ? -9.43 -36.719 -23.656 1 90.69 356 SER B O 1
ATOM 6147 N N . VAL B 1 357 ? -7.695 -35.375 -23.906 1 90.44 357 VAL B N 1
ATOM 6148 C CA . VAL B 1 357 ? -7.855 -34.75 -22.594 1 90.44 357 VAL B CA 1
ATOM 6149 C C . VAL B 1 357 ? -9.148 -33.938 -22.562 1 90.44 357 VAL B C 1
ATOM 6151 O O . VAL B 1 357 ? -9.906 -34 -21.578 1 90.44 357 VAL B O 1
ATOM 6154 N N . LEU B 1 358 ? -9.445 -33.25 -23.625 1 93.25 358 LEU B N 1
ATOM 6155 C CA . LEU B 1 358 ? -10.586 -32.344 -23.672 1 93.25 358 LEU B CA 1
ATOM 6156 C C . LEU B 1 358 ? -11.836 -33.094 -24.141 1 93.25 358 LEU B C 1
ATOM 6158 O O . LEU B 1 358 ? -12.953 -32.594 -23.953 1 93.25 358 LEU B O 1
ATOM 6162 N N . GLY B 1 359 ? -11.664 -34.188 -24.766 1 90.69 359 GLY B N 1
ATOM 6163 C CA . GLY B 1 359 ? -12.797 -34.938 -25.312 1 90.69 359 GLY B CA 1
ATOM 6164 C C . GLY B 1 359 ? -13.5 -34.188 -26.438 1 90.69 359 GLY B C 1
ATOM 6165 O O . GLY B 1 359 ? -14.734 -34.188 -26.5 1 90.69 359 GLY B O 1
ATOM 6166 N N . THR B 1 360 ? -12.75 -33.375 -27.109 1 91.38 360 THR B N 1
ATOM 6167 C CA . THR B 1 360 ? -13.328 -32.594 -28.203 1 91.38 360 THR B CA 1
ATOM 6168 C C . THR B 1 360 ? -12.43 -32.656 -29.422 1 91.38 360 THR B C 1
ATOM 6170 O O . THR B 1 360 ? -11.242 -32.969 -29.328 1 91.38 360 THR B O 1
ATOM 6173 N N . ARG B 1 361 ? -13.055 -32.375 -30.594 1 90.31 361 ARG B N 1
ATOM 6174 C CA . ARG B 1 361 ? -12.305 -32.281 -31.844 1 90.31 361 ARG B CA 1
ATOM 6175 C C . ARG B 1 361 ? -12.438 -30.875 -32.438 1 90.31 361 ARG B C 1
ATOM 6177 O O . ARG B 1 361 ? -12.07 -30.641 -33.594 1 90.31 361 ARG B O 1
ATOM 6184 N N . ASP B 1 362 ? -13.031 -29.984 -31.641 1 93.81 362 ASP B N 1
ATOM 6185 C CA . ASP B 1 362 ? -13.141 -28.609 -32.094 1 93.81 362 ASP B CA 1
ATOM 6186 C C . ASP B 1 362 ? -11.758 -28 -32.312 1 93.81 362 ASP B C 1
ATOM 6188 O O . ASP B 1 362 ? -11.031 -27.75 -31.344 1 93.81 362 ASP B O 1
ATOM 6192 N N . PRO B 1 363 ? -11.414 -27.719 -33.5 1 95.5 363 PRO B N 1
ATOM 6193 C CA . PRO B 1 363 ? -10.055 -27.25 -33.781 1 95.5 363 PRO B CA 1
ATOM 6194 C C . PRO B 1 363 ? -9.742 -25.906 -33.156 1 95.5 363 PRO B C 1
ATOM 6196 O O . PRO B 1 363 ? -8.609 -25.656 -32.75 1 95.5 363 PRO B O 1
ATOM 6199 N N . ASP B 1 364 ? -10.773 -25.078 -33.094 1 96.25 364 ASP B N 1
ATOM 6200 C CA . ASP B 1 364 ? -10.555 -23.766 -32.531 1 96.25 364 ASP B CA 1
ATOM 6201 C C . ASP B 1 364 ? -10.281 -23.875 -31.016 1 96.25 364 ASP B C 1
ATOM 6203 O O . ASP B 1 364 ? -9.383 -23.203 -30.5 1 96.25 364 ASP B O 1
ATOM 6207 N N . LEU B 1 365 ? -11.039 -24.688 -30.391 1 96.75 365 LEU B N 1
ATOM 6208 C CA . LEU B 1 365 ? -10.844 -24.891 -28.969 1 96.75 365 LEU B CA 1
ATOM 6209 C C . LEU B 1 365 ? -9.484 -25.516 -28.688 1 96.75 365 LEU B C 1
ATOM 6211 O O . LEU B 1 365 ? -8.766 -25.078 -27.781 1 96.75 365 LEU B O 1
ATOM 6215 N N . LEU B 1 366 ? -9.203 -26.516 -29.438 1 96.5 366 LEU B N 1
ATOM 6216 C CA . LEU B 1 366 ? -7.922 -27.188 -29.266 1 96.5 366 LEU B CA 1
ATOM 6217 C C . LEU B 1 366 ? -6.766 -26.219 -29.484 1 96.5 366 LEU B C 1
ATOM 6219 O O . LEU B 1 366 ? -5.797 -26.203 -28.719 1 96.5 366 LEU B O 1
ATOM 6223 N N . ASP B 1 367 ? -6.887 -25.422 -30.469 1 97.38 367 ASP B N 1
ATOM 6224 C CA . ASP B 1 367 ? -5.855 -24.422 -30.766 1 97.38 367 ASP B CA 1
ATOM 6225 C C . ASP B 1 367 ? -5.754 -23.391 -29.641 1 97.38 367 ASP B C 1
ATOM 6227 O O . ASP B 1 367 ? -4.652 -22.969 -29.266 1 97.38 367 ASP B O 1
ATOM 6231 N N . PHE B 1 368 ? -6.855 -23 -29.172 1 97.94 368 PHE B N 1
ATOM 6232 C CA . PHE B 1 368 ? -6.902 -22.031 -28.078 1 97.94 368 PHE B CA 1
ATOM 6233 C C . PHE B 1 368 ? -6.125 -22.547 -26.859 1 97.94 368 PHE B C 1
ATOM 6235 O O . PHE B 1 368 ? -5.289 -21.828 -26.312 1 97.94 368 PHE B O 1
ATOM 6242 N N . ILE B 1 369 ? -6.355 -23.734 -26.5 1 97.94 369 ILE B N 1
ATOM 6243 C CA . ILE B 1 369 ? -5.711 -24.328 -25.328 1 97.94 369 ILE B CA 1
ATOM 6244 C C . ILE B 1 369 ? -4.219 -24.516 -25.609 1 97.94 369 ILE B C 1
ATOM 6246 O O . ILE B 1 369 ? -3.381 -24.234 -24.75 1 97.94 369 ILE B O 1
ATOM 6250 N N . LYS B 1 370 ? -3.932 -24.969 -26.734 1 96.88 370 LYS B N 1
ATOM 6251 C CA . LYS B 1 370 ? -2.539 -25.172 -27.109 1 96.88 370 LYS B CA 1
ATOM 6252 C C . LYS B 1 370 ? -1.743 -23.875 -27.031 1 96.88 370 LYS B C 1
ATOM 6254 O O . LYS B 1 370 ? -0.591 -23.875 -26.594 1 96.88 370 LYS B O 1
ATOM 6259 N N . CYS B 1 371 ? -2.344 -22.797 -27.453 1 98 371 CYS B N 1
ATOM 6260 C CA . CYS B 1 371 ? -1.689 -21.5 -27.484 1 98 371 CYS B CA 1
ATOM 6261 C C . CYS B 1 371 ? -1.458 -20.969 -26.078 1 98 371 CYS B C 1
ATOM 6263 O O . CYS B 1 371 ? -0.613 -20.109 -25.859 1 98 371 CYS B O 1
ATOM 6265 N N . CYS B 1 372 ? -2.148 -21.531 -25.125 1 98.19 372 CYS B N 1
ATOM 6266 C CA . CYS B 1 372 ? -1.947 -21.156 -23.734 1 98.19 372 CYS B CA 1
ATOM 6267 C C . CYS B 1 372 ? -0.851 -22 -23.094 1 98.19 372 CYS B C 1
ATOM 6269 O O . CYS B 1 372 ? -0.21 -21.578 -22.141 1 98.19 372 CYS B O 1
ATOM 6271 N N . LEU B 1 373 ? -0.627 -23.188 -23.609 1 97.56 373 LEU B N 1
ATOM 6272 C CA . LEU B 1 373 ? 0.162 -24.188 -22.891 1 97.56 373 LEU B CA 1
ATOM 6273 C C . LEU B 1 373 ? 1.439 -24.516 -23.656 1 97.56 373 LEU B C 1
ATOM 6275 O O . LEU B 1 373 ? 1.855 -25.672 -23.703 1 97.56 373 LEU B O 1
ATOM 6279 N N . HIS B 1 374 ? 1.99 -23.531 -24.234 1 96.94 374 HIS B N 1
ATOM 6280 C CA . HIS B 1 374 ? 3.301 -23.734 -24.844 1 96.94 374 HIS B CA 1
ATOM 6281 C C . HIS B 1 374 ? 4.379 -23.906 -23.781 1 96.94 374 HIS B C 1
ATOM 6283 O O . HIS B 1 374 ? 4.371 -23.219 -22.766 1 96.94 374 HIS B O 1
ATOM 6289 N N . TRP B 1 375 ? 5.344 -24.781 -24.062 1 96.5 375 TRP B N 1
ATOM 6290 C CA . TRP B 1 375 ? 6.484 -24.969 -23.172 1 96.5 375 TRP B CA 1
ATOM 6291 C C . TRP B 1 375 ? 7.215 -23.641 -22.953 1 96.5 375 TRP B C 1
ATOM 6293 O O . TRP B 1 375 ? 7.488 -23.266 -21.812 1 96.5 375 TRP B O 1
ATOM 6303 N N . GLU B 1 376 ? 7.496 -23.031 -24.062 1 95.81 376 GLU B N 1
ATOM 6304 C CA . GLU B 1 376 ? 8.219 -21.75 -24.031 1 95.81 376 GLU B CA 1
ATOM 6305 C C . GLU B 1 376 ? 7.273 -20.594 -23.734 1 95.81 376 GLU B C 1
ATOM 6307 O O . GLU B 1 376 ? 6.336 -20.344 -24.484 1 95.81 376 GLU B O 1
ATOM 6312 N N . SER B 1 377 ? 7.598 -19.891 -22.719 1 96 377 SER B N 1
ATOM 6313 C CA . SER B 1 377 ? 6.723 -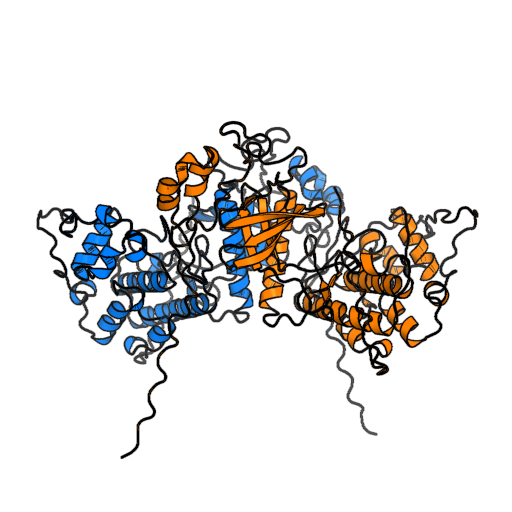18.812 -22.266 1 96 377 SER B CA 1
ATOM 6314 C C . SER B 1 377 ? 6.578 -17.734 -23.328 1 96 377 SER B C 1
ATOM 6316 O O . SER B 1 377 ? 5.508 -17.141 -23.484 1 96 377 SER B O 1
ATOM 6318 N N . SER B 1 378 ? 7.566 -17.516 -24.156 1 94.88 378 SER B N 1
ATOM 6319 C CA . SER B 1 378 ? 7.57 -16.469 -25.156 1 94.88 378 SER B CA 1
ATOM 6320 C C . SER B 1 378 ? 6.629 -16.797 -26.312 1 94.88 378 SER B C 1
ATOM 6322 O O . SER B 1 378 ? 6.258 -15.914 -27.094 1 94.88 378 SER B O 1
ATOM 6324 N N . LYS B 1 379 ? 6.227 -18 -26.422 1 96.56 379 LYS B N 1
ATOM 6325 C CA . LYS B 1 379 ? 5.371 -18.438 -27.531 1 96.56 379 LYS B CA 1
ATOM 6326 C C . LYS B 1 379 ? 3.912 -18.516 -27.094 1 96.56 379 LYS B C 1
ATOM 6328 O O . LYS B 1 379 ? 3.023 -18.75 -27.922 1 96.56 379 LYS B O 1
ATOM 6333 N N . ARG B 1 380 ? 3.662 -18.328 -25.859 1 97.56 380 ARG B N 1
ATOM 6334 C CA . ARG B 1 380 ? 2.287 -18.375 -25.375 1 97.56 380 ARG B CA 1
ATOM 6335 C C . ARG B 1 380 ? 1.521 -17.125 -25.797 1 97.56 380 ARG B C 1
ATOM 6337 O O . ARG B 1 380 ? 2.094 -16.031 -25.859 1 97.56 380 ARG B O 1
ATOM 6344 N N . MET B 1 381 ? 0.301 -17.359 -26.016 1 97 381 MET B N 1
ATOM 6345 C CA . MET B 1 381 ? -0.562 -16.234 -26.375 1 97 381 MET B CA 1
ATOM 6346 C C . MET B 1 381 ? -0.7 -15.258 -25.203 1 97 381 MET B C 1
ATOM 6348 O O . MET B 1 381 ? -0.758 -15.68 -24.047 1 97 381 MET B O 1
ATOM 6352 N N . THR B 1 382 ? -0.783 -13.977 -25.562 1 97.81 382 THR B N 1
ATOM 6353 C CA . THR B 1 382 ? -1.075 -12.953 -24.562 1 97.81 382 THR B CA 1
ATOM 6354 C C . THR B 1 382 ? -2.572 -12.891 -24.266 1 97.81 382 THR B C 1
ATOM 6356 O O . THR B 1 382 ? -3.381 -13.406 -25.047 1 97.81 382 THR B O 1
ATOM 6359 N N . PRO B 1 383 ? -2.895 -12.289 -23.141 1 98.31 383 PRO B N 1
ATOM 6360 C CA . PRO B 1 383 ? -4.328 -12.125 -22.875 1 98.31 383 PRO B CA 1
ATOM 6361 C C . PRO B 1 383 ? -5.051 -11.391 -24 1 98.31 383 PRO B C 1
ATOM 6363 O O . PRO B 1 383 ? -6.16 -11.773 -24.391 1 98.31 383 PRO B O 1
ATOM 6366 N N . GLY B 1 384 ? -4.438 -10.391 -24.531 1 97.56 384 GLY B N 1
ATOM 6367 C CA . GLY B 1 384 ? -5.027 -9.656 -25.641 1 97.56 384 GLY B CA 1
ATOM 6368 C C . GLY B 1 384 ? -5.246 -10.516 -26.875 1 97.56 384 GLY B C 1
ATOM 6369 O O . GLY B 1 384 ? -6.305 -10.453 -27.5 1 97.56 384 GLY B O 1
ATOM 6370 N N . GLN B 1 385 ? -4.27 -11.289 -27.219 1 97.69 385 GLN B N 1
ATOM 6371 C CA . GLN B 1 385 ? -4.383 -12.211 -28.344 1 97.69 385 GLN B CA 1
ATOM 6372 C C . GLN B 1 385 ? -5.469 -13.258 -28.094 1 97.69 385 GLN B C 1
ATOM 6374 O O . GLN B 1 385 ? -6.227 -13.602 -29 1 97.69 385 GLN B O 1
ATOM 6379 N N . ALA B 1 386 ? -5.523 -13.68 -26.859 1 98.31 386 ALA B N 1
ATOM 6380 C CA . ALA B 1 386 ? -6.512 -14.688 -26.5 1 98.31 386 ALA B CA 1
ATOM 6381 C C . ALA B 1 386 ? -7.93 -14.156 -26.641 1 98.31 386 ALA B C 1
ATOM 6383 O O . ALA B 1 386 ? -8.82 -14.859 -27.125 1 98.31 386 ALA B O 1
ATOM 6384 N N . LEU B 1 387 ? -8.125 -12.938 -26.281 1 97.44 387 LEU B N 1
ATOM 6385 C CA . LEU B 1 387 ? -9.438 -12.312 -26.359 1 97.44 387 LEU B CA 1
ATOM 6386 C C . LEU B 1 387 ? -9.891 -12.211 -27.812 1 97.44 387 LEU B C 1
ATOM 6388 O O . LEU B 1 387 ? -11.094 -12.211 -28.109 1 97.44 387 LEU B O 1
ATOM 6392 N N . LYS B 1 388 ? -8.953 -12.234 -28.719 1 96.88 388 LYS B N 1
ATOM 6393 C CA . LYS B 1 388 ? -9.258 -12.086 -30.141 1 96.88 388 LYS B CA 1
ATOM 6394 C C . LYS B 1 388 ? -9.242 -13.445 -30.844 1 96.88 388 LYS B C 1
ATOM 6396 O O . LYS B 1 388 ? -9.508 -13.523 -32.031 1 96.88 388 LYS B O 1
ATOM 6401 N N . HIS B 1 389 ? -8.953 -14.422 -30.172 1 97.69 389 HIS B N 1
ATOM 6402 C CA . HIS B 1 389 ? -8.852 -15.758 -30.75 1 97.69 389 HIS B CA 1
ATOM 6403 C C . HIS B 1 389 ? -10.188 -16.203 -31.344 1 97.69 389 HIS B C 1
ATOM 6405 O O . HIS B 1 389 ? -11.242 -15.914 -30.781 1 97.69 389 HIS B O 1
ATOM 6411 N N . PRO B 1 390 ? -10.219 -17 -32.344 1 96.5 390 PRO B N 1
ATOM 6412 C CA . PRO B 1 390 ? -11.445 -17.438 -33.031 1 96.5 390 PRO B CA 1
ATOM 6413 C C . PRO B 1 390 ? -12.398 -18.172 -32.094 1 96.5 390 PRO B C 1
ATOM 6415 O O . PRO B 1 390 ? -13.617 -18.047 -32.219 1 96.5 390 PRO B O 1
ATOM 6418 N N . TRP B 1 391 ? -11.891 -18.906 -31.156 1 96.62 391 TRP B N 1
ATOM 6419 C CA . TRP B 1 391 ? -12.742 -19.641 -30.234 1 96.62 391 TRP B CA 1
ATOM 6420 C C . TRP B 1 391 ? -13.57 -18.703 -29.375 1 96.62 391 TRP B C 1
ATOM 6422 O O . TRP B 1 391 ? -14.68 -19.047 -28.953 1 96.62 391 TRP B O 1
ATOM 6432 N N . MET B 1 392 ? -13.055 -17.531 -29.125 1 96.19 392 MET B N 1
ATOM 6433 C CA . MET B 1 392 ? -13.727 -16.562 -28.25 1 96.19 392 MET B CA 1
ATOM 6434 C C . MET B 1 392 ? -14.852 -15.852 -29 1 96.19 392 MET B C 1
ATOM 6436 O O . MET B 1 392 ? -15.727 -15.25 -28.375 1 96.19 392 MET B O 1
ATOM 6440 N N . LYS B 1 393 ? -14.828 -15.727 -30.219 1 86.56 393 LYS B N 1
ATOM 6441 C CA . LYS B 1 393 ? -15.812 -15.016 -31.031 1 86.56 393 LYS B CA 1
ATOM 6442 C C . LYS B 1 393 ? -17.125 -15.789 -31.109 1 86.56 393 LYS B C 1
ATOM 6444 O O . LYS B 1 393 ? -17.125 -17.016 -31.203 1 86.56 393 LYS B O 1
ATOM 6449 N N . GLU B 1 394 ? -18.016 -15.602 -29.938 1 61.06 394 GLU B N 1
ATOM 6450 C CA . GLU B 1 394 ? -19.344 -16.188 -29.75 1 61.06 394 GLU B CA 1
ATOM 6451 C C . GLU B 1 394 ? -19.906 -16.672 -31.078 1 61.06 394 GLU B C 1
ATOM 6453 O O . GLU B 1 394 ? -19.781 -16 -32.094 1 61.06 394 GLU B O 1
ATOM 6458 N N . THR B 1 395 ? -19.969 -17.938 -31.078 1 51.69 395 THR B N 1
ATOM 6459 C CA . THR B 1 395 ? -21.188 -18.312 -31.781 1 51.69 395 THR B CA 1
ATOM 6460 C C . THR B 1 395 ? -22.422 -17.875 -30.984 1 51.69 395 THR B C 1
ATOM 6462 O O . THR B 1 395 ? -22.484 -18.062 -29.766 1 51.69 395 THR B O 1
ATOM 6465 N N . SER B 1 396 ? -23.219 -16.938 -31.188 1 39.72 396 SER B N 1
ATOM 6466 C CA . SER B 1 396 ? -24.375 -16.25 -30.641 1 39.72 396 SER B CA 1
ATOM 6467 C C . SER B 1 396 ? -25.297 -17.234 -29.922 1 39.72 396 SER B C 1
ATOM 6469 O O . SER B 1 396 ? -26.484 -16.953 -29.734 1 39.72 396 SER B O 1
ATOM 6471 N N . PRO B 1 397 ? -25.156 -18.438 -29.359 1 41.06 397 PRO B N 1
ATOM 6472 C CA . PRO B 1 397 ? -26.453 -18.859 -28.859 1 41.06 397 PRO B CA 1
ATOM 6473 C C . PRO B 1 397 ? -26.844 -18.156 -27.562 1 41.06 397 PRO B C 1
ATOM 6475 O O . PRO B 1 397 ? -25.969 -17.766 -26.781 1 41.06 397 PRO B O 1
ATOM 6478 N N . GLU B 1 398 ? -28.047 -17.516 -27.328 1 35.88 398 GLU B N 1
ATOM 6479 C CA . GLU B 1 398 ? -28.844 -16.891 -26.281 1 35.88 398 GLU B CA 1
ATOM 6480 C C . GLU B 1 398 ? -28.906 -17.766 -25.047 1 35.88 398 GLU B C 1
ATOM 6482 O O . GLU B 1 398 ? -29.703 -17.516 -24.125 1 35.88 398 GLU B O 1
ATOM 6487 N N . TYR B 1 399 ? -28.203 -18.719 -24.594 1 34.66 399 TYR B N 1
ATOM 6488 C CA . TYR B 1 399 ? -28.734 -19.516 -23.5 1 34.66 399 TYR B CA 1
ATOM 6489 C C . TYR B 1 399 ? -28.562 -18.797 -22.156 1 34.66 399 TYR B C 1
ATOM 6491 O O . TYR B 1 399 ? -27.484 -18.281 -21.875 1 34.66 399 TYR B O 1
ATOM 6499 N N . MET B 1 400 ? -29.688 -18.359 -21.516 1 33.66 400 MET B N 1
ATOM 6500 C CA . MET B 1 400 ? -29.938 -17.875 -20.172 1 33.66 400 MET B CA 1
ATOM 6501 C C . MET B 1 400 ? -29.422 -18.859 -19.125 1 33.66 400 MET B C 1
ATOM 6503 O O . MET B 1 400 ? -29.547 -20.062 -19.297 1 33.66 400 MET B O 1
ATOM 6507 N N . PHE B 1 401 ? -28.547 -18.562 -18.203 1 37.06 401 PHE B N 1
ATOM 6508 C CA . PHE B 1 401 ? -28 -19.219 -17.031 1 37.06 401 PHE B CA 1
ATOM 6509 C C . PHE B 1 401 ? -29.125 -19.812 -16.172 1 37.06 401 PHE B C 1
ATOM 6511 O O . PHE B 1 401 ? -30.078 -19.125 -15.828 1 37.06 401 PHE B O 1
ATOM 6518 N N . PRO B 1 402 ? -29.375 -21.141 -16.172 1 35.5 402 PRO B N 1
ATOM 6519 C CA . PRO B 1 402 ? -30.328 -21.578 -15.141 1 35.5 402 PRO B CA 1
ATOM 6520 C C . PRO B 1 402 ? -29.891 -21.203 -13.727 1 35.5 402 PRO B C 1
ATOM 6522 O O . PRO B 1 402 ? -28.703 -21.344 -13.383 1 35.5 402 PRO B O 1
ATOM 6525 N N . CYS B 1 403 ? -30.422 -20.141 -13.125 1 32.41 403 CYS B N 1
ATOM 6526 C CA . CYS B 1 403 ? -30.25 -19.781 -11.719 1 32.41 403 CYS B CA 1
ATOM 6527 C C . CYS B 1 403 ? -30.438 -21 -10.828 1 32.41 403 CYS B C 1
ATOM 6529 O O . CYS B 1 403 ? -31.469 -21.688 -10.898 1 32.41 403 CYS B O 1
ATOM 6531 N N . PRO B 1 404 ? -29.375 -21.688 -10.398 1 34.56 404 PRO B N 1
ATOM 6532 C CA . PRO B 1 404 ? -29.719 -22.766 -9.469 1 34.56 404 PRO B CA 1
ATOM 6533 C C . PRO B 1 404 ? -30.625 -22.297 -8.328 1 34.56 404 PRO B C 1
ATOM 6535 O O . PRO B 1 404 ? -30.578 -21.125 -7.949 1 34.56 404 PRO B O 1
ATOM 6538 N N . GLY B 1 405 ? -31.859 -22.922 -8.125 1 30.53 405 GLY B N 1
ATOM 6539 C CA . GLY B 1 405 ? -32.812 -22.781 -7.047 1 30.53 405 GLY B CA 1
ATOM 6540 C C . GLY B 1 405 ? -32.188 -22.797 -5.668 1 30.53 405 GLY B C 1
ATOM 6541 O O . GLY B 1 405 ? -31.078 -23.297 -5.496 1 30.53 405 GLY B O 1
ATOM 6542 N N . ASN B 1 406 ? -32.625 -21.844 -4.715 1 30.42 406 ASN B N 1
ATOM 6543 C CA . ASN B 1 406 ? -32.469 -21.531 -3.303 1 30.42 406 ASN B CA 1
ATOM 6544 C C . ASN B 1 406 ? -32.594 -22.781 -2.428 1 30.42 406 ASN B C 1
ATOM 6546 O O . ASN B 1 406 ? -33.688 -23.141 -1.991 1 30.42 406 ASN B O 1
ATOM 6550 N N . THR B 1 407 ? -32.031 -23.953 -2.699 1 30.33 407 THR B N 1
ATOM 6551 C CA . THR B 1 407 ? -32.344 -24.922 -1.651 1 30.33 407 THR B CA 1
ATOM 6552 C C . THR B 1 407 ? -31.641 -24.562 -0.355 1 30.33 407 THR B C 1
ATOM 6554 O O . THR B 1 407 ? -30.422 -24.719 -0.254 1 30.33 407 THR B O 1
ATOM 6557 N N . ALA B 1 408 ? -32.094 -23.5 0.429 1 26.97 408 ALA B N 1
ATOM 6558 C CA . ALA B 1 408 ? -31.875 -23.219 1.846 1 26.97 408 ALA B CA 1
ATOM 6559 C C . ALA B 1 408 ? -32.25 -24.438 2.703 1 26.97 408 ALA B C 1
ATOM 6561 O O . ALA B 1 408 ? -33.406 -24.844 2.74 1 26.97 408 ALA B O 1
ATOM 6562 N N . LYS B 1 409 ? -31.438 -25.359 3.004 1 29.08 409 LYS B N 1
ATOM 6563 C CA . LYS B 1 409 ? -31.562 -26.234 4.156 1 29.08 409 LYS B CA 1
ATOM 6564 C C . LYS B 1 409 ? -31.656 -25.453 5.453 1 29.08 409 LYS B C 1
ATOM 6566 O O . LYS B 1 409 ? -30.859 -24.531 5.684 1 29.08 409 LYS B O 1
ATOM 6571 N N . THR B 1 410 ? -32.781 -25.422 6.156 1 23.89 410 THR B N 1
ATOM 6572 C CA . THR B 1 410 ? -33.188 -25.156 7.535 1 23.89 410 THR B CA 1
ATOM 6573 C C . THR B 1 410 ? -32.344 -25.969 8.508 1 23.89 410 THR B C 1
ATOM 6575 O O . THR B 1 410 ? -32.281 -27.188 8.414 1 23.89 410 THR B O 1
ATOM 6578 N N . VAL B 1 411 ? -31.328 -25.562 8.906 1 19.45 411 VAL B N 1
ATOM 6579 C CA . VAL B 1 411 ? -30.719 -26.141 10.109 1 19.45 411 VAL B CA 1
ATOM 6580 C C . VAL B 1 411 ? -31.703 -26.062 11.273 1 19.45 411 VAL B C 1
ATOM 6582 O O . VAL B 1 411 ? -32.125 -24.969 11.68 1 19.45 411 VAL B O 1
ATOM 6585 N N . LYS B 1 412 ? -32.562 -27.047 11.305 1 20.36 412 LYS B N 1
ATOM 6586 C CA . LYS B 1 412 ? -33.031 -27.484 12.625 1 20.36 412 LYS B CA 1
ATOM 6587 C C . LYS B 1 412 ? -31.875 -27.922 13.5 1 20.36 412 LYS B C 1
ATOM 6589 O O . LYS B 1 412 ? -31.062 -28.766 13.086 1 20.36 412 LYS B O 1
ATOM 6594 N N . LYS B 1 413 ? -31.703 -26.938 14.477 1 17.89 413 LYS B N 1
ATOM 6595 C CA . LYS B 1 413 ? -31.812 -27.516 15.812 1 17.89 413 LYS B CA 1
ATOM 6596 C C . LYS B 1 413 ? -33.25 -27.906 16.125 1 17.89 413 LYS B C 1
ATOM 6598 O O . LYS B 1 413 ? -34.188 -27.203 15.766 1 17.89 413 LYS B O 1
#

Organism: Gadus morhua (NCBI:txid8049)

Foldseek 3Di:
DPPDPDDPDPDPPPPPDFDDDVNHTFFDALVRCCVVCVVLDAPVCNVVSNVDGTAQAALSVWPDDNFAPPDPPLLSPQHDPQQAGDDTASGDFPNFWGFHAWPAADPFYTWTWIAGRVVGDIWIKTWGGQDPVSVVLLVQLVVVLVVLCVVCVPCPQQAWHWDDWDQGSRITMTITHDFAAFQLVVLQQAADDLVLLLLVLLNLLSNLVSCVVQQKAQQEDARRQWTAGPVHRSGIHGYDSSVMDRDPDWDWDAPTYDPLQFAPCNVQGHTDGSLSVLSSSLQRSLCNQRVDGQQDDPDPLSSVLSLQLAVNAADPVSLVRGPRNVVAAPPVRHGPRDPNDPPPDGRHGNNHYPCNSNVDDPPQVSVLSCLSRHNDSVSHDHSVRSCVGPSSPDPDDPDDDPPPDDPPDDPPD/DPPDPDDPDPDPPPPPDFDDDPNHTFFDALVRCCVVCVVLDAPVCNVVSNVDGTAQAALSVWPDDNFAPPDPPLLSPQHDPQQAGDDTASGDFPNFKGFHAWPAADPFYTWTWIAGRVVGDIWIKTWGGQDPVSVVLLVQLVVVLVVLCVVCVPCPQQAWHWDDWDQGSRITMTITHDFAAFQLVVLQLAADDLVLLLLVLLNLLSNLVSCVVQQKAQQEDARRQWTAGPVHRSGIHGYDSSVMDRDPDWDWDAPTYDPLQFALCNVQGHTDGSLSVLSSSLQRSLCNQRVDGQQDDPDPLSSVLSLQLAVNAADPVSLVRGPRNVVAAPPVRHGPRDPPDPVSDTRHGNNHYPCNSNVDPPPQVSVLSCLSRHNDSVSHDHSVRSCVGPSSPDPDDPDDPPPPDPPPDDPDD

Radius of gyration: 30.66 Å; Cα contacts (8 Å, |Δi|>4): 1445; chains: 2; bounding box: 74×97×90 Å

Sequence (826 aa):
MTSEPENPRPAGDRHGPERFFQGHKLPMSPAEALQAFSDCMTKHERREIKAYNNIWFLGLDANKIHGFRYAKENNHGFDNSESFYEQVTGDHIGYRYEVLGVLGQGHFGQVLKCFDHEYNELVALKLLRNKPRYHRHGVTELMILQRLVDRDPGDAYHAIRMKDCLVFRNHICIAFELLGSDLSTMVAGKGLRESYVRKCASSILSCLQLLERENIVHGDLKLDNVVISNKDPETLKVIDFGISQIQKKPKYYGVFQSQHIRAPEVMLGLLCTNAIDMWSFGCCMIELLTGQIAFVGEDEIHQLTHTIEILGMPPAGMLDLSLKKERFFDEQGRPHLIRLDQSGEDILPGSKGLESVLGTRDPDLLDFIKCCLHWESSKRMTPGQALKHPWMKETSPEYMFPCPGNTAKTVKKMTSEPENPRPAGDRHGPERFFQGHKLPMSPAEALQAFSDCMTKHERREIKAYNNIWFLGLDANKIHGFRYAKENNHGFDNSESFYEQVTGDHIGYRYEVLGVLGQGHFGQVLKCFDHEYNELVALKLLRNKPRYHRHGVTELMILQRLVDRDPGDAYHAIRMKDCLVFRNHICIAFELLGSDLSTMVAGKGLRESYVRKCASSILSCLQLLERENIVHGDLKLDNVVISNKDPETLKVIDFGISQIQKKPKYYGVFQSQHIRAPEVMLGLLCTNAIDMWSFGCCMIELLTGQIAFVGEDEIHQLTHTIEILGMPPAGMLDLSLKKERFFDEQGRPHLIRLDQSGEDILPGSKGLESVLGTRDPDLLDFIKCCLHWESSKRMTPGQALKHPWMKETSPEYMFPCPGNTAKTVKK